Protein AF-0000000072490350 (afdb_homodimer)

Sequence (822 aa):
MKHILACVMASAMALNASAWDSSAMAVAAAGDSKVVVPDSTGFKFKDIKLVKTTPVRDQNQSGTCWCFSTNTFFEDEIMRKGGDELDLSEMYVVRMCYLDKARKYVRMDGKINFSQGGAAHDVPYVMARYGAMPEEAYPGLNYGEEKHAHAELSKVLQSYLDAVLSSGSKRLSTAWEKGFEAILDSYFGPLPETFEYKGKTYTPRSFAESLGIDTDDYIEVASFTHHPFYEPFALEVADNWLWGTMQNVPLDELQAIVDNAIEHGYPVAWGADVSEGGFKWRQGYAVIPVEKGAKDLSGTELSRWVQLSDKDRADERYNIKGPVEEITVTQEMRQEMFDRKETTDDHGMVIMGIAKDQEGNKYYKIQNSWDTNQLYDGFMYVSVPFFLAKTMDIMVHKDAVPANIASKFKNMKHILACVMASAMALNASAWDSSAMAVAAAGDSKVVVPDSTGFKFKDIKLVKTTPVRDQNQSGTCWCFSTNTFFEDEIMRKGGDELDLSEMYVVRMCYLDKARKYVRMDGKINFSQGGAAHDVPYVMARYGAMPEEAYPGLNYGEEKHAHAELSKVLQSYLDAVLSSGSKRLSTAWEKGFEAILDSYFGPLPETFEYKGKTYTPRSFAESLGIDTDDYIEVASFTHHPFYEPFALEVADNWLWGTMQNVPLDELQAIVDNAIEHGYPVAWGADVSEGGFKWRQGYAVIPVEKGAKDLSGTELSRWVQLSDKDRADERYNIKGPVEEITVTQEMRQEMFDRKETTDDHGMVIMGIAKDQEGNKYYKIQNSWDTNQLYDGFMYVSVPFFLAKTMDIMVHKDAVPANIASKFKN

Secondary structure (DSSP, 8-state):
------------------THHHHHHHHHTT-SS-----S-S----EEEEE---PPPPB--B-S-HHHHHHHHHHHHHHHHTT-----B-HHHHHHHHHHHHHHHHHHTTT-B--SS---TTHHHHHHHHT---BTTT-----SS-SS-B-HHHHHHHHHHHHHHHHS--SS--THHHHHHHHHHHHHH-PPPS-EEETTEEE-HHHHHHHTT--GGGEEEEE--TTS-TTS-EE---TT-TT--EEEE--HHHHHHHHHHHHHTT--EEEEE---STTEETTTTEE--BPP--GGG--HHHHHHHHHS-HHHHHHHHT---S---BPPP-HHHHHHHHHTTSS---EEEEEEEEEE-TT--EEEEEE-SB-S-STTTTEEEEEHHHHHHHEEEEEEEGGGS-HHHHTT---/------------------HHHHHHHHHHTT-SS-----S-S----EEEEE---PPPPB--B-S-HHHHHHHHHHHHHHHHTT-----B-HHHHHHHHHHHHHHHHHHTTT-B--SS---TTHHHHHHHHT---BTTT-----SS-SS-B-HHHHHHHHHHHHHHHHS--SS--THHHHHHHHHHHHHH-PPPS-EEETTEEE-HHHHHHHTT--GGGEEEEE--TTS-TTS-EE---TT-TT--EEEE--HHHHHHHHHHHHHTT--EEEEE---STTEETTTTEE--BPP--GGG--HHHHHHHHH--HHHHHHHHT---S---BPPP-HHHHHHHHHTTSS---EEEEEEEEEE-TT--EEEEEE-SB-S-STTTTEEEEEHHHHHHHEEEEEEEGGGS-HHHHTT---

Nearest PDB structures (foldseek):
  5wdl-assembly1_D  TM=9.458E-01  e=2.059E-47  Parabacteroides distasonis ATCC 8503
  5wdl-assembly1_C  TM=9.436E-01  e=5.903E-47  Parabacteroides distasonis ATCC 8503
  5wdl-assembly1_B  TM=9.385E-01  e=4.155E-47  Parabacteroides distasonis ATCC 8503
  6w4n-assembly1_F  TM=9.411E-01  e=1.124E-46  Parabacteroides distasonis
  6w4n-assembly1_E  TM=9.423E-01  e=3.621E-46  Parabacteroides distasonis

InterPro domains:
  IPR000169 Cysteine peptidase, cysteine active site [PS00139] (59-70)
  IPR000668 Peptidase C1A, papain C-terminal [PF00112] (52-147)
  IPR004134 Peptidase C1B, bleomycin hydrolase [PF03051] (333-410)
  IPR004134 Peptidase C1B, bleomycin hydrolase [PIRSF005700] (48-407)
  IPR004134 Peptidase C1B, bleomycin hydrolase [PTHR10363] (328-409)
  IPR038765 Papain-like cysteine peptidase superfamily [SSF54001] (49-405)

Organism: NCBI:txid1796646

Structure (mmCIF, N/CA/C/O backbone):
data_AF-0000000072490350-model_v1
#
loop_
_entity.id
_entity.type
_entity.pdbx_description
1 polymer Aminopeptidase
#
loop_
_atom_site.group_PDB
_atom_site.id
_atom_site.type_symbol
_atom_site.label_atom_id
_atom_site.label_alt_id
_atom_site.label_comp_id
_atom_site.label_asym_id
_atom_site.label_entity_id
_atom_site.label_seq_id
_atom_site.pdbx_PDB_ins_code
_atom_site.Cartn_x
_atom_site.Cartn_y
_atom_site.Cartn_z
_atom_site.occupancy
_atom_site.B_iso_or_equiv
_atom_site.auth_seq_id
_atom_site.auth_comp_id
_atom_site.auth_asym_id
_atom_site.auth_atom_id
_atom_site.pdbx_PDB_model_num
ATOM 1 N N . MET A 1 1 ? -16 26.328 -56.094 1 22.11 1 MET A N 1
ATOM 2 C CA . MET A 1 1 ? -15.039 26.469 -55 1 22.11 1 MET A CA 1
ATOM 3 C C . MET A 1 1 ? -15.203 25.359 -53.969 1 22.11 1 MET A C 1
ATOM 5 O O . MET A 1 1 ? -16.188 25.344 -53.25 1 22.11 1 MET A O 1
ATOM 9 N N . LYS A 1 2 ? -14.742 24.219 -54.375 1 24.77 2 LYS A N 1
ATOM 10 C CA . LYS A 1 2 ? -14.867 22.844 -53.906 1 24.77 2 LYS A CA 1
ATOM 11 C C . LYS A 1 2 ? -14.219 22.641 -52.562 1 24.77 2 LYS A C 1
ATOM 13 O O . LYS A 1 2 ? -13.047 22.969 -52.375 1 24.77 2 LYS A O 1
ATOM 18 N N . HIS A 1 3 ? -14.977 22.719 -51.406 1 23.59 3 HIS A N 1
ATOM 19 C CA . HIS A 1 3 ? -14.758 22.688 -49.969 1 23.59 3 HIS A CA 1
ATOM 20 C C . HIS A 1 3 ? -14.102 21.375 -49.531 1 23.59 3 HIS A C 1
ATOM 22 O O . HIS A 1 3 ? -14.703 20.297 -49.688 1 23.59 3 HIS A O 1
ATOM 28 N N . ILE A 1 4 ? -12.82 21.156 -49.812 1 23.95 4 ILE A N 1
ATOM 29 C CA . ILE A 1 4 ? -12.07 19.953 -49.469 1 23.95 4 ILE A CA 1
ATOM 30 C C . ILE A 1 4 ? -12.031 19.766 -47.969 1 23.95 4 ILE A C 1
ATOM 32 O O . ILE A 1 4 ? -11.516 20.625 -47.25 1 23.95 4 ILE A O 1
ATOM 36 N N . LEU A 1 5 ? -12.961 19.031 -47.375 1 22.66 5 LEU A N 1
ATOM 37 C CA . LEU A 1 5 ? -13.18 18.625 -45.969 1 22.66 5 LEU A CA 1
ATOM 38 C C . LEU A 1 5 ? -12.016 17.781 -45.469 1 22.66 5 LEU A C 1
ATOM 40 O O . LEU A 1 5 ? -11.75 16.703 -46 1 22.66 5 LEU A O 1
ATOM 44 N N . ALA A 1 6 ? -10.898 18.422 -45.062 1 22.64 6 ALA A N 1
ATOM 45 C CA . ALA A 1 6 ? -9.727 17.766 -44.5 1 22.64 6 ALA A CA 1
ATOM 46 C C . ALA A 1 6 ? -10.102 16.953 -43.25 1 22.64 6 ALA A C 1
ATOM 48 O O . ALA A 1 6 ? -10.578 17.5 -42.25 1 22.64 6 ALA A O 1
ATOM 49 N N . CYS A 1 7 ? -10.555 15.719 -43.375 1 21.45 7 CYS A N 1
ATOM 50 C CA . CYS A 1 7 ? -10.844 14.703 -42.375 1 21.45 7 CYS A CA 1
ATOM 51 C C . CYS A 1 7 ? -9.617 14.43 -41.531 1 21.45 7 CYS A C 1
ATOM 53 O O . CYS A 1 7 ? -8.602 13.938 -42.031 1 21.45 7 CYS A O 1
ATOM 55 N N . VAL A 1 8 ? -9.305 15.297 -40.531 1 23.33 8 VAL A N 1
ATOM 56 C CA . VAL A 1 8 ? -8.242 15.109 -39.531 1 23.33 8 VAL A CA 1
ATOM 57 C C . VAL A 1 8 ? -8.414 13.758 -38.844 1 23.33 8 VAL A C 1
ATOM 59 O O . VAL A 1 8 ? -9.453 13.5 -38.219 1 23.33 8 VAL A O 1
ATOM 62 N N . MET A 1 9 ? -7.859 12.688 -39.312 1 20.69 9 MET A N 1
ATOM 63 C CA . MET A 1 9 ? -7.773 11.367 -38.688 1 20.69 9 MET A CA 1
ATOM 64 C C . MET A 1 9 ? -7.133 11.461 -37.312 1 20.69 9 MET A C 1
ATOM 66 O O . MET A 1 9 ? -6.012 11.945 -37.156 1 20.69 9 MET A O 1
ATOM 70 N N . ALA A 1 10 ? -7.863 11.609 -36.188 1 23.42 10 ALA A N 1
ATOM 71 C CA . ALA A 1 10 ? -7.555 11.461 -34.781 1 23.42 10 ALA A CA 1
ATOM 72 C C . ALA A 1 10 ? -6.793 10.164 -34.5 1 23.42 10 ALA A C 1
ATOM 74 O O . ALA A 1 10 ? -7.32 9.07 -34.719 1 23.42 10 ALA A O 1
ATOM 75 N N . SER A 1 11 ? -5.488 10.109 -34.75 1 22.83 11 SER A N 1
ATOM 76 C CA . SER A 1 11 ? -4.691 8.977 -34.312 1 22.83 11 SER A CA 1
ATOM 77 C C . SER A 1 11 ? -4.902 8.688 -32.812 1 22.83 11 SER A C 1
ATOM 79 O O . SER A 1 11 ? -4.695 9.57 -31.969 1 22.83 11 SER A O 1
ATOM 81 N N . ALA A 1 12 ? -5.781 7.844 -32.375 1 24.77 12 ALA A N 1
ATOM 82 C CA . ALA A 1 12 ? -6.012 7.203 -31.078 1 24.77 12 ALA A CA 1
ATOM 83 C C . ALA A 1 12 ? -4.703 6.695 -30.484 1 24.77 12 ALA A C 1
ATOM 85 O O . ALA A 1 12 ? -4.031 5.844 -31.078 1 24.77 12 ALA A O 1
ATOM 86 N N . MET A 1 13 ? -3.965 7.621 -29.797 1 26.44 13 MET A N 1
ATOM 87 C CA . MET A 1 13 ? -2.857 7.16 -28.969 1 26.44 13 MET A CA 1
ATOM 88 C C . MET A 1 13 ? -3.277 5.973 -28.109 1 26.44 13 MET A C 1
ATOM 90 O O . MET A 1 13 ? -4.211 6.078 -27.312 1 26.44 13 MET A O 1
ATOM 94 N N . ALA A 1 14 ? -3.164 4.781 -28.562 1 26.42 14 ALA A N 1
ATOM 95 C CA . ALA A 1 14 ? -3.238 3.557 -27.766 1 26.42 14 ALA A CA 1
ATOM 96 C C . ALA A 1 14 ? -2.418 3.684 -26.484 1 26.42 14 ALA A C 1
ATOM 98 O O . ALA A 1 14 ? -1.193 3.809 -26.547 1 26.42 14 ALA A O 1
ATOM 99 N N . LEU A 1 15 ? -2.961 4.379 -25.516 1 28.12 15 LEU A N 1
ATOM 100 C CA . LEU A 1 15 ? -2.455 4.27 -24.156 1 28.12 15 LEU A CA 1
ATOM 101 C C . LEU A 1 15 ? -2.002 2.846 -23.859 1 28.12 15 LEU A C 1
ATOM 103 O O . LEU A 1 15 ? -2.701 1.885 -24.188 1 28.12 15 LEU A O 1
ATOM 107 N N . ASN A 1 16 ? -0.698 2.695 -23.719 1 27.89 16 ASN A N 1
ATOM 108 C CA . ASN A 1 16 ? 0.042 1.485 -23.375 1 27.89 16 ASN A CA 1
ATOM 109 C C . ASN A 1 16 ? -0.618 0.728 -22.219 1 27.89 16 ASN A C 1
ATOM 111 O O . ASN A 1 16 ? -0.635 1.206 -21.094 1 27.89 16 ASN A O 1
ATOM 115 N N . ALA A 1 17 ? -1.671 0.038 -22.453 1 29.81 17 ALA A N 1
ATOM 116 C CA . ALA A 1 17 ? -2.086 -1.053 -21.578 1 29.81 17 ALA A CA 1
ATOM 117 C C . ALA A 1 17 ? -0.875 -1.771 -20.984 1 29.81 17 ALA A C 1
ATOM 119 O O . ALA A 1 17 ? 0.112 -2.014 -21.672 1 29.81 17 ALA A O 1
ATOM 120 N N . SER A 1 18 ? -0.826 -1.785 -19.734 1 33.84 18 SER A N 1
ATOM 121 C CA . SER A 1 18 ? 0.27 -2.436 -19.031 1 33.84 18 SER A CA 1
ATOM 122 C C . SER A 1 18 ? 0.691 -3.727 -19.719 1 33.84 18 SER A C 1
ATOM 124 O O . SER A 1 18 ? -0.143 -4.59 -20 1 33.84 18 SER A O 1
ATOM 126 N N . ALA A 1 19 ? 1.772 -3.76 -20.391 1 34.69 19 ALA A N 1
ATOM 127 C CA . ALA A 1 19 ? 2.469 -4.809 -21.141 1 34.69 19 ALA A CA 1
ATOM 128 C C . ALA A 1 19 ? 2.395 -6.145 -20.406 1 34.69 19 ALA A C 1
ATOM 130 O O . ALA A 1 19 ? 2.426 -7.203 -21.031 1 34.69 19 ALA A O 1
ATOM 131 N N . TRP A 1 20 ? 2.252 -6.027 -19.078 1 36.31 20 TRP A N 1
ATOM 132 C CA . TRP A 1 20 ? 2.498 -7.211 -18.266 1 36.31 20 TRP A CA 1
ATOM 133 C C . TRP A 1 20 ? 1.321 -8.18 -18.328 1 36.31 20 TRP A C 1
ATOM 135 O O . TRP A 1 20 ? 1.511 -9.398 -18.344 1 36.31 20 TRP A O 1
ATOM 145 N N . ASP A 1 21 ? 0.13 -7.637 -18.344 1 41.19 21 ASP A N 1
ATOM 146 C CA . ASP A 1 21 ? -1.012 -8.531 -18.531 1 41.19 21 ASP A CA 1
ATOM 147 C C . ASP A 1 21 ? -0.949 -9.242 -19.875 1 41.19 21 ASP A C 1
ATOM 149 O O . ASP A 1 21 ? -1.504 -10.328 -20.031 1 41.19 21 ASP A O 1
ATOM 153 N N . SER A 1 22 ? -0.094 -8.742 -20.594 1 42 22 SER A N 1
ATOM 154 C CA . SER A 1 22 ? -0.072 -9.188 -21.984 1 42 22 SER A CA 1
ATOM 155 C C . SER A 1 22 ? 0.679 -10.508 -22.125 1 42 22 SER A C 1
ATOM 157 O O . SER A 1 22 ? 0.287 -11.375 -22.906 1 42 22 SER A O 1
ATOM 159 N N . SER A 1 23 ? 1.647 -10.594 -21.156 1 41.88 23 SER A N 1
ATOM 160 C CA . SER A 1 23 ? 2.475 -11.758 -21.453 1 41.88 23 SER A CA 1
ATOM 161 C C . SER A 1 23 ? 1.743 -13.055 -21.125 1 41.88 23 SER A C 1
ATOM 163 O O . SER A 1 23 ? 1.692 -13.977 -21.938 1 41.88 23 SER A O 1
ATOM 165 N N . ALA A 1 24 ? 1.247 -13.109 -19.859 1 41.84 24 ALA A N 1
ATOM 166 C CA . ALA A 1 24 ? 0.527 -14.328 -19.5 1 41.84 24 ALA A CA 1
ATOM 167 C C . ALA A 1 24 ? -0.715 -14.508 -20.375 1 41.84 24 ALA A C 1
ATOM 169 O O . ALA A 1 24 ? -1.03 -15.625 -20.797 1 41.84 24 ALA A O 1
ATOM 170 N N . MET A 1 25 ? -1.351 -13.367 -20.641 1 45.09 25 MET A N 1
ATOM 171 C CA . MET A 1 25 ? -2.537 -13.422 -21.5 1 45.09 25 MET A CA 1
ATOM 172 C C . MET A 1 25 ? -2.176 -13.852 -22.906 1 45.09 25 MET A C 1
ATOM 174 O O . MET A 1 25 ? -2.928 -14.586 -23.547 1 45.09 25 MET A O 1
ATOM 178 N N . ALA A 1 26 ? -1.046 -13.367 -23.219 1 43.56 26 ALA A N 1
ATOM 179 C CA . ALA A 1 26 ? -0.575 -13.742 -24.547 1 43.56 26 ALA A CA 1
ATOM 180 C C . ALA A 1 26 ? -0.25 -15.234 -24.609 1 43.56 26 ALA A C 1
ATOM 182 O O . ALA A 1 26 ? -0.571 -15.906 -25.594 1 43.56 26 ALA A O 1
ATOM 183 N N . VAL A 1 27 ? 0.234 -15.672 -23.516 1 43.59 27 VAL A N 1
ATOM 184 C CA . VAL A 1 27 ? 0.598 -17.094 -23.516 1 43.59 27 VAL A CA 1
ATOM 185 C C . VAL A 1 27 ? -0.665 -17.953 -23.469 1 43.59 27 VAL A C 1
ATOM 187 O O . VAL A 1 27 ? -0.768 -18.953 -24.172 1 43.59 27 VAL A O 1
ATOM 190 N N . ALA A 1 28 ? -1.712 -17.547 -22.719 1 46.09 28 ALA A N 1
ATOM 191 C CA . ALA A 1 28 ? -2.934 -18.328 -22.562 1 46.09 28 ALA A CA 1
ATOM 192 C C . ALA A 1 28 ? -3.746 -18.359 -23.844 1 46.09 28 ALA A C 1
ATOM 194 O O . ALA A 1 28 ? -4.359 -19.375 -24.188 1 46.09 28 ALA A O 1
ATOM 195 N N . ALA A 1 29 ? -3.893 -17.344 -24.562 1 43.72 29 ALA A N 1
ATOM 196 C CA . ALA A 1 29 ? -4.758 -17.234 -25.734 1 43.72 29 ALA A CA 1
ATOM 197 C C . ALA A 1 29 ? -4.305 -18.188 -26.844 1 43.72 29 ALA A C 1
ATOM 199 O O . ALA A 1 29 ? -5.062 -18.469 -27.766 1 43.72 29 ALA A O 1
ATOM 200 N N . ALA A 1 30 ? -3.225 -18.766 -26.719 1 40.22 30 ALA A N 1
ATOM 201 C CA . ALA A 1 30 ? -2.758 -19.641 -27.797 1 40.22 30 ALA A CA 1
ATOM 202 C C . ALA A 1 30 ? -3.361 -21.031 -27.672 1 40.22 30 ALA A C 1
ATOM 204 O O . ALA A 1 30 ? -3.047 -21.922 -28.469 1 40.22 30 ALA A O 1
ATOM 205 N N . GLY A 1 31 ? -4.312 -21.25 -26.875 1 39.66 31 GLY A N 1
ATOM 206 C CA . GLY A 1 31 ? -4.723 -22.594 -26.469 1 39.66 31 GLY A CA 1
ATOM 207 C C . GLY A 1 31 ? -5.711 -23.219 -27.438 1 39.66 31 GLY A C 1
ATOM 208 O O . GLY A 1 31 ? -6.336 -24.234 -27.125 1 39.66 31 GLY A O 1
ATOM 209 N N . ASP A 1 32 ? -6.078 -22.797 -28.438 1 40.09 32 ASP A N 1
ATOM 210 C CA . ASP A 1 32 ? -7.223 -23.484 -29.031 1 40.09 32 ASP A CA 1
ATOM 211 C C . ASP A 1 32 ? -6.855 -24.922 -29.422 1 40.09 32 ASP A C 1
ATOM 213 O O . ASP A 1 32 ? -7.68 -25.828 -29.312 1 40.09 32 ASP A O 1
ATOM 217 N N . SER A 1 33 ? -6.02 -25.344 -30.344 1 41.34 33 SER A N 1
ATOM 218 C CA . SER A 1 33 ? -5.926 -26.688 -30.906 1 41.34 33 SER A CA 1
ATOM 219 C C . SER A 1 33 ? -5.066 -27.578 -30.031 1 41.34 33 SER A C 1
ATOM 221 O O . SER A 1 33 ? -4.008 -27.172 -29.547 1 41.34 33 SER A O 1
ATOM 223 N N . LYS A 1 34 ? -5.641 -28.688 -29.609 1 48.75 34 LYS A N 1
ATOM 224 C CA . LYS A 1 34 ? -4.848 -29.719 -28.953 1 48.75 34 LYS A CA 1
ATOM 225 C C . LYS A 1 34 ? -3.516 -29.922 -29.656 1 48.75 34 LYS A C 1
ATOM 227 O O . LYS A 1 34 ? -3.465 -30.562 -30.719 1 48.75 34 LYS A O 1
ATOM 232 N N . VAL A 1 35 ? -2.65 -29.031 -29.625 1 46.12 35 VAL A N 1
ATOM 233 C CA . VAL A 1 35 ? -1.357 -29.406 -30.172 1 46.12 35 VAL A CA 1
ATOM 234 C C . VAL A 1 35 ? -0.776 -30.578 -29.391 1 46.12 35 VAL A C 1
ATOM 236 O O . VAL A 1 35 ? -0.469 -30.453 -28.203 1 46.12 35 VAL A O 1
ATOM 239 N N . VAL A 1 36 ? -1.135 -31.75 -29.609 1 47.72 36 VAL A N 1
ATOM 240 C CA . VAL A 1 36 ? -0.409 -32.906 -29.078 1 47.72 36 VAL A CA 1
ATOM 241 C C . VAL A 1 36 ? 1.092 -32.688 -29.266 1 47.72 36 VAL A C 1
ATOM 243 O O . VAL A 1 36 ? 1.592 -32.719 -30.391 1 47.72 36 VAL A O 1
ATOM 246 N N . VAL A 1 37 ? 1.652 -31.969 -28.406 1 53.53 37 VAL A N 1
ATOM 247 C CA . VAL A 1 37 ? 3.104 -31.844 -28.469 1 53.53 37 VAL A CA 1
ATOM 248 C C . VAL A 1 37 ? 3.754 -33.219 -28.297 1 53.53 37 VAL A C 1
ATOM 250 O O . VAL A 1 37 ? 3.449 -33.938 -27.328 1 53.53 37 VAL A O 1
ATOM 253 N N . PRO A 1 38 ? 4.137 -33.812 -29.312 1 48.97 38 PRO A N 1
ATOM 254 C CA . PRO A 1 38 ? 4.863 -35.062 -29.109 1 48.97 38 PRO A CA 1
ATOM 255 C C . PRO A 1 38 ? 5.785 -35.031 -27.891 1 48.97 38 PRO A C 1
ATOM 257 O O . PRO A 1 38 ? 6.324 -33.969 -27.562 1 48.97 38 PRO A O 1
ATOM 260 N N . ASP A 1 39 ? 5.625 -35.875 -26.906 1 54.91 39 ASP A N 1
ATOM 261 C CA . ASP A 1 39 ? 6.469 -36.125 -25.734 1 54.91 39 ASP A CA 1
ATOM 262 C C . ASP A 1 39 ? 7.949 -36.031 -26.109 1 54.91 39 ASP A C 1
ATOM 264 O O . ASP A 1 39 ? 8.609 -37.062 -26.25 1 54.91 39 ASP A O 1
ATOM 268 N N . SER A 1 40 ? 8.312 -35.188 -27.031 1 57.97 40 SER A N 1
ATOM 269 C CA . SER A 1 40 ? 9.688 -35.188 -27.516 1 57.97 40 SER A CA 1
ATOM 270 C C . SER A 1 40 ? 10.633 -34.594 -26.484 1 57.97 40 SER A C 1
ATOM 272 O O . SER A 1 40 ? 11.812 -34.375 -26.766 1 57.97 40 SER A O 1
ATOM 274 N N . THR A 1 41 ? 10.297 -34.312 -25.219 1 69.94 41 THR A N 1
ATOM 275 C CA . THR A 1 41 ? 11.188 -33.5 -24.391 1 69.94 41 THR A CA 1
ATOM 276 C C . THR A 1 41 ? 12.297 -34.344 -23.781 1 69.94 41 THR A C 1
ATOM 278 O O . THR A 1 41 ? 13.336 -33.844 -23.375 1 69.94 41 THR A O 1
ATOM 281 N N . GLY A 1 42 ? 12.203 -35.656 -23.812 1 86.69 42 GLY A N 1
ATOM 282 C CA . GLY A 1 42 ? 13.188 -36.562 -23.25 1 86.69 42 GLY A CA 1
ATOM 283 C C . GLY A 1 42 ? 13.117 -36.656 -21.734 1 86.69 42 GLY A C 1
ATOM 284 O O . GLY A 1 42 ? 13.852 -37.438 -21.125 1 86.69 42 GLY A O 1
ATOM 285 N N . PHE A 1 43 ? 12.25 -35.938 -21.062 1 93.44 43 PHE A N 1
ATOM 286 C CA . PHE A 1 43 ? 12.109 -36.031 -19.609 1 93.44 43 PHE A CA 1
ATOM 287 C C . PHE A 1 43 ? 11.258 -37.25 -19.219 1 93.44 43 PHE A C 1
ATOM 289 O O . PHE A 1 43 ? 10.289 -37.562 -19.906 1 93.44 43 PHE A O 1
ATOM 296 N N . LYS A 1 44 ? 11.648 -37.844 -18.188 1 94.5 44 LYS A N 1
ATOM 297 C CA . LYS A 1 44 ? 10.852 -38.875 -17.5 1 94.5 44 LYS A CA 1
ATOM 298 C C . LYS A 1 44 ? 10.672 -38.531 -16.016 1 94.5 44 LYS A C 1
ATOM 300 O O . LYS A 1 44 ? 11.633 -38.5 -15.258 1 94.5 44 LYS A O 1
ATOM 305 N N . PHE A 1 45 ? 9.414 -38.281 -15.695 1 96.69 45 PHE A N 1
ATOM 306 C CA . PHE A 1 45 ? 9.148 -37.875 -14.328 1 96.69 45 PHE A CA 1
ATOM 307 C C . PHE A 1 45 ? 8.477 -39 -13.539 1 96.69 45 PHE A C 1
ATOM 309 O O . PHE A 1 45 ? 7.656 -39.719 -14.086 1 96.69 45 PHE A O 1
ATOM 316 N N . LYS A 1 46 ? 8.859 -39.125 -12.328 1 97.62 46 LYS A N 1
ATOM 317 C CA . LYS A 1 46 ? 8.203 -40 -11.367 1 97.62 46 LYS A CA 1
ATOM 318 C C . LYS A 1 46 ? 7.688 -39.219 -10.164 1 97.62 46 LYS A C 1
ATOM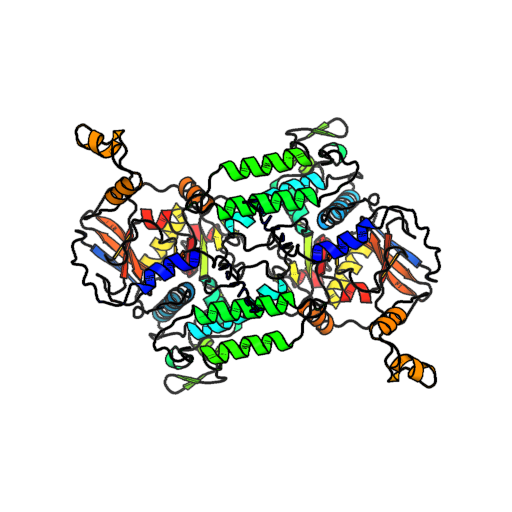 320 O O . LYS A 1 46 ? 8.469 -38.562 -9.461 1 97.62 46 LYS A O 1
ATOM 325 N N . ASP A 1 47 ? 6.406 -39.312 -9.93 1 98.25 47 ASP A N 1
ATOM 326 C CA . ASP A 1 47 ? 5.824 -38.656 -8.766 1 98.25 47 ASP A CA 1
ATOM 327 C C . ASP A 1 47 ? 6.242 -39.375 -7.473 1 98.25 47 ASP A C 1
ATOM 329 O O . ASP A 1 47 ? 6.145 -40.594 -7.367 1 98.25 47 ASP A O 1
ATOM 333 N N . ILE A 1 48 ? 6.715 -38.625 -6.52 1 98.56 48 ILE A N 1
ATOM 334 C CA . ILE A 1 48 ? 7.172 -39.156 -5.246 1 98.56 48 ILE A CA 1
ATOM 335 C C . ILE A 1 48 ? 6.109 -38.938 -4.176 1 98.56 48 ILE A C 1
ATOM 337 O O . ILE A 1 48 ? 5.824 -39.812 -3.367 1 98.56 48 ILE A O 1
ATOM 341 N N . LYS A 1 49 ? 5.566 -37.75 -4.043 1 98.5 49 LYS A N 1
ATOM 342 C CA . LYS A 1 49 ? 4.512 -37.312 -3.121 1 98.5 49 LYS A CA 1
ATOM 343 C C . LYS A 1 49 ? 3.49 -36.438 -3.82 1 98.5 49 LYS A C 1
ATOM 345 O O . LYS A 1 49 ? 3.859 -35.5 -4.559 1 98.5 49 LYS A O 1
ATOM 350 N N . LEU A 1 50 ? 2.227 -36.781 -3.6 1 98.44 50 LEU A N 1
ATOM 351 C CA . LEU A 1 50 ? 1.156 -36 -4.195 1 98.44 50 LEU A CA 1
ATOM 352 C C . LEU A 1 50 ? 0.135 -35.594 -3.141 1 98.44 50 LEU A C 1
ATOM 354 O O . LEU A 1 50 ? -0.177 -36.375 -2.234 1 98.44 50 LEU A O 1
ATOM 358 N N . VAL A 1 51 ? -0.323 -34.375 -3.254 1 98 51 VAL A N 1
ATOM 359 C CA . VAL A 1 51 ? -1.47 -33.875 -2.512 1 98 51 VAL A CA 1
ATOM 360 C C . VAL A 1 51 ? -2.707 -33.875 -3.404 1 98 51 VAL A C 1
ATOM 362 O O . VAL A 1 51 ? -2.627 -33.531 -4.59 1 98 51 VAL A O 1
ATOM 365 N N . LYS A 1 52 ? -3.814 -34.312 -2.834 1 96.38 52 LYS A N 1
ATOM 366 C CA . LYS A 1 52 ? -5.055 -34.344 -3.602 1 96.38 52 LYS A CA 1
ATOM 367 C C . LYS A 1 52 ? -5.41 -32.969 -4.117 1 96.38 52 LYS A C 1
ATOM 369 O O . LYS A 1 52 ? -5.262 -31.969 -3.4 1 96.38 52 LYS A O 1
ATOM 374 N N . THR A 1 53 ? -5.879 -32.875 -5.363 1 97.88 53 THR A N 1
ATOM 375 C CA . THR A 1 53 ? -6.238 -31.609 -5.965 1 97.88 53 THR A CA 1
ATOM 376 C C . THR A 1 53 ? -7.504 -31.75 -6.805 1 97.88 53 THR A C 1
ATOM 378 O O . THR A 1 53 ? -7.848 -32.844 -7.25 1 97.88 53 THR A O 1
ATOM 381 N N . THR A 1 54 ? -8.242 -30.703 -6.883 1 98 54 THR A N 1
ATOM 382 C CA . THR A 1 54 ? -9.445 -30.656 -7.715 1 98 54 THR A CA 1
ATOM 383 C C . THR A 1 54 ? -9.07 -30.578 -9.195 1 98 54 THR A C 1
ATOM 385 O O . THR A 1 54 ? -7.902 -30.375 -9.531 1 98 54 THR A O 1
ATOM 388 N N . PRO A 1 55 ? -10.016 -30.766 -10.117 1 97.56 55 PRO A N 1
ATOM 389 C CA . PRO A 1 55 ? -9.727 -30.766 -11.555 1 97.56 55 PRO A CA 1
ATOM 390 C C . PRO A 1 55 ? -9.109 -29.453 -12.031 1 97.56 55 PRO A C 1
ATOM 392 O O . PRO A 1 55 ? -9.414 -28.391 -11.484 1 97.56 55 PRO A O 1
ATOM 395 N N . VAL A 1 56 ? -8.297 -29.562 -13.047 1 97.75 56 VAL A N 1
ATOM 396 C CA . VAL A 1 56 ? -7.68 -28.406 -13.688 1 97.75 56 VAL A CA 1
ATOM 397 C C . VAL A 1 56 ? -8.766 -27.5 -14.281 1 97.75 56 VAL A C 1
ATOM 399 O O . VAL A 1 56 ? -9.703 -27.984 -14.922 1 97.75 56 VAL A O 1
ATOM 402 N N . ARG A 1 57 ? -8.625 -26.25 -13.969 1 96.62 57 ARG A N 1
ATOM 403 C CA . ARG A 1 57 ? -9.562 -25.25 -14.484 1 96.62 57 ARG A CA 1
ATOM 404 C C . ARG A 1 57 ? -8.977 -24.516 -15.688 1 96.62 57 ARG A C 1
ATOM 406 O O . ARG A 1 57 ? -7.832 -24.766 -16.062 1 96.62 57 ARG A O 1
ATOM 413 N N . ASP A 1 58 ? -9.805 -23.719 -16.297 1 95.38 58 ASP A N 1
ATOM 414 C CA . ASP A 1 58 ? -9.391 -22.906 -17.453 1 95.38 58 ASP A CA 1
ATOM 415 C C . ASP A 1 58 ? -9.773 -21.453 -17.25 1 95.38 58 ASP A C 1
ATOM 417 O O . ASP A 1 58 ? -10.938 -21.078 -17.422 1 95.38 58 ASP A O 1
ATOM 421 N N . GLN A 1 59 ? -8.789 -20.656 -17.016 1 94.5 59 GLN A N 1
ATOM 422 C CA . GLN A 1 59 ? -9.047 -19.234 -16.844 1 94.5 59 GLN A CA 1
ATOM 423 C C . GLN A 1 59 ? -9.297 -18.547 -18.188 1 94.5 59 GLN A C 1
ATOM 425 O O . GLN A 1 59 ? -9.797 -17.422 -18.234 1 94.5 59 GLN A O 1
ATOM 430 N N . ASN A 1 60 ? -8.883 -19.188 -19.172 1 94.44 60 ASN A N 1
ATOM 431 C CA . ASN A 1 60 ? -9.016 -18.672 -20.531 1 94.44 60 ASN A CA 1
ATOM 432 C C . ASN A 1 60 ? -8.43 -17.266 -20.656 1 94.44 60 ASN A C 1
ATOM 434 O O . ASN A 1 60 ? -7.332 -17.016 -20.156 1 94.44 60 ASN A O 1
ATOM 438 N N . GLN A 1 61 ? -9.086 -16.359 -21.391 1 92.31 61 GLN A N 1
ATOM 439 C CA . GLN A 1 61 ? -8.531 -15.039 -21.672 1 92.31 61 GLN A CA 1
ATOM 440 C C . GLN A 1 61 ? -8.906 -14.047 -20.578 1 92.31 61 GLN A C 1
ATOM 442 O O . GLN A 1 61 ? -9.477 -12.984 -20.859 1 92.31 61 GLN A O 1
ATOM 447 N N . SER A 1 62 ? -8.633 -14.406 -19.344 1 93.69 62 SER A N 1
ATOM 448 C CA . SER A 1 62 ? -8.836 -13.523 -18.203 1 93.69 62 SER A CA 1
ATOM 449 C C . SER A 1 62 ? -7.574 -13.414 -17.359 1 93.69 62 SER A C 1
ATOM 451 O O . SER A 1 62 ? -6.855 -14.398 -17.188 1 93.69 62 SER A O 1
ATOM 453 N N . GLY A 1 63 ? -7.176 -12.234 -16.969 1 95.38 63 GLY A N 1
ATOM 454 C CA . GLY A 1 63 ? -6.031 -12.016 -16.094 1 95.38 63 GLY A CA 1
ATOM 455 C C . GLY A 1 63 ? -6.312 -12.352 -14.641 1 95.38 63 GLY A C 1
ATOM 456 O O . GLY A 1 63 ? -5.961 -11.586 -13.734 1 95.38 63 GLY A O 1
ATOM 457 N N . THR A 1 64 ? -7.055 -13.438 -14.422 1 97.69 64 THR A N 1
ATOM 458 C CA . THR A 1 64 ? -7.531 -13.766 -13.086 1 97.69 64 THR A CA 1
ATOM 459 C C . THR A 1 64 ? -6.914 -15.07 -12.594 1 97.69 64 THR A C 1
ATOM 461 O O . THR A 1 64 ? -7.551 -15.828 -11.852 1 97.69 64 THR A O 1
ATOM 464 N N . CYS A 1 65 ? -5.691 -15.406 -13.039 1 97.38 65 CYS A N 1
ATOM 465 C CA . CYS A 1 65 ? -4.973 -16.609 -12.641 1 97.38 65 CYS A CA 1
ATOM 466 C C . CYS A 1 65 ? -4.82 -16.672 -11.125 1 97.38 65 CYS A C 1
ATOM 468 O O . CYS A 1 65 ? -4.824 -17.766 -10.547 1 97.38 65 CYS A O 1
ATOM 470 N N . TRP A 1 66 ? -4.68 -15.531 -10.477 1 98.44 66 TRP A N 1
ATOM 471 C CA . TRP A 1 66 ? -4.543 -15.445 -9.023 1 98.44 66 TRP A CA 1
ATOM 472 C C . TRP A 1 66 ? -5.754 -16.062 -8.328 1 98.44 66 TRP A C 1
ATOM 474 O O . TRP A 1 66 ? -5.617 -16.734 -7.301 1 98.44 66 TRP A O 1
ATOM 484 N N . CYS A 1 67 ? -6.863 -15.883 -8.883 1 98.75 67 CYS A N 1
ATOM 485 C CA . CYS A 1 67 ? -8.094 -16.391 -8.281 1 98.75 67 CYS A CA 1
ATOM 486 C C . CYS A 1 67 ? -8.266 -17.875 -8.578 1 98.75 67 CYS A C 1
ATOM 488 O O . CYS A 1 67 ? -8.617 -18.656 -7.688 1 98.75 67 CYS A O 1
ATOM 490 N N . PHE A 1 68 ? -8 -18.312 -9.812 1 98.69 68 PHE A N 1
ATOM 491 C CA . PHE A 1 68 ? -8.133 -19.719 -10.18 1 98.69 68 PHE A CA 1
ATOM 492 C C . PHE A 1 68 ? -7.191 -20.578 -9.352 1 98.69 68 PHE A C 1
ATOM 494 O O . PHE A 1 68 ? -7.598 -21.625 -8.828 1 98.69 68 PHE A O 1
ATOM 501 N N . SER A 1 69 ? -5.992 -20.141 -9.219 1 98.69 69 SER A N 1
ATOM 502 C CA . SER A 1 69 ? -5.016 -20.922 -8.461 1 98.69 69 SER A CA 1
ATOM 503 C C . SER A 1 69 ? -5.363 -20.938 -6.973 1 98.69 69 SER A C 1
ATOM 505 O O . SER A 1 69 ? -5.359 -22 -6.348 1 98.69 69 SER A O 1
ATOM 507 N N . THR A 1 70 ? -5.711 -19.797 -6.422 1 98.88 70 THR A N 1
ATOM 508 C CA . THR A 1 70 ? -5.926 -19.734 -4.984 1 98.88 70 THR A CA 1
ATOM 509 C C . THR A 1 70 ? -7.25 -20.406 -4.605 1 98.88 70 THR A C 1
ATOM 511 O O . THR A 1 70 ? -7.359 -21.016 -3.543 1 98.88 70 THR A O 1
ATOM 514 N N . ASN A 1 71 ? -8.266 -20.312 -5.473 1 98.81 71 ASN A N 1
ATOM 515 C CA . ASN A 1 71 ? -9.461 -21.125 -5.242 1 98.81 71 ASN A CA 1
ATOM 516 C C . ASN A 1 71 ? -9.117 -22.609 -5.203 1 98.81 71 ASN A C 1
ATOM 518 O O . ASN A 1 71 ? -9.57 -23.328 -4.312 1 98.81 71 ASN A O 1
ATOM 522 N N . THR A 1 72 ? -8.336 -23.031 -6.215 1 98.75 72 THR A N 1
ATOM 523 C CA . THR A 1 72 ? -7.898 -24.422 -6.219 1 98.75 72 THR A CA 1
ATOM 524 C C . THR A 1 72 ? -7.172 -24.766 -4.922 1 98.75 72 THR A C 1
ATOM 526 O O . THR A 1 72 ? -7.434 -25.812 -4.316 1 98.75 72 THR A O 1
ATOM 529 N N . PHE A 1 73 ? -6.316 -23.922 -4.484 1 98.88 73 PHE A N 1
ATOM 530 C CA . PHE A 1 73 ? -5.59 -24.094 -3.232 1 98.88 73 PHE A CA 1
ATOM 531 C C . PHE A 1 73 ? -6.551 -24.328 -2.072 1 98.88 73 PHE A C 1
ATOM 533 O O . PHE A 1 73 ? -6.383 -25.266 -1.294 1 98.88 73 PHE A O 1
ATOM 540 N N . PHE A 1 74 ? -7.574 -23.484 -1.949 1 98.88 74 PHE A N 1
ATOM 541 C CA . PHE A 1 74 ? -8.5 -23.594 -0.832 1 98.88 74 PHE A CA 1
ATOM 542 C C . PHE A 1 74 ? -9.398 -24.828 -0.999 1 98.88 74 PHE A C 1
ATOM 544 O O . PHE A 1 74 ? -9.781 -25.453 -0.015 1 98.88 74 PHE A O 1
ATOM 551 N N . GLU A 1 75 ? -9.781 -25.172 -2.238 1 98.81 75 GLU A N 1
ATOM 552 C CA . GLU A 1 75 ? -10.484 -26.422 -2.475 1 98.81 75 GLU A CA 1
ATOM 553 C C . GLU A 1 75 ? -9.68 -27.609 -1.98 1 98.81 75 GLU A C 1
ATOM 555 O O . GLU A 1 75 ? -10.211 -28.5 -1.314 1 98.81 75 GLU A O 1
ATOM 560 N N . ASP A 1 76 ? -8.422 -27.594 -2.309 1 98.75 76 ASP A N 1
ATOM 561 C CA . ASP A 1 76 ? -7.531 -28.672 -1.876 1 98.75 76 ASP A CA 1
ATOM 562 C C . ASP A 1 76 ? -7.406 -28.703 -0.355 1 98.75 76 ASP A C 1
ATOM 564 O O . ASP A 1 76 ? -7.387 -29.781 0.25 1 98.75 76 ASP A O 1
ATOM 568 N N . GLU A 1 77 ? -7.281 -27.5 0.288 1 98.69 77 GLU A N 1
ATOM 569 C CA . GLU A 1 77 ? -7.234 -27.406 1.744 1 98.69 77 GLU A CA 1
ATOM 570 C C . GLU A 1 77 ? -8.516 -27.953 2.373 1 98.69 77 GLU A C 1
ATOM 572 O O . GLU A 1 77 ? -8.461 -28.609 3.41 1 98.69 77 GLU A O 1
ATOM 577 N N . ILE A 1 78 ? -9.648 -27.656 1.791 1 98.31 78 ILE A N 1
ATOM 578 C CA . ILE A 1 78 ? -10.93 -28.141 2.285 1 98.31 78 ILE A CA 1
ATOM 579 C C . ILE A 1 78 ? -10.953 -29.672 2.219 1 98.31 78 ILE A C 1
ATOM 581 O O . ILE A 1 78 ? -11.352 -30.328 3.182 1 98.31 78 ILE A O 1
ATOM 585 N N . MET A 1 79 ? -10.477 -30.219 1.084 1 98.12 79 MET A N 1
ATOM 586 C CA . MET A 1 79 ? -10.398 -31.672 0.946 1 98.12 79 MET A CA 1
ATOM 587 C C . MET A 1 79 ? -9.43 -32.281 1.965 1 98.12 79 MET A C 1
ATOM 589 O O . MET A 1 79 ? -9.711 -33.312 2.562 1 98.12 79 MET A O 1
ATOM 593 N N . ARG A 1 80 ? -8.344 -31.609 2.15 1 97.94 80 ARG A N 1
ATOM 594 C CA . ARG A 1 80 ? -7.355 -32.062 3.119 1 97.94 80 ARG A CA 1
ATOM 595 C C . ARG A 1 80 ? -7.965 -32.156 4.516 1 97.94 80 ARG A C 1
ATOM 597 O O . ARG A 1 80 ? -7.641 -33.094 5.277 1 97.94 80 ARG A O 1
ATOM 604 N N . LYS A 1 81 ? -8.859 -31.281 4.797 1 97.19 81 LYS A N 1
ATOM 605 C CA . LYS A 1 81 ? -9.477 -31.219 6.113 1 97.19 81 LYS A CA 1
ATOM 606 C C . LYS A 1 81 ? -10.688 -32.156 6.195 1 97.19 81 LYS A C 1
ATOM 608 O O . LYS A 1 81 ? -11.43 -32.125 7.184 1 97.19 81 LYS A O 1
ATOM 613 N N . GLY A 1 82 ? -10.961 -32.875 5.164 1 96.44 82 GLY A N 1
ATOM 614 C CA . GLY A 1 82 ? -12.023 -33.875 5.176 1 96.44 82 GLY A CA 1
ATOM 615 C C . GLY A 1 82 ? -13.305 -33.375 4.539 1 96.44 82 GLY A C 1
ATOM 616 O O . GLY A 1 82 ? -14.336 -34.062 4.613 1 96.44 82 GLY A O 1
ATOM 617 N N . GLY A 1 83 ? -13.211 -32.188 3.934 1 96.25 83 GLY A N 1
ATOM 618 C CA . GLY A 1 83 ? -14.383 -31.656 3.25 1 96.25 83 GLY A CA 1
ATOM 619 C C . GLY A 1 83 ? -14.586 -32.25 1.87 1 96.25 83 GLY A C 1
ATOM 620 O O . GLY A 1 83 ? -13.781 -33.062 1.415 1 96.25 83 GLY A O 1
ATOM 621 N N . ASP A 1 84 ? -15.648 -31.844 1.214 1 94 84 ASP A N 1
ATOM 622 C CA . ASP A 1 84 ? -16.016 -32.344 -0.107 1 94 84 ASP A CA 1
ATOM 623 C C . ASP A 1 84 ? -15.18 -31.688 -1.199 1 94 84 ASP A C 1
ATOM 625 O O . ASP A 1 84 ? -14.625 -30.609 -0.993 1 94 84 ASP A O 1
ATOM 629 N N . GLU A 1 85 ? -15.062 -32.406 -2.273 1 96.69 85 GLU A N 1
ATOM 630 C CA . GLU A 1 85 ? -14.562 -31.766 -3.482 1 96.69 85 GLU A CA 1
ATOM 631 C C . GLU A 1 85 ? -15.516 -30.656 -3.953 1 96.69 85 GLU A C 1
ATOM 633 O O . GLU A 1 85 ? -16.719 -30.875 -4.055 1 96.69 85 GLU A O 1
ATOM 638 N N . LEU A 1 86 ? -15.016 -29.531 -4.102 1 96.56 86 LEU A N 1
ATOM 639 C CA . LEU A 1 86 ? -15.812 -28.359 -4.461 1 96.56 86 LEU A CA 1
ATOM 640 C C . LEU A 1 86 ? -15.266 -27.688 -5.723 1 96.56 86 LEU A C 1
ATOM 642 O O . LEU A 1 86 ? -14.133 -27.969 -6.133 1 96.56 86 LEU A O 1
ATOM 646 N N . ASP A 1 87 ? -16.094 -27.016 -6.352 1 98.38 87 ASP A N 1
ATOM 647 C CA . ASP A 1 87 ? -15.758 -26.047 -7.402 1 98.38 87 ASP A CA 1
ATOM 648 C C . ASP A 1 87 ? -16.219 -24.641 -7.031 1 98.38 87 ASP A C 1
ATOM 650 O O . ASP A 1 87 ? -17.359 -24.266 -7.289 1 98.38 87 ASP A O 1
ATOM 654 N N . LEU A 1 88 ? -15.289 -23.859 -6.48 1 98.69 88 LEU A N 1
ATOM 655 C CA . LEU A 1 88 ? -15.609 -22.516 -6.008 1 98.69 88 LEU A CA 1
ATOM 656 C C . LEU A 1 88 ? -15.664 -21.531 -7.172 1 98.69 88 LEU A C 1
ATOM 658 O O . LEU A 1 88 ? -14.922 -21.672 -8.148 1 98.69 88 LEU A O 1
ATOM 662 N N . SER A 1 89 ? -16.453 -20.531 -7.039 1 98.69 89 SER A N 1
ATOM 663 C CA . SER A 1 89 ? -16.625 -19.531 -8.086 1 98.69 89 SER A CA 1
ATOM 664 C C . SER A 1 89 ? -15.492 -18.516 -8.07 1 98.69 89 SER A C 1
ATOM 666 O O . SER A 1 89 ? -15.359 -17.719 -7.129 1 98.69 89 SER A O 1
ATOM 668 N N . GLU A 1 90 ? -14.719 -18.531 -9.133 1 98.56 9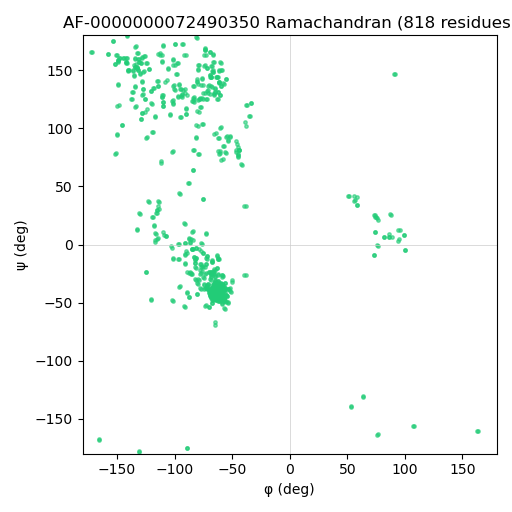0 GLU A N 1
ATOM 669 C CA . GLU A 1 90 ? -13.688 -17.5 -9.289 1 98.56 90 GLU A CA 1
ATOM 670 C C . GLU A 1 90 ? -14.312 -16.125 -9.516 1 98.56 90 GLU A C 1
ATOM 672 O O . GLU A 1 90 ? -13.844 -15.133 -8.969 1 98.56 90 GLU A O 1
ATOM 677 N N . MET A 1 91 ? -15.359 -16.078 -10.227 1 98.31 91 MET A N 1
ATOM 678 C CA . MET A 1 91 ? -15.914 -14.789 -10.648 1 98.31 91 MET A CA 1
ATOM 679 C C . MET A 1 91 ? -16.609 -14.086 -9.484 1 98.31 91 MET A C 1
ATOM 681 O O . MET A 1 91 ? -16.703 -12.859 -9.461 1 98.31 91 MET A O 1
ATOM 685 N N . TYR A 1 92 ? -17.156 -14.867 -8.516 1 98.56 92 TYR A N 1
ATOM 686 C CA . TYR A 1 92 ? -17.641 -14.211 -7.305 1 98.56 92 TYR A CA 1
ATOM 687 C C . TYR A 1 92 ? -16.531 -13.406 -6.637 1 98.56 92 TYR A C 1
ATOM 689 O O . TYR A 1 92 ? -16.719 -12.242 -6.289 1 98.56 92 TYR A O 1
ATOM 697 N N . VAL A 1 93 ? -15.344 -14.031 -6.477 1 98.81 93 VAL A N 1
ATOM 698 C CA . VAL A 1 93 ? -14.195 -13.391 -5.844 1 98.81 93 VAL A CA 1
ATOM 699 C C . VAL A 1 93 ? -13.734 -12.203 -6.684 1 98.81 93 VAL A C 1
ATOM 701 O O . VAL A 1 93 ? -13.539 -11.102 -6.16 1 98.81 93 VAL A O 1
ATOM 704 N N . VAL A 1 94 ? -13.609 -12.414 -7.973 1 98.69 94 VAL A N 1
ATOM 705 C CA . VAL A 1 94 ? -13.133 -11.391 -8.891 1 98.69 94 VAL A CA 1
ATOM 706 C C . VAL A 1 94 ? -14.07 -10.18 -8.852 1 98.69 94 VAL A C 1
ATOM 708 O O . VAL A 1 94 ? -13.609 -9.039 -8.766 1 98.69 94 VAL A O 1
ATOM 711 N N . ARG A 1 95 ? -15.344 -10.453 -8.875 1 98.38 95 ARG A N 1
ATOM 712 C CA . ARG A 1 95 ? -16.344 -9.391 -8.852 1 98.38 95 ARG A CA 1
ATOM 713 C C . ARG A 1 95 ? -16.203 -8.531 -7.594 1 98.38 95 ARG A C 1
ATOM 715 O O . ARG A 1 95 ? -16.219 -7.305 -7.668 1 98.38 95 ARG A O 1
ATOM 722 N N . MET A 1 96 ? -16.094 -9.18 -6.48 1 98.5 96 MET A N 1
ATOM 723 C CA . MET A 1 96 ? -15.961 -8.461 -5.215 1 98.5 96 MET A CA 1
ATOM 724 C C . MET A 1 96 ? -14.656 -7.676 -5.176 1 98.5 96 MET A C 1
ATOM 726 O O . MET A 1 96 ? -14.625 -6.543 -4.691 1 98.5 96 MET A O 1
ATOM 730 N N . CYS A 1 97 ? -13.602 -8.25 -5.68 1 98.5 97 CYS A N 1
ATOM 731 C CA . CYS A 1 97 ? -12.312 -7.562 -5.723 1 98.5 97 CYS A CA 1
ATOM 732 C C . CYS A 1 97 ? -12.367 -6.344 -6.637 1 98.5 97 CYS A C 1
ATOM 734 O O . CYS A 1 97 ? -11.82 -5.293 -6.309 1 98.5 97 CYS A O 1
ATOM 736 N N . TYR A 1 98 ? -12.992 -6.5 -7.816 1 98.44 98 TYR A N 1
ATOM 737 C CA . TYR A 1 98 ? -13.07 -5.383 -8.75 1 98.44 98 TYR A CA 1
ATOM 738 C C . TYR A 1 98 ? -13.719 -4.168 -8.094 1 98.44 98 TYR A C 1
ATOM 740 O O . TYR A 1 98 ? -13.258 -3.037 -8.281 1 98.44 98 TYR A O 1
ATOM 748 N N . LEU A 1 99 ? -14.75 -4.375 -7.324 1 98.12 99 LEU A N 1
ATOM 749 C CA . LEU A 1 99 ? -15.422 -3.266 -6.664 1 98.12 99 LEU A CA 1
ATOM 750 C C . LEU A 1 99 ? -14.523 -2.623 -5.617 1 98.12 99 LEU A C 1
ATOM 752 O O . LEU A 1 99 ? -14.406 -1.397 -5.555 1 98.12 99 LEU A O 1
ATOM 756 N N . ASP A 1 100 ? -13.914 -3.412 -4.801 1 98.12 100 ASP A N 1
ATOM 757 C CA . ASP A 1 100 ? -13.047 -2.875 -3.756 1 98.12 100 ASP A CA 1
ATOM 758 C C . ASP A 1 100 ? -11.82 -2.203 -4.359 1 98.12 100 ASP A C 1
ATOM 760 O O . ASP A 1 100 ? -11.32 -1.207 -3.824 1 98.12 100 ASP A O 1
ATOM 764 N N . LYS A 1 101 ? -11.289 -2.787 -5.445 1 98.38 101 LYS A N 1
ATOM 765 C CA . LYS A 1 101 ? -10.219 -2.129 -6.191 1 98.38 101 LYS A CA 1
ATOM 766 C C . LYS A 1 101 ? -10.656 -0.747 -6.672 1 98.38 101 LYS A C 1
ATOM 768 O O . LYS A 1 101 ? -9.875 0.209 -6.617 1 98.38 101 LYS A O 1
ATOM 773 N N . ALA A 1 102 ? -11.828 -0.689 -7.18 1 98 102 ALA A N 1
ATOM 774 C CA . ALA A 1 102 ? -12.359 0.574 -7.684 1 98 102 ALA A CA 1
ATOM 775 C C . ALA A 1 102 ? -12.43 1.621 -6.578 1 98 102 ALA A C 1
ATOM 777 O O . ALA A 1 102 ? -12.023 2.77 -6.773 1 98 102 ALA A O 1
ATOM 778 N N . ARG A 1 103 ? -12.977 1.212 -5.449 1 96.69 103 ARG A N 1
ATOM 779 C CA . ARG A 1 103 ? -13.062 2.115 -4.309 1 96.69 103 ARG A CA 1
ATOM 780 C C . ARG A 1 103 ? -11.688 2.639 -3.914 1 96.69 103 ARG A C 1
ATOM 782 O O . ARG A 1 103 ? -11.516 3.838 -3.686 1 96.69 103 ARG A O 1
ATOM 789 N N . LYS A 1 104 ? -10.734 1.742 -3.85 1 97.31 104 LYS A N 1
ATOM 790 C CA . LYS A 1 104 ? -9.383 2.135 -3.484 1 97.31 104 LYS A CA 1
ATOM 791 C C . LYS A 1 104 ? -8.75 3.014 -4.562 1 97.31 104 LYS A C 1
ATOM 793 O O . LYS A 1 104 ? -8.039 3.973 -4.254 1 97.31 104 LYS A O 1
ATOM 798 N N . TYR A 1 105 ? -8.969 2.672 -5.82 1 97.62 105 TYR A N 1
ATOM 799 C CA . TYR A 1 105 ? -8.477 3.463 -6.941 1 97.62 105 TYR A CA 1
ATOM 800 C C . TYR A 1 105 ? -8.961 4.906 -6.848 1 97.62 105 TYR A C 1
ATOM 802 O O . TYR A 1 105 ? -8.188 5.844 -7.047 1 97.62 105 TYR A O 1
ATOM 810 N N . VAL A 1 106 ? -10.203 5.074 -6.52 1 95.56 106 VAL A N 1
ATOM 811 C CA . VAL A 1 106 ? -10.789 6.406 -6.398 1 95.56 106 VAL A CA 1
ATOM 812 C C . VAL A 1 106 ? -10.195 7.129 -5.195 1 95.56 106 VAL A C 1
ATOM 814 O O . VAL A 1 106 ? -9.812 8.297 -5.293 1 95.56 106 VAL A O 1
ATOM 817 N N . ARG A 1 107 ? -10.062 6.441 -4.082 1 94.88 107 ARG A N 1
ATOM 818 C CA . ARG A 1 107 ? -9.484 7.043 -2.883 1 94.88 107 ARG A CA 1
ATOM 819 C C . ARG A 1 107 ? -8.039 7.473 -3.127 1 94.88 107 ARG A C 1
ATOM 821 O O . ARG A 1 107 ? -7.598 8.5 -2.611 1 94.88 107 ARG A O 1
ATOM 828 N N . MET A 1 108 ? -7.352 6.707 -3.957 1 96.12 108 MET A N 1
ATOM 829 C CA . MET A 1 108 ? -5.938 6.941 -4.23 1 96.12 108 MET A CA 1
ATOM 830 C C . MET A 1 108 ? -5.758 7.926 -5.379 1 96.12 108 MET A C 1
ATOM 832 O O . MET A 1 108 ? -4.648 8.109 -5.875 1 96.12 108 MET A O 1
ATOM 836 N N . ASP A 1 109 ? -6.809 8.477 -5.855 1 93.5 109 ASP A N 1
ATOM 837 C CA . ASP A 1 109 ? -6.789 9.438 -6.957 1 93.5 109 ASP A CA 1
ATOM 838 C C . ASP A 1 109 ? -6.152 8.828 -8.203 1 93.5 109 ASP A C 1
ATOM 840 O O . ASP A 1 109 ? -5.398 9.492 -8.914 1 93.5 109 ASP A O 1
ATOM 844 N N . GLY A 1 110 ? -6.352 7.566 -8.383 1 95.69 110 GLY A N 1
ATOM 845 C CA . GLY A 1 110 ? -5.867 6.867 -9.562 1 95.69 110 GLY A CA 1
ATOM 846 C C . GLY A 1 110 ? -4.41 6.461 -9.461 1 95.69 110 GLY A C 1
ATOM 847 O O . GLY A 1 110 ? -3.84 5.926 -10.414 1 95.69 110 GLY A O 1
ATOM 848 N N . LYS A 1 111 ? -3.777 6.656 -8.312 1 96.12 111 LYS A N 1
ATOM 849 C CA . LYS A 1 111 ? -2.355 6.371 -8.133 1 96.12 111 LYS A CA 1
ATOM 850 C C . LYS A 1 111 ? -2.145 4.984 -7.535 1 96.12 111 LYS A C 1
ATOM 852 O O . LYS A 1 111 ? -1.356 4.82 -6.598 1 96.12 111 LYS A O 1
ATOM 857 N N . ILE A 1 112 ? -2.836 4.035 -8 1 96.31 112 ILE A N 1
ATOM 858 C CA . ILE A 1 112 ? -2.729 2.613 -7.703 1 96.31 112 ILE A CA 1
ATOM 859 C C . ILE A 1 112 ? -3.17 1.794 -8.914 1 96.31 112 ILE A C 1
ATOM 861 O O . ILE A 1 112 ? -3.838 2.312 -9.812 1 96.31 112 ILE A O 1
ATOM 865 N N . ASN A 1 113 ? -2.793 0.542 -8.906 1 95.88 113 ASN A N 1
ATOM 866 C CA . ASN A 1 113 ? -3.119 -0.315 -10.039 1 95.88 113 ASN A CA 1
ATOM 867 C C . ASN A 1 113 ? -4.578 -0.763 -10.008 1 95.88 113 ASN A C 1
ATOM 869 O O . ASN A 1 113 ? -5.043 -1.293 -8.992 1 95.88 113 ASN A O 1
ATOM 873 N N . PHE A 1 114 ? -5.336 -0.406 -11 1 97.25 114 PHE A N 1
ATOM 874 C CA . PHE A 1 114 ? -6.586 -1.093 -11.289 1 97.25 114 PHE A CA 1
ATOM 875 C C . PHE A 1 114 ? -6.434 -2.02 -12.484 1 97.25 114 PHE A C 1
ATOM 877 O O . PHE A 1 114 ? -6.152 -1.565 -13.594 1 97.25 114 PHE A O 1
ATOM 884 N N . SER A 1 115 ? -6.5 -3.297 -12.258 1 95.56 115 SER A N 1
ATOM 885 C CA . SER A 1 115 ? -6.297 -4.301 -13.305 1 95.56 115 SER A CA 1
ATOM 886 C C . SER A 1 115 ? -7.027 -5.598 -12.969 1 95.56 115 SER A C 1
ATOM 888 O O . SER A 1 115 ? -7.637 -5.719 -11.906 1 95.56 115 SER A O 1
ATOM 890 N N . GLN A 1 116 ? -6.961 -6.496 -13.938 1 96.75 116 GLN A N 1
ATOM 891 C CA . GLN A 1 116 ? -7.527 -7.824 -13.727 1 96.75 116 GLN A CA 1
ATOM 892 C C . GLN A 1 116 ? -6.719 -8.617 -12.695 1 96.75 116 GLN A C 1
ATOM 894 O O . GLN A 1 116 ? -7.25 -9.516 -12.047 1 96.75 116 GLN A O 1
ATOM 899 N N . GLY A 1 117 ? -5.492 -8.289 -12.555 1 96.81 117 GLY A N 1
ATOM 900 C CA . GLY A 1 117 ? -4.566 -9.062 -11.734 1 96.81 117 GLY A CA 1
ATOM 901 C C . GLY A 1 117 ? -4.855 -8.961 -10.25 1 96.81 117 GLY A C 1
ATOM 902 O O . GLY A 1 117 ? -5.609 -8.078 -9.82 1 96.81 117 GLY A O 1
ATOM 903 N N . GLY A 1 118 ? -4.277 -9.82 -9.477 1 97.81 118 GLY A N 1
ATOM 904 C CA . GLY A 1 118 ? -4.406 -9.898 -8.031 1 97.81 118 GLY A CA 1
ATOM 905 C C . GLY A 1 118 ? -3.346 -10.773 -7.383 1 97.81 118 GLY A C 1
ATOM 906 O O . GLY A 1 118 ? -2.297 -11.023 -7.977 1 97.81 118 GLY A O 1
ATOM 907 N N . ALA A 1 119 ? -3.635 -11.023 -6.168 1 97.94 119 ALA A N 1
ATOM 908 C CA . ALA A 1 119 ? -2.719 -11.836 -5.375 1 97.94 119 ALA A CA 1
ATOM 909 C C . ALA A 1 119 ? -3.469 -12.93 -4.621 1 97.94 119 ALA A C 1
ATOM 911 O O . ALA A 1 119 ? -4.695 -12.883 -4.5 1 97.94 119 ALA A O 1
ATOM 912 N N . ALA A 1 120 ? -2.709 -13.852 -4.156 1 98.69 120 ALA A N 1
ATOM 913 C CA . ALA A 1 120 ? -3.318 -14.992 -3.471 1 98.69 120 ALA A CA 1
ATOM 914 C C . ALA A 1 120 ? -4.172 -14.523 -2.293 1 98.69 120 ALA A C 1
ATOM 916 O O . ALA A 1 120 ? -5.266 -15.055 -2.066 1 98.69 120 ALA A O 1
ATOM 917 N N . HIS A 1 121 ? -3.762 -13.523 -1.544 1 98.62 121 HIS A N 1
ATOM 918 C CA . HIS A 1 121 ? -4.457 -13.117 -0.327 1 98.62 121 HIS A CA 1
ATOM 919 C C . HIS A 1 121 ? -5.785 -12.438 -0.649 1 98.62 121 HIS A C 1
ATOM 921 O O . HIS A 1 121 ? -6.609 -12.227 0.241 1 98.62 121 HIS A O 1
ATOM 927 N N . ASP A 1 122 ? -6.031 -12.125 -1.93 1 98.69 122 ASP A N 1
ATOM 928 C CA . ASP A 1 122 ? -7.316 -11.539 -2.299 1 98.69 122 ASP A CA 1
ATOM 929 C C . ASP A 1 122 ? -8.461 -12.516 -2.033 1 98.69 122 ASP A C 1
ATOM 931 O O . ASP A 1 122 ? -9.57 -12.102 -1.688 1 98.69 122 ASP A O 1
ATOM 935 N N . VAL A 1 123 ? -8.164 -13.812 -2.197 1 98.88 123 VAL A N 1
ATOM 936 C CA . VAL A 1 123 ? -9.211 -14.82 -2.049 1 98.88 123 VAL A CA 1
ATOM 937 C C . VAL A 1 123 ? -9.617 -14.93 -0.582 1 98.88 123 VAL A C 1
ATOM 939 O O . VAL A 1 123 ? -10.797 -14.789 -0.248 1 98.88 123 VAL A O 1
ATOM 942 N N . PRO A 1 124 ? -8.719 -15.148 0.352 1 98.69 124 PRO A N 1
ATOM 943 C CA . PRO A 1 124 ? -9.172 -15.18 1.745 1 98.69 124 PRO A CA 1
ATOM 944 C C . PRO A 1 124 ? -9.711 -13.836 2.225 1 98.69 124 PRO A C 1
ATOM 946 O O . PRO A 1 124 ? -10.562 -13.789 3.115 1 98.69 124 PRO A O 1
ATOM 949 N N . TYR A 1 125 ? -9.258 -12.742 1.667 1 98.19 125 TYR A N 1
ATOM 950 C CA . TYR A 1 125 ? -9.836 -11.43 1.946 1 98.19 125 TYR A CA 1
ATOM 951 C C . TYR A 1 125 ? -11.32 -11.406 1.624 1 98.19 125 TYR A C 1
ATOM 953 O O . TYR A 1 125 ? -12.141 -10.984 2.449 1 98.19 125 TYR A O 1
ATOM 961 N N . VAL A 1 126 ? -11.664 -11.883 0.458 1 98.75 126 VAL A N 1
ATOM 962 C CA . VAL A 1 126 ? -13.055 -11.891 0.026 1 98.75 126 VAL A CA 1
ATOM 963 C C . VAL A 1 126 ? -13.852 -12.906 0.852 1 98.75 126 VAL A C 1
ATOM 965 O O . VAL A 1 126 ? -14.961 -12.617 1.292 1 98.75 126 VAL A O 1
ATOM 968 N N . MET A 1 127 ? -13.266 -14.055 1.053 1 98.62 127 MET A N 1
ATOM 969 C CA . MET A 1 127 ? -13.945 -15.086 1.828 1 98.62 127 MET A CA 1
ATOM 970 C C . MET A 1 127 ? -14.305 -14.578 3.221 1 98.62 127 MET A C 1
ATOM 972 O O . MET A 1 127 ? -15.422 -14.773 3.693 1 98.62 127 MET A O 1
ATOM 976 N N . ALA A 1 128 ? -13.367 -13.891 3.85 1 97.56 128 ALA A N 1
ATOM 977 C CA . ALA A 1 128 ? -13.555 -13.414 5.219 1 97.56 128 ALA A CA 1
ATOM 978 C C . ALA A 1 128 ? -14.562 -12.273 5.266 1 97.56 128 ALA A C 1
ATOM 980 O O . ALA A 1 128 ? -15.328 -12.148 6.227 1 97.56 128 ALA A O 1
ATOM 981 N N . ARG A 1 129 ? -14.602 -11.469 4.27 1 96.62 129 ARG A N 1
ATOM 982 C CA . ARG A 1 129 ? -15.367 -10.227 4.316 1 96.62 129 ARG A CA 1
ATOM 983 C C . ARG A 1 129 ? -16.75 -10.414 3.688 1 96.62 129 ARG A C 1
ATOM 985 O O . ARG A 1 129 ? -17.734 -9.836 4.152 1 96.62 129 ARG A O 1
ATOM 992 N N . TYR A 1 130 ? -16.766 -11.25 2.609 1 97.94 130 TYR A N 1
ATOM 993 C CA . TYR A 1 130 ? -18 -11.297 1.816 1 97.94 130 TYR A CA 1
ATOM 994 C C . TYR A 1 130 ? -18.516 -12.727 1.71 1 97.94 130 TYR A C 1
ATOM 996 O O . TYR A 1 130 ? -19.703 -12.938 1.43 1 97.94 130 TYR A O 1
ATOM 1004 N N . GLY A 1 131 ? -17.656 -13.703 1.862 1 98.5 131 GLY A N 1
ATOM 1005 C CA . GLY A 1 131 ? -18.047 -15.102 1.745 1 98.5 131 GLY A CA 1
ATOM 1006 C C . GLY A 1 131 ? -17.531 -15.758 0.476 1 98.5 131 GLY A C 1
ATOM 1007 O O . GLY A 1 131 ? -16.438 -15.438 0.003 1 98.5 131 GLY A O 1
ATOM 1008 N N . ALA A 1 132 ? -18.203 -16.812 0.056 1 98.75 132 ALA A N 1
ATOM 1009 C CA . ALA A 1 132 ? -17.859 -17.594 -1.125 1 98.75 132 ALA A CA 1
ATOM 1010 C C . ALA A 1 132 ? -19.109 -18.156 -1.795 1 98.75 132 ALA A C 1
ATOM 1012 O O . ALA A 1 132 ? -20.188 -18.172 -1.197 1 98.75 132 ALA A O 1
ATOM 1013 N N . MET A 1 133 ? -18.984 -18.516 -3.008 1 98.69 133 MET A N 1
ATOM 1014 C CA . MET A 1 133 ? -20.031 -19.203 -3.748 1 98.69 133 MET A CA 1
ATOM 1015 C C . MET A 1 133 ? -19.469 -20.359 -4.562 1 98.69 133 MET A C 1
ATOM 1017 O O . MET A 1 133 ? -18.297 -20.328 -4.957 1 98.69 133 MET A O 1
ATOM 1021 N N . PRO A 1 134 ? -20.297 -21.438 -4.773 1 98.5 134 PRO A N 1
ATOM 1022 C CA . PRO A 1 134 ? -19.891 -22.438 -5.754 1 98.5 134 PRO A CA 1
ATOM 1023 C C . PRO A 1 134 ? -20 -21.938 -7.195 1 98.5 134 PRO A C 1
ATOM 1025 O O . PRO A 1 134 ? -20.828 -21.062 -7.484 1 98.5 134 PRO A O 1
ATOM 1028 N N . GLU A 1 135 ? -19.172 -22.484 -8.031 1 97.94 135 GLU A N 1
ATOM 1029 C CA . GLU A 1 135 ? -19.141 -22.109 -9.445 1 97.94 135 GLU A CA 1
ATOM 1030 C C . GLU A 1 135 ? -20.531 -22.172 -10.062 1 97.94 135 GLU A C 1
ATOM 1032 O O . GLU A 1 135 ? -20.906 -21.297 -10.859 1 97.94 135 GLU A O 1
ATOM 1037 N N . GLU A 1 136 ? -21.328 -23.156 -9.766 1 96.56 136 GLU A N 1
ATOM 1038 C CA . GLU A 1 136 ? -22.641 -23.359 -10.383 1 96.56 136 GLU A CA 1
ATOM 1039 C C . GLU A 1 136 ? -23.594 -22.234 -10 1 96.56 136 GLU A C 1
ATOM 1041 O O . GLU A 1 136 ? -24.516 -21.906 -10.758 1 96.56 136 GLU A O 1
ATOM 1046 N N . ALA A 1 137 ? -23.359 -21.609 -8.883 1 97.44 137 ALA A N 1
ATOM 1047 C CA . ALA A 1 137 ? -24.234 -20.547 -8.414 1 97.44 137 ALA A CA 1
ATOM 1048 C C . ALA A 1 137 ? -23.859 -19.203 -9.039 1 97.44 137 ALA A C 1
ATOM 1050 O O . ALA A 1 137 ? -24.703 -18.312 -9.156 1 97.44 137 ALA A O 1
ATOM 1051 N N . TYR A 1 138 ? -22.594 -19.094 -9.43 1 97.81 138 TYR A N 1
ATOM 1052 C CA . TYR A 1 138 ? -22.125 -17.828 -9.992 1 97.81 138 TYR A CA 1
ATOM 1053 C C . TYR A 1 138 ? -20.984 -18.047 -10.977 1 97.81 138 TYR A C 1
ATOM 1055 O O . TYR A 1 138 ? -19.828 -17.719 -10.688 1 97.81 138 TYR A O 1
ATOM 1063 N N . PRO A 1 139 ? -21.297 -18.469 -12.156 1 96.12 139 PRO A N 1
ATOM 1064 C CA . PRO A 1 139 ? -20.266 -18.75 -13.164 1 96.12 139 PRO A CA 1
ATOM 1065 C C . PRO A 1 139 ? -19.625 -17.484 -13.727 1 96.12 139 PRO A C 1
ATOM 1067 O O . PRO A 1 139 ? -18.484 -17.516 -14.211 1 96.12 139 PRO A O 1
ATOM 1070 N N . GLY A 1 140 ? -20.375 -16.281 -13.68 1 95.25 140 GLY A N 1
ATOM 1071 C CA . GLY A 1 140 ? -19.844 -15.008 -14.117 1 95.25 140 GLY A CA 1
ATOM 1072 C C . GLY A 1 140 ? -19.75 -14.875 -15.625 1 95.25 140 GLY A C 1
ATOM 1073 O O . GLY A 1 140 ? -18.844 -14.227 -16.141 1 95.25 140 GLY A O 1
ATOM 1074 N N . LEU A 1 141 ? -20.5 -15.594 -16.328 1 91.94 141 LEU A N 1
ATOM 1075 C CA . LEU A 1 141 ? -20.516 -15.594 -17.781 1 91.94 141 LEU A CA 1
ATOM 1076 C C . LEU A 1 141 ? -21.828 -15.008 -18.312 1 91.94 141 LEU A C 1
ATOM 1078 O O . LEU A 1 141 ? -22.609 -15.711 -18.938 1 91.94 141 LEU A O 1
ATOM 1082 N N . ASN A 1 142 ? -22 -13.703 -18.141 1 86.19 142 ASN A N 1
ATOM 1083 C CA . ASN A 1 142 ? -23.25 -13.047 -18.516 1 86.19 142 ASN A CA 1
ATOM 1084 C C . ASN A 1 142 ? -23.031 -12.055 -19.656 1 86.19 142 ASN A C 1
ATOM 1086 O O . ASN A 1 142 ? -23.766 -11.062 -19.75 1 86.19 142 ASN A O 1
ATOM 1090 N N . TYR A 1 143 ? -22.047 -12.273 -20.484 1 83.62 143 TYR A N 1
ATOM 1091 C CA . TYR A 1 143 ? -21.781 -11.273 -21.516 1 83.62 143 TYR A CA 1
ATOM 1092 C C . TYR A 1 143 ? -21.641 -11.93 -22.875 1 83.62 143 TYR A C 1
ATOM 1094 O O . TYR A 1 143 ? -20.906 -11.445 -23.734 1 83.62 143 TYR A O 1
ATOM 1102 N N . GLY A 1 144 ? -22.312 -13.109 -23.047 1 87 144 GLY A N 1
ATOM 1103 C CA . GLY A 1 144 ? -22.469 -13.727 -24.359 1 87 144 GLY A CA 1
ATOM 1104 C C . GLY A 1 144 ? -21.312 -14.609 -24.766 1 87 144 GLY A C 1
ATOM 1105 O O . GLY A 1 144 ? -21.203 -15.023 -25.922 1 87 144 GLY A O 1
ATOM 1106 N N . GLU A 1 145 ? -20.359 -14.859 -23.906 1 87.25 145 GLU A N 1
ATOM 1107 C CA . GLU A 1 145 ? -19.219 -15.742 -24.141 1 87.25 145 GLU A CA 1
ATOM 1108 C C . GLU A 1 145 ? -19.375 -17.062 -23.391 1 87.25 145 GLU A C 1
ATOM 1110 O O . GLU A 1 145 ? -20 -17.094 -22.328 1 87.25 145 GLU A O 1
ATOM 1115 N N . GLU A 1 146 ? -18.797 -18.078 -23.922 1 89.81 146 GLU A N 1
ATOM 1116 C CA . GLU A 1 146 ? -18.844 -19.391 -23.281 1 89.81 146 GLU A CA 1
ATOM 1117 C C . GLU A 1 146 ? -17.688 -19.578 -22.312 1 89.81 146 GLU A C 1
ATOM 1119 O O . GLU A 1 146 ? -17.75 -20.438 -21.422 1 89.81 146 GLU A O 1
ATOM 1124 N N . LYS A 1 147 ? -16.656 -18.844 -22.531 1 93.12 147 LYS A N 1
ATOM 1125 C CA . LYS A 1 147 ? -15.469 -18.859 -21.688 1 93.12 147 LYS A CA 1
ATOM 1126 C C . LYS A 1 147 ? -15.07 -17.453 -21.25 1 93.12 147 LYS A C 1
ATOM 1128 O O . LYS A 1 147 ? -15.516 -16.469 -21.844 1 93.12 147 LYS A O 1
ATOM 1133 N N . HIS A 1 148 ? -14.336 -17.438 -20.266 1 94.25 148 HIS A N 1
ATOM 1134 C CA . HIS A 1 148 ? -13.969 -16.156 -19.703 1 94.25 148 HIS A CA 1
ATOM 1135 C C . HIS A 1 148 ? -13.109 -15.344 -20.672 1 94.25 148 HIS A C 1
ATOM 1137 O O . HIS A 1 148 ? -12.141 -15.875 -21.234 1 94.25 148 HIS A O 1
ATOM 1143 N N . ALA A 1 149 ? -13.438 -14.109 -20.969 1 92.94 149 ALA A N 1
ATOM 1144 C CA . ALA A 1 149 ? -12.742 -13.133 -21.797 1 92.94 149 ALA A CA 1
ATOM 1145 C C . ALA A 1 149 ? -12.922 -11.719 -21.25 1 92.94 149 ALA A C 1
ATOM 1147 O O . ALA A 1 149 ? -13.953 -11.086 -21.469 1 92.94 149 ALA A O 1
ATOM 1148 N N . HIS A 1 150 ? -11.883 -11.211 -20.594 1 93.94 150 HIS A N 1
ATOM 1149 C CA . HIS A 1 150 ? -12.109 -10.023 -19.781 1 93.94 150 HIS A CA 1
ATOM 1150 C C . HIS A 1 150 ? -11.492 -8.781 -20.422 1 93.94 150 HIS A C 1
ATOM 1152 O O . HIS A 1 150 ? -11.477 -7.711 -19.812 1 93.94 150 HIS A O 1
ATOM 1158 N N . ALA A 1 151 ? -10.969 -8.859 -21.656 1 91.5 151 ALA A N 1
ATOM 1159 C CA . ALA A 1 151 ? -10.312 -7.707 -22.266 1 91.5 151 ALA A CA 1
ATOM 1160 C C . ALA A 1 151 ? -11.258 -6.516 -22.359 1 91.5 151 ALA A C 1
ATOM 1162 O O . ALA A 1 151 ? -10.914 -5.406 -21.953 1 91.5 151 ALA A O 1
ATOM 1163 N N . GLU A 1 152 ? -12.453 -6.742 -22.891 1 92.44 152 GLU A N 1
ATOM 1164 C CA . GLU A 1 152 ? -13.43 -5.668 -23.016 1 92.44 152 GLU A CA 1
ATOM 1165 C C . GLU A 1 152 ? -13.828 -5.121 -21.656 1 92.44 152 GLU A C 1
ATOM 1167 O O . GLU A 1 152 ? -13.836 -3.908 -21.438 1 92.44 152 GLU A O 1
ATOM 1172 N N . LEU A 1 153 ? -14.148 -5.992 -20.75 1 94.69 153 LEU A N 1
ATOM 1173 C CA . LEU A 1 153 ? -14.586 -5.602 -19.422 1 94.69 153 LEU A CA 1
ATOM 1174 C C . LEU A 1 153 ? -13.516 -4.758 -18.719 1 94.69 153 LEU A C 1
ATOM 1176 O O . LEU A 1 153 ? -13.828 -3.719 -18.125 1 94.69 153 LEU A O 1
ATOM 1180 N N . SER A 1 154 ? -12.312 -5.234 -18.781 1 95.62 154 SER A N 1
ATOM 1181 C CA . SER A 1 154 ? -11.219 -4.531 -18.125 1 95.62 154 SER A CA 1
ATOM 1182 C C . SER A 1 154 ? -11.086 -3.104 -18.656 1 95.62 154 SER A C 1
ATOM 1184 O O . SER A 1 154 ? -10.93 -2.162 -17.875 1 95.62 154 SER A O 1
ATOM 1186 N N . LYS A 1 155 ? -11.18 -2.906 -19.906 1 95.25 155 LYS A N 1
ATOM 1187 C CA . LYS A 1 155 ? -11.062 -1.587 -20.516 1 95.25 155 LYS A CA 1
ATOM 1188 C C . LYS A 1 155 ? -12.234 -0.691 -20.141 1 95.25 155 LYS A C 1
ATOM 1190 O O . LYS A 1 155 ? -12.055 0.497 -19.859 1 95.25 155 LYS A O 1
ATOM 1195 N N . VAL A 1 156 ? -13.375 -1.261 -20.125 1 96.19 156 VAL A N 1
ATOM 1196 C CA . VAL A 1 156 ? -14.578 -0.518 -19.781 1 96.19 156 VAL A CA 1
ATOM 1197 C C . VAL A 1 156 ? -14.492 -0.035 -18.328 1 96.19 156 VAL A C 1
ATOM 1199 O O . VAL A 1 156 ? -14.766 1.133 -18.047 1 96.19 156 VAL A O 1
ATOM 1202 N N . LEU A 1 157 ? -14.141 -0.892 -17.438 1 97.81 157 LEU A N 1
ATOM 1203 C CA . LEU A 1 157 ? -14.062 -0.552 -16.016 1 97.81 157 LEU A CA 1
ATOM 1204 C C . LEU A 1 157 ? -13.016 0.532 -15.773 1 97.81 157 LEU A C 1
ATOM 1206 O O . LEU A 1 157 ? -13.266 1.493 -15.047 1 97.81 157 LEU A O 1
ATOM 1210 N N . GLN A 1 158 ? -11.859 0.37 -16.406 1 97.44 158 GLN A N 1
ATOM 1211 C CA . GLN A 1 158 ? -10.812 1.37 -16.266 1 97.44 158 GLN A CA 1
ATOM 1212 C C . GLN A 1 158 ? -11.273 2.734 -16.766 1 97.44 158 GLN A C 1
ATOM 1214 O O . GLN A 1 158 ? -11.078 3.748 -16.094 1 97.44 158 GLN A O 1
ATOM 1219 N N . SER A 1 159 ? -11.852 2.744 -17.953 1 96.69 159 SER A N 1
ATOM 1220 C CA . SER A 1 159 ? -12.32 3.994 -18.547 1 96.69 159 SER A CA 1
ATOM 1221 C C . SER A 1 159 ? -13.383 4.652 -17.672 1 96.69 159 SER A C 1
ATOM 1223 O O . SER A 1 159 ? -13.406 5.879 -17.531 1 96.69 159 SER A O 1
ATOM 1225 N N . TYR A 1 160 ? -14.258 3.877 -17.125 1 96.62 160 TYR A N 1
ATOM 1226 C CA . TYR A 1 160 ? -15.289 4.379 -16.219 1 96.62 160 TYR A CA 1
ATOM 1227 C C . TYR A 1 160 ? -14.664 5.078 -15.023 1 96.62 160 TYR A C 1
ATOM 1229 O O . TYR A 1 160 ? -15.055 6.199 -14.68 1 96.62 160 TYR A O 1
ATOM 1237 N N . LEU A 1 161 ? -13.703 4.477 -14.391 1 96.88 161 LEU A N 1
ATOM 1238 C CA . LEU A 1 161 ? -13.055 5.035 -13.211 1 96.88 161 LEU A CA 1
ATOM 1239 C C . LEU A 1 161 ? -12.281 6.301 -13.555 1 96.88 161 LEU A C 1
ATOM 1241 O O . LEU A 1 161 ? -12.289 7.266 -12.789 1 96.88 161 LEU A O 1
ATOM 1245 N N . ASP A 1 162 ? -11.633 6.25 -14.703 1 95.31 162 ASP A N 1
ATOM 1246 C CA . ASP A 1 162 ? -10.914 7.438 -15.148 1 95.31 162 ASP A CA 1
ATOM 1247 C C . ASP A 1 162 ? -11.859 8.617 -15.336 1 95.31 162 ASP A C 1
ATOM 1249 O O . ASP A 1 162 ? -11.531 9.75 -14.984 1 95.31 162 ASP A O 1
ATOM 1253 N N . ALA A 1 163 ? -13.008 8.336 -15.852 1 93.69 163 ALA A N 1
ATOM 1254 C CA . ALA A 1 163 ? -14.008 9.375 -16.047 1 93.69 163 ALA A CA 1
ATOM 1255 C C . ALA A 1 163 ? -14.508 9.922 -14.719 1 93.69 163 ALA A C 1
ATOM 1257 O O . ALA A 1 163 ? -14.711 11.125 -14.562 1 93.69 163 ALA A O 1
ATOM 1258 N N . VAL A 1 164 ? -14.734 9.008 -13.781 1 92.75 164 VAL A N 1
ATOM 1259 C CA . VAL A 1 164 ? -15.18 9.406 -12.453 1 92.75 164 VAL A CA 1
ATOM 1260 C C . VAL A 1 164 ? -14.18 10.375 -11.836 1 92.75 164 VAL A C 1
ATOM 1262 O O . VAL A 1 164 ? -14.562 11.391 -11.25 1 92.75 164 VAL A O 1
ATOM 1265 N N . LEU A 1 165 ? -12.883 10.109 -11.914 1 91.94 165 LEU A N 1
ATOM 1266 C CA . LEU A 1 165 ? -11.836 10.891 -11.281 1 91.94 165 LEU A CA 1
ATOM 1267 C C . LEU A 1 165 ? -11.562 12.172 -12.07 1 91.94 165 LEU A C 1
ATOM 1269 O O . LEU A 1 165 ? -11.031 13.141 -11.523 1 91.94 165 LEU A O 1
ATOM 1273 N N . SER A 1 166 ? -11.82 12.25 -13.359 1 87 166 SER A N 1
ATOM 1274 C CA . SER A 1 166 ? -11.516 13.414 -14.188 1 87 166 SER A CA 1
ATOM 1275 C C . SER A 1 166 ? -12.688 14.391 -14.227 1 87 166 SER A C 1
ATOM 1277 O O . SER A 1 166 ? -12.625 15.414 -14.914 1 87 166 SER A O 1
ATOM 1279 N N . SER A 1 167 ? -13.68 14.164 -13.602 1 73.5 167 SER A N 1
ATOM 1280 C CA . SER A 1 167 ? -14.898 14.961 -13.695 1 73.5 167 SER A CA 1
ATOM 1281 C C . SER A 1 167 ? -14.656 16.406 -13.25 1 73.5 167 SER A C 1
ATOM 1283 O O . SER A 1 167 ? -15.406 17.312 -13.625 1 73.5 167 SER A O 1
ATOM 1285 N N . GLY A 1 168 ? -13.555 16.656 -12.648 1 67.88 168 GLY A N 1
ATOM 1286 C CA . GLY A 1 168 ? -13.266 18.016 -12.227 1 67.88 168 GLY A CA 1
ATOM 1287 C C . GLY A 1 168 ? -14.094 18.453 -11.039 1 67.88 168 GLY A C 1
ATOM 1288 O O . GLY A 1 168 ? -13.906 19.562 -10.516 1 67.88 168 GLY A O 1
ATOM 1289 N N . SER A 1 169 ? -15.008 17.703 -10.68 1 67.94 169 SER A N 1
ATOM 1290 C CA . SER A 1 169 ? -15.852 18.078 -9.555 1 67.94 169 SER A CA 1
ATOM 1291 C C . SER A 1 169 ? -15.094 17.984 -8.234 1 67.94 169 SER A C 1
ATOM 1293 O O . SER A 1 169 ? -14.258 17.094 -8.055 1 67.94 169 SER A O 1
ATOM 1295 N N . LYS A 1 170 ? -15.336 18.984 -7.504 1 72.69 170 LYS A N 1
ATOM 1296 C CA . LYS A 1 170 ? -14.734 19.016 -6.176 1 72.69 170 LYS A CA 1
ATOM 1297 C C . LYS A 1 170 ? -15.297 17.906 -5.289 1 72.69 170 LYS A C 1
ATOM 1299 O O . LYS A 1 170 ? -14.625 17.453 -4.359 1 72.69 170 LYS A O 1
ATOM 1304 N N . ARG A 1 171 ? -16.5 17.453 -5.633 1 85.62 171 ARG A N 1
ATOM 1305 C CA . ARG A 1 171 ? -17.203 16.453 -4.824 1 85.62 171 ARG A CA 1
ATOM 1306 C C . ARG A 1 171 ? -17.641 15.273 -5.68 1 85.62 171 ARG A C 1
ATOM 1308 O O . ARG A 1 171 ? -18.297 15.453 -6.711 1 85.62 171 ARG A O 1
ATOM 1315 N N . LEU A 1 172 ? -17.312 14.07 -5.219 1 89.81 172 LEU A N 1
ATOM 1316 C CA . LEU A 1 172 ? -17.719 12.875 -5.941 1 89.81 172 LEU A CA 1
ATOM 1317 C C . LEU A 1 172 ? -19.141 12.477 -5.57 1 89.81 172 LEU A C 1
ATOM 1319 O O . LEU A 1 172 ? -19.531 12.547 -4.402 1 89.81 172 LEU A O 1
ATOM 1323 N N . SER A 1 173 ? -19.875 12.141 -6.582 1 86 173 SER A N 1
ATOM 1324 C CA . SER A 1 173 ? -21.219 11.633 -6.34 1 86 173 SER A CA 1
ATOM 1325 C C . SER A 1 173 ? -21.188 10.211 -5.797 1 86 173 SER A C 1
ATOM 1327 O O . SER A 1 173 ? -20.234 9.469 -6.039 1 86 173 SER A O 1
ATOM 1329 N N . THR A 1 174 ? -22.234 9.875 -5.086 1 84.19 174 THR A N 1
ATOM 1330 C CA . THR A 1 174 ? -22.359 8.5 -4.605 1 84.19 174 THR A CA 1
ATOM 1331 C C . THR A 1 174 ? -22.844 7.582 -5.723 1 84.19 174 THR A C 1
ATOM 1333 O O . THR A 1 174 ? -22.812 6.355 -5.582 1 84.19 174 THR A O 1
ATOM 1336 N N . ALA A 1 175 ? -23.125 8.141 -6.797 1 91.19 175 ALA A N 1
ATOM 1337 C CA . ALA A 1 175 ? -23.734 7.367 -7.875 1 91.19 175 ALA A CA 1
ATOM 1338 C C . ALA A 1 175 ? -22.688 6.52 -8.602 1 91.19 175 ALA A C 1
ATOM 1340 O O . ALA A 1 175 ? -23.031 5.504 -9.211 1 91.19 175 ALA A O 1
ATOM 1341 N N . TRP A 1 176 ? -21.469 6.941 -8.477 1 93.75 176 TRP A N 1
ATOM 1342 C CA . TRP A 1 176 ? -20.469 6.285 -9.305 1 93.75 176 TRP A CA 1
ATOM 1343 C C . TRP A 1 176 ? -20.312 4.816 -8.914 1 93.75 176 TRP A C 1
ATOM 1345 O O . TRP A 1 176 ? -20.125 3.959 -9.781 1 93.75 176 TRP A O 1
ATOM 1355 N N . GLU A 1 177 ? -20.469 4.5 -7.645 1 95.25 177 GLU A N 1
ATOM 1356 C CA . GLU A 1 177 ? -20.328 3.119 -7.195 1 95.25 177 GLU A CA 1
ATOM 1357 C C . GLU A 1 177 ? -21.438 2.234 -7.75 1 95.25 177 GLU A C 1
ATOM 1359 O O . GLU A 1 177 ? -21.188 1.104 -8.172 1 95.25 177 GLU A O 1
ATOM 1364 N N . LYS A 1 178 ? -22.625 2.797 -7.727 1 95.5 178 LYS A N 1
ATOM 1365 C CA . LYS A 1 178 ? -23.75 2.055 -8.266 1 95.5 178 LYS A CA 1
ATOM 1366 C C . LYS A 1 178 ? -23.594 1.807 -9.766 1 95.5 178 LYS A C 1
ATOM 1368 O O . LYS A 1 178 ? -23.938 0.736 -10.266 1 95.5 178 LYS A O 1
ATOM 1373 N N . GLY A 1 179 ? -23.172 2.854 -10.406 1 97 179 GLY A N 1
ATOM 1374 C CA . GLY A 1 179 ? -22.891 2.682 -11.828 1 97 179 GLY A CA 1
ATOM 1375 C C . GLY A 1 179 ? -21.844 1.613 -12.094 1 97 179 GLY A C 1
ATOM 1376 O O . GLY A 1 179 ? -22 0.802 -13.016 1 97 179 GLY A O 1
ATOM 1377 N N . PHE A 1 180 ? -20.781 1.592 -11.344 1 97.75 180 PHE A N 1
ATOM 1378 C CA . PHE A 1 180 ? -19.719 0.594 -11.469 1 97.75 180 PHE A CA 1
ATOM 1379 C C . PHE A 1 180 ? -20.266 -0.808 -11.242 1 97.75 180 PHE A C 1
ATOM 1381 O O . PHE A 1 180 ? -19.984 -1.725 -12.016 1 97.75 180 PHE A O 1
ATOM 1388 N N . GLU A 1 181 ? -21.078 -0.967 -10.234 1 97.25 181 GLU A N 1
ATOM 1389 C CA . GLU A 1 181 ? -21.688 -2.25 -9.914 1 97.25 181 GLU A CA 1
ATOM 1390 C C . GLU A 1 181 ? -22.594 -2.725 -11.047 1 97.25 181 GLU A C 1
ATOM 1392 O O . GLU A 1 181 ? -22.672 -3.922 -11.328 1 97.25 181 GLU A O 1
ATOM 1397 N N . ALA A 1 182 ? -23.266 -1.801 -11.641 1 97.31 182 ALA A N 1
ATOM 1398 C CA . ALA A 1 182 ? -24.156 -2.154 -12.742 1 97.31 182 ALA A CA 1
ATOM 1399 C C . ALA A 1 182 ? -23.375 -2.742 -13.914 1 97.31 182 ALA A C 1
ATOM 1401 O O . ALA A 1 182 ? -23.859 -3.645 -14.602 1 97.31 182 ALA A O 1
ATOM 1402 N N . ILE A 1 183 ? -22.219 -2.217 -14.164 1 97.62 183 ILE A N 1
ATOM 1403 C CA . ILE A 1 183 ? -21.375 -2.777 -15.203 1 97.62 183 ILE A CA 1
ATOM 1404 C C . ILE A 1 183 ? -20.984 -4.207 -14.836 1 97.62 183 ILE A C 1
ATOM 1406 O O . ILE A 1 183 ? -21.078 -5.117 -15.664 1 97.62 183 ILE A O 1
ATOM 1410 N N . LEU A 1 184 ? -20.578 -4.457 -13.586 1 98.19 184 LEU A N 1
ATOM 1411 C CA . LEU A 1 184 ? -20.203 -5.793 -13.133 1 98.19 184 LEU A CA 1
ATOM 1412 C C . LEU A 1 184 ? -21.391 -6.75 -13.242 1 98.19 184 LEU A C 1
ATOM 1414 O O . LEU A 1 184 ? -21.219 -7.895 -13.664 1 98.19 184 LEU A O 1
ATOM 1418 N N . ASP A 1 185 ? -22.562 -6.207 -12.906 1 97.31 185 ASP A N 1
ATOM 1419 C CA . ASP A 1 185 ? -23.766 -7.02 -13.016 1 97.31 185 ASP A CA 1
ATOM 1420 C C . ASP A 1 185 ? -24.016 -7.43 -14.461 1 97.31 185 ASP A C 1
ATOM 1422 O O . ASP A 1 185 ? -24.453 -8.555 -14.727 1 97.31 185 ASP A O 1
ATOM 1426 N N . SER A 1 186 ? -23.797 -6.594 -15.305 1 96.38 186 SER A N 1
ATOM 1427 C CA . SER A 1 186 ? -24.062 -6.848 -16.719 1 96.38 186 SER A CA 1
ATOM 1428 C C . SER A 1 186 ? -23.141 -7.918 -17.281 1 96.38 186 SER A C 1
ATOM 1430 O O . SER A 1 186 ? -23.547 -8.727 -18.109 1 96.38 186 SER A O 1
ATOM 1432 N N . TYR A 1 187 ? -21.906 -7.93 -16.859 1 96.5 187 TYR A N 1
ATOM 1433 C CA . TYR A 1 187 ? -20.922 -8.852 -17.422 1 96.5 187 TYR A CA 1
ATOM 1434 C C . TYR A 1 187 ? -20.922 -10.172 -16.656 1 96.5 187 TYR A C 1
ATOM 1436 O O . TYR A 1 187 ? -20.828 -11.242 -17.25 1 96.5 187 TYR A O 1
ATOM 1444 N N . PHE A 1 188 ? -21.016 -10.117 -15.312 1 97.44 188 PHE A N 1
ATOM 1445 C CA . PHE A 1 188 ? -20.844 -11.32 -14.508 1 97.44 188 PHE A CA 1
ATOM 1446 C C . PHE A 1 188 ? -22.203 -11.867 -14.055 1 97.44 188 PHE A C 1
ATOM 1448 O O . PHE A 1 188 ? -22.297 -13.016 -13.633 1 97.44 188 PHE A O 1
ATOM 1455 N N . GLY A 1 189 ? -23.25 -11.094 -14.219 1 96.69 189 GLY A N 1
ATOM 1456 C CA . GLY A 1 189 ? -24.531 -11.406 -13.625 1 96.69 189 GLY A CA 1
ATOM 1457 C C . GLY A 1 189 ? -24.719 -10.789 -12.25 1 96.69 189 GLY A C 1
ATOM 1458 O O . GLY A 1 189 ? -23.75 -10.586 -11.516 1 96.69 189 GLY A O 1
ATOM 1459 N N . PRO A 1 190 ? -25.984 -10.406 -11.891 1 96.5 190 PRO A N 1
ATOM 1460 C CA . PRO A 1 190 ? -26.234 -9.875 -10.547 1 96.5 190 PRO A CA 1
ATOM 1461 C C . PRO A 1 190 ? -25.906 -10.875 -9.445 1 96.5 190 PRO A C 1
ATOM 1463 O O . PRO A 1 190 ? -26.047 -12.086 -9.641 1 96.5 190 PRO A O 1
ATOM 1466 N N . LEU A 1 191 ? -25.5 -10.375 -8.297 1 96.62 191 LEU A N 1
ATOM 1467 C CA . LEU A 1 191 ? -25.203 -11.227 -7.152 1 96.62 191 LEU A CA 1
ATOM 1468 C C . LEU A 1 191 ? -26.5 -11.727 -6.508 1 96.62 191 LEU A C 1
ATOM 1470 O O . LEU A 1 191 ? -27.344 -10.938 -6.09 1 96.62 191 LEU A O 1
ATOM 1474 N N . PRO A 1 192 ? -26.609 -12.992 -6.375 1 96.5 192 PRO A N 1
ATOM 1475 C CA . PRO A 1 192 ? -27.781 -13.5 -5.66 1 96.5 192 PRO A CA 1
ATOM 1476 C C . PRO A 1 192 ? -27.672 -13.32 -4.148 1 96.5 192 PRO A C 1
ATOM 1478 O O . PRO A 1 192 ? -26.594 -13.461 -3.582 1 96.5 192 PRO A O 1
ATOM 1481 N N . GLU A 1 193 ? -28.781 -13.016 -3.574 1 96 193 GLU A N 1
ATOM 1482 C CA . GLU A 1 193 ? -28.812 -12.945 -2.115 1 96 193 GLU A CA 1
ATOM 1483 C C . GLU A 1 193 ? -28.641 -14.336 -1.495 1 96 193 GLU A C 1
ATOM 1485 O O . GLU A 1 193 ? -27.953 -14.484 -0.489 1 96 193 GLU A O 1
ATOM 1490 N N . THR A 1 194 ? -29.391 -15.227 -2.084 1 98.19 194 THR A N 1
ATOM 1491 C CA . THR A 1 194 ? -29.297 -16.625 -1.696 1 98.19 194 THR A CA 1
ATOM 1492 C C . THR A 1 194 ? -29.156 -17.516 -2.928 1 98.19 194 THR A C 1
ATOM 1494 O O . THR A 1 194 ? -29.391 -17.078 -4.051 1 98.19 194 THR A O 1
ATOM 1497 N N . PHE A 1 195 ? -28.641 -18.75 -2.705 1 98.25 195 PHE A N 1
ATOM 1498 C CA . PHE A 1 195 ? -28.531 -19.75 -3.76 1 98.25 195 PHE A CA 1
ATOM 1499 C C . PHE A 1 195 ? -28.672 -21.156 -3.189 1 98.25 195 PHE A C 1
ATOM 1501 O O . PHE A 1 195 ? -28.531 -21.359 -1.981 1 98.25 195 PHE A O 1
ATOM 1508 N N . GLU A 1 196 ? -29.016 -22.047 -4.105 1 97.75 196 GLU A N 1
ATOM 1509 C CA . GLU A 1 196 ? -29.109 -23.453 -3.732 1 97.75 196 GLU A CA 1
ATOM 1510 C C . GLU A 1 196 ? -27.828 -24.219 -4.07 1 97.75 196 GLU A C 1
ATOM 1512 O O . GLU A 1 196 ? -27.234 -23.984 -5.125 1 97.75 196 GLU A O 1
ATOM 1517 N N . TYR A 1 197 ? -27.406 -25.094 -3.143 1 97.19 197 TYR A N 1
ATOM 1518 C CA . TYR A 1 197 ? -26.25 -25.953 -3.363 1 97.19 197 TYR A CA 1
ATOM 1519 C C . TYR A 1 197 ? -26.406 -27.266 -2.605 1 97.19 197 TYR A C 1
ATOM 1521 O O . TYR A 1 197 ? -26.562 -27.281 -1.382 1 97.19 197 TYR A O 1
ATOM 1529 N N . LYS A 1 198 ? -26.422 -28.375 -3.396 1 95.94 198 LYS A N 1
ATOM 1530 C CA . LYS A 1 198 ? -26.562 -29.719 -2.848 1 95.94 198 LYS A CA 1
ATOM 1531 C C . LYS A 1 198 ? -27.75 -29.812 -1.897 1 95.94 198 LYS A C 1
ATOM 1533 O O . LYS A 1 198 ? -27.625 -30.312 -0.781 1 95.94 198 LYS A O 1
ATOM 1538 N N . GLY A 1 199 ? -28.828 -29.203 -2.258 1 96.44 199 GLY A N 1
ATOM 1539 C CA . GLY A 1 199 ? -30.109 -29.359 -1.59 1 96.44 199 GLY A CA 1
ATOM 1540 C C . GLY A 1 199 ? -30.297 -28.375 -0.438 1 96.44 199 GLY A C 1
ATOM 1541 O O . GLY A 1 199 ? -31.297 -28.438 0.271 1 96.44 199 GLY A O 1
ATOM 1542 N N . LYS A 1 200 ? -29.438 -27.453 -0.24 1 97.56 200 LYS A N 1
ATOM 1543 C CA . LYS A 1 200 ? -29.547 -26.484 0.843 1 97.56 200 LYS A CA 1
ATOM 1544 C C . LYS A 1 200 ? -29.453 -25.062 0.308 1 97.56 200 LYS A C 1
ATOM 1546 O O . LYS A 1 200 ? -28.812 -24.812 -0.711 1 97.56 200 LYS A O 1
ATOM 1551 N N . THR A 1 201 ? -30.125 -24.172 1.004 1 98.38 201 THR A N 1
ATOM 1552 C CA . THR A 1 201 ? -30.094 -22.75 0.67 1 98.38 201 THR A CA 1
ATOM 1553 C C . THR A 1 201 ? -29 -22.031 1.462 1 98.38 201 THR A C 1
ATOM 1555 O O . THR A 1 201 ? -28.891 -22.203 2.678 1 98.38 201 THR A O 1
ATOM 1558 N N . TYR A 1 202 ? -28.188 -21.188 0.722 1 98.62 202 TYR A N 1
ATOM 1559 C CA . TYR A 1 202 ? -27.078 -20.484 1.351 1 98.62 202 TYR A CA 1
ATOM 1560 C C . TYR A 1 202 ? -27.062 -19.016 0.965 1 98.62 202 TYR A C 1
ATOM 1562 O O . TYR A 1 202 ? -27.625 -18.625 -0.069 1 98.62 202 TYR A O 1
ATOM 1570 N N . THR A 1 203 ? -26.531 -18.188 1.852 1 98.62 203 THR A N 1
ATOM 1571 C CA . THR A 1 203 ? -25.891 -16.938 1.471 1 98.62 203 THR A CA 1
ATOM 1572 C C . THR A 1 203 ? -24.406 -17.141 1.216 1 98.62 203 THR A C 1
ATOM 1574 O O . THR A 1 203 ? -23.828 -18.156 1.61 1 98.62 203 THR A O 1
ATOM 1577 N N . PRO A 1 204 ? -23.75 -16.172 0.532 1 98.62 204 PRO A N 1
ATOM 1578 C CA . PRO A 1 204 ? -22.297 -16.297 0.394 1 98.62 204 PRO A CA 1
ATOM 1579 C C . PRO A 1 204 ? -21.578 -16.484 1.734 1 98.62 204 PRO A C 1
ATOM 1581 O O . PRO A 1 204 ? -20.672 -17.297 1.847 1 98.62 204 PRO A O 1
ATOM 1584 N N . ARG A 1 205 ? -22.031 -15.812 2.725 1 98.25 205 ARG A N 1
ATOM 1585 C CA . ARG A 1 205 ? -21.438 -15.883 4.055 1 98.25 205 ARG A CA 1
ATOM 1586 C C . ARG A 1 205 ? -21.641 -17.25 4.68 1 98.25 205 ARG A C 1
ATOM 1588 O O . ARG A 1 205 ? -20.703 -17.859 5.199 1 98.25 205 ARG A O 1
ATOM 1595 N N . SER A 1 206 ? -22.922 -17.703 4.656 1 98.44 206 SER A N 1
ATOM 1596 C CA . SER A 1 206 ? -23.203 -18.984 5.273 1 98.44 206 SER A CA 1
ATOM 1597 C C . SER A 1 206 ? -22.516 -20.125 4.527 1 98.44 206 SER A C 1
ATOM 1599 O O . SER A 1 206 ? -22.109 -21.125 5.133 1 98.44 206 SER A O 1
ATOM 1601 N N . PHE A 1 207 ? -22.375 -20.047 3.223 1 98.44 207 PHE A N 1
ATOM 1602 C CA . PHE A 1 207 ? -21.641 -21.047 2.445 1 98.44 207 PHE A CA 1
ATOM 1603 C C . PHE A 1 207 ? -20.172 -21.062 2.838 1 98.44 207 PHE A C 1
ATOM 1605 O O . PHE A 1 207 ? -19.609 -22.141 3.094 1 98.44 207 PHE A O 1
ATOM 1612 N N . ALA A 1 208 ? -19.562 -19.922 2.943 1 98.38 208 ALA A N 1
ATOM 1613 C CA . ALA A 1 208 ? -18.172 -19.844 3.361 1 98.38 208 ALA A CA 1
ATOM 1614 C C . ALA A 1 208 ? -17.969 -20.469 4.734 1 98.38 208 ALA A C 1
ATOM 1616 O O . ALA A 1 208 ? -16.984 -21.188 4.965 1 98.38 208 ALA A O 1
ATOM 1617 N N . GLU A 1 209 ? -18.859 -20.203 5.66 1 97.62 209 GLU A N 1
ATOM 1618 C CA . GLU A 1 209 ? -18.797 -20.766 7.004 1 97.62 209 GLU A CA 1
ATOM 1619 C C . GLU A 1 209 ? -18.875 -22.297 6.961 1 97.62 209 GLU A C 1
ATOM 1621 O O . GLU A 1 209 ? -18.234 -22.969 7.762 1 97.62 209 GLU A O 1
ATOM 1626 N N . SER A 1 210 ? -19.641 -22.766 6.039 1 97.62 210 SER A N 1
ATOM 1627 C CA . SER A 1 210 ? -19.844 -24.203 5.934 1 97.62 210 SER A CA 1
ATOM 1628 C C . SER A 1 210 ? -18.609 -24.906 5.418 1 97.62 210 SER A C 1
ATOM 1630 O O . SER A 1 210 ? -18.484 -26.141 5.52 1 97.62 210 SER A O 1
ATOM 1632 N N . LEU A 1 211 ? -17.609 -24.203 4.895 1 97.62 211 LEU A N 1
ATOM 1633 C CA . LEU A 1 211 ? -16.453 -24.797 4.246 1 97.62 211 LEU A CA 1
ATOM 1634 C C . LEU A 1 211 ? -15.422 -25.234 5.277 1 97.62 211 LEU A C 1
ATOM 1636 O O . LEU A 1 211 ? -14.508 -26 4.957 1 97.62 211 LEU A O 1
ATOM 1640 N N . GLY A 1 212 ? -15.539 -24.656 6.488 1 96.44 212 GLY A N 1
ATOM 1641 C CA . GLY A 1 212 ? -14.648 -25.062 7.566 1 96.44 212 GLY A CA 1
ATOM 1642 C C . GLY A 1 212 ? -13.25 -24.5 7.43 1 96.44 212 GLY A C 1
ATOM 1643 O O . GLY A 1 212 ? -12.273 -25.125 7.848 1 96.44 212 GLY A O 1
ATOM 1644 N N . ILE A 1 213 ? -13.133 -23.453 6.723 1 97.5 213 ILE A N 1
ATOM 1645 C CA . ILE A 1 213 ? -11.852 -22.781 6.535 1 97.5 213 ILE A CA 1
ATOM 1646 C C . ILE A 1 213 ? -11.781 -21.547 7.426 1 97.5 213 ILE A C 1
ATOM 1648 O O . ILE A 1 213 ? -12.711 -20.734 7.445 1 97.5 213 ILE A O 1
ATOM 1652 N N . ASP A 1 214 ? -10.797 -21.453 8.25 1 97.88 214 ASP A N 1
ATOM 1653 C CA . ASP A 1 214 ? -10.422 -20.203 8.898 1 97.88 214 ASP A CA 1
ATOM 1654 C C . ASP A 1 214 ? -9.312 -19.484 8.125 1 97.88 214 ASP A C 1
ATOM 1656 O O . ASP A 1 214 ? -8.164 -19.922 8.141 1 97.88 214 ASP A O 1
ATOM 1660 N N . THR A 1 215 ? -9.633 -18.391 7.504 1 97.81 215 THR A N 1
ATOM 1661 C CA . THR A 1 215 ? -8.703 -17.719 6.613 1 97.81 215 THR A CA 1
ATOM 1662 C C . THR A 1 215 ? -7.473 -17.234 7.379 1 97.81 215 THR A C 1
ATOM 1664 O O . THR A 1 215 ? -6.406 -17.047 6.793 1 97.81 215 THR A O 1
ATOM 1667 N N . ASP A 1 216 ? -7.555 -17.094 8.734 1 96.06 216 ASP A N 1
ATOM 1668 C CA . ASP A 1 216 ? -6.441 -16.625 9.547 1 96.06 216 ASP A CA 1
ATOM 1669 C C . ASP A 1 216 ? -5.387 -17.719 9.719 1 96.06 216 ASP A C 1
ATOM 1671 O O . ASP A 1 216 ? -4.277 -17.438 10.188 1 96.06 216 ASP A O 1
ATOM 1675 N N . ASP A 1 217 ? -5.691 -18.891 9.266 1 98.25 217 ASP A N 1
ATOM 1676 C CA . ASP A 1 217 ? -4.754 -20 9.391 1 98.25 217 ASP A CA 1
ATOM 1677 C C . ASP A 1 217 ? -3.75 -20 8.242 1 98.25 217 ASP A C 1
ATOM 1679 O O . ASP A 1 217 ? -2.832 -20.828 8.211 1 98.25 217 ASP A O 1
ATOM 1683 N N . TYR A 1 218 ? -3.904 -19.156 7.363 1 98.56 218 TYR A N 1
ATOM 1684 C CA . TYR A 1 218 ? -3.062 -19.156 6.172 1 98.56 218 TYR A CA 1
ATOM 1685 C C . TYR A 1 218 ? -2.191 -17.906 6.113 1 98.56 218 TYR A C 1
ATOM 1687 O O . TYR A 1 218 ? -2.639 -16.812 6.465 1 98.56 218 TYR A O 1
ATOM 1695 N N . ILE A 1 219 ? -0.97 -18.078 5.691 1 98.25 219 ILE A N 1
ATOM 1696 C CA . ILE A 1 219 ? -0.026 -16.969 5.609 1 98.25 219 ILE A CA 1
ATOM 1697 C C . ILE A 1 219 ? 0.676 -16.984 4.25 1 98.25 219 ILE A C 1
ATOM 1699 O O . ILE A 1 219 ? 0.769 -18.047 3.609 1 98.25 219 ILE A O 1
ATOM 1703 N N . GLU A 1 220 ? 1.08 -15.867 3.807 1 98.5 220 GLU A N 1
ATOM 1704 C CA . GLU A 1 220 ? 1.955 -15.758 2.645 1 98.5 220 GLU A CA 1
ATOM 1705 C C . GLU A 1 220 ? 3.41 -15.578 3.064 1 98.5 220 GLU A C 1
ATOM 1707 O O . GLU A 1 220 ? 3.693 -14.977 4.105 1 98.5 220 GLU A O 1
ATOM 1712 N N . VAL A 1 221 ? 4.297 -16.109 2.285 1 98.81 221 VAL A N 1
ATOM 1713 C CA . VAL A 1 221 ? 5.73 -16.078 2.557 1 98.81 221 VAL A CA 1
ATOM 1714 C C . VAL A 1 221 ? 6.488 -15.695 1.287 1 98.81 221 VAL A C 1
ATOM 1716 O O . VAL A 1 221 ? 6.141 -16.141 0.191 1 98.81 221 VAL A O 1
ATOM 1719 N N . ALA A 1 222 ? 7.414 -14.852 1.42 1 98.62 222 ALA A N 1
ATOM 1720 C CA . ALA A 1 222 ? 8.328 -14.461 0.352 1 98.62 222 ALA A CA 1
ATOM 1721 C C . ALA A 1 222 ? 9.781 -14.508 0.825 1 98.62 222 ALA A C 1
ATOM 1723 O O . ALA A 1 222 ? 10.062 -14.961 1.936 1 98.62 222 ALA A O 1
ATOM 1724 N N . SER A 1 223 ? 10.711 -14.117 -0.08 1 98.75 223 SER A N 1
ATOM 1725 C CA . SER A 1 223 ? 12.133 -14.125 0.239 1 98.75 223 SER A CA 1
ATOM 1726 C C . SER A 1 223 ? 12.883 -13.047 -0.536 1 98.75 223 SER A C 1
ATOM 1728 O O . SER A 1 223 ? 13.32 -13.281 -1.666 1 98.75 223 SER A O 1
ATOM 1730 N N . PHE A 1 224 ? 13.031 -11.945 0.111 1 98.31 224 PHE A N 1
ATOM 1731 C CA . PHE A 1 224 ? 13.719 -10.82 -0.5 1 98.31 224 PHE A CA 1
ATOM 1732 C C . PHE A 1 224 ? 14.609 -10.109 0.519 1 98.31 224 PHE A C 1
ATOM 1734 O O . PHE A 1 224 ? 14.258 -10.023 1.698 1 98.31 224 PHE A O 1
ATOM 1741 N N . THR A 1 225 ? 15.688 -9.531 0.061 1 97.88 225 THR A N 1
ATOM 1742 C CA . THR A 1 225 ? 16.656 -9 1.005 1 97.88 225 THR A CA 1
ATOM 1743 C C . THR A 1 225 ? 16.438 -7.504 1.232 1 97.88 225 THR A C 1
ATOM 1745 O O . THR A 1 225 ? 17 -6.922 2.16 1 97.88 225 THR A O 1
ATOM 1748 N N . HIS A 1 226 ? 15.641 -6.844 0.44 1 96.44 226 HIS A N 1
ATOM 1749 C CA . HIS A 1 226 ? 15.445 -5.41 0.619 1 96.44 226 HIS A CA 1
ATOM 1750 C C . HIS A 1 226 ? 14.508 -5.129 1.793 1 96.44 226 HIS A C 1
ATOM 1752 O O . HIS A 1 226 ? 14.242 -3.967 2.107 1 96.44 226 HIS A O 1
ATOM 1758 N N . HIS A 1 227 ? 14.023 -6.094 2.482 1 96.5 227 HIS A N 1
ATOM 1759 C CA . HIS A 1 227 ? 13.328 -6.055 3.768 1 96.5 227 HIS A CA 1
ATOM 1760 C C . HIS A 1 227 ? 13.938 -7.051 4.75 1 96.5 227 HIS A C 1
ATOM 1762 O O . HIS A 1 227 ? 14.484 -8.078 4.34 1 96.5 227 HIS A O 1
ATOM 1768 N N . PRO A 1 228 ? 13.758 -6.789 6.055 1 96.31 228 PRO A N 1
ATOM 1769 C CA . PRO A 1 228 ? 14.32 -7.723 7.027 1 96.31 228 PRO A CA 1
ATOM 1770 C C . PRO A 1 228 ? 13.625 -9.078 7.023 1 96.31 228 PRO A C 1
ATOM 1772 O O . PRO A 1 228 ? 12.406 -9.148 6.832 1 96.31 228 PRO A O 1
ATOM 1775 N N . PHE A 1 229 ? 14.438 -10.102 7.238 1 98.06 229 PHE A N 1
ATOM 1776 C CA . PHE A 1 229 ? 13.852 -11.43 7.387 1 98.06 229 PHE A CA 1
ATOM 1777 C C . PHE A 1 229 ? 13.07 -11.539 8.695 1 98.06 229 PHE A C 1
ATOM 1779 O O . PHE A 1 229 ? 13.391 -10.859 9.672 1 98.06 229 PHE A O 1
ATOM 1786 N N . TYR A 1 230 ? 12.008 -12.32 8.609 1 98.12 230 TYR A N 1
ATOM 1787 C CA . TYR A 1 230 ? 11.164 -12.719 9.734 1 98.12 230 TYR A CA 1
ATOM 1788 C C . TYR A 1 230 ? 10.281 -11.562 10.195 1 98.12 230 TYR A C 1
ATOM 1790 O O . TYR A 1 230 ? 9.703 -11.609 11.281 1 98.12 230 TYR A O 1
ATOM 1798 N N . GLU A 1 231 ? 10.234 -10.516 9.438 1 95.56 231 GLU A N 1
ATOM 1799 C CA . GLU A 1 231 ? 9.281 -9.422 9.609 1 95.56 231 GLU A CA 1
ATOM 1800 C C . GLU A 1 231 ? 8.32 -9.336 8.422 1 95.56 231 GLU A C 1
ATOM 1802 O O . GLU A 1 231 ? 8.742 -9.477 7.27 1 95.56 231 GLU A O 1
ATOM 1807 N N . PRO A 1 232 ? 7.074 -9.141 8.766 1 95.25 232 PRO A N 1
ATOM 1808 C CA . PRO A 1 232 ? 6.137 -9.016 7.645 1 95.25 232 PRO A CA 1
ATOM 1809 C C . PRO A 1 232 ? 6.367 -7.754 6.816 1 95.25 232 PRO A C 1
ATOM 1811 O O . PRO A 1 232 ? 6.785 -6.727 7.355 1 95.25 232 PRO A O 1
ATOM 1814 N N . PHE A 1 233 ? 6.094 -7.809 5.539 1 96.06 233 PHE A N 1
ATOM 1815 C CA . PHE A 1 233 ? 6.152 -6.656 4.648 1 96.06 233 PHE A CA 1
ATOM 1816 C C . PHE A 1 233 ? 5.176 -6.816 3.492 1 96.06 233 PHE A C 1
ATOM 1818 O O . PHE A 1 233 ? 4.742 -7.934 3.189 1 96.06 233 PHE A O 1
ATOM 1825 N N . ALA A 1 234 ? 4.746 -5.75 2.902 1 96.94 234 ALA A N 1
ATOM 1826 C CA . ALA A 1 234 ? 3.926 -5.781 1.696 1 96.94 234 ALA A CA 1
ATOM 1827 C C . ALA A 1 234 ? 4.793 -5.754 0.44 1 96.94 234 ALA A C 1
ATOM 1829 O O . ALA A 1 234 ? 5.484 -4.77 0.178 1 96.94 234 ALA A O 1
ATOM 1830 N N . LEU A 1 235 ? 4.773 -6.848 -0.278 1 97.44 235 LEU A N 1
ATOM 1831 C CA . LEU A 1 235 ? 5.594 -6.941 -1.48 1 97.44 235 LEU A CA 1
ATOM 1832 C C . LEU A 1 235 ? 5.203 -5.863 -2.488 1 97.44 235 LEU A C 1
ATOM 1834 O O . LEU A 1 235 ? 4.02 -5.676 -2.779 1 97.44 235 LEU A O 1
ATOM 1838 N N . GLU A 1 236 ? 6.164 -5.133 -2.949 1 97.44 236 GLU A N 1
ATOM 1839 C CA . GLU A 1 236 ? 5.934 -3.996 -3.834 1 97.44 236 GLU A CA 1
ATOM 1840 C C . GLU A 1 236 ? 5.793 -4.445 -5.285 1 97.44 236 GLU A C 1
ATOM 1842 O O . GLU A 1 236 ? 6.738 -4.336 -6.066 1 97.44 236 GLU A O 1
ATOM 1847 N N . VAL A 1 237 ? 4.641 -4.883 -5.609 1 96.75 237 VAL A N 1
ATOM 1848 C CA . VAL A 1 237 ? 4.25 -5.203 -6.98 1 96.75 237 VAL A CA 1
ATOM 1849 C C . VAL A 1 237 ? 2.869 -4.621 -7.273 1 96.75 237 VAL A C 1
ATOM 1851 O O . VAL A 1 237 ? 2.033 -4.504 -6.375 1 96.75 237 VAL A O 1
ATOM 1854 N N . ALA A 1 238 ? 2.602 -4.324 -8.508 1 95.69 238 ALA A N 1
ATOM 1855 C CA . ALA A 1 238 ? 1.417 -3.568 -8.898 1 95.69 238 ALA A CA 1
ATOM 1856 C C . ALA A 1 238 ? 0.139 -4.312 -8.531 1 95.69 238 ALA A C 1
ATOM 1858 O O . ALA A 1 238 ? -0.856 -3.697 -8.141 1 95.69 238 ALA A O 1
ATOM 1859 N N . ASP A 1 239 ? 0.174 -5.617 -8.547 1 96.81 239 ASP A N 1
ATOM 1860 C CA . ASP A 1 239 ? -1.042 -6.402 -8.359 1 96.81 239 ASP A CA 1
ATOM 1861 C C . ASP A 1 239 ? -1.341 -6.602 -6.875 1 96.81 239 ASP A C 1
ATOM 1863 O O . ASP A 1 239 ? -2.387 -7.148 -6.516 1 96.81 239 ASP A O 1
ATOM 1867 N N . ASN A 1 240 ? -0.458 -6.137 -5.98 1 97.69 240 ASN A N 1
ATOM 1868 C CA . ASN A 1 240 ? -0.75 -6.137 -4.551 1 97.69 240 ASN A CA 1
ATOM 1869 C C . ASN A 1 240 ? -1.564 -4.914 -4.145 1 97.69 240 ASN A C 1
ATOM 1871 O O . ASN A 1 240 ? -1.118 -4.109 -3.326 1 97.69 240 ASN A O 1
ATOM 1875 N N . TRP A 1 241 ? -2.752 -4.863 -4.684 1 97.44 241 TRP A N 1
ATOM 1876 C CA . TRP A 1 241 ? -3.611 -3.699 -4.48 1 97.44 241 TRP A CA 1
ATOM 1877 C C . TRP A 1 241 ? -4.113 -3.639 -3.041 1 97.44 241 TRP A C 1
ATOM 1879 O O . TRP A 1 241 ? -4.43 -2.561 -2.533 1 97.44 241 TRP A O 1
ATOM 1889 N N . LEU A 1 242 ? -4.141 -4.781 -2.354 1 97.19 242 LEU A N 1
ATOM 1890 C CA . LEU A 1 242 ? -4.586 -4.824 -0.966 1 97.19 242 LEU A CA 1
ATOM 1891 C C . LEU A 1 242 ? -3.469 -4.402 -0.02 1 97.19 242 LEU A C 1
ATOM 1893 O O . LEU A 1 242 ? -3.709 -4.16 1.165 1 97.19 242 LEU A O 1
ATOM 1897 N N . TRP A 1 243 ? -2.279 -4.32 -0.555 1 97.19 243 TRP A N 1
ATOM 1898 C CA . TRP A 1 243 ? -1.093 -4.117 0.271 1 97.19 243 TRP A CA 1
ATOM 1899 C C . TRP A 1 243 ? -0.973 -5.203 1.332 1 97.19 243 TRP A C 1
ATOM 1901 O O . TRP A 1 243 ? -0.657 -4.918 2.49 1 97.19 243 TRP A O 1
ATOM 1911 N N . GLY A 1 244 ? -1.335 -6.434 0.917 1 96.06 244 GLY A N 1
ATOM 1912 C CA . GLY A 1 244 ? -1.214 -7.57 1.817 1 96.06 244 GLY A CA 1
ATOM 1913 C C . GLY A 1 244 ? 0.221 -7.867 2.211 1 96.06 244 GLY A C 1
ATOM 1914 O O . GLY A 1 244 ? 1.134 -7.742 1.393 1 96.06 244 GLY A O 1
ATOM 1915 N N . THR A 1 245 ? 0.378 -8.289 3.445 1 95.69 245 THR A N 1
ATOM 1916 C CA . THR A 1 245 ? 1.729 -8.531 3.941 1 95.69 245 THR A CA 1
ATOM 1917 C C . THR A 1 245 ? 2.082 -10.016 3.844 1 95.69 245 THR A C 1
ATOM 1919 O O . THR A 1 245 ? 1.193 -10.867 3.779 1 95.69 245 THR A O 1
ATOM 1922 N N . MET A 1 246 ? 3.354 -10.266 3.791 1 97.25 246 MET A N 1
ATOM 1923 C CA . MET A 1 246 ? 3.912 -11.609 3.771 1 97.25 246 MET A CA 1
ATOM 1924 C C . MET A 1 246 ? 5.098 -11.727 4.727 1 97.25 246 MET A C 1
ATOM 1926 O O . MET A 1 246 ? 5.805 -10.742 4.961 1 97.25 246 MET A O 1
ATOM 1930 N N . GLN A 1 247 ? 5.195 -12.867 5.293 1 98.06 247 GLN A N 1
ATOM 1931 C CA . GLN A 1 247 ? 6.422 -13.141 6.035 1 98.06 247 GLN A CA 1
ATOM 1932 C C . GLN A 1 247 ? 7.617 -13.258 5.094 1 98.06 247 GLN A C 1
ATOM 1934 O O . GLN A 1 247 ? 7.473 -13.703 3.951 1 98.06 247 GLN A O 1
ATOM 1939 N N . ASN A 1 248 ? 8.727 -12.781 5.598 1 98.62 248 ASN A N 1
ATOM 1940 C CA . ASN A 1 248 ? 9.953 -12.805 4.809 1 98.62 248 ASN A CA 1
ATOM 1941 C C . ASN A 1 248 ? 10.969 -13.789 5.383 1 98.62 248 ASN A C 1
ATOM 1943 O O . ASN A 1 248 ? 11.25 -13.766 6.582 1 98.62 248 ASN A O 1
ATOM 1947 N N . VAL A 1 249 ? 11.469 -14.711 4.555 1 98.88 249 VAL A N 1
ATOM 1948 C CA . VAL A 1 249 ? 12.414 -15.703 5.066 1 98.88 249 VAL A CA 1
ATOM 1949 C C . VAL A 1 249 ? 13.594 -15.828 4.109 1 98.88 249 VAL A C 1
ATOM 1951 O O . VAL A 1 249 ? 13.5 -15.453 2.939 1 98.88 249 VAL A O 1
ATOM 1954 N N . PRO A 1 250 ? 14.695 -16.359 4.625 1 98.81 250 PRO A N 1
ATOM 1955 C CA . PRO A 1 250 ? 15.781 -16.734 3.713 1 98.81 250 PRO A CA 1
ATOM 1956 C C . PRO A 1 250 ? 15.359 -17.766 2.68 1 98.81 250 PRO A C 1
ATOM 1958 O O . PRO A 1 250 ? 14.438 -18.547 2.928 1 98.81 250 PRO A O 1
ATOM 1961 N N . LEU A 1 251 ? 16.078 -17.797 1.57 1 98.69 251 LEU A N 1
ATOM 1962 C CA . LEU A 1 251 ? 15.703 -18.594 0.41 1 98.69 251 LEU A CA 1
ATOM 1963 C C . LEU A 1 251 ? 15.648 -20.078 0.768 1 98.69 251 LEU A C 1
ATOM 1965 O O . LEU A 1 251 ? 14.734 -20.781 0.338 1 98.69 251 LEU A O 1
ATOM 1969 N N . ASP A 1 252 ? 16.625 -20.531 1.547 1 98.5 252 ASP A N 1
ATOM 1970 C CA . ASP A 1 252 ? 16.656 -21.938 1.928 1 98.5 252 ASP A CA 1
ATOM 1971 C C . ASP A 1 252 ? 15.453 -22.297 2.791 1 98.5 252 ASP A C 1
ATOM 1973 O O . ASP A 1 252 ? 14.922 -23.406 2.695 1 98.5 252 ASP A O 1
ATOM 1977 N N . GLU A 1 253 ? 14.992 -21.375 3.543 1 98.81 253 GLU A N 1
ATOM 1978 C CA . GLU A 1 253 ? 13.828 -21.625 4.395 1 98.81 253 GLU A CA 1
ATOM 1979 C C . GLU A 1 253 ? 12.531 -21.562 3.592 1 98.81 253 GLU A C 1
ATOM 1981 O O . GLU A 1 253 ? 11.57 -22.266 3.906 1 98.81 253 GLU A O 1
ATOM 1986 N N . LEU A 1 254 ? 12.5 -20.766 2.564 1 98.88 254 LEU A N 1
ATOM 1987 C CA . LEU A 1 254 ? 11.352 -20.781 1.658 1 98.88 254 LEU A CA 1
ATOM 1988 C C . LEU A 1 254 ? 11.156 -22.172 1.062 1 98.88 254 LEU A C 1
ATOM 1990 O O . LEU A 1 254 ? 10.039 -22.703 1.047 1 98.88 254 LEU A O 1
ATOM 1994 N N . GLN A 1 255 ? 12.266 -22.75 0.602 1 98.88 255 GLN A N 1
ATOM 1995 C CA . GLN A 1 255 ? 12.195 -24.094 0.039 1 98.88 255 GLN A CA 1
ATOM 1996 C C . GLN A 1 255 ? 11.781 -25.125 1.098 1 98.88 255 GLN A C 1
ATOM 1998 O O . GLN A 1 255 ? 10.984 -26.016 0.825 1 98.88 255 GLN A O 1
ATOM 2003 N N . ALA A 1 256 ? 12.344 -24.953 2.301 1 98.88 256 ALA A N 1
ATOM 2004 C CA . ALA A 1 256 ? 12.039 -25.875 3.385 1 98.88 256 ALA A CA 1
ATOM 2005 C C . ALA A 1 256 ? 10.547 -25.859 3.715 1 98.88 256 ALA A C 1
ATOM 2007 O O . ALA A 1 256 ? 9.961 -26.891 4.039 1 98.88 256 ALA A O 1
ATOM 2008 N N . ILE A 1 257 ? 9.945 -24.719 3.631 1 98.94 257 ILE A N 1
ATOM 2009 C CA . ILE A 1 257 ? 8.516 -24.594 3.92 1 98.94 257 ILE A CA 1
ATOM 2010 C C . ILE A 1 257 ? 7.703 -25.359 2.879 1 98.94 257 ILE A C 1
ATOM 2012 O O . ILE A 1 257 ? 6.797 -26.109 3.229 1 98.94 257 ILE A O 1
ATOM 2016 N N . VAL A 1 258 ? 8.055 -25.234 1.629 1 98.94 258 VAL A N 1
ATOM 2017 C CA . VAL A 1 258 ? 7.316 -25.891 0.556 1 98.94 258 VAL A CA 1
ATOM 2018 C C . VAL A 1 258 ? 7.504 -27.406 0.648 1 98.94 258 VAL A C 1
ATOM 2020 O O . VAL A 1 258 ? 6.539 -28.156 0.538 1 98.94 258 VAL A O 1
ATOM 2023 N N . ASP A 1 259 ? 8.766 -27.828 0.889 1 98.88 259 ASP A N 1
ATOM 2024 C CA . ASP A 1 259 ? 9.047 -29.25 1.041 1 98.88 259 ASP A CA 1
ATOM 2025 C C . ASP A 1 259 ? 8.242 -29.844 2.197 1 98.88 259 ASP A C 1
ATOM 2027 O O . ASP A 1 259 ? 7.617 -30.906 2.049 1 98.88 259 ASP A O 1
ATOM 2031 N N . ASN A 1 260 ? 8.242 -29.156 3.279 1 98.88 260 ASN A N 1
ATOM 2032 C CA . ASN A 1 260 ? 7.52 -29.625 4.453 1 98.88 260 ASN A CA 1
ATOM 2033 C C . ASN A 1 260 ? 6.016 -29.688 4.207 1 98.88 260 ASN A C 1
ATOM 2035 O O . ASN A 1 260 ? 5.344 -30.609 4.648 1 98.88 260 ASN A O 1
ATOM 2039 N N . ALA A 1 261 ? 5.504 -28.672 3.564 1 98.88 261 ALA A N 1
ATOM 2040 C CA . ALA A 1 261 ? 4.078 -28.641 3.256 1 98.88 261 ALA A CA 1
ATOM 2041 C C . ALA A 1 261 ? 3.662 -29.875 2.453 1 98.88 261 ALA A C 1
ATOM 2043 O O . ALA A 1 261 ? 2.816 -30.656 2.896 1 98.88 261 ALA A O 1
ATOM 2044 N N . ILE A 1 262 ? 4.312 -30.109 1.34 1 98.88 262 ILE A N 1
ATOM 2045 C CA . ILE A 1 262 ? 3.934 -31.203 0.448 1 98.88 262 ILE A CA 1
ATOM 2046 C C . ILE A 1 262 ? 4.152 -32.531 1.148 1 98.88 262 ILE A C 1
ATOM 2048 O O . ILE A 1 262 ? 3.303 -33.438 1.073 1 98.88 262 ILE A O 1
ATOM 2052 N N . GLU A 1 263 ? 5.227 -32.688 1.883 1 98.44 263 GLU A N 1
ATOM 2053 C CA . GLU A 1 263 ? 5.527 -33.938 2.586 1 98.44 263 GLU A CA 1
ATOM 2054 C C . GLU A 1 263 ? 4.453 -34.25 3.621 1 98.44 263 GLU A C 1
ATOM 2056 O O . GLU A 1 263 ? 4.203 -35.438 3.922 1 98.44 263 GLU A O 1
ATOM 2061 N N . HIS A 1 264 ? 3.795 -33.25 4.086 1 98.31 264 HIS A N 1
ATOM 2062 C CA . HIS A 1 264 ? 2.818 -33.438 5.148 1 98.31 264 HIS A CA 1
ATOM 2063 C C . HIS A 1 264 ? 1.396 -33.25 4.641 1 98.31 264 HIS A C 1
ATOM 2065 O O . HIS A 1 264 ? 0.471 -33.031 5.434 1 98.31 264 HIS A O 1
ATOM 2071 N N . GLY A 1 265 ? 1.224 -33.125 3.389 1 98.38 265 GLY A N 1
ATOM 2072 C CA . GLY A 1 265 ? -0.096 -33.219 2.785 1 98.38 265 GLY A CA 1
ATOM 2073 C C . GLY A 1 265 ? -0.747 -31.875 2.566 1 98.38 265 GLY A C 1
ATOM 2074 O O . GLY A 1 265 ? -1.952 -31.797 2.322 1 98.38 265 GLY A O 1
ATOM 2075 N N . TYR A 1 266 ? 0.031 -30.812 2.705 1 98.81 266 TYR A N 1
ATOM 2076 C CA . TYR A 1 266 ? -0.494 -29.484 2.465 1 98.81 266 TYR A CA 1
ATOM 2077 C C . TYR A 1 266 ? -0.199 -29.031 1.041 1 98.81 266 TYR A C 1
ATOM 2079 O O . TYR A 1 266 ? 0.921 -29.188 0.551 1 98.81 266 TYR A O 1
ATOM 2087 N N . PRO A 1 267 ? -1.232 -28.469 0.344 1 98.88 267 PRO A N 1
ATOM 2088 C CA . PRO A 1 267 ? -0.926 -27.781 -0.911 1 98.88 267 PRO A CA 1
ATOM 2089 C C . PRO A 1 267 ? -0.248 -26.422 -0.691 1 98.88 267 PRO A C 1
ATOM 2091 O O . PRO A 1 267 ? -0.184 -25.938 0.441 1 98.88 267 PRO A O 1
ATOM 2094 N N . VAL A 1 268 ? 0.295 -25.859 -1.765 1 98.94 268 VAL A N 1
ATOM 2095 C CA . VAL A 1 268 ? 0.939 -24.547 -1.706 1 98.94 268 VAL A CA 1
ATOM 2096 C C . VAL A 1 268 ? 0.463 -23.688 -2.873 1 98.94 268 VAL A C 1
ATOM 2098 O O . VAL A 1 268 ? 0.604 -24.078 -4.035 1 98.94 268 VAL A O 1
ATOM 2101 N N . ALA A 1 269 ? -0.202 -22.516 -2.562 1 98.94 269 ALA A N 1
ATOM 2102 C CA . ALA A 1 269 ? -0.42 -21.531 -3.621 1 98.94 269 ALA A CA 1
ATOM 2103 C C . ALA A 1 269 ? 0.885 -20.844 -4.008 1 98.94 269 ALA A C 1
ATOM 2105 O O . ALA A 1 269 ? 1.646 -20.406 -3.141 1 98.94 269 ALA A O 1
ATOM 2106 N N . TRP A 1 270 ? 1.124 -20.766 -5.305 1 98.88 270 TRP A N 1
ATOM 2107 C CA . TRP A 1 270 ? 2.438 -20.359 -5.789 1 98.88 270 TRP A CA 1
ATOM 2108 C C . TRP A 1 270 ? 2.312 -19.219 -6.801 1 98.88 270 TRP A C 1
ATOM 2110 O O . TRP A 1 270 ? 1.66 -19.375 -7.836 1 98.88 270 TRP A O 1
ATOM 2120 N N . GLY A 1 271 ? 2.809 -18 -6.441 1 98.5 271 GLY A N 1
ATOM 2121 C CA . GLY A 1 271 ? 2.994 -16.906 -7.383 1 98.5 271 GLY A CA 1
ATOM 2122 C C . GLY A 1 271 ? 4.395 -16.844 -7.965 1 98.5 271 GLY A C 1
ATOM 2123 O O . GLY A 1 271 ? 5.379 -16.812 -7.227 1 98.5 271 GLY A O 1
ATOM 2124 N N . ALA A 1 272 ? 4.457 -16.797 -9.383 1 97.94 272 ALA A N 1
ATOM 2125 C CA . ALA A 1 272 ? 5.781 -16.906 -9.992 1 97.94 272 ALA A CA 1
ATOM 2126 C C . ALA A 1 272 ? 5.844 -16.141 -11.305 1 97.94 272 ALA A C 1
ATOM 2128 O O . ALA A 1 272 ? 4.812 -15.828 -11.898 1 97.94 272 ALA A O 1
ATOM 2129 N N . ASP A 1 273 ? 7.094 -15.82 -11.641 1 97 273 ASP A N 1
ATOM 2130 C CA . ASP A 1 273 ? 7.387 -15.328 -12.984 1 97 273 ASP A CA 1
ATOM 2131 C C . ASP A 1 273 ? 7.473 -16.484 -13.984 1 97 273 ASP A C 1
ATOM 2133 O O . ASP A 1 273 ? 8.266 -17.406 -13.805 1 97 273 ASP A O 1
ATOM 2137 N N . VAL A 1 274 ? 6.691 -16.391 -15.008 1 94.88 274 VAL A N 1
ATOM 2138 C CA . VAL A 1 274 ? 6.68 -17.5 -15.961 1 94.88 274 VAL A CA 1
ATOM 2139 C C . VAL A 1 274 ? 7.156 -17.016 -17.328 1 94.88 274 VAL A C 1
ATOM 2141 O O . VAL A 1 274 ? 6.949 -17.688 -18.344 1 94.88 274 VAL A O 1
ATOM 2144 N N . SER A 1 275 ? 7.77 -15.883 -17.344 1 90.94 275 SER A N 1
ATOM 2145 C CA . SER A 1 275 ? 8.25 -15.32 -18.594 1 90.94 275 SER A CA 1
ATOM 2146 C C . SER A 1 275 ? 9.609 -15.906 -18.984 1 90.94 275 SER A C 1
ATOM 2148 O O . SER A 1 275 ? 10.062 -15.734 -20.109 1 90.94 275 SER A O 1
ATOM 2150 N N . GLU A 1 276 ? 10.227 -16.641 -18.062 1 88.44 276 GLU A N 1
ATOM 2151 C CA . GLU A 1 276 ? 11.516 -17.281 -18.328 1 88.44 276 GLU A CA 1
ATOM 2152 C C . GLU A 1 276 ? 11.414 -18.281 -19.469 1 88.44 276 GLU A C 1
ATOM 2154 O O . GLU A 1 276 ? 10.43 -19.016 -19.578 1 88.44 276 GLU A O 1
ATOM 2159 N N . GLY A 1 277 ? 12.461 -18.297 -20.328 1 88.94 277 GLY A N 1
ATOM 2160 C CA . GLY A 1 277 ? 12.469 -19.156 -21.5 1 88.94 277 GLY A CA 1
ATOM 2161 C C . GLY A 1 277 ? 12.32 -20.625 -21.156 1 88.94 277 GLY A C 1
ATOM 2162 O O . GLY A 1 277 ? 11.789 -21.406 -21.953 1 88.94 277 GLY A O 1
ATOM 2163 N N . GLY A 1 278 ? 12.727 -20.984 -20.031 1 92.38 278 GLY A N 1
ATOM 2164 C CA . GLY A 1 278 ? 12.688 -22.375 -19.625 1 92.38 278 GLY A CA 1
ATOM 2165 C C . GLY A 1 278 ? 11.32 -22.812 -19.125 1 92.38 278 GLY A C 1
ATOM 2166 O O . GLY A 1 278 ? 11.117 -24 -18.812 1 92.38 278 GLY A O 1
ATOM 2167 N N . PHE A 1 279 ? 10.383 -21.922 -19.062 1 94.06 279 PHE A N 1
ATOM 2168 C CA . PHE A 1 279 ? 9.008 -22.281 -18.75 1 94.06 279 PHE A CA 1
ATOM 2169 C C . PHE A 1 279 ? 8.289 -22.797 -20 1 94.06 279 PHE A C 1
ATOM 2171 O O . PHE A 1 279 ? 7.672 -22.016 -20.734 1 94.06 279 PHE A O 1
ATOM 2178 N N . LYS A 1 280 ? 8.328 -24.047 -20.188 1 92.5 280 LYS A N 1
ATOM 2179 C CA . LYS A 1 280 ? 7.742 -24.703 -21.344 1 92.5 280 LYS A CA 1
ATOM 2180 C C . LYS A 1 280 ? 6.406 -25.344 -21 1 92.5 280 LYS A C 1
ATOM 2182 O O . LYS A 1 280 ? 6.324 -26.562 -20.828 1 92.5 280 LYS A O 1
ATOM 2187 N N . TRP A 1 281 ? 5.418 -24.531 -20.969 1 90.25 281 TRP A N 1
ATOM 2188 C CA . TRP A 1 281 ? 4.145 -24.969 -20.391 1 90.25 281 TRP A CA 1
ATOM 2189 C C . TRP A 1 281 ? 3.486 -26.016 -21.281 1 90.25 281 TRP A C 1
ATOM 2191 O O . TRP A 1 281 ? 2.805 -26.922 -20.781 1 90.25 281 TRP A O 1
ATOM 2201 N N . ARG A 1 282 ? 3.656 -26.047 -22.562 1 89.12 282 ARG A N 1
ATOM 2202 C CA . ARG A 1 282 ? 3.078 -27.047 -23.453 1 89.12 282 ARG A CA 1
ATOM 2203 C C . ARG A 1 282 ? 3.738 -28.406 -23.234 1 89.12 282 ARG A C 1
ATOM 2205 O O . ARG A 1 282 ? 3.074 -29.453 -23.297 1 89.12 282 ARG A O 1
ATOM 2212 N N . GLN A 1 283 ? 5.062 -28.344 -23.016 1 90.81 283 GLN A N 1
ATOM 2213 C CA . GLN A 1 283 ? 5.832 -29.562 -22.797 1 90.81 283 GLN A CA 1
ATOM 2214 C C . GLN A 1 283 ? 5.738 -30.031 -21.344 1 90.81 283 GLN A C 1
ATOM 2216 O O . GLN A 1 283 ? 6.137 -31.141 -21 1 90.81 283 GLN A O 1
ATOM 2221 N N . GLY A 1 284 ? 5.281 -29.156 -20.453 1 93.69 284 GLY A N 1
ATOM 2222 C CA . GLY A 1 284 ? 4.934 -29.547 -19.094 1 93.69 284 GLY A CA 1
ATOM 2223 C C . GLY A 1 284 ? 6.113 -29.516 -18.141 1 93.69 284 GLY A C 1
ATOM 2224 O O . GLY A 1 284 ? 6.184 -30.312 -17.203 1 93.69 284 GLY A O 1
ATOM 2225 N N . TYR A 1 285 ? 7.145 -28.672 -18.438 1 95.75 285 TYR A N 1
ATOM 2226 C CA . TYR A 1 285 ? 8.25 -28.562 -17.5 1 95.75 285 TYR A CA 1
ATOM 2227 C C . TYR A 1 285 ? 8.789 -27.141 -17.453 1 95.75 285 TYR A C 1
ATOM 2229 O O . TYR A 1 285 ? 8.5 -26.328 -18.344 1 95.75 285 TYR A O 1
ATOM 2237 N N . ALA A 1 286 ? 9.508 -26.734 -16.422 1 96.75 286 ALA A N 1
ATOM 2238 C CA . ALA A 1 286 ? 10.211 -25.469 -16.281 1 96.75 286 ALA A CA 1
ATOM 2239 C C . ALA A 1 286 ? 11.594 -25.672 -15.672 1 96.75 286 ALA A C 1
ATOM 2241 O O . ALA A 1 286 ? 11.727 -26.312 -14.617 1 96.75 286 ALA A O 1
ATOM 2242 N N . VAL A 1 287 ? 12.633 -25.203 -16.328 1 96.81 287 VAL A N 1
ATOM 2243 C CA . VAL A 1 287 ? 14.023 -25.328 -15.891 1 96.81 287 VAL A CA 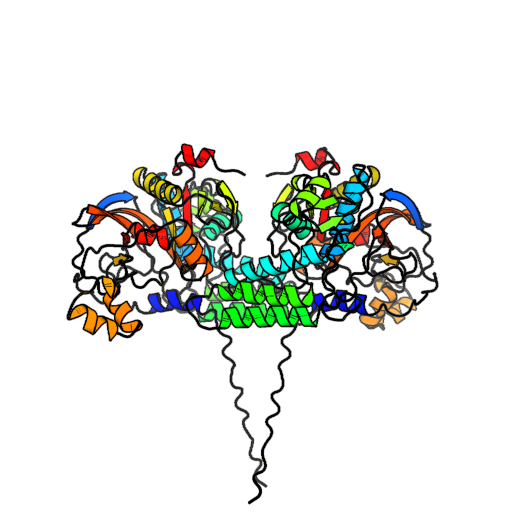1
ATOM 2244 C C . VAL A 1 287 ? 14.781 -24.047 -16.219 1 96.81 287 VAL A C 1
ATOM 2246 O O . VAL A 1 287 ? 14.312 -23.219 -17.016 1 96.81 287 VAL A O 1
ATOM 2249 N N . ILE A 1 288 ? 15.883 -23.812 -15.578 1 95.94 288 ILE A N 1
ATOM 2250 C CA . ILE A 1 288 ? 16.781 -22.719 -15.898 1 95.94 288 ILE A CA 1
ATOM 2251 C C . ILE A 1 288 ? 18.188 -23.266 -16.156 1 95.94 288 ILE A C 1
ATOM 2253 O O . ILE A 1 288 ? 19.016 -23.297 -15.258 1 95.94 288 ILE A O 1
ATOM 2257 N N . PRO A 1 289 ? 18.484 -23.562 -17.406 1 94.5 289 PRO A N 1
ATOM 2258 C CA . PRO A 1 289 ? 19.797 -24.125 -17.734 1 94.5 289 PRO A CA 1
ATOM 2259 C C . PRO A 1 289 ? 20.938 -23.156 -17.5 1 94.5 289 PRO A C 1
ATOM 2261 O O . PRO A 1 289 ? 20.75 -21.938 -17.625 1 94.5 289 PRO A O 1
ATOM 2264 N N . VAL A 1 290 ? 22.062 -23.688 -17.188 1 92.31 290 VAL A N 1
ATOM 2265 C CA . VAL A 1 290 ? 23.281 -22.875 -17.125 1 92.31 290 VAL A CA 1
ATOM 2266 C C . VAL A 1 290 ? 23.578 -22.281 -18.5 1 92.31 290 VAL A C 1
ATOM 2268 O O . VAL A 1 290 ? 23.281 -22.891 -19.516 1 92.31 290 VAL A O 1
ATOM 2271 N N . GLU A 1 291 ? 24 -20.984 -18.391 1 79.81 291 GLU A N 1
ATOM 2272 C CA . GLU A 1 291 ? 24.438 -20.391 -19.656 1 79.81 291 GLU A CA 1
ATOM 2273 C C . GLU A 1 291 ? 25.766 -20.969 -20.109 1 79.81 291 GLU A C 1
ATOM 2275 O O . GLU A 1 291 ? 26.719 -21.062 -19.312 1 79.81 291 GLU A O 1
ATOM 2280 N N . LYS A 1 292 ? 25.812 -21.484 -21.297 1 69.5 292 LYS A N 1
ATOM 2281 C CA . LYS A 1 292 ? 27.078 -21.938 -21.844 1 69.5 292 LYS A CA 1
ATOM 2282 C C . LYS A 1 292 ? 27.906 -20.781 -22.391 1 69.5 292 LYS A C 1
ATOM 2284 O O . LYS A 1 292 ? 27.359 -19.891 -23.047 1 69.5 292 LYS A O 1
ATOM 2289 N N . GLY A 1 293 ? 28.922 -20.312 -21.672 1 60.34 293 GLY A N 1
ATOM 2290 C CA . GLY A 1 293 ? 29.797 -19.266 -22.172 1 60.34 293 GLY A CA 1
ATOM 2291 C C . GLY A 1 293 ? 30.766 -19.75 -23.234 1 60.34 293 GLY A C 1
ATOM 2292 O O . GLY A 1 293 ? 30.859 -20.953 -23.484 1 60.34 293 GLY A O 1
ATOM 2293 N N . ALA A 1 294 ? 31.344 -18.688 -23.984 1 54.84 294 ALA A N 1
ATOM 2294 C CA . ALA A 1 294 ? 32.375 -18.969 -24.969 1 54.84 294 ALA A CA 1
ATOM 2295 C C . ALA A 1 294 ? 33.469 -19.844 -24.375 1 54.84 294 ALA A C 1
ATOM 2297 O O . ALA A 1 294 ? 34.031 -20.703 -25.062 1 54.84 294 ALA A O 1
ATOM 2298 N N . LYS A 1 295 ? 33.656 -19.672 -23.141 1 55.69 295 LYS A N 1
ATOM 2299 C CA . LYS A 1 295 ? 34.812 -20.328 -22.5 1 55.69 295 LYS A CA 1
ATOM 2300 C C . LYS A 1 295 ? 34.531 -21.812 -22.312 1 55.69 295 LYS A C 1
ATOM 2302 O O . LYS A 1 295 ? 35.469 -22.594 -22.078 1 55.69 295 LYS A O 1
ATOM 2307 N N . ASP A 1 296 ? 33.156 -22.109 -22.375 1 54.25 296 ASP A N 1
ATOM 2308 C CA . ASP A 1 296 ? 32.781 -23.484 -22.125 1 54.25 296 ASP A CA 1
ATOM 2309 C C . ASP A 1 296 ? 32.75 -24.297 -23.422 1 54.25 296 ASP A C 1
ATOM 2311 O O . ASP A 1 296 ? 32.469 -25.484 -23.406 1 54.25 296 ASP A O 1
ATOM 2315 N N . LEU A 1 297 ? 32.969 -23.391 -24.391 1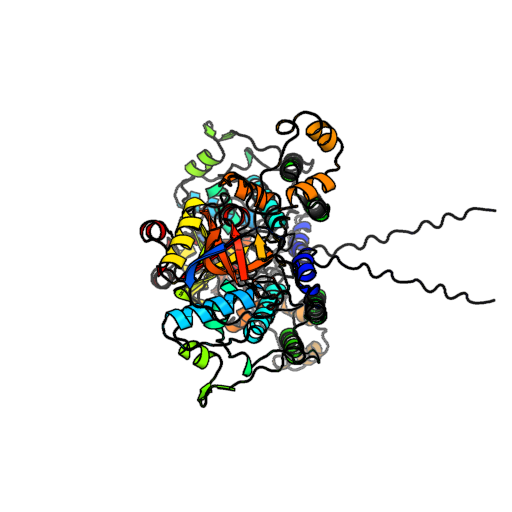 59.91 297 LEU A N 1
ATOM 2316 C CA . LEU A 1 297 ? 32.906 -24 -25.719 1 59.91 297 LEU A CA 1
ATOM 2317 C C . LEU A 1 297 ? 34.312 -24.031 -26.344 1 59.91 297 LEU A C 1
ATOM 2319 O O . LEU A 1 297 ? 35.188 -23.234 -25.984 1 59.91 297 LEU A O 1
ATOM 2323 N N . SER A 1 298 ? 34.75 -25.078 -26.797 1 58.59 298 SER A N 1
ATOM 2324 C CA . SER A 1 298 ? 36 -25.172 -27.531 1 58.59 298 SER A CA 1
ATOM 2325 C C . SER A 1 298 ? 35.75 -25.484 -29 1 58.59 298 SER A C 1
ATOM 2327 O O . SER A 1 298 ? 34.656 -25.906 -29.375 1 58.59 298 SER A O 1
ATOM 2329 N N . GLY A 1 299 ? 36.75 -25.109 -29.672 1 54.59 299 GLY A N 1
ATOM 2330 C CA . GLY A 1 299 ? 36.812 -25.484 -31.078 1 54.59 299 GLY A CA 1
ATOM 2331 C C . GLY A 1 299 ? 35.688 -24.891 -31.922 1 54.59 299 GLY A C 1
ATOM 2332 O O . GLY A 1 299 ? 35.438 -23.672 -31.859 1 54.59 299 GLY A O 1
ATOM 2333 N N . THR A 1 300 ? 35.062 -25.797 -32.688 1 54.56 300 THR A N 1
ATOM 2334 C CA . THR A 1 300 ? 34.031 -25.438 -33.656 1 54.56 300 THR A CA 1
ATOM 2335 C C . THR A 1 300 ? 32.812 -24.875 -32.969 1 54.56 300 THR A C 1
ATOM 2337 O O . THR A 1 300 ? 32.094 -24.031 -33.5 1 54.56 300 THR A O 1
ATOM 2340 N N . GLU A 1 301 ? 32.562 -25.312 -31.812 1 56.19 301 GLU A N 1
ATOM 2341 C CA . GLU A 1 301 ? 31.391 -24.875 -31.047 1 56.19 301 GLU A CA 1
ATOM 2342 C C . GLU A 1 301 ? 31.547 -23.422 -30.578 1 56.19 301 GLU A C 1
ATOM 2344 O O . GLU A 1 301 ? 30.578 -22.656 -30.578 1 56.19 301 GLU A O 1
ATOM 2349 N N . LEU A 1 302 ? 32.812 -23.188 -30.219 1 58.69 302 LEU A N 1
ATOM 2350 C CA . LEU A 1 302 ? 33.094 -21.812 -29.828 1 58.69 302 LEU A CA 1
ATOM 2351 C C . LEU A 1 302 ? 32.938 -20.875 -31.016 1 58.69 302 LEU A C 1
ATOM 2353 O O . LEU A 1 302 ? 32.406 -19.781 -30.875 1 58.69 302 LEU A O 1
ATOM 2357 N N . SER A 1 303 ? 33.5 -21.328 -32.094 1 57.62 303 SER A N 1
ATOM 2358 C CA . SER A 1 303 ? 33.438 -20.5 -33.312 1 57.62 303 SER A CA 1
ATOM 2359 C C . SER A 1 303 ? 31.984 -20.219 -33.688 1 57.62 303 SER A C 1
ATOM 2361 O O . SER A 1 303 ? 31.672 -19.109 -34.125 1 57.62 303 SER A O 1
ATOM 2363 N N . ARG A 1 304 ? 31.094 -21.125 -33.562 1 56.03 304 ARG A N 1
ATOM 2364 C CA . ARG A 1 304 ? 29.672 -20.969 -33.875 1 56.03 304 ARG A CA 1
ATOM 2365 C C . ARG A 1 304 ? 28.984 -20.078 -32.844 1 56.03 304 ARG A C 1
ATOM 2367 O O . ARG A 1 304 ? 28.172 -19.219 -33.188 1 56.03 304 ARG A O 1
ATOM 2374 N N . TRP A 1 305 ? 29.406 -20.281 -31.703 1 59.31 305 TRP A N 1
ATOM 2375 C CA . TRP A 1 305 ? 28.781 -19.562 -30.594 1 59.31 305 TRP A CA 1
ATOM 2376 C C . TRP A 1 305 ? 29.047 -18.062 -30.688 1 59.31 305 TRP A C 1
ATOM 2378 O O . TRP A 1 305 ? 28.156 -17.25 -30.453 1 59.31 305 TRP A O 1
ATOM 2388 N N . VAL A 1 306 ? 30.234 -17.797 -31.031 1 61.38 306 VAL A N 1
ATOM 2389 C CA . VAL A 1 306 ? 30.609 -16.391 -31.109 1 61.38 306 VAL A CA 1
ATOM 2390 C C . VAL A 1 306 ? 29.828 -15.703 -32.219 1 61.38 306 VAL A C 1
ATOM 2392 O O . VAL A 1 306 ? 29.609 -14.492 -32.188 1 61.38 306 VAL A O 1
ATOM 2395 N N . GLN A 1 307 ? 29.375 -16.578 -33.094 1 59.69 307 GLN A N 1
ATOM 2396 C CA . GLN A 1 307 ? 28.703 -15.984 -34.25 1 59.69 307 GLN A CA 1
ATOM 2397 C C . GLN A 1 307 ? 27.203 -15.844 -34 1 59.69 307 GLN A C 1
ATOM 2399 O O . GLN A 1 307 ? 26.5 -15.172 -34.75 1 59.69 307 GLN A O 1
ATOM 2404 N N . LEU A 1 308 ? 26.734 -16.422 -32.906 1 62.03 308 LEU A N 1
ATOM 2405 C CA . LEU A 1 308 ? 25.297 -16.406 -32.656 1 62.03 308 LEU A CA 1
ATOM 2406 C C . LEU A 1 308 ? 24.859 -15.062 -32.062 1 62.03 308 LEU A C 1
ATOM 2408 O O . LEU A 1 308 ? 25.594 -14.461 -31.266 1 62.03 308 LEU A O 1
ATOM 2412 N N . SER A 1 309 ? 23.719 -14.641 -32.562 1 66.38 309 SER A N 1
ATOM 2413 C CA . SER A 1 309 ? 23.078 -13.469 -31.953 1 66.38 309 SER A CA 1
ATOM 2414 C C . SER A 1 309 ? 22.609 -13.781 -30.531 1 66.38 309 SER A C 1
ATOM 2416 O O . SER A 1 309 ? 22.516 -14.945 -30.156 1 66.38 309 SER A O 1
ATOM 2418 N N . ASP A 1 310 ? 22.344 -12.844 -29.797 1 67.38 310 ASP A N 1
ATOM 2419 C CA . ASP A 1 310 ? 21.797 -13.016 -28.453 1 67.38 310 ASP A CA 1
ATOM 2420 C C . ASP A 1 310 ? 20.516 -13.836 -28.484 1 67.38 310 ASP A C 1
ATOM 2422 O O . ASP A 1 310 ? 20.297 -14.68 -27.625 1 67.38 310 ASP A O 1
ATOM 2426 N N . LYS A 1 311 ? 19.812 -13.625 -29.406 1 72.56 311 LYS A N 1
ATOM 2427 C CA . LYS A 1 311 ? 18.562 -14.375 -29.562 1 72.56 311 LYS A CA 1
ATOM 2428 C C . LYS A 1 311 ? 18.844 -15.844 -29.859 1 72.56 311 LYS A C 1
ATOM 2430 O O . LYS A 1 311 ? 18.188 -16.734 -29.297 1 72.56 311 LYS A O 1
ATOM 2435 N N . ASP A 1 312 ? 19.734 -16.062 -30.734 1 71 312 ASP A N 1
ATOM 2436 C CA . ASP A 1 312 ? 20.078 -17.438 -31.094 1 71 312 ASP A CA 1
ATOM 2437 C C . ASP A 1 312 ? 20.688 -18.188 -29.922 1 71 312 ASP A C 1
ATOM 2439 O O . ASP A 1 312 ? 20.406 -19.375 -29.719 1 71 312 ASP A O 1
ATOM 2443 N N . ARG A 1 313 ? 21.469 -17.5 -29.25 1 70.06 313 ARG A N 1
ATOM 2444 C CA . ARG A 1 313 ? 22.062 -18.094 -28.062 1 70.06 313 ARG A CA 1
ATOM 2445 C C . ARG A 1 313 ? 20.984 -18.469 -27.047 1 70.06 313 ARG A C 1
ATOM 2447 O O . ARG A 1 313 ? 21.047 -19.531 -26.422 1 70.06 313 ARG A O 1
ATOM 2454 N N . ALA A 1 314 ? 20.094 -17.594 -26.938 1 73.25 314 ALA A N 1
ATOM 2455 C CA . ALA A 1 314 ? 18.984 -17.859 -26.047 1 73.25 314 ALA A CA 1
ATOM 2456 C C . ALA A 1 314 ? 18.156 -19.047 -26.531 1 73.25 314 ALA A C 1
ATOM 2458 O O . ALA A 1 314 ? 17.734 -19.891 -25.734 1 73.25 314 ALA A O 1
ATOM 2459 N N . ASP A 1 315 ? 18.031 -19.156 -27.734 1 78.12 315 ASP A N 1
ATOM 2460 C CA . ASP A 1 315 ? 17.281 -20.266 -28.328 1 78.12 315 ASP A CA 1
ATOM 2461 C C . ASP A 1 315 ? 17.984 -21.594 -28.078 1 78.12 315 ASP A C 1
ATOM 2463 O O . ASP A 1 315 ? 17.328 -22.594 -27.781 1 78.12 315 ASP A O 1
ATOM 2467 N N . GLU A 1 316 ? 19.188 -21.531 -28.203 1 77.25 316 GLU A N 1
ATOM 2468 C CA . GLU A 1 316 ? 19.953 -22.75 -27.969 1 77.25 316 GLU A CA 1
ATOM 2469 C C . GLU A 1 316 ? 19.906 -23.156 -26.484 1 77.25 316 GLU A C 1
ATOM 2471 O O . GLU A 1 316 ? 19.797 -24.344 -26.172 1 77.25 316 GLU A O 1
ATOM 2476 N N . ARG A 1 317 ? 20.016 -22.172 -25.703 1 81.94 317 ARG A N 1
ATOM 2477 C CA . ARG A 1 317 ? 19.984 -22.406 -24.266 1 81.94 317 ARG A CA 1
ATOM 2478 C C . ARG A 1 317 ? 18.672 -23.078 -23.844 1 81.94 317 ARG A C 1
ATOM 2480 O O . ARG A 1 317 ? 18.672 -23.953 -22.969 1 81.94 317 ARG A O 1
ATOM 2487 N N . TYR A 1 318 ? 17.641 -22.875 -24.594 1 85.5 318 TYR A N 1
ATOM 2488 C CA . TYR A 1 318 ? 16.344 -23.359 -24.141 1 85.5 318 TYR A CA 1
ATOM 2489 C C . TYR A 1 318 ? 15.789 -24.406 -25.094 1 85.5 318 TYR A C 1
ATOM 2491 O O . TYR A 1 318 ? 14.602 -24.734 -25.031 1 85.5 318 TYR A O 1
ATOM 2499 N N . ASN A 1 319 ? 16.656 -24.797 -25.984 1 85.06 319 ASN A N 1
ATOM 2500 C CA . ASN A 1 319 ? 16.328 -26 -26.734 1 85.06 319 ASN A CA 1
ATO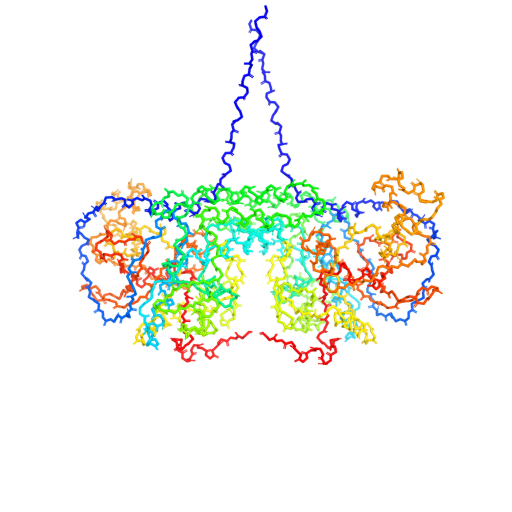M 2501 C C . ASN A 1 319 ? 16.609 -27.266 -25.938 1 85.06 319 ASN A C 1
ATOM 2503 O O . ASN A 1 319 ? 17.562 -27.984 -26.219 1 85.06 319 ASN A O 1
ATOM 2507 N N . ILE A 1 320 ? 15.766 -27.594 -25.047 1 86.5 320 ILE A N 1
ATOM 2508 C CA . ILE A 1 320 ? 15.969 -28.594 -24.016 1 86.5 320 ILE A CA 1
ATOM 2509 C C . ILE A 1 320 ? 15.344 -29.922 -24.453 1 86.5 320 ILE A C 1
ATOM 2511 O O . ILE A 1 320 ? 14.18 -29.969 -24.859 1 86.5 320 ILE A O 1
ATOM 2515 N N . LYS A 1 321 ? 16.125 -30.953 -24.391 1 83.56 321 LYS A N 1
ATOM 2516 C CA . LYS A 1 321 ? 15.68 -32.281 -24.844 1 83.56 321 LYS A CA 1
ATOM 2517 C C . LYS A 1 321 ? 15.617 -33.25 -23.688 1 83.56 321 LYS A C 1
ATOM 2519 O O . LYS A 1 321 ? 15.414 -34.469 -23.891 1 83.56 321 LYS A O 1
ATOM 2524 N N . GLY A 1 322 ? 15.844 -32.812 -22.531 1 90.06 322 GLY A N 1
ATOM 2525 C CA . GLY A 1 322 ? 15.859 -33.594 -21.312 1 90.06 322 GLY A CA 1
ATOM 2526 C C . GLY A 1 322 ? 16.547 -32.906 -20.141 1 90.06 322 GLY A C 1
ATOM 2527 O O . GLY A 1 322 ? 16.672 -31.672 -20.141 1 90.06 322 GLY A O 1
ATOM 2528 N N . PRO A 1 323 ? 16.922 -33.781 -19.188 1 93.81 323 PRO A N 1
ATOM 2529 C CA . PRO A 1 323 ? 17.578 -33.156 -18.031 1 93.81 323 PRO A CA 1
ATOM 2530 C C . PRO A 1 323 ? 18.828 -32.406 -18.422 1 93.81 323 PRO A C 1
ATOM 2532 O O . PRO A 1 323 ? 19.594 -32.844 -19.281 1 93.81 323 PRO A O 1
ATOM 2535 N N . VAL A 1 324 ? 18.984 -31.234 -17.875 1 92.31 324 VAL A N 1
ATOM 2536 C CA . VAL A 1 324 ? 20.125 -30.375 -18.156 1 92.31 324 VAL A CA 1
ATOM 2537 C C . VAL A 1 324 ? 20.703 -29.812 -16.859 1 92.31 324 VAL A C 1
ATOM 2539 O O . VAL A 1 324 ? 20.016 -29.781 -15.836 1 92.31 324 VAL A O 1
ATOM 2542 N N . GLU A 1 325 ? 22.031 -29.453 -16.938 1 93.69 325 GLU A N 1
ATOM 2543 C CA . GLU A 1 325 ? 22.594 -28.734 -15.797 1 93.69 325 GLU A CA 1
ATOM 2544 C C . GLU A 1 325 ? 21.953 -27.359 -15.633 1 93.69 325 GLU A C 1
ATOM 2546 O O . GLU A 1 325 ? 21.812 -26.609 -16.609 1 93.69 325 GLU A O 1
ATOM 2551 N N . GLU A 1 326 ? 21.531 -27.047 -14.445 1 96.44 326 GLU A N 1
ATOM 2552 C CA . GLU A 1 326 ? 20.844 -25.781 -14.18 1 96.44 326 GLU A CA 1
ATOM 2553 C C . GLU A 1 326 ? 21.688 -24.875 -13.281 1 96.44 326 GLU A C 1
ATOM 2555 O O . GLU A 1 326 ? 22.625 -25.344 -12.641 1 96.44 326 GLU A O 1
ATOM 2560 N N . ILE A 1 327 ? 21.312 -23.625 -13.25 1 95.75 327 ILE A N 1
ATOM 2561 C CA . ILE A 1 327 ? 22.031 -22.641 -12.445 1 95.75 327 ILE A CA 1
ATOM 2562 C C . ILE A 1 327 ? 21.828 -22.922 -10.961 1 95.75 327 ILE A C 1
ATOM 2564 O O . ILE A 1 327 ? 20.844 -23.562 -10.586 1 95.75 327 ILE A O 1
ATOM 2568 N N . THR A 1 328 ? 22.812 -22.484 -10.164 1 97.19 328 THR A N 1
ATOM 2569 C CA . THR A 1 328 ? 22.641 -22.438 -8.711 1 97.19 328 THR A CA 1
ATOM 2570 C C . THR A 1 328 ? 22.078 -21.078 -8.289 1 97.19 328 THR A C 1
ATOM 2572 O O . THR A 1 328 ? 22.734 -20.047 -8.477 1 97.19 328 THR A O 1
ATOM 2575 N N . VAL A 1 329 ? 20.953 -21.062 -7.746 1 98.12 329 VAL A N 1
ATOM 2576 C CA . VAL A 1 329 ? 20.281 -19.828 -7.398 1 98.12 329 VAL A CA 1
ATOM 2577 C C . VAL A 1 329 ? 20.672 -19.406 -5.984 1 98.12 329 VAL A C 1
ATOM 2579 O O . VAL A 1 329 ? 20.594 -20.203 -5.047 1 98.12 329 VAL A O 1
ATOM 2582 N N . THR A 1 330 ? 21.109 -18.125 -5.832 1 98.25 330 THR A N 1
ATOM 2583 C CA . THR A 1 330 ? 21.438 -17.578 -4.52 1 98.25 330 THR A CA 1
ATOM 2584 C C . THR A 1 330 ? 20.438 -16.516 -4.098 1 98.25 330 THR A C 1
ATOM 2586 O O . THR A 1 330 ? 19.656 -16.031 -4.922 1 98.25 330 THR A O 1
ATOM 2589 N N . GLN A 1 331 ? 20.5 -16.266 -2.795 1 98.31 331 GLN A N 1
ATOM 2590 C CA . GLN A 1 331 ? 19.656 -15.203 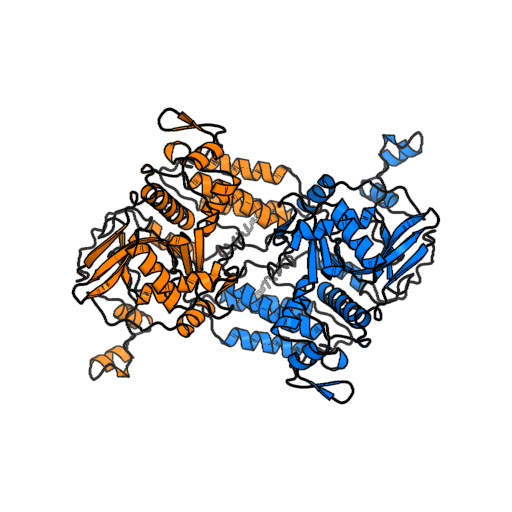-2.244 1 98.31 331 GLN A CA 1
ATOM 2591 C C . GLN A 1 331 ? 19.891 -13.883 -2.977 1 98.31 331 GLN A C 1
ATOM 2593 O O . GLN A 1 331 ? 18.938 -13.18 -3.314 1 98.31 331 GLN A O 1
ATOM 2598 N N . GLU A 1 332 ? 21.125 -13.562 -3.221 1 97.12 332 GLU A N 1
ATOM 2599 C CA . GLU A 1 332 ? 21.516 -12.32 -3.877 1 97.12 332 GLU A CA 1
ATOM 2600 C C . GLU A 1 332 ? 21.016 -12.281 -5.32 1 97.12 332 GLU A C 1
ATOM 2602 O O . GLU A 1 332 ? 20.547 -11.242 -5.793 1 97.12 332 GLU A O 1
ATOM 2607 N N . MET A 1 333 ? 21.141 -13.398 -5.977 1 96.25 333 MET A N 1
ATOM 2608 C CA . MET A 1 333 ? 20.688 -13.492 -7.359 1 96.25 333 MET A CA 1
ATOM 2609 C C . MET A 1 333 ? 19.203 -13.195 -7.465 1 96.25 333 MET A C 1
ATOM 2611 O O . MET A 1 333 ? 18.766 -12.477 -8.367 1 96.25 333 MET A O 1
ATOM 2615 N N . ARG A 1 334 ? 18.484 -13.758 -6.57 1 96.81 334 ARG A N 1
ATOM 2616 C CA . ARG A 1 334 ? 17.031 -13.57 -6.59 1 96.81 334 ARG A CA 1
ATOM 2617 C C . ARG A 1 334 ? 16.672 -12.102 -6.406 1 96.81 334 ARG A C 1
ATOM 2619 O O . ARG A 1 334 ? 15.789 -11.578 -7.102 1 96.81 334 ARG A O 1
ATOM 2626 N N . GLN A 1 335 ? 17.297 -11.453 -5.484 1 97.06 335 GLN A N 1
ATOM 2627 C CA . GLN A 1 335 ? 17.031 -10.031 -5.262 1 97.06 335 GLN A CA 1
ATOM 2628 C C . GLN A 1 335 ? 17.359 -9.211 -6.508 1 97.06 335 GLN A C 1
ATOM 2630 O O . GLN A 1 335 ? 16.609 -8.305 -6.875 1 97.06 335 GLN A O 1
ATOM 2635 N N . GLU A 1 336 ? 18.453 -9.531 -7.098 1 95.44 336 GLU A N 1
ATOM 2636 C CA . GLU A 1 336 ? 18.859 -8.82 -8.305 1 95.44 336 GLU A CA 1
ATOM 2637 C C . GLU A 1 336 ? 17.844 -9.016 -9.43 1 95.44 336 GLU A C 1
ATOM 2639 O O . GLU A 1 336 ? 17.516 -8.062 -10.141 1 95.44 336 GLU A O 1
ATOM 2644 N N . MET A 1 337 ? 17.406 -10.227 -9.586 1 95.19 337 MET A N 1
ATOM 2645 C CA . MET A 1 337 ? 16.422 -10.523 -10.625 1 95.19 337 MET A CA 1
ATOM 2646 C C . MET A 1 337 ? 15.133 -9.727 -10.391 1 95.19 337 MET A C 1
ATOM 2648 O O . MET A 1 337 ? 14.523 -9.242 -11.344 1 95.19 337 MET A O 1
ATOM 2652 N N . PHE A 1 338 ? 14.742 -9.578 -9.148 1 96.81 338 PHE A N 1
ATOM 2653 C CA . PHE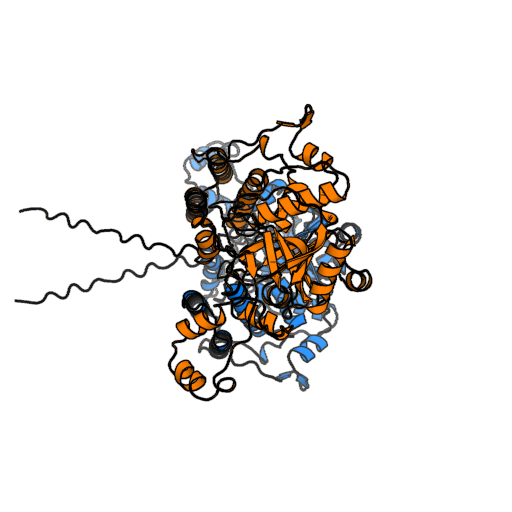 A 1 338 ? 13.562 -8.789 -8.812 1 96.81 338 PHE A CA 1
ATOM 2654 C C . PHE A 1 338 ? 13.781 -7.32 -9.141 1 96.81 338 PHE A C 1
ATOM 2656 O O . PHE A 1 338 ? 12.938 -6.688 -9.773 1 96.81 338 PHE A O 1
ATOM 2663 N N . ASP A 1 339 ? 14.93 -6.812 -8.742 1 94.25 339 ASP A N 1
ATOM 2664 C CA . ASP A 1 339 ? 15.219 -5.391 -8.891 1 94.25 339 ASP A CA 1
ATOM 2665 C C . ASP A 1 339 ? 15.375 -5.016 -10.359 1 94.25 339 ASP A C 1
ATOM 2667 O O . ASP A 1 339 ? 15.062 -3.893 -10.758 1 94.25 339 ASP A O 1
ATOM 2671 N N . ARG A 1 340 ? 15.781 -5.988 -11.109 1 92.75 340 ARG A N 1
ATOM 2672 C CA . ARG A 1 340 ? 16.031 -5.711 -12.516 1 92.75 340 ARG A CA 1
ATOM 2673 C C . ARG A 1 340 ? 14.828 -6.086 -13.375 1 92.75 340 ARG A C 1
ATOM 2675 O O . ARG A 1 340 ? 14.914 -6.094 -14.602 1 92.75 340 ARG A O 1
ATOM 2682 N N . LYS A 1 341 ? 13.781 -6.57 -12.797 1 92.5 341 LYS A N 1
ATOM 2683 C CA . LYS A 1 341 ? 12.516 -6.914 -13.445 1 92.5 341 LYS A CA 1
ATOM 2684 C C . LYS A 1 341 ? 12.648 -8.195 -14.273 1 92.5 341 LYS A C 1
ATOM 2686 O O . LYS A 1 341 ? 11.906 -8.391 -15.234 1 92.5 341 LYS A O 1
ATOM 2691 N N . GLU A 1 342 ? 13.586 -8.969 -13.867 1 92.56 342 GLU A N 1
ATOM 2692 C CA . GLU A 1 342 ? 13.727 -10.281 -14.5 1 92.56 342 GLU A CA 1
ATOM 2693 C C . GLU A 1 342 ? 12.828 -11.312 -13.836 1 92.56 342 GLU A C 1
ATOM 2695 O O . GLU A 1 342 ? 12.547 -12.367 -14.414 1 92.56 342 GLU A O 1
ATOM 2700 N N . THR A 1 343 ? 12.477 -11.109 -12.648 1 94.44 343 THR A N 1
ATOM 2701 C CA . THR A 1 343 ? 11.445 -11.844 -11.93 1 94.44 343 THR A CA 1
ATOM 2702 C C . THR A 1 343 ? 10.289 -10.922 -11.539 1 94.44 343 THR A C 1
ATOM 2704 O O . THR A 1 343 ? 10.461 -10.023 -10.719 1 94.44 343 THR A O 1
ATOM 2707 N N . THR A 1 344 ? 9.18 -11.125 -12.18 1 93.44 344 THR A N 1
ATOM 2708 C CA . THR A 1 344 ? 8.023 -10.258 -11.969 1 93.44 344 THR A CA 1
ATOM 2709 C C . THR A 1 344 ? 6.793 -11.07 -11.594 1 93.44 344 THR A C 1
ATOM 2711 O O . THR A 1 344 ? 6.805 -12.305 -11.68 1 93.44 344 THR A O 1
ATOM 2714 N N . ASP A 1 345 ? 5.844 -10.43 -11.055 1 93 345 ASP A N 1
ATOM 2715 C CA . ASP A 1 345 ? 4.578 -11.039 -10.672 1 93 345 ASP A CA 1
ATOM 2716 C C . ASP A 1 345 ? 3.693 -11.297 -11.891 1 93 345 ASP A C 1
ATOM 2718 O O . ASP A 1 345 ? 2.992 -10.391 -12.352 1 93 345 ASP A O 1
ATOM 2722 N N . ASP A 1 346 ? 3.664 -12.609 -12.273 1 92.25 346 ASP A N 1
ATOM 2723 C CA . ASP A 1 346 ? 3.064 -12.914 -13.57 1 92.25 346 ASP A CA 1
ATOM 2724 C C . ASP A 1 346 ? 1.873 -13.859 -13.422 1 92.25 346 ASP A C 1
ATOM 2726 O O . ASP A 1 346 ? 0.849 -13.68 -14.086 1 92.25 346 ASP A O 1
ATOM 2730 N N . HIS A 1 347 ? 2.105 -14.922 -12.617 1 96.62 347 HIS A N 1
ATOM 2731 C CA . HIS A 1 347 ? 1.149 -16.016 -12.727 1 96.62 347 HIS A CA 1
ATOM 2732 C C . HIS A 1 347 ? 1.006 -16.75 -11.398 1 96.62 347 HIS A C 1
ATOM 2734 O O . HIS A 1 347 ? 1.993 -16.969 -10.688 1 96.62 347 HIS A O 1
ATOM 2740 N N . GLY A 1 348 ? -0.307 -17.078 -11.086 1 98.19 348 GLY A N 1
ATOM 2741 C CA . GLY A 1 348 ? -0.604 -17.906 -9.922 1 98.19 348 GLY A CA 1
ATOM 2742 C C . GLY A 1 348 ? -0.877 -19.359 -10.273 1 98.19 348 GLY A C 1
ATOM 2743 O O . GLY A 1 348 ? -1.567 -19.641 -11.25 1 98.19 348 GLY A O 1
ATOM 2744 N N . MET A 1 349 ? -0.286 -20.297 -9.555 1 98.69 349 MET A N 1
ATOM 2745 C CA . MET A 1 349 ? -0.45 -21.75 -9.695 1 98.69 349 MET A CA 1
ATOM 2746 C C . MET A 1 349 ? -0.474 -22.438 -8.336 1 98.69 349 MET A C 1
ATOM 2748 O O . MET A 1 349 ? -0.443 -21.766 -7.301 1 98.69 349 MET A O 1
ATOM 2752 N N . VAL A 1 350 ? -0.625 -23.766 -8.328 1 98.94 350 VAL A N 1
ATOM 2753 C CA . VAL A 1 350 ? -0.659 -24.516 -7.082 1 98.94 350 VAL A CA 1
ATOM 2754 C C . VAL A 1 350 ? 0.386 -25.625 -7.121 1 98.94 350 VAL A C 1
ATOM 2756 O O . VAL A 1 350 ? 0.414 -26.438 -8.062 1 98.94 350 VAL A O 1
ATOM 2759 N N . ILE A 1 351 ? 1.264 -25.656 -6.129 1 98.94 351 ILE A N 1
ATOM 2760 C CA . ILE A 1 351 ? 2.166 -26.781 -5.949 1 98.94 351 ILE A CA 1
ATOM 2761 C C . ILE A 1 351 ? 1.454 -27.906 -5.184 1 98.94 351 ILE A C 1
ATOM 2763 O O . ILE A 1 351 ? 0.991 -27.688 -4.062 1 98.94 351 ILE A O 1
ATOM 2767 N N . MET A 1 352 ? 1.406 -29.078 -5.809 1 98.69 352 MET A N 1
ATOM 2768 C CA . MET A 1 352 ? 0.64 -30.156 -5.176 1 98.69 352 MET A CA 1
ATOM 2769 C C . MET A 1 352 ? 1.436 -31.453 -5.152 1 98.69 352 MET A C 1
ATOM 2771 O O . MET A 1 352 ? 0.879 -32.531 -4.895 1 98.69 352 MET A O 1
ATOM 2775 N N . GLY A 1 353 ? 2.791 -31.375 -5.434 1 98.88 353 GLY A N 1
ATOM 2776 C CA . GLY A 1 353 ? 3.555 -32.594 -5.359 1 98.88 353 GLY A CA 1
ATOM 2777 C C . GLY A 1 353 ? 5.047 -32.406 -5.508 1 98.88 353 GLY A C 1
ATOM 2778 O O . GLY A 1 353 ? 5.496 -31.297 -5.832 1 98.88 353 GLY A O 1
ATOM 2779 N N . ILE A 1 354 ? 5.738 -33.438 -5.16 1 98.88 354 ILE A N 1
ATOM 2780 C CA . ILE A 1 354 ? 7.172 -33.562 -5.379 1 98.88 354 ILE A CA 1
ATOM 2781 C C . ILE A 1 354 ? 7.445 -34.75 -6.301 1 98.88 354 ILE A C 1
ATOM 2783 O O . ILE A 1 354 ? 6.828 -35.812 -6.16 1 98.88 354 ILE A O 1
ATOM 2787 N N . ALA A 1 355 ? 8.312 -34.531 -7.273 1 98.69 355 ALA A N 1
ATOM 2788 C CA . ALA A 1 355 ? 8.688 -35.531 -8.242 1 98.69 355 ALA A CA 1
ATOM 2789 C C . ALA A 1 355 ? 10.195 -35.562 -8.453 1 98.69 355 ALA A C 1
ATOM 2791 O O . ALA A 1 355 ? 10.922 -34.75 -7.902 1 98.69 355 ALA A O 1
ATOM 2792 N N . LYS A 1 356 ? 10.609 -36.625 -9.188 1 98.38 356 LYS A N 1
ATOM 2793 C CA . LYS A 1 356 ? 11.992 -36.75 -9.648 1 98.38 356 LYS A CA 1
ATOM 2794 C C . LYS A 1 356 ? 12.047 -37.062 -11.141 1 98.38 356 LYS A C 1
ATOM 2796 O O . LYS A 1 356 ? 11.172 -37.75 -11.672 1 98.38 356 LYS A O 1
ATOM 2801 N N . ASP A 1 357 ? 13.07 -36.562 -11.789 1 97.06 357 ASP A N 1
ATOM 2802 C CA . ASP A 1 357 ? 13.305 -37 -13.172 1 97.06 357 ASP A CA 1
ATOM 2803 C C . ASP A 1 357 ? 14.195 -38.219 -13.227 1 97.06 357 ASP A C 1
ATOM 2805 O O . ASP A 1 357 ? 14.555 -38.781 -12.188 1 97.06 357 ASP A O 1
ATOM 2809 N N . GLN A 1 358 ? 14.594 -38.688 -14.422 1 96.06 358 GLN A N 1
ATOM 2810 C CA . GLN A 1 358 ? 15.312 -39.938 -14.641 1 96.06 358 GLN A CA 1
ATOM 2811 C C . GLN A 1 358 ? 16.719 -39.875 -14.062 1 96.06 358 GLN A C 1
ATOM 2813 O O . GLN A 1 358 ? 17.391 -40.906 -13.898 1 96.06 358 GLN A O 1
ATOM 2818 N N . GLU A 1 359 ? 17.141 -38.656 -13.758 1 96.88 359 GLU A N 1
ATOM 2819 C CA . GLU A 1 359 ? 18.484 -38.5 -13.18 1 96.88 359 GLU A CA 1
ATOM 2820 C C . GLU A 1 359 ? 18.406 -38.25 -11.68 1 96.88 359 GLU A C 1
ATOM 2822 O O . GLU A 1 359 ? 19.422 -38.062 -11.023 1 96.88 359 GLU A O 1
ATOM 2827 N N . GLY A 1 360 ? 17.266 -38.188 -11.156 1 97.25 360 GLY A N 1
ATOM 2828 C CA . GLY A 1 360 ? 17.078 -38.031 -9.727 1 97.25 360 GLY A CA 1
ATOM 2829 C C . GLY A 1 360 ? 16.906 -36.594 -9.281 1 97.25 360 GLY A C 1
ATOM 2830 O O . GLY A 1 360 ? 16.797 -36.312 -8.086 1 97.25 360 GLY A O 1
ATOM 2831 N N . ASN A 1 361 ? 16.875 -35.656 -10.219 1 97.69 361 ASN A N 1
ATOM 2832 C CA . ASN A 1 361 ? 16.656 -34.281 -9.867 1 97.69 361 ASN A CA 1
ATOM 2833 C C . ASN A 1 361 ? 15.242 -34.031 -9.336 1 97.69 361 ASN A C 1
ATOM 2835 O O . ASN A 1 361 ? 14.281 -34.594 -9.852 1 97.69 361 ASN A O 1
ATOM 2839 N N . LYS A 1 362 ? 15.148 -33.281 -8.266 1 98.5 362 LYS A N 1
ATOM 2840 C CA . LYS A 1 362 ? 13.867 -32.969 -7.637 1 98.5 362 LYS A CA 1
ATOM 2841 C C . LYS A 1 362 ? 13.094 -31.922 -8.438 1 98.5 362 LYS A C 1
ATOM 2843 O O . LYS A 1 362 ? 13.672 -30.938 -8.906 1 98.5 362 LYS A O 1
ATOM 2848 N N . TYR A 1 363 ? 11.82 -32.156 -8.57 1 98.75 363 TYR A N 1
ATOM 2849 C CA . TYR A 1 363 ? 10.867 -31.25 -9.195 1 98.75 363 TYR A CA 1
ATOM 2850 C C . TYR A 1 363 ? 9.633 -31.062 -8.328 1 98.75 363 TYR A C 1
ATOM 2852 O O . TYR A 1 363 ? 9.289 -31.938 -7.527 1 98.75 363 TYR A O 1
ATOM 2860 N N . TYR A 1 364 ? 9.023 -29.906 -8.414 1 98.94 364 TYR A N 1
ATOM 2861 C CA . TYR A 1 364 ? 7.676 -29.703 -7.895 1 98.94 364 TYR A CA 1
ATOM 2862 C C . TYR A 1 364 ? 6.629 -29.922 -8.977 1 98.94 364 TYR A C 1
ATOM 2864 O O . TYR A 1 364 ? 6.773 -29.422 -10.102 1 98.94 364 TYR A O 1
ATOM 2872 N N . LYS A 1 365 ? 5.66 -30.719 -8.711 1 98.81 365 LYS A N 1
ATOM 2873 C CA . LYS A 1 365 ? 4.512 -30.828 -9.602 1 98.81 365 LYS A CA 1
ATOM 2874 C C . LYS A 1 365 ? 3.488 -29.734 -9.328 1 98.81 365 LYS A C 1
ATOM 2876 O O . LYS A 1 365 ? 3.082 -29.531 -8.18 1 98.81 365 LYS A O 1
ATOM 2881 N N . ILE A 1 366 ? 3.115 -29 -10.375 1 98.75 366 ILE A N 1
ATOM 2882 C CA . ILE A 1 366 ? 2.217 -27.859 -10.188 1 98.75 366 ILE A CA 1
ATOM 2883 C C . ILE A 1 366 ? 0.97 -28.047 -11.047 1 98.75 366 ILE A C 1
ATOM 2885 O O . ILE A 1 366 ? 1.001 -28.75 -12.055 1 98.75 366 ILE A O 1
ATOM 2889 N N . GLN A 1 367 ? -0.121 -27.484 -10.586 1 98.56 367 GLN A N 1
ATOM 2890 C CA . GLN A 1 367 ? -1.354 -27.375 -11.359 1 98.56 367 GLN A CA 1
ATOM 2891 C C . GLN A 1 367 ? -1.536 -25.984 -11.93 1 98.56 367 GLN A C 1
ATOM 2893 O O . GLN A 1 367 ? -1.468 -24.984 -11.195 1 98.56 367 GLN A O 1
ATOM 2898 N N . ASN A 1 368 ? -1.642 -25.922 -13.188 1 96.44 368 ASN A N 1
ATOM 2899 C CA . ASN A 1 368 ? -1.921 -24.672 -13.914 1 96.44 368 ASN A CA 1
ATOM 2900 C C . ASN A 1 368 ? -3.416 -24.5 -14.156 1 96.44 368 ASN A C 1
ATOM 2902 O O . ASN A 1 368 ? -4.219 -25.359 -13.789 1 96.44 368 ASN A O 1
ATOM 2906 N N . SER A 1 369 ? -3.791 -23.328 -14.672 1 95.81 369 SER A N 1
ATOM 2907 C CA . SER A 1 369 ? -5.195 -23.047 -14.945 1 95.81 369 SER A CA 1
ATOM 2908 C C . SER A 1 369 ? -5.414 -22.703 -16.422 1 95.81 369 SER A C 1
ATOM 2910 O O . SER A 1 369 ? -6.219 -21.828 -16.734 1 95.81 369 SER A O 1
ATOM 2912 N N . TRP A 1 370 ? -4.699 -23.359 -17.266 1 93.25 370 TRP A N 1
ATOM 2913 C CA . TRP A 1 370 ? -4.789 -23.109 -18.703 1 93.25 370 TRP A CA 1
ATOM 2914 C C . TRP A 1 370 ? -5.363 -24.312 -19.422 1 93.25 370 TRP A C 1
ATOM 2916 O O . TRP A 1 370 ? -4.848 -24.719 -20.484 1 93.25 370 TRP A O 1
ATOM 2926 N N . ASP A 1 371 ? -6.27 -24.969 -18.828 1 93.38 371 ASP A N 1
ATOM 2927 C CA . ASP A 1 371 ? -6.973 -26.125 -19.359 1 93.38 371 ASP A CA 1
ATOM 2928 C C . ASP A 1 371 ? -6.098 -27.375 -19.297 1 93.38 371 ASP A C 1
ATOM 2930 O O . ASP A 1 371 ? -5.145 -27.438 -18.516 1 93.38 371 ASP A O 1
ATOM 2934 N N . THR A 1 372 ? -6.484 -28.5 -20.094 1 94.19 372 THR A N 1
ATOM 2935 C CA . THR A 1 372 ? -5.805 -29.781 -19.984 1 94.19 372 THR A CA 1
ATOM 2936 C C . THR A 1 372 ? -5.168 -30.172 -21.312 1 94.19 372 THR A C 1
ATOM 2938 O O . THR A 1 372 ? -4.898 -31.359 -21.547 1 94.19 372 THR A O 1
ATOM 2941 N N . ASN A 1 373 ? -4.883 -29.297 -22.141 1 88.81 373 ASN A N 1
ATOM 2942 C CA . ASN A 1 373 ? -4.445 -29.641 -23.484 1 88.81 373 ASN A CA 1
ATOM 2943 C C . ASN A 1 373 ? -2.928 -29.75 -23.578 1 88.81 373 ASN A C 1
ATOM 2945 O O . ASN A 1 373 ? -2.371 -29.859 -24.672 1 88.81 373 ASN A O 1
ATOM 2949 N N . GLN A 1 374 ? -2.213 -29.906 -22.547 1 89.12 374 GLN A N 1
ATOM 2950 C CA . GLN A 1 374 ? -0.758 -30.016 -22.516 1 89.12 374 GLN A CA 1
ATOM 2951 C C . GLN A 1 374 ? -0.326 -31.438 -22.156 1 89.12 374 GLN A C 1
ATOM 2953 O O . GLN A 1 374 ? -1.161 -32.281 -21.797 1 89.12 374 GLN A O 1
ATOM 2958 N N . LEU A 1 375 ? 0.908 -31.734 -22.266 1 91 375 LEU A N 1
ATOM 2959 C CA . LEU A 1 375 ? 1.478 -33.062 -22.172 1 91 375 LEU A CA 1
ATOM 2960 C C . LEU A 1 375 ? 1.028 -33.75 -20.891 1 91 375 LEU A C 1
ATOM 2962 O O . LEU A 1 375 ? 0.795 -34.969 -20.875 1 91 375 LEU A O 1
ATOM 2966 N N . TYR A 1 376 ? 0.922 -33.094 -19.859 1 94.12 376 TYR A N 1
ATOM 2967 C CA . TYR A 1 376 ? 0.552 -33.688 -18.578 1 94.12 376 TYR A CA 1
ATOM 2968 C C . TYR A 1 376 ? -0.808 -33.156 -18.109 1 94.12 376 TYR A C 1
ATOM 2970 O O . TYR A 1 376 ? -1.033 -33 -16.906 1 94.12 376 TYR A O 1
ATOM 2978 N N . ASP A 1 377 ? -1.683 -32.875 -19.031 1 94.12 377 ASP A N 1
ATOM 2979 C CA . ASP A 1 377 ? -3.1 -32.594 -18.812 1 94.12 377 ASP A CA 1
ATOM 2980 C C . ASP A 1 377 ? -3.293 -31.453 -17.828 1 94.12 377 ASP A C 1
ATOM 2982 O O . ASP A 1 377 ? -4.074 -31.562 -16.875 1 94.12 377 ASP A O 1
ATOM 2986 N N . GLY A 1 378 ? -2.492 -30.422 -17.953 1 96.12 378 GLY A N 1
ATOM 2987 C CA . GLY A 1 378 ? -2.668 -29.219 -17.156 1 96.12 378 GLY A CA 1
ATOM 2988 C C . GLY A 1 378 ? -1.72 -29.141 -15.969 1 96.12 378 GLY A C 1
ATOM 2989 O O . GLY A 1 378 ? -1.706 -28.141 -15.242 1 96.12 378 GLY A O 1
ATOM 2990 N N . PHE A 1 379 ? -0.977 -30.188 -15.797 1 97.56 379 PHE A N 1
ATOM 2991 C CA . PHE A 1 379 ? 0.06 -30.188 -14.766 1 97.56 379 PHE A CA 1
ATOM 2992 C C . PHE A 1 379 ? 1.433 -29.953 -15.391 1 97.56 379 PHE A C 1
ATOM 2994 O O . PHE A 1 379 ? 1.601 -30.078 -16.609 1 97.56 379 PHE A O 1
ATOM 3001 N N . MET A 1 380 ? 2.373 -29.516 -14.562 1 97.38 380 MET A N 1
ATOM 3002 C CA . MET A 1 380 ? 3.75 -29.266 -14.977 1 97.38 380 MET A CA 1
ATOM 3003 C C . MET A 1 380 ? 4.73 -29.688 -13.883 1 97.38 380 MET A C 1
ATOM 3005 O O . MET A 1 380 ? 4.352 -29.812 -12.719 1 97.38 380 MET A O 1
ATOM 3009 N N . TYR A 1 381 ? 5.926 -29.953 -14.32 1 98.19 381 TYR A N 1
ATOM 3010 C CA . TYR A 1 381 ? 7.031 -30.234 -13.406 1 98.19 381 TYR A CA 1
ATOM 3011 C C . TYR A 1 381 ? 8.039 -29.078 -13.414 1 98.19 381 TYR A C 1
ATOM 3013 O O . TYR A 1 381 ? 8.664 -28.812 -14.438 1 98.19 381 TYR A O 1
ATOM 3021 N N . VAL A 1 382 ? 8.227 -28.453 -12.258 1 98.56 382 VAL A N 1
ATOM 3022 C CA . VAL A 1 382 ? 9.086 -27.281 -12.109 1 98.56 382 VAL A CA 1
ATOM 3023 C C . VAL A 1 382 ? 10.328 -27.656 -11.305 1 98.56 382 VAL A C 1
ATOM 3025 O O . VAL A 1 382 ? 10.227 -28.125 -10.164 1 98.56 382 VAL A O 1
ATOM 3028 N N . SER A 1 383 ? 11.5 -27.438 -11.914 1 98.56 383 SER A N 1
ATOM 3029 C CA . SER A 1 383 ? 12.734 -27.766 -11.211 1 98.56 383 SER A CA 1
ATOM 3030 C C . SER A 1 383 ? 12.93 -26.875 -9.984 1 98.56 383 SER A C 1
ATOM 3032 O O . SER A 1 383 ? 12.391 -25.766 -9.93 1 98.56 383 SER A O 1
ATOM 3034 N N . VAL A 1 384 ? 13.703 -27.328 -9.031 1 98.62 384 VAL A N 1
ATOM 3035 C CA . VAL A 1 384 ? 13.977 -26.578 -7.816 1 98.62 384 VAL A CA 1
ATOM 3036 C C . VAL A 1 384 ? 14.672 -25.266 -8.172 1 98.62 384 VAL A C 1
ATOM 3038 O O . VAL A 1 384 ? 14.289 -24.203 -7.68 1 98.62 384 VAL A O 1
ATOM 3041 N N . PRO A 1 385 ? 15.664 -25.219 -9.094 1 98.38 385 PRO A N 1
ATOM 3042 C CA . PRO A 1 385 ? 16.281 -23.938 -9.445 1 98.38 385 PRO A CA 1
ATOM 3043 C C . PRO A 1 385 ? 15.273 -22.938 -10.023 1 98.38 385 PRO A C 1
ATOM 3045 O O . PRO A 1 385 ? 15.336 -21.75 -9.719 1 98.38 385 PRO A O 1
ATOM 3048 N N . PHE A 1 386 ? 14.383 -23.422 -10.875 1 98.44 386 PHE A N 1
ATOM 3049 C CA . PHE A 1 386 ? 13.359 -22.531 -11.422 1 98.44 386 PHE A CA 1
ATOM 3050 C C . PHE A 1 386 ? 12.484 -21.969 -10.312 1 98.44 386 PHE A C 1
ATOM 3052 O O . PHE A 1 386 ? 12.219 -20.766 -10.273 1 98.44 386 PHE A O 1
ATOM 3059 N N . PHE A 1 387 ? 12.039 -22.859 -9.43 1 98.75 387 PHE A N 1
ATOM 3060 C CA . PHE A 1 387 ? 11.227 -22.438 -8.297 1 98.75 387 PHE A CA 1
ATOM 3061 C C . PHE A 1 387 ? 11.945 -21.375 -7.484 1 98.75 387 PHE A C 1
ATOM 3063 O O . PHE A 1 387 ? 11.367 -20.328 -7.164 1 98.75 387 PHE A O 1
ATOM 3070 N N . LEU A 1 388 ? 13.156 -21.578 -7.152 1 98.75 388 LEU A N 1
ATOM 3071 C CA . LEU A 1 388 ? 13.914 -20.672 -6.297 1 98.75 388 LEU A CA 1
ATOM 3072 C C . LEU A 1 388 ? 14.133 -19.328 -6.984 1 98.75 388 LEU A C 1
ATOM 3074 O O . LEU A 1 388 ? 14.062 -18.281 -6.344 1 98.75 388 LEU A O 1
ATOM 3078 N N . ALA A 1 389 ? 14.328 -19.312 -8.25 1 98.25 389 ALA A N 1
ATOM 3079 C CA . ALA A 1 389 ? 14.672 -18.109 -8.992 1 98.25 389 ALA A CA 1
ATOM 3080 C C . ALA A 1 389 ? 13.43 -17.266 -9.273 1 98.25 389 ALA A C 1
ATOM 3082 O O . ALA A 1 389 ? 13.5 -16.031 -9.305 1 98.25 389 ALA A O 1
ATOM 3083 N N . LYS A 1 390 ? 12.297 -17.938 -9.469 1 98.38 390 LYS A N 1
ATOM 3084 C CA . LYS A 1 390 ? 11.211 -17.234 -10.133 1 98.38 390 LYS A CA 1
ATOM 3085 C C . LYS A 1 390 ? 10 -17.094 -9.219 1 98.38 390 LYS A C 1
ATOM 3087 O O . LYS A 1 390 ? 8.984 -16.5 -9.602 1 98.38 390 LYS A O 1
ATOM 3092 N N . THR A 1 391 ? 10.125 -17.578 -7.98 1 98.69 391 THR A N 1
ATOM 3093 C CA . THR A 1 391 ? 9.039 -17.438 -7.016 1 98.69 391 THR A CA 1
ATOM 3094 C C . THR A 1 391 ? 8.938 -15.992 -6.516 1 98.69 391 THR A C 1
ATOM 3096 O O . THR A 1 391 ? 9.945 -15.391 -6.145 1 98.69 391 THR A O 1
ATOM 3099 N N . MET A 1 392 ? 7.758 -15.508 -6.559 1 98.38 392 MET A N 1
ATOM 3100 C CA . MET A 1 392 ? 7.473 -14.227 -5.918 1 98.38 392 MET A CA 1
ATOM 3101 C C . MET A 1 392 ? 7.008 -14.43 -4.48 1 98.38 392 MET A C 1
ATOM 3103 O O . MET A 1 392 ? 7.543 -13.812 -3.559 1 98.38 392 MET A O 1
ATOM 3107 N N . ASP A 1 393 ? 6.02 -15.25 -4.355 1 98.62 393 ASP A N 1
ATOM 3108 C CA . ASP A 1 393 ? 5.5 -15.562 -3.029 1 98.62 393 ASP A CA 1
ATOM 3109 C C . ASP A 1 393 ? 4.746 -16.891 -3.035 1 98.62 393 ASP A C 1
ATOM 3111 O O . ASP A 1 393 ? 4.477 -17.453 -4.098 1 98.62 393 ASP A O 1
ATOM 3115 N N . ILE A 1 394 ? 4.539 -17.406 -1.794 1 98.94 394 ILE A N 1
ATOM 3116 C CA . ILE A 1 394 ? 3.703 -18.594 -1.616 1 98.94 394 ILE A CA 1
ATOM 3117 C C . ILE A 1 394 ? 2.68 -18.344 -0.511 1 98.94 394 ILE A C 1
ATOM 3119 O O . ILE A 1 394 ? 2.865 -17.453 0.325 1 98.94 394 ILE A O 1
ATOM 3123 N N . MET A 1 395 ? 1.615 -19.078 -0.559 1 98.94 395 MET A N 1
ATOM 3124 C CA . MET A 1 395 ? 0.655 -19.141 0.54 1 98.94 395 MET A CA 1
ATOM 3125 C C . MET A 1 395 ? 0.528 -20.578 1.061 1 98.94 395 MET A C 1
ATOM 3127 O O . MET A 1 395 ? 0.408 -21.516 0.277 1 98.94 395 MET A O 1
ATOM 3131 N N . VAL A 1 396 ? 0.592 -20.766 2.367 1 98.88 396 VAL A N 1
ATOM 3132 C CA . VAL A 1 396 ? 0.525 -22.078 3.004 1 98.88 396 VAL A CA 1
ATOM 3133 C C . VAL A 1 396 ? -0.277 -21.984 4.297 1 98.88 396 VAL A C 1
ATOM 3135 O O . VAL A 1 396 ? -0.471 -20.891 4.84 1 98.88 396 VAL A O 1
ATOM 3138 N N . HIS A 1 397 ? -0.796 -23.094 4.688 1 98.81 397 HIS A N 1
ATOM 3139 C CA . HIS A 1 397 ? -1.306 -23.188 6.051 1 98.81 397 HIS A CA 1
ATOM 3140 C C . HIS A 1 397 ? -0.19 -23 7.07 1 98.81 397 HIS A C 1
ATOM 3142 O O . HIS A 1 397 ? 0.918 -23.5 6.895 1 98.81 397 HIS A O 1
ATOM 3148 N N . LYS A 1 398 ? -0.474 -22.375 8.156 1 98.31 398 LYS A N 1
ATOM 3149 C CA . LYS A 1 398 ? 0.528 -22.078 9.18 1 98.31 398 LYS A CA 1
ATOM 3150 C C . LYS A 1 398 ? 1.16 -23.359 9.719 1 98.31 398 LYS A C 1
ATOM 3152 O O . LYS A 1 398 ? 2.35 -23.375 10.039 1 98.31 398 LYS A O 1
ATOM 3157 N N . ASP A 1 399 ? 0.412 -24.391 9.773 1 98.31 399 ASP A N 1
ATOM 3158 C CA . ASP A 1 399 ? 0.901 -25.656 10.32 1 98.31 399 ASP A CA 1
ATOM 3159 C C . ASP A 1 399 ? 1.882 -26.328 9.367 1 98.31 399 ASP A C 1
ATOM 3161 O O . ASP A 1 399 ? 2.59 -27.25 9.75 1 98.31 399 ASP A O 1
ATOM 3165 N N . ALA A 1 400 ? 1.883 -25.906 8.141 1 98.5 400 ALA A N 1
ATOM 3166 C CA . ALA A 1 400 ? 2.822 -26.453 7.168 1 98.5 400 ALA A CA 1
ATOM 3167 C C . ALA A 1 400 ? 4.215 -25.859 7.344 1 98.5 400 ALA A C 1
ATOM 3169 O O . ALA A 1 400 ? 5.195 -26.375 6.805 1 98.5 400 ALA A O 1
ATOM 3170 N N . VAL A 1 401 ? 4.336 -24.766 8.039 1 98.81 401 VAL A N 1
ATOM 3171 C CA . VAL A 1 401 ? 5.625 -24.141 8.297 1 98.81 401 VAL A CA 1
ATOM 3172 C C . VAL A 1 401 ? 6.355 -24.891 9.406 1 98.81 401 VAL A C 1
ATOM 3174 O O . VAL A 1 401 ? 5.812 -25.078 10.5 1 98.81 401 VAL A O 1
ATOM 3177 N N . PRO A 1 402 ? 7.574 -25.312 9.133 1 98.69 402 PRO A N 1
ATOM 3178 C CA . PRO A 1 402 ? 8.32 -25.969 10.211 1 98.69 402 PRO A CA 1
ATOM 3179 C C . PRO A 1 402 ? 8.414 -25.094 11.469 1 98.69 402 PRO A C 1
ATOM 3181 O O . PRO A 1 402 ? 8.617 -23.891 11.375 1 98.69 402 PRO A O 1
ATOM 3184 N N . ALA A 1 403 ? 8.336 -25.719 12.594 1 98 403 ALA A N 1
ATOM 3185 C CA . ALA A 1 403 ? 8.273 -25.016 13.883 1 98 403 ALA A CA 1
ATOM 3186 C C . ALA A 1 403 ? 9.492 -24.125 14.086 1 98 403 ALA A C 1
ATOM 3188 O O . ALA A 1 403 ? 9.383 -23.031 14.633 1 98 403 ALA A O 1
ATOM 3189 N N . ASN A 1 404 ? 10.633 -24.578 13.68 1 98.12 404 ASN A N 1
ATOM 3190 C CA . ASN A 1 404 ? 11.867 -23.828 13.875 1 98.12 404 ASN A CA 1
ATOM 3191 C C . ASN A 1 404 ? 11.898 -22.562 13.023 1 98.12 404 ASN A C 1
ATOM 3193 O O . ASN A 1 404 ? 12.633 -21.625 13.328 1 98.12 404 ASN A O 1
ATOM 3197 N N . ILE A 1 405 ? 11.141 -22.578 11.977 1 98.56 405 ILE A N 1
ATOM 3198 C CA . ILE A 1 405 ? 11.031 -21.375 11.148 1 98.56 405 ILE A CA 1
ATOM 3199 C C . ILE A 1 405 ? 9.922 -20.484 11.695 1 98.56 405 ILE A C 1
ATOM 3201 O O . ILE A 1 405 ? 10.109 -19.281 11.852 1 98.56 405 ILE A O 1
ATOM 3205 N N . ALA A 1 406 ? 8.805 -21.047 12.016 1 98.06 406 ALA A N 1
ATOM 3206 C CA . ALA A 1 406 ? 7.645 -20.297 12.508 1 98.06 406 ALA A CA 1
ATOM 3207 C C . ALA A 1 406 ? 7.988 -19.516 13.766 1 98.06 406 ALA A C 1
ATOM 3209 O O . ALA A 1 406 ? 7.477 -18.406 13.969 1 98.06 406 ALA A O 1
ATOM 3210 N N . SER A 1 407 ? 8.797 -20.016 14.586 1 97.75 407 SER A N 1
ATOM 3211 C CA . SER A 1 407 ? 9.156 -19.406 15.867 1 97.75 407 SER A CA 1
ATOM 3212 C C . SER A 1 407 ? 9.945 -18.109 15.656 1 97.75 407 SER A C 1
ATOM 3214 O O . SER A 1 407 ? 10.094 -17.312 16.578 1 97.75 407 SER A O 1
ATOM 3216 N N . LYS A 1 408 ? 10.438 -17.875 14.469 1 97.94 408 LYS A N 1
ATOM 3217 C CA . LYS A 1 408 ? 11.266 -16.719 14.18 1 97.94 408 LYS A CA 1
ATOM 3218 C C . LYS A 1 408 ? 10.414 -15.539 13.711 1 97.94 408 LYS A C 1
ATOM 3220 O O . LYS A 1 408 ? 10.891 -14.406 13.648 1 97.94 408 LYS A O 1
ATOM 3225 N N . PHE A 1 409 ? 9.203 -15.859 13.344 1 96.62 409 PHE A N 1
ATOM 3226 C CA . PHE A 1 409 ? 8.336 -14.828 12.789 1 96.62 409 PHE A CA 1
ATOM 3227 C C . PHE A 1 409 ? 8.016 -13.766 13.836 1 96.62 409 PHE A C 1
ATOM 3229 O O . PHE A 1 409 ? 7.688 -14.094 14.977 1 96.62 409 PHE A O 1
ATOM 3236 N N . LYS A 1 410 ? 8.133 -12.531 13.43 1 87.94 410 LYS A N 1
ATOM 3237 C CA . LYS A 1 410 ? 7.715 -11.398 14.258 1 87.94 410 LYS A CA 1
ATOM 3238 C C . LYS A 1 410 ? 6.344 -10.883 13.828 1 87.94 410 LYS A C 1
ATOM 3240 O O . LYS A 1 410 ? 5.898 -11.141 12.711 1 87.94 410 LYS A O 1
ATOM 3245 N N . ASN A 1 411 ? 5.609 -10.242 14.742 1 76 411 ASN A N 1
ATOM 3246 C CA . ASN A 1 411 ? 4.293 -9.688 14.445 1 76 411 ASN A CA 1
ATOM 3247 C C . ASN A 1 411 ? 4.383 -8.227 14 1 76 411 ASN A C 1
ATOM 3249 O O . ASN A 1 411 ? 5.297 -7.508 14.406 1 76 411 ASN A O 1
ATOM 3253 N N . MET B 1 1 ? 8.43 27.219 -56.906 1 22.09 1 MET B N 1
ATOM 3254 C CA . MET B 1 1 ? 7.496 26.312 -56.219 1 22.09 1 MET B CA 1
ATOM 3255 C C . MET B 1 1 ? 7.828 26.219 -54.719 1 22.09 1 MET B C 1
ATOM 3257 O O . MET B 1 1 ? 8.875 25.688 -54.344 1 22.09 1 MET B O 1
ATOM 3261 N N . LYS B 1 2 ? 7.395 27.25 -54.031 1 24.62 2 LYS B N 1
ATOM 3262 C CA . LYS B 1 2 ? 7.637 27.766 -52.688 1 24.62 2 LYS B CA 1
ATOM 3263 C C . LYS B 1 2 ? 7.145 26.781 -51.625 1 24.62 2 LYS B C 1
ATOM 3265 O O . LYS B 1 2 ? 5.984 26.359 -51.656 1 24.62 2 LYS B O 1
ATOM 3270 N N . HIS B 1 3 ? 8 25.906 -51.062 1 23.22 3 HIS B N 1
ATOM 3271 C CA . HIS B 1 3 ? 7.945 24.812 -50.094 1 23.22 3 HIS B CA 1
ATOM 3272 C C . HIS B 1 3 ? 7.391 25.281 -48.75 1 23.22 3 HIS B C 1
ATOM 3274 O O . HIS B 1 3 ? 8 26.109 -48.062 1 23.22 3 HIS B O 1
ATOM 3280 N N . ILE B 1 4 ? 6.098 25.531 -48.656 1 23.83 4 ILE B N 1
ATOM 3281 C CA . ILE B 1 4 ? 5.426 26 -47.469 1 23.83 4 ILE B CA 1
ATOM 3282 C C . ILE B 1 4 ? 5.566 24.953 -46.344 1 23.83 4 ILE B C 1
ATOM 3284 O O . ILE B 1 4 ? 5.109 23.828 -46.5 1 23.83 4 ILE B O 1
ATOM 3288 N N . LEU B 1 5 ? 6.582 25.031 -45.5 1 22.66 5 LEU B N 1
ATOM 3289 C CA . LEU B 1 5 ? 6.98 24.266 -44.344 1 22.66 5 LEU B CA 1
ATOM 3290 C C . LEU B 1 5 ? 5.91 24.328 -43.25 1 22.66 5 LEU B C 1
ATOM 3292 O O . LEU B 1 5 ? 5.625 25.406 -42.719 1 22.66 5 LEU B O 1
ATOM 3296 N N . ALA B 1 6 ? 4.816 23.562 -43.375 1 22.3 6 ALA B N 1
ATOM 3297 C CA . ALA B 1 6 ? 3.744 23.484 -42.406 1 22.3 6 ALA B CA 1
ATOM 3298 C C . ALA B 1 6 ? 4.289 23.062 -41.031 1 22.3 6 ALA B C 1
ATOM 3300 O O . ALA B 1 6 ? 4.844 21.969 -40.875 1 22.3 6 ALA B O 1
ATOM 3301 N N . CYS B 1 7 ? 4.781 23.969 -40.219 1 21.36 7 CYS B N 1
ATOM 3302 C CA . CYS B 1 7 ? 5.219 23.859 -38.844 1 21.36 7 CYS B CA 1
ATOM 3303 C C . CYS B 1 7 ? 4.105 23.297 -37.969 1 21.36 7 CYS B C 1
ATOM 3305 O O . CYS B 1 7 ? 3.057 23.938 -37.812 1 21.36 7 CYS B O 1
ATOM 3307 N N . VAL B 1 8 ? 3.877 21.969 -38 1 23.2 8 VAL B N 1
ATOM 3308 C CA . VAL B 1 8 ? 2.945 21.266 -37.125 1 23.2 8 VAL B CA 1
ATOM 3309 C C . VAL B 1 8 ? 3.252 21.594 -35.656 1 23.2 8 VAL B C 1
ATOM 3311 O O . VAL B 1 8 ? 4.363 21.359 -35.188 1 23.2 8 VAL B O 1
ATOM 3314 N N . MET B 1 9 ? 2.705 22.609 -35.062 1 20.58 9 MET B N 1
ATOM 3315 C CA . MET B 1 9 ? 2.746 22.953 -33.656 1 20.58 9 MET B CA 1
ATOM 3316 C C . MET B 1 9 ? 2.275 21.797 -32.781 1 20.58 9 MET B C 1
ATOM 3318 O O . MET B 1 9 ? 1.167 21.281 -32.969 1 20.58 9 MET B O 1
ATOM 3322 N N . ALA B 1 10 ? 3.123 20.906 -32.25 1 23.44 10 ALA B N 1
ATOM 3323 C CA . ALA B 1 10 ? 2.998 19.891 -31.219 1 23.44 10 ALA B CA 1
ATOM 3324 C C . ALA B 1 10 ? 2.299 20.453 -29.984 1 23.44 10 ALA B C 1
ATOM 3326 O O . ALA B 1 10 ? 2.812 21.375 -29.328 1 23.44 10 ALA B O 1
ATOM 3327 N N . SER B 1 11 ? 0.979 20.547 -29.953 1 23.22 11 SER B N 1
ATOM 3328 C CA . SER B 1 11 ? 0.27 20.875 -28.734 1 23.22 11 SER B CA 1
ATOM 3329 C C . SER B 1 11 ? 0.693 19.969 -27.578 1 23.22 11 SER B C 1
ATOM 3331 O O . SER B 1 11 ? 0.604 18.734 -27.688 1 23.22 11 SER B O 1
ATOM 3333 N N . ALA B 1 12 ? 1.642 20.281 -26.734 1 24.72 12 ALA B N 1
ATOM 3334 C CA . ALA B 1 12 ? 2.051 19.75 -25.438 1 24.72 12 ALA B CA 1
ATOM 3335 C C . ALA B 1 12 ? 0.84 19.5 -24.547 1 24.72 12 ALA B C 1
ATOM 3337 O O . ALA B 1 12 ? 0.103 20.422 -24.203 1 24.72 12 ALA B O 1
ATOM 3338 N N . MET B 1 13 ? 0.169 18.312 -24.781 1 26.61 13 MET B N 1
ATOM 3339 C CA . MET B 1 13 ? -0.795 17.875 -23.781 1 26.61 13 MET B CA 1
ATOM 3340 C C . MET B 1 13 ? -0.212 18.016 -22.375 1 26.61 13 MET B C 1
ATOM 3342 O O . MET B 1 13 ? 0.809 17.406 -22.062 1 26.61 13 MET B O 1
ATOM 3346 N N . ALA B 1 14 ? -0.307 19.141 -21.75 1 26.39 14 ALA B N 1
ATOM 3347 C CA . ALA B 1 14 ? -0.075 19.312 -20.328 1 26.39 14 ALA B CA 1
ATOM 3348 C C . ALA B 1 14 ? -0.746 18.219 -19.516 1 26.39 14 ALA B C 1
ATOM 3350 O O . ALA B 1 14 ? -1.974 18.109 -19.5 1 26.39 14 ALA B O 1
ATOM 3351 N N . LEU B 1 15 ? -0.129 17.031 -19.5 1 28.11 15 LEU B N 1
ATOM 3352 C CA . LEU B 1 15 ? -0.446 16.031 -18.484 1 28.11 15 LEU B CA 1
ATOM 3353 C C . LEU B 1 15 ? -0.771 16.703 -17.156 1 28.11 15 LEU B C 1
ATOM 3355 O O . LEU B 1 15 ? -0.056 17.594 -16.703 1 28.11 15 LEU B O 1
ATOM 3359 N N . ASN B 1 16 ? -2.033 16.625 -16.781 1 27.44 16 ASN B N 1
ATOM 3360 C CA . ASN B 1 16 ? -2.648 17.094 -15.539 1 27.44 16 ASN B CA 1
ATOM 3361 C C . ASN B 1 16 ? -1.811 16.719 -14.32 1 27.44 16 ASN B C 1
ATOM 3363 O O . ASN B 1 16 ? -1.691 15.531 -13.992 1 27.44 16 ASN B O 1
ATOM 3367 N N . ALA B 1 17 ? -0.738 17.375 -14.078 1 29.83 17 ALA B N 1
ATOM 3368 C CA . ALA B 1 17 ? -0.147 17.391 -12.742 1 29.83 17 ALA B CA 1
ATOM 3369 C C . ALA B 1 17 ? -1.225 17.328 -11.664 1 29.83 17 ALA B C 1
ATOM 3371 O O . ALA B 1 17 ? -2.27 17.969 -11.781 1 29.83 17 ALA B O 1
ATOM 3372 N N . SER B 1 18 ? -1.131 16.359 -10.867 1 33.59 18 SER B N 1
ATOM 3373 C CA . SER B 1 18 ? -2.09 16.156 -9.781 1 33.59 18 SER B CA 1
ATOM 3374 C C . SER B 1 18 ? -2.516 17.484 -9.164 1 33.59 18 SER B C 1
ATOM 3376 O O . SER B 1 18 ? -1.672 18.281 -8.758 1 33.59 18 SER B O 1
ATOM 3378 N N . ALA B 1 19 ? -3.652 17.984 -9.469 1 35.31 19 ALA B N 1
ATOM 3379 C CA . ALA B 1 19 ? -4.367 19.188 -9.039 1 35.31 19 ALA B CA 1
ATOM 3380 C C . ALA B 1 19 ? -4.145 19.453 -7.551 1 35.31 19 ALA B C 1
ATOM 3382 O O . ALA B 1 19 ? -4.16 20.609 -7.109 1 35.31 19 ALA B O 1
ATOM 3383 N N . TRP B 1 20 ? -3.855 18.344 -6.836 1 36.25 20 TRP B N 1
ATOM 3384 C CA . TRP B 1 20 ? -3.934 18.438 -5.383 1 36.25 20 TRP B CA 1
ATOM 3385 C C . TRP B 1 20 ? -2.711 19.141 -4.812 1 36.25 20 TRP B C 1
ATOM 3387 O O . TRP B 1 20 ? -2.818 19.891 -3.832 1 36.25 20 TRP B O 1
ATOM 3397 N N . ASP B 1 21 ? -1.564 18.875 -5.418 1 41.41 21 ASP B N 1
ATOM 3398 C CA . ASP B 1 21 ? -0.404 19.625 -4.953 1 41.41 21 ASP B CA 1
ATOM 3399 C C . ASP B 1 21 ? -0.589 21.125 -5.191 1 41.41 21 ASP B C 1
ATOM 3401 O O . ASP B 1 21 ? -0.022 21.953 -4.473 1 41.41 21 ASP B O 1
ATOM 3405 N N . SER B 1 22 ? -1.576 21.344 -5.949 1 42.38 22 SER B N 1
ATOM 3406 C CA . SER B 1 22 ? -1.729 22.719 -6.426 1 42.38 22 SER B CA 1
ATOM 3407 C C . SER B 1 22 ? -2.406 23.594 -5.375 1 42.38 22 SER B C 1
ATOM 3409 O O . SER B 1 22 ? -2.062 24.766 -5.223 1 42.38 22 SER B O 1
ATOM 3411 N N . SER B 1 23 ? -3.258 22.844 -4.637 1 40 23 SER B N 1
ATOM 3412 C CA . SER B 1 23 ? -4.047 23.734 -3.799 1 40 23 SER B CA 1
ATOM 3413 C C . SER B 1 23 ? -3.211 24.312 -2.654 1 40 23 SER B C 1
ATOM 3415 O O . SER B 1 23 ? -3.209 25.516 -2.418 1 40 23 SER B O 1
ATOM 3417 N N . ALA B 1 24 ? -2.539 23.422 -1.899 1 42.97 24 ALA B N 1
ATOM 3418 C CA . ALA B 1 24 ? -1.72 23.922 -0.8 1 42.97 24 ALA B CA 1
ATOM 3419 C C . ALA B 1 24 ? -0.581 24.797 -1.318 1 42.97 24 ALA B C 1
ATOM 3421 O O . ALA B 1 24 ? -0.263 25.828 -0.726 1 42.97 24 ALA B O 1
ATOM 3422 N N . MET B 1 25 ? -0.047 24.344 -2.445 1 45.19 25 MET B N 1
ATOM 3423 C CA . MET B 1 25 ? 1.025 25.141 -3.047 1 45.19 25 MET B CA 1
ATOM 3424 C C . MET B 1 25 ? 0.504 26.484 -3.529 1 45.19 25 MET B C 1
ATOM 3426 O O . MET B 1 25 ? 1.195 27.5 -3.418 1 45.19 25 MET B O 1
ATOM 3430 N N . ALA B 1 26 ? -0.683 26.359 -4.012 1 42.91 26 ALA B N 1
ATOM 3431 C CA . ALA B 1 26 ? -1.29 27.609 -4.48 1 42.91 26 ALA B CA 1
ATOM 3432 C C . ALA B 1 26 ? -1.536 28.562 -3.32 1 42.91 26 ALA B C 1
ATOM 3434 O O . ALA B 1 26 ? -1.298 29.766 -3.443 1 42.91 26 ALA B O 1
ATOM 3435 N N . VAL B 1 27 ? -1.845 27.969 -2.242 1 42.94 27 VAL B N 1
ATOM 3436 C CA . VAL B 1 27 ? -2.121 28.828 -1.093 1 42.94 27 VAL B CA 1
ATOM 3437 C C . VAL B 1 27 ? -0.815 29.391 -0.543 1 42.94 27 VAL B C 1
ATOM 3439 O O . VAL B 1 27 ? -0.738 30.578 -0.212 1 42.94 27 VAL B O 1
ATOM 3442 N N . ALA B 1 28 ? 0.291 28.625 -0.495 1 45.47 28 ALA B N 1
ATOM 3443 C CA . ALA B 1 28 ? 1.567 29.047 0.071 1 45.47 28 ALA B CA 1
ATOM 3444 C C . ALA B 1 28 ? 2.223 30.109 -0.802 1 45.47 28 ALA B C 1
ATOM 3446 O O . ALA B 1 28 ? 2.846 31.047 -0.291 1 45.47 28 ALA B O 1
ATOM 3447 N N . ALA B 1 29 ? 2.225 30.016 -2.068 1 43.16 29 ALA B N 1
ATOM 3448 C CA . ALA B 1 29 ? 2.947 30.906 -2.973 1 43.16 29 ALA B CA 1
ATOM 3449 C C . ALA B 1 29 ? 2.422 32.344 -2.867 1 43.16 29 ALA B C 1
ATOM 3451 O O . ALA B 1 29 ? 3.076 33.281 -3.318 1 43.16 29 ALA B O 1
ATOM 3452 N N . ALA B 1 30 ? 1.393 32.562 -2.199 1 39.72 30 ALA B N 1
ATOM 3453 C CA . ALA B 1 30 ? 0.853 33.938 -2.131 1 39.72 30 ALA B CA 1
ATOM 3454 C C . ALA B 1 30 ? 1.542 34.75 -1.037 1 39.72 30 ALA B C 1
ATOM 3456 O O . ALA B 1 30 ? 1.193 35.906 -0.802 1 39.72 30 ALA B O 1
ATOM 3457 N N . GLY B 1 31 ? 2.592 34.312 -0.459 1 39.22 31 GLY B N 1
ATOM 3458 C CA . GLY B 1 31 ? 3.131 34.844 0.771 1 39.22 31 GLY B CA 1
ATOM 3459 C C . GLY B 1 31 ? 4.02 36.062 0.539 1 39.22 31 GLY B C 1
ATOM 3460 O O . GLY B 1 31 ? 4.75 36.469 1.438 1 39.22 31 GLY B O 1
ATOM 3461 N N . ASP B 1 32 ? 4.223 36.594 -0.445 1 40.31 32 ASP B N 1
ATOM 3462 C CA . ASP B 1 32 ? 5.316 37.562 -0.403 1 40.31 32 ASP B CA 1
ATOM 3463 C C . ASP B 1 32 ? 4.984 38.719 0.526 1 40.31 32 ASP B C 1
ATOM 3465 O O . ASP B 1 32 ? 5.867 39.25 1.209 1 40.31 32 ASP B O 1
ATOM 3469 N N . SER B 1 33 ? 4.082 39.688 0.377 1 41.47 33 SER B N 1
ATOM 3470 C CA . SER B 1 33 ? 3.994 40.938 1.108 1 41.47 33 SER B CA 1
ATOM 3471 C C . SER B 1 33 ? 3.281 40.75 2.443 1 41.47 33 SER B C 1
ATOM 3473 O O . SER B 1 33 ? 2.268 40.062 2.523 1 41.47 33 SER B O 1
ATOM 3475 N N . LYS B 1 34 ? 3.965 41.156 3.504 1 48.69 34 LYS B N 1
ATOM 3476 C CA . LYS B 1 34 ? 3.301 41.219 4.801 1 48.69 34 LYS B CA 1
ATOM 3477 C C . LYS B 1 34 ? 1.901 41.812 4.676 1 48.69 34 LYS B C 1
ATOM 3479 O O . LYS B 1 34 ? 1.747 43 4.5 1 48.69 34 LYS B O 1
ATOM 3484 N N . VAL B 1 35 ? 1.008 41.156 4.098 1 46.19 35 VAL B N 1
ATOM 3485 C CA . VAL B 1 35 ? -0.33 41.719 4.191 1 46.19 35 VAL B CA 1
ATOM 3486 C C . VAL B 1 35 ? -0.757 41.812 5.656 1 46.19 35 VAL B C 1
ATOM 3488 O O . VAL B 1 35 ? -0.927 40.781 6.316 1 46.19 35 VAL B O 1
ATOM 3491 N N . VAL B 1 36 ? -0.346 42.719 6.383 1 47.53 36 VAL B N 1
ATOM 3492 C CA . VAL B 1 36 ? -0.947 42.969 7.691 1 47.53 36 VAL B CA 1
ATOM 3493 C C . VAL B 1 36 ? -2.469 42.906 7.578 1 47.53 36 VAL B C 1
ATOM 3495 O O . VAL B 1 36 ? -3.088 43.781 6.961 1 47.53 36 VAL B O 1
ATOM 3498 N N . VAL B 1 37 ? -2.969 41.75 7.586 1 53.34 37 VAL B N 1
ATOM 3499 C CA . VAL B 1 37 ? -4.422 41.625 7.602 1 53.34 37 VAL B CA 1
ATOM 3500 C C . VAL B 1 37 ? -4.984 42.312 8.852 1 53.34 37 VAL B C 1
ATOM 3502 O O . VAL B 1 37 ? -4.527 42.031 9.969 1 53.34 37 VAL B O 1
ATOM 3505 N N . PRO B 1 38 ? -5.48 43.438 8.727 1 48.72 38 PRO B N 1
ATOM 3506 C CA . PRO B 1 38 ? -6.109 44.031 9.914 1 48.72 38 PRO B CA 1
ATOM 3507 C C . PRO B 1 38 ? -6.863 43 10.758 1 48.72 38 PRO B C 1
ATOM 3509 O O . PRO B 1 38 ? -7.41 42.031 10.211 1 48.72 38 PRO B O 1
ATOM 3512 N N . ASP B 1 39 ? -6.516 42.781 12.016 1 54.31 39 ASP B N 1
ATOM 3513 C CA . ASP B 1 39 ? -7.172 41.969 13.047 1 54.31 39 ASP B CA 1
ATOM 3514 C C . ASP B 1 39 ? -8.688 42.125 12.969 1 54.31 39 ASP B C 1
ATOM 3516 O O . ASP B 1 39 ? -9.297 42.812 13.789 1 54.31 39 ASP B O 1
ATOM 3520 N N . SER B 1 40 ? -9.227 42.312 11.789 1 58.38 40 SER B N 1
ATOM 3521 C CA . SER B 1 40 ? -10.648 42.625 11.68 1 58.38 40 SER B CA 1
ATOM 3522 C C . SER B 1 40 ? -11.508 41.406 11.977 1 58.38 40 SER B C 1
ATOM 3524 O O . SER B 1 40 ? -12.727 41.438 11.805 1 58.38 40 SER B O 1
ATOM 3526 N N . THR B 1 41 ? -11.031 40.25 12.469 1 69.06 41 THR B N 1
ATOM 3527 C CA . THR B 1 41 ? -11.883 39.062 12.461 1 69.06 41 THR B CA 1
ATOM 3528 C C . THR B 1 41 ? -12.836 39.062 13.648 1 69.06 41 THR B C 1
ATOM 3530 O O . THR B 1 41 ? -13.844 38.344 13.648 1 69.06 41 THR B O 1
ATOM 3533 N N . GLY B 1 42 ? -12.641 39.906 14.625 1 86.75 42 GLY B N 1
ATOM 3534 C CA . GLY B 1 42 ? -13.469 40 15.812 1 86.75 42 GLY B CA 1
ATOM 3535 C C . GLY B 1 42 ? -13.195 38.875 16.797 1 86.75 42 GLY B C 1
ATOM 3536 O O . GLY B 1 42 ? -13.773 38.844 17.891 1 86.75 42 GLY B O 1
ATOM 3537 N N . PHE B 1 43 ? -12.305 37.938 16.547 1 93.5 43 PHE B N 1
ATOM 3538 C CA . PHE B 1 43 ? -11.984 36.875 17.484 1 93.5 43 PHE B CA 1
ATOM 3539 C C . PHE B 1 43 ? -11.023 37.344 18.547 1 93.5 43 PHE B C 1
ATOM 3541 O O . PHE B 1 43 ? -10.125 38.156 18.281 1 93.5 43 PHE B O 1
ATOM 3548 N N . LYS B 1 44 ? -11.25 36.906 19.719 1 94.5 44 LYS B N 1
ATOM 3549 C CA . LYS B 1 44 ? -10.32 37.062 20.828 1 94.5 44 LYS B CA 1
ATOM 3550 C C . LYS B 1 44 ? -9.977 35.688 21.438 1 94.5 44 LYS B C 1
ATOM 3552 O O . LYS B 1 44 ? -10.852 35.031 22 1 94.5 44 LYS B O 1
ATOM 3557 N N . PHE B 1 45 ? -8.703 35.375 21.312 1 96.69 45 PHE B N 1
ATOM 3558 C CA . PHE B 1 45 ? -8.297 34.031 21.797 1 96.69 45 PHE B CA 1
ATOM 3559 C C . PHE B 1 45 ? -7.477 34.156 23.062 1 96.69 45 PHE B C 1
ATOM 3561 O O . PHE B 1 45 ? -6.688 35.094 23.219 1 96.69 45 PHE B O 1
ATOM 3568 N N . LYS B 1 46 ? -7.707 33.281 23.969 1 97.69 46 LYS B N 1
ATOM 3569 C CA . LYS B 1 46 ? -6.891 33.125 25.172 1 97.69 46 LYS B CA 1
ATOM 3570 C C . LYS B 1 46 ? -6.281 31.719 25.234 1 97.69 46 LYS B C 1
ATOM 3572 O O . LYS B 1 46 ? -7.004 30.719 25.25 1 97.69 46 LYS B O 1
ATOM 3577 N N . ASP B 1 47 ? -4.984 31.656 25.281 1 98.25 47 ASP B N 1
ATOM 3578 C CA . ASP B 1 47 ? -4.305 30.375 25.422 1 98.25 47 ASP B CA 1
ATOM 3579 C C . ASP B 1 47 ? -4.527 29.781 26.812 1 98.25 47 ASP B C 1
ATOM 3581 O O . ASP B 1 47 ? -4.352 30.469 27.828 1 98.25 47 ASP B O 1
ATOM 3585 N N . ILE B 1 48 ? -4.926 28.562 26.859 1 98.56 48 ILE B N 1
ATOM 3586 C CA . ILE B 1 48 ? -5.195 27.875 28.125 1 98.56 48 ILE B CA 1
ATOM 3587 C C . ILE B 1 48 ? -4.027 26.953 28.469 1 98.56 48 ILE B C 1
ATOM 3589 O O . ILE B 1 48 ? -3.6 26.891 29.625 1 98.56 48 ILE B O 1
ATOM 3593 N N . LYS B 1 49 ? -3.541 26.141 27.562 1 98.5 49 LYS B N 1
ATOM 3594 C CA . LYS B 1 49 ? -2.41 25.219 27.672 1 98.5 49 LYS B CA 1
ATOM 3595 C C . LYS B 1 49 ? -1.532 25.266 26.422 1 98.5 49 LYS B C 1
ATOM 3597 O O . LYS B 1 49 ? -2.039 25.25 25.297 1 98.5 49 LYS B O 1
ATOM 3602 N N . LEU B 1 50 ? -0.232 25.391 26.703 1 98.44 50 LEU B N 1
ATOM 3603 C CA . LEU B 1 50 ? 0.711 25.422 25.578 1 98.44 50 LEU B CA 1
ATOM 3604 C C . LEU B 1 50 ? 1.826 24.406 25.781 1 98.44 50 LEU B C 1
ATOM 3606 O O . LEU B 1 50 ? 2.289 24.203 26.906 1 98.44 50 LEU B O 1
ATOM 3610 N N . VAL B 1 51 ? 2.191 23.781 24.719 1 98 51 VAL B N 1
ATOM 3611 C CA . VAL B 1 51 ? 3.387 22.953 24.641 1 98 51 VAL B CA 1
ATOM 3612 C C . VAL B 1 51 ? 4.508 23.719 23.938 1 98 51 VAL B C 1
ATOM 3614 O O . VAL B 1 51 ? 4.27 24.438 22.969 1 98 51 VAL B O 1
ATOM 3617 N N . LYS B 1 52 ? 5.711 23.609 24.516 1 96.44 52 LYS B N 1
ATOM 3618 C CA . LYS B 1 52 ? 6.852 24.297 23.922 1 96.44 52 LYS B CA 1
ATOM 3619 C C . LYS B 1 52 ? 7.062 23.859 22.469 1 96.44 52 LYS B C 1
ATOM 3621 O O . LYS B 1 52 ? 6.941 22.672 22.156 1 96.44 52 LYS B O 1
ATOM 3626 N N . THR B 1 53 ? 7.363 24.828 21.594 1 97.88 53 THR B N 1
ATOM 3627 C CA . THR B 1 53 ? 7.574 24.516 20.188 1 97.88 53 THR B CA 1
ATOM 3628 C C . THR B 1 53 ? 8.742 25.328 19.625 1 97.88 53 THR B C 1
ATOM 3630 O O . THR B 1 53 ? 9.094 26.375 20.172 1 97.88 53 THR B O 1
ATOM 3633 N N . THR B 1 54 ? 9.414 24.781 18.672 1 98 54 THR B N 1
ATOM 3634 C CA . THR B 1 54 ? 10.5 25.484 18 1 98 54 THR B CA 1
ATOM 3635 C C . THR B 1 54 ? 9.953 26.562 17.062 1 98 54 THR B C 1
ATOM 3637 O O . THR B 1 54 ? 8.742 26.625 16.828 1 98 54 THR B O 1
ATOM 3640 N N . PRO B 1 55 ? 10.789 27.453 16.531 1 97.56 55 PRO B N 1
ATOM 3641 C CA . PRO B 1 55 ? 10.328 28.562 15.695 1 97.56 55 PRO B CA 1
ATOM 3642 C C . PRO B 1 55 ? 9.586 28.078 14.445 1 97.56 55 PRO B C 1
ATOM 3644 O O . PRO B 1 55 ? 9.898 27.016 13.914 1 97.56 55 PRO B O 1
ATOM 3647 N N . VAL B 1 56 ? 8.664 28.891 13.992 1 97.75 56 VAL B N 1
ATOM 3648 C CA . VAL B 1 56 ? 7.91 28.641 12.773 1 97.75 56 VAL B CA 1
ATOM 3649 C C . VAL B 1 56 ? 8.867 28.609 11.578 1 97.75 56 VAL B C 1
ATOM 3651 O O . VAL B 1 56 ? 9.742 29.469 11.453 1 97.75 56 VAL B O 1
ATOM 3654 N N . ARG B 1 57 ? 8.688 27.578 10.805 1 96.62 57 ARG B N 1
ATOM 3655 C CA . ARG B 1 57 ? 9.5 27.406 9.602 1 96.62 57 ARG B CA 1
ATOM 3656 C C . ARG B 1 57 ? 8.734 27.859 8.367 1 96.62 57 ARG B C 1
ATOM 3658 O O . ARG B 1 57 ? 7.57 28.266 8.461 1 96.62 57 ARG B O 1
ATOM 3665 N N . ASP B 1 58 ? 9.43 27.891 7.262 1 95.38 58 ASP B N 1
ATOM 3666 C CA . ASP B 1 58 ? 8.836 28.25 5.98 1 95.38 58 ASP B CA 1
ATOM 3667 C C . ASP B 1 58 ? 9.164 27.219 4.91 1 95.38 58 ASP B C 1
ATOM 3669 O O . ASP B 1 58 ? 10.273 27.188 4.375 1 95.38 58 ASP B O 1
ATOM 3673 N N . GLN B 1 59 ? 8.172 26.469 4.547 1 94.44 59 GLN B N 1
ATOM 3674 C CA . GLN B 1 59 ? 8.367 25.469 3.51 1 94.44 59 GLN B CA 1
ATOM 3675 C C . GLN B 1 59 ? 8.414 26.109 2.125 1 94.44 59 GLN B C 1
ATOM 3677 O O . GLN B 1 59 ? 8.836 25.469 1.157 1 94.44 59 GLN B O 1
ATOM 3682 N N . ASN B 1 60 ? 7.934 27.25 2.066 1 94.44 60 ASN B N 1
ATOM 3683 C CA . ASN B 1 60 ? 7.875 28 0.814 1 94.44 60 ASN B CA 1
ATOM 3684 C C . ASN B 1 60 ? 7.203 27.188 -0.29 1 94.44 60 ASN B C 1
ATOM 3686 O O . ASN B 1 60 ? 6.156 26.578 -0.066 1 94.44 60 ASN B O 1
ATOM 3690 N N . GLN B 1 61 ? 7.703 27.25 -1.523 1 92.25 61 GLN B N 1
ATOM 3691 C CA . GLN B 1 61 ? 7.047 26.609 -2.658 1 92.25 61 GLN B CA 1
ATOM 3692 C C . GLN B 1 61 ? 7.492 25.156 -2.809 1 92.25 61 GLN B C 1
ATOM 3694 O O . GLN B 1 61 ? 7.98 24.75 -3.869 1 92.25 61 GLN B O 1
ATOM 3699 N N . SER B 1 62 ? 7.383 24.406 -1.736 1 93.69 62 SER B N 1
ATOM 3700 C CA . SER B 1 62 ? 7.672 22.969 -1.747 1 93.69 62 SER B CA 1
ATOM 3701 C C . SER B 1 62 ? 6.512 22.172 -1.165 1 93.69 62 SER B C 1
ATOM 3703 O O . SER B 1 62 ? 5.871 22.609 -0.205 1 93.69 62 SER B O 1
ATOM 3705 N N . GLY B 1 63 ? 6.086 21.109 -1.79 1 95.31 63 GLY B N 1
ATOM 3706 C CA . GLY B 1 63 ? 5.043 20.234 -1.295 1 95.31 63 GLY B CA 1
ATOM 3707 C C . GLY B 1 63 ? 5.512 19.328 -0.169 1 95.31 63 GLY B C 1
ATOM 3708 O O . GLY B 1 63 ? 5.219 18.125 -0.163 1 95.31 63 GLY B O 1
ATOM 3709 N N . THR B 1 64 ? 6.336 19.875 0.72 1 97.69 64 THR B N 1
ATOM 3710 C CA . THR B 1 64 ? 6.988 19.062 1.741 1 97.69 64 THR B CA 1
ATOM 3711 C C . THR B 1 64 ? 6.512 19.453 3.135 1 97.69 64 THR B C 1
ATOM 3713 O O . THR B 1 64 ? 7.27 19.375 4.102 1 97.69 64 THR B O 1
ATOM 3716 N N . CYS B 1 65 ? 5.266 19.938 3.271 1 97.31 65 CYS B N 1
ATOM 3717 C CA . CYS B 1 65 ? 4.676 20.328 4.547 1 97.31 65 CYS B CA 1
ATOM 3718 C C . CYS B 1 65 ? 4.703 19.172 5.539 1 97.31 65 CYS B C 1
ATOM 3720 O O . CYS B 1 65 ? 4.836 19.391 6.746 1 97.31 65 CYS B O 1
ATOM 3722 N N . TRP B 1 66 ? 4.578 17.953 5.055 1 98.44 66 TRP B N 1
ATOM 3723 C CA . TRP B 1 66 ? 4.609 16.75 5.895 1 98.44 66 TRP B CA 1
ATOM 3724 C C . TRP B 1 66 ? 5.93 16.656 6.652 1 98.44 66 TRP B C 1
ATOM 3726 O O . TRP B 1 66 ? 5.949 16.266 7.824 1 98.44 66 TRP B O 1
ATOM 3736 N N . CYS B 1 67 ? 6.953 17.047 6.047 1 98.75 67 CYS B N 1
ATOM 3737 C CA . CYS B 1 67 ? 8.273 16.969 6.664 1 98.75 67 CYS B CA 1
ATOM 3738 C C . CYS B 1 67 ? 8.492 18.141 7.625 1 98.75 67 CYS B C 1
ATOM 3740 O O . CYS B 1 67 ? 8.992 17.938 8.734 1 98.75 67 CYS B O 1
ATOM 3742 N N . PHE B 1 68 ? 8.102 19.344 7.238 1 98.69 68 PHE B N 1
ATOM 3743 C CA . PHE B 1 68 ? 8.266 20.516 8.094 1 98.69 68 PHE B CA 1
ATOM 3744 C C . PHE B 1 68 ? 7.484 20.344 9.391 1 98.69 68 PHE B C 1
ATOM 3746 O O . PHE B 1 68 ? 8.008 20.609 10.477 1 98.69 68 PHE B O 1
ATOM 3753 N N . SER B 1 69 ? 6.285 19.906 9.273 1 98.69 69 SER B N 1
ATOM 3754 C CA . SER B 1 69 ? 5.453 19.734 10.453 1 98.69 69 SER B CA 1
ATOM 3755 C C . SER B 1 69 ? 5.977 18.609 11.344 1 98.69 69 SER B C 1
ATOM 3757 O O . SER B 1 69 ? 6.109 18.781 12.555 1 98.69 69 SER B O 1
ATOM 3759 N N . THR B 1 70 ? 6.324 17.5 10.75 1 98.88 70 THR B N 1
ATOM 3760 C CA . THR B 1 70 ? 6.711 16.344 11.555 1 98.88 70 THR B CA 1
ATOM 3761 C C . THR B 1 70 ? 8.102 16.547 12.156 1 98.88 70 THR B C 1
ATOM 3763 O O . THR B 1 70 ? 8.375 16.094 13.266 1 98.88 70 THR B O 1
ATOM 3766 N N . ASN B 1 71 ? 9 17.219 11.43 1 98.81 71 ASN B N 1
ATOM 3767 C CA . ASN B 1 71 ? 10.25 17.609 12.062 1 98.81 71 ASN B CA 1
ATOM 3768 C C . ASN B 1 71 ? 10.008 18.5 13.289 1 98.81 71 ASN B C 1
ATOM 3770 O O . ASN B 1 71 ? 10.609 18.266 14.344 1 98.81 71 ASN B O 1
ATOM 3774 N N . THR B 1 72 ? 9.133 19.5 13.094 1 98.75 72 THR B N 1
ATOM 3775 C CA . THR B 1 72 ? 8.781 20.344 14.234 1 98.75 72 THR B CA 1
ATOM 3776 C C . THR B 1 72 ? 8.234 19.5 15.383 1 98.75 72 THR B C 1
ATOM 3778 O O . THR B 1 72 ? 8.625 19.703 16.531 1 98.75 72 THR B O 1
ATOM 3781 N N . PHE B 1 73 ? 7.395 18.594 15.094 1 98.88 73 PHE B N 1
ATOM 3782 C CA . PHE B 1 73 ? 6.832 17.672 16.078 1 98.88 73 PHE B CA 1
ATOM 3783 C C . PHE B 1 73 ? 7.938 16.969 16.859 1 98.88 73 PHE B C 1
ATOM 3785 O O . PHE B 1 73 ? 7.918 16.938 18.094 1 98.88 73 PHE B O 1
ATOM 3792 N N . PHE B 1 74 ? 8.914 16.406 16.141 1 98.88 74 PHE B N 1
ATOM 3793 C CA . PHE B 1 74 ? 9.977 15.664 16.812 1 98.88 74 PHE B CA 1
ATOM 3794 C C . PHE B 1 74 ? 10.914 16.609 17.562 1 98.88 74 PHE B C 1
ATOM 3796 O O . PHE B 1 74 ? 11.445 16.25 18.609 1 98.88 74 PHE B O 1
ATOM 3803 N N . GLU B 1 75 ? 11.156 17.812 17.031 1 98.81 75 GLU B N 1
ATOM 3804 C CA . GLU B 1 75 ? 11.906 18.812 17.781 1 98.81 75 GLU B CA 1
ATOM 3805 C C . GLU B 1 75 ? 11.227 19.125 19.109 1 98.81 75 GLU B C 1
ATOM 3807 O O . GLU B 1 75 ? 11.891 19.188 20.156 1 98.81 75 GLU B O 1
ATOM 3812 N N . ASP B 1 76 ? 9.938 19.297 19.047 1 98.75 76 ASP B N 1
ATOM 3813 C CA . ASP B 1 76 ? 9.164 19.578 20.25 1 98.75 76 ASP B CA 1
ATOM 3814 C C . ASP B 1 76 ? 9.227 18.391 21.219 1 98.75 76 ASP B C 1
ATOM 3816 O O . ASP B 1 76 ? 9.344 18.594 22.438 1 98.75 76 ASP B O 1
ATOM 3820 N N . GLU B 1 77 ? 9.117 17.141 20.703 1 98.69 77 GLU B N 1
ATOM 3821 C CA . GLU B 1 77 ? 9.242 15.938 21.516 1 98.69 77 GLU B CA 1
ATOM 3822 C C . GLU B 1 77 ? 10.617 15.867 22.188 1 98.69 77 GLU B C 1
ATOM 3824 O O . GLU B 1 77 ? 10.727 15.461 23.344 1 98.69 77 GLU B O 1
ATOM 3829 N N . ILE B 1 78 ? 11.656 16.203 21.453 1 98.31 78 ILE B N 1
ATOM 3830 C CA . ILE B 1 78 ? 13.008 16.188 21.984 1 98.31 78 ILE B CA 1
ATOM 3831 C C . ILE B 1 78 ? 13.125 17.188 23.141 1 98.31 78 ILE B C 1
ATOM 3833 O O . ILE B 1 78 ? 13.672 16.875 24.188 1 98.31 78 ILE B O 1
ATOM 3837 N N . MET B 1 79 ? 12.539 18.391 22.922 1 98.12 79 MET B N 1
ATOM 3838 C CA . MET B 1 79 ? 12.523 19.406 23.984 1 98.12 79 MET B CA 1
ATOM 3839 C C . MET B 1 79 ? 11.719 18.922 25.188 1 98.12 79 MET B C 1
ATOM 3841 O O . MET B 1 79 ? 12.125 19.125 26.328 1 98.12 79 MET B O 1
ATOM 3845 N N . ARG B 1 80 ? 10.633 18.297 24.922 1 97.94 80 ARG B N 1
ATOM 3846 C CA . ARG B 1 80 ? 9.797 17.766 26 1 97.94 80 ARG B CA 1
ATOM 3847 C C . ARG B 1 80 ? 10.57 16.781 26.859 1 97.94 80 ARG B C 1
ATOM 3849 O O . ARG B 1 80 ? 10.398 16.734 28.078 1 97.94 80 ARG B O 1
ATOM 3856 N N . LYS B 1 81 ? 11.445 16.062 26.234 1 97.19 81 LYS B N 1
ATOM 3857 C CA . LYS B 1 81 ? 12.211 15.023 26.906 1 97.19 81 LYS B CA 1
ATOM 3858 C C . LYS B 1 81 ? 13.477 15.602 27.547 1 97.19 81 LYS B C 1
ATOM 3860 O O . LYS B 1 81 ? 14.328 14.859 28.047 1 97.19 81 LYS B O 1
ATOM 3865 N N . GLY B 1 82 ? 13.672 16.875 27.438 1 96.44 82 GLY B N 1
ATOM 3866 C CA . GLY B 1 82 ? 14.781 17.547 28.094 1 96.44 82 GLY B CA 1
ATOM 3867 C C . GLY B 1 82 ? 15.953 17.812 27.172 1 96.44 82 GLY B C 1
ATOM 3868 O O . GLY B 1 82 ? 17.016 18.234 27.625 1 96.44 82 GLY B O 1
ATOM 3869 N N . GLY B 1 83 ? 15.695 17.547 25.875 1 96.25 83 GLY B N 1
ATOM 3870 C CA . GLY B 1 83 ? 16.75 17.812 24.906 1 96.25 83 GLY B CA 1
ATOM 3871 C C . GLY B 1 83 ? 16.828 19.281 24.5 1 96.25 83 GLY B C 1
ATOM 3872 O O . GLY B 1 83 ? 16.016 20.094 24.969 1 96.25 83 GLY B O 1
ATOM 3873 N N . ASP B 1 84 ? 17.781 19.594 23.656 1 94.06 84 ASP B N 1
ATOM 3874 C CA . ASP B 1 84 ? 18.016 20.969 23.203 1 94.06 84 ASP B CA 1
ATOM 3875 C C . ASP B 1 84 ? 17.016 21.359 22.109 1 94.06 84 ASP B C 1
ATOM 3877 O O . ASP B 1 84 ? 16.422 20.5 21.453 1 94.06 84 ASP B O 1
ATOM 3881 N N . GLU B 1 85 ? 16.812 22.641 22.031 1 96.75 85 GLU B N 1
ATOM 3882 C CA . GLU B 1 85 ? 16.141 23.156 20.844 1 96.75 85 GLU B CA 1
ATOM 3883 C C . GLU B 1 85 ? 16.953 22.891 19.578 1 96.75 85 GLU B C 1
ATOM 3885 O O . GLU B 1 85 ? 18.156 23.188 19.531 1 96.75 85 GLU B O 1
ATOM 3890 N N . LEU B 1 86 ? 16.375 22.281 18.656 1 96.62 86 LEU B N 1
ATOM 3891 C CA . LEU B 1 86 ? 17.047 21.875 17.422 1 96.62 86 LEU B CA 1
ATOM 3892 C C . LEU B 1 86 ? 16.328 22.422 16.203 1 96.62 86 LEU B C 1
ATOM 3894 O O . LEU B 1 86 ? 15.172 22.859 16.297 1 96.62 86 LEU B O 1
ATOM 3898 N N . ASP B 1 87 ? 17.031 22.531 15.188 1 98.38 87 ASP B N 1
ATOM 3899 C CA . ASP B 1 87 ? 16.516 22.734 13.836 1 98.38 87 ASP B CA 1
ATOM 3900 C C . ASP B 1 87 ? 16.938 21.594 12.914 1 98.38 87 ASP B C 1
ATOM 3902 O O . ASP B 1 87 ? 18.016 21.625 12.32 1 98.38 87 ASP B O 1
ATOM 3906 N N . LEU B 1 88 ? 16.031 20.625 12.742 1 98.69 88 LEU B N 1
ATOM 3907 C CA . LEU B 1 88 ? 16.328 19.438 11.945 1 98.69 88 LEU B CA 1
ATOM 3908 C C . LEU B 1 88 ? 16.188 19.734 10.453 1 98.69 88 LEU B C 1
ATOM 3910 O O . LEU B 1 88 ? 15.352 20.547 10.055 1 98.69 88 LEU B O 1
ATOM 3914 N N . SER B 1 89 ? 16.938 19.062 9.664 1 98.75 89 SER B N 1
ATOM 3915 C CA . SER B 1 89 ? 16.922 19.25 8.219 1 98.75 89 SER B CA 1
ATOM 3916 C C . SER B 1 89 ? 15.742 18.547 7.57 1 98.75 89 SER B C 1
ATOM 3918 O O . SER B 1 89 ? 15.68 17.312 7.551 1 98.75 89 SER B O 1
ATOM 3920 N N . GLU B 1 90 ? 14.852 19.344 7.023 1 98.56 90 GLU B N 1
ATOM 3921 C CA . GLU B 1 90 ? 13.758 18.766 6.25 1 98.56 90 GLU B CA 1
ATOM 3922 C C . GLU B 1 90 ? 14.266 18.125 4.961 1 98.56 90 GLU B C 1
ATOM 3924 O O . GLU B 1 90 ? 13.812 17.047 4.578 1 98.56 90 GLU B O 1
ATOM 3929 N N . MET B 1 91 ? 15.227 18.703 4.359 1 98.31 91 MET B N 1
ATOM 3930 C CA . MET B 1 91 ? 15.648 18.266 3.035 1 98.31 91 MET B CA 1
ATOM 3931 C C . MET B 1 91 ? 16.438 16.969 3.119 1 98.31 91 MET B C 1
ATOM 3933 O O . MET B 1 91 ? 16.469 16.188 2.166 1 98.31 91 MET B O 1
ATOM 3937 N N . TYR B 1 92 ? 17.125 16.719 4.262 1 98.56 92 TYR B N 1
ATOM 3938 C CA . TYR B 1 92 ? 17.719 15.398 4.43 1 98.56 92 TYR B CA 1
ATOM 3939 C C . TYR B 1 92 ? 16.656 14.312 4.352 1 98.56 92 TYR B C 1
ATOM 3941 O O . TYR B 1 92 ? 16.812 13.328 3.629 1 98.56 92 TYR B O 1
ATOM 3949 N N . VAL B 1 93 ? 15.531 14.508 5.07 1 98.81 93 VAL B N 1
ATOM 3950 C CA . VAL B 1 93 ? 14.43 13.555 5.094 1 98.81 93 VAL B CA 1
ATOM 3951 C C . VAL B 1 93 ? 13.812 13.438 3.705 1 98.81 93 VAL B C 1
ATOM 3953 O O . VAL B 1 93 ? 13.609 12.336 3.191 1 98.81 93 VAL B O 1
ATOM 3956 N N . VAL B 1 94 ? 13.539 14.57 3.102 1 98.69 94 VAL B N 1
ATOM 3957 C CA . VAL B 1 94 ? 12.898 14.625 1.793 1 98.69 94 VAL B CA 1
ATOM 3958 C C . VAL B 1 94 ? 13.758 13.891 0.766 1 98.69 94 VAL B C 1
ATOM 3960 O O . VAL B 1 94 ? 13.25 13.086 -0.018 1 98.69 94 VAL B O 1
ATOM 3963 N N . ARG B 1 95 ? 15.047 14.156 0.814 1 98.31 95 ARG B N 1
ATOM 3964 C CA . ARG B 1 95 ? 15.977 13.539 -0.123 1 98.31 95 ARG B CA 1
ATOM 3965 C C . ARG B 1 95 ? 15.938 12.016 -0.005 1 98.31 95 ARG B C 1
ATOM 3967 O O . ARG B 1 95 ? 15.883 11.312 -1.014 1 98.31 95 ARG B O 1
ATOM 3974 N N . MET B 1 96 ? 16 11.539 1.192 1 98.5 96 MET B N 1
ATOM 3975 C CA . MET B 1 96 ? 15.977 10.102 1.419 1 98.5 96 MET B CA 1
ATOM 3976 C C . MET B 1 96 ? 14.641 9.5 0.984 1 98.5 96 MET B C 1
ATOM 3978 O O . MET B 1 96 ? 14.602 8.414 0.4 1 98.5 96 MET B O 1
ATOM 3982 N N . CYS B 1 97 ? 13.57 10.18 1.249 1 98.56 97 CYS B N 1
ATOM 3983 C CA . CYS B 1 97 ? 12.25 9.719 0.84 1 98.56 97 CYS B CA 1
ATOM 3984 C C . CYS B 1 97 ? 12.125 9.68 -0.678 1 98.56 97 CYS B C 1
ATOM 3986 O O . CYS B 1 97 ? 11.562 8.734 -1.236 1 98.56 97 CYS B O 1
ATOM 3988 N N . TYR B 1 98 ? 12.617 10.742 -1.354 1 98.44 98 TYR B N 1
ATOM 3989 C CA . TYR B 1 98 ? 12.508 10.781 -2.807 1 98.44 98 TYR B CA 1
ATOM 3990 C C . TYR B 1 98 ? 13.164 9.555 -3.436 1 98.44 98 TYR B C 1
ATOM 3992 O O . TYR B 1 98 ? 12.625 8.969 -4.375 1 98.44 98 TYR B O 1
ATOM 4000 N N . LEU B 1 99 ? 14.289 9.133 -2.918 1 98.06 99 LEU B N 1
ATOM 4001 C CA . LEU B 1 99 ? 14.977 7.969 -3.461 1 98.06 99 LEU B CA 1
ATOM 4002 C C . LEU B 1 99 ? 14.164 6.699 -3.213 1 98.06 99 LEU B C 1
ATOM 4004 O O . LEU B 1 99 ? 13.992 5.883 -4.121 1 98.06 99 LEU B O 1
ATOM 4008 N N . ASP B 1 100 ? 13.711 6.516 -2.031 1 98.12 100 ASP B N 1
ATOM 4009 C CA . ASP B 1 100 ? 12.938 5.316 -1.709 1 98.12 100 ASP B CA 1
ATOM 4010 C C . ASP B 1 100 ? 11.609 5.297 -2.459 1 98.12 100 ASP B C 1
ATOM 4012 O O . ASP B 1 100 ? 11.133 4.234 -2.854 1 98.12 100 ASP B O 1
ATOM 4016 N N . LYS B 1 101 ? 10.992 6.48 -2.598 1 98.38 101 LYS B N 1
ATOM 4017 C CA . LYS B 1 101 ? 9.805 6.59 -3.443 1 98.38 101 LYS B CA 1
ATOM 4018 C C . LYS B 1 101 ? 10.102 6.129 -4.867 1 98.38 101 LYS B C 1
ATOM 4020 O O . LYS B 1 101 ? 9.289 5.441 -5.484 1 98.38 101 LYS B O 1
ATOM 4025 N N . ALA B 1 102 ? 11.203 6.562 -5.363 1 98 102 ALA B N 1
ATOM 4026 C CA . ALA B 1 102 ? 11.594 6.207 -6.727 1 98 102 ALA B CA 1
ATOM 4027 C C . ALA B 1 102 ? 11.742 4.695 -6.875 1 98 102 ALA B C 1
ATOM 4029 O O . ALA B 1 102 ? 11.25 4.109 -7.84 1 98 102 ALA B O 1
ATOM 4030 N N . ARG B 1 103 ? 12.438 4.102 -5.93 1 96.69 103 ARG B N 1
ATOM 4031 C CA . ARG B 1 103 ? 12.617 2.65 -5.949 1 96.69 103 ARG B CA 1
ATOM 4032 C C . ARG B 1 103 ? 11.266 1.938 -5.949 1 96.69 103 ARG B C 1
ATOM 4034 O O . ARG B 1 103 ? 11.055 1.005 -6.727 1 96.69 103 ARG B O 1
ATOM 4041 N N . LYS B 1 104 ? 10.383 2.377 -5.102 1 97.25 104 LYS B N 1
ATOM 4042 C CA . LYS B 1 104 ? 9.055 1.768 -5.023 1 97.25 104 LYS B CA 1
ATOM 4043 C C . LYS B 1 104 ? 8.258 2.027 -6.297 1 97.25 104 LYS B C 1
ATOM 4045 O O . LYS B 1 104 ? 7.531 1.149 -6.77 1 97.25 104 LYS B O 1
ATOM 4050 N N . TYR B 1 105 ? 8.344 3.236 -6.816 1 97.62 105 TYR B N 1
ATOM 4051 C CA . TYR B 1 105 ? 7.676 3.592 -8.062 1 97.62 105 TYR B CA 1
ATOM 4052 C C . TYR B 1 105 ? 8.086 2.65 -9.188 1 97.62 105 TYR B C 1
ATOM 4054 O O . TYR B 1 105 ? 7.242 2.176 -9.953 1 97.62 105 TYR B O 1
ATOM 4062 N N . VAL B 1 106 ? 9.344 2.363 -9.273 1 95.5 106 VAL B N 1
ATOM 4063 C CA . VAL B 1 106 ? 9.867 1.476 -10.305 1 95.5 106 VAL B CA 1
ATOM 4064 C C . VAL B 1 106 ? 9.375 0.051 -10.062 1 95.5 106 VAL B C 1
ATOM 4066 O O . VAL B 1 106 ? 8.906 -0.62 -10.984 1 95.5 106 VAL B O 1
ATOM 4069 N N . ARG B 1 107 ? 9.414 -0.402 -8.836 1 94.94 107 ARG B N 1
ATOM 4070 C CA . ARG B 1 107 ? 8.953 -1.744 -8.5 1 94.94 107 ARG B CA 1
ATOM 4071 C C . ARG B 1 107 ? 7.465 -1.904 -8.812 1 94.94 107 ARG B C 1
ATOM 4073 O O . ARG B 1 107 ? 7.027 -2.971 -9.25 1 94.94 107 ARG B O 1
ATOM 4080 N N . MET B 1 108 ? 6.727 -0.823 -8.633 1 96.12 108 MET B N 1
ATOM 4081 C CA . MET B 1 108 ? 5.277 -0.836 -8.812 1 96.12 108 MET B CA 1
ATOM 4082 C C . MET B 1 108 ? 4.91 -0.561 -10.266 1 96.12 108 MET B C 1
ATOM 4084 O O . MET B 1 108 ? 3.734 -0.358 -10.586 1 96.12 108 MET B O 1
ATOM 4088 N N . ASP B 1 109 ? 5.859 -0.463 -11.109 1 93.5 109 ASP B N 1
ATOM 4089 C CA . ASP B 1 109 ? 5.652 -0.2 -12.531 1 93.5 109 ASP B CA 1
ATOM 4090 C C . ASP B 1 109 ? 4.906 1.116 -12.742 1 93.5 109 ASP B C 1
ATOM 4092 O O . ASP B 1 109 ? 4.039 1.211 -13.617 1 93.5 109 ASP B O 1
ATOM 4096 N N . GLY B 1 110 ? 5.16 2.047 -11.898 1 95.62 110 GLY B N 1
ATOM 4097 C CA . GLY B 1 110 ? 4.582 3.375 -12.016 1 95.62 110 GLY B CA 1
ATOM 4098 C C . GLY B 1 110 ? 3.174 3.465 -11.461 1 95.62 110 GLY B C 1
ATOM 4099 O O . GLY B 1 110 ? 2.529 4.512 -11.555 1 95.62 110 GLY B O 1
ATOM 4100 N N . LYS B 1 111 ? 2.676 2.412 -10.836 1 96.12 111 LYS B N 1
ATOM 4101 C CA . LYS B 1 111 ? 1.305 2.369 -10.336 1 96.12 111 LYS B CA 1
ATOM 4102 C C . LYS B 1 111 ? 1.245 2.748 -8.859 1 96.12 111 LYS B C 1
ATOM 4104 O O . LYS B 1 111 ? 0.588 2.07 -8.062 1 96.12 111 LYS B O 1
ATOM 4109 N N . ILE B 1 112 ? 1.922 3.75 -8.484 1 96.25 112 ILE B N 1
ATOM 4110 C CA . ILE B 1 112 ? 1.934 4.391 -7.176 1 96.25 112 ILE B CA 1
ATOM 4111 C C . ILE B 1 112 ? 2.273 5.871 -7.328 1 96.25 112 ILE B C 1
ATOM 4113 O O . ILE B 1 112 ? 2.799 6.289 -8.359 1 96.25 112 ILE B O 1
ATOM 4117 N N . ASN B 1 113 ? 1.989 6.625 -6.309 1 95.88 113 ASN B N 1
ATOM 4118 C CA . ASN B 1 113 ? 2.225 8.062 -6.371 1 95.88 113 ASN B CA 1
ATOM 4119 C C . ASN B 1 113 ? 3.701 8.398 -6.176 1 95.88 113 ASN B C 1
ATOM 4121 O O . ASN B 1 113 ? 4.316 7.969 -5.199 1 95.88 113 ASN B O 1
ATOM 4125 N N . PHE B 1 114 ? 4.297 8.992 -7.16 1 97.25 114 PHE B N 1
ATOM 4126 C CA . PHE B 1 114 ? 5.547 9.711 -6.949 1 97.25 114 PHE B CA 1
ATOM 4127 C C . PHE B 1 114 ? 5.309 11.219 -6.941 1 97.25 114 PHE B C 1
ATOM 4129 O O . PHE B 1 114 ? 4.879 11.789 -7.945 1 97.25 114 PHE B O 1
ATOM 4136 N N . SER B 1 115 ? 5.469 11.836 -5.809 1 95.56 115 SER B N 1
ATOM 4137 C CA . SER B 1 115 ? 5.207 13.258 -5.637 1 95.56 115 SER B CA 1
ATOM 4138 C C . SER B 1 115 ? 6.043 13.852 -4.508 1 95.56 115 SER B C 1
ATOM 4140 O O . SER B 1 115 ? 6.77 13.125 -3.824 1 95.56 115 SER B O 1
ATOM 4142 N N . GLN B 1 116 ? 5.91 15.164 -4.387 1 96.75 116 GLN B N 1
ATOM 4143 C CA . GLN B 1 116 ? 6.57 15.859 -3.289 1 96.75 116 GLN B CA 1
ATOM 4144 C C . GLN B 1 116 ? 5.941 15.492 -1.947 1 96.75 116 GLN B C 1
ATOM 4146 O O . GLN B 1 116 ? 6.598 15.57 -0.907 1 96.75 116 GLN B O 1
ATOM 4151 N N . GLY B 1 117 ? 4.723 15.109 -1.962 1 96.75 117 GLY B N 1
ATOM 4152 C CA . GLY B 1 117 ? 3.947 14.898 -0.751 1 96.75 117 GLY B CA 1
ATOM 4153 C C . GLY B 1 117 ? 4.402 13.695 0.047 1 96.75 117 GLY B C 1
ATOM 4154 O O . GLY B 1 117 ? 5.156 12.852 -0.458 1 96.75 117 GLY B O 1
ATOM 4155 N N . GLY B 1 118 ? 3.973 13.586 1.248 1 97.81 118 GLY B N 1
ATOM 4156 C CA . GLY B 1 118 ? 4.277 12.516 2.184 1 97.81 118 GLY B CA 1
ATOM 4157 C C . GLY B 1 118 ? 3.35 12.492 3.385 1 97.81 118 GLY B C 1
ATOM 4158 O O . GLY B 1 118 ? 2.254 13.055 3.342 1 97.81 118 GLY B O 1
ATOM 4159 N N . ALA B 1 119 ? 3.793 11.711 4.293 1 98 119 ALA B N 1
ATOM 4160 C CA . ALA B 1 119 ? 3.027 11.547 5.523 1 98 119 ALA B CA 1
ATOM 4161 C C . ALA B 1 119 ? 3.924 11.68 6.75 1 98 119 ALA B C 1
ATOM 4163 O O . ALA B 1 119 ? 5.152 11.625 6.641 1 98 119 ALA B O 1
ATOM 4164 N N . ALA B 1 120 ? 3.281 11.852 7.848 1 98.69 120 ALA B N 1
ATOM 4165 C CA . ALA B 1 120 ? 4.031 12.062 9.086 1 98.69 120 ALA B CA 1
ATOM 4166 C C . ALA B 1 120 ? 4.992 10.906 9.344 1 98.69 120 ALA B C 1
ATOM 4168 O O . ALA B 1 120 ? 6.133 11.117 9.758 1 98.69 120 ALA B O 1
ATOM 4169 N N . HIS B 1 121 ? 4.617 9.672 9.07 1 98.62 121 HIS B N 1
ATOM 4170 C CA . HIS B 1 121 ? 5.426 8.508 9.422 1 98.62 121 HIS B CA 1
ATOM 4171 C C . HIS B 1 121 ? 6.664 8.414 8.531 1 98.62 121 HIS B C 1
ATOM 4173 O O . HIS B 1 121 ? 7.578 7.633 8.82 1 98.62 121 HIS B O 1
ATOM 4179 N N . ASP B 1 122 ? 6.73 9.234 7.473 1 98.69 122 ASP B N 1
ATOM 4180 C CA . ASP B 1 122 ? 7.93 9.234 6.637 1 98.69 122 ASP B CA 1
ATOM 4181 C C . ASP B 1 122 ? 9.148 9.695 7.426 1 98.69 122 ASP B C 1
ATOM 4183 O O . ASP B 1 122 ? 10.266 9.242 7.18 1 98.69 122 ASP B O 1
ATOM 4187 N N . VAL B 1 123 ? 8.914 10.609 8.375 1 98.88 123 VAL B N 1
ATOM 4188 C CA . VAL B 1 123 ? 10.023 11.188 9.125 1 98.88 123 VAL B CA 1
ATOM 4189 C C . VAL B 1 123 ? 10.617 10.133 10.062 1 98.88 123 VAL B C 1
ATOM 4191 O O . VAL B 1 123 ? 11.812 9.852 10.016 1 98.88 123 VAL B O 1
ATOM 4194 N N . PRO B 1 124 ? 9.852 9.484 10.914 1 98.69 124 PRO B N 1
ATOM 4195 C CA . PRO B 1 124 ? 10.461 8.445 11.734 1 98.69 124 PRO B CA 1
ATOM 4196 C C . PRO B 1 124 ? 10.977 7.266 10.914 1 98.69 124 PRO B C 1
ATOM 4198 O O . PRO B 1 124 ? 11.922 6.59 11.32 1 98.69 124 PRO B O 1
ATOM 4201 N N . TYR B 1 125 ? 10.398 6.988 9.773 1 98.12 125 TYR B N 1
ATOM 4202 C CA . TYR B 1 125 ? 10.93 5.988 8.852 1 98.12 125 TYR B CA 1
ATOM 4203 C C . TYR B 1 125 ? 12.367 6.312 8.461 1 98.12 125 TYR B C 1
ATOM 4205 O O . TYR B 1 125 ? 13.242 5.453 8.539 1 98.12 125 TYR B O 1
ATOM 4213 N N . VAL B 1 126 ? 12.594 7.547 8.07 1 98.75 126 VAL B N 1
ATOM 4214 C CA . VAL B 1 126 ? 13.922 7.973 7.648 1 98.75 126 VAL B CA 1
ATOM 4215 C C . VAL B 1 126 ? 14.859 8 8.852 1 98.75 126 VAL B C 1
ATOM 4217 O O . VAL B 1 126 ? 16 7.547 8.766 1 98.75 126 VAL B O 1
ATOM 4220 N N . MET B 1 127 ? 14.375 8.523 9.953 1 98.62 127 MET B N 1
ATOM 4221 C CA . MET B 1 127 ? 15.195 8.602 11.148 1 98.62 127 MET B CA 1
ATOM 4222 C C . MET B 1 127 ? 15.688 7.215 11.562 1 98.62 127 MET B C 1
ATOM 4224 O O . MET B 1 127 ? 16.859 7.035 11.875 1 98.62 127 MET B O 1
ATOM 4228 N N . ALA B 1 128 ? 14.805 6.25 11.523 1 97.56 128 ALA B N 1
ATOM 4229 C CA . ALA B 1 128 ? 15.117 4.895 11.969 1 97.56 128 ALA B CA 1
ATOM 4230 C C . ALA B 1 128 ? 16.062 4.203 10.984 1 97.56 128 ALA B C 1
ATOM 4232 O O . ALA B 1 128 ? 16.922 3.424 11.383 1 97.56 128 ALA B O 1
ATOM 4233 N N . ARG B 1 129 ? 15.93 4.48 9.742 1 96.62 129 ARG B N 1
ATOM 4234 C CA . ARG B 1 129 ? 16.625 3.717 8.711 1 96.62 129 ARG B CA 1
ATOM 4235 C C . ARG B 1 129 ? 17.922 4.406 8.312 1 96.62 129 ARG B C 1
ATOM 4237 O O . ARG B 1 129 ? 18.922 3.74 8.023 1 96.62 129 ARG B O 1
ATOM 4244 N N . TYR B 1 130 ? 17.875 5.777 8.305 1 98 130 TYR B N 1
ATOM 4245 C CA . TYR B 1 130 ? 18.984 6.5 7.711 1 98 130 TYR B CA 1
ATOM 4246 C C . TYR B 1 130 ? 19.578 7.504 8.695 1 98 130 TYR B C 1
ATOM 4248 O O . TYR B 1 130 ? 20.719 7.934 8.539 1 98 130 TYR B O 1
ATOM 4256 N N . GLY B 1 131 ? 18.797 7.93 9.664 1 98.56 131 GLY B N 1
ATOM 4257 C CA . GLY B 1 131 ? 19.25 8.914 10.633 1 98.56 131 GLY B CA 1
ATOM 4258 C C . GLY B 1 131 ? 18.625 10.281 10.43 1 98.56 131 GLY B C 1
ATOM 4259 O O . GLY B 1 131 ? 17.469 10.391 10.016 1 98.56 131 GLY B O 1
ATOM 4260 N N . ALA B 1 132 ? 19.297 11.297 10.906 1 98.75 132 ALA B N 1
ATOM 4261 C CA . ALA B 1 132 ? 18.859 12.688 10.836 1 98.75 132 ALA B CA 1
ATOM 4262 C C . ALA B 1 132 ? 20.047 13.633 10.719 1 98.75 132 ALA B C 1
ATOM 4264 O O . ALA B 1 132 ? 21.188 13.242 10.969 1 98.75 132 ALA B O 1
ATOM 4265 N N . MET B 1 133 ? 19.797 14.805 10.266 1 98.69 133 MET B N 1
ATOM 4266 C CA . MET B 1 133 ? 20.797 15.867 10.219 1 98.69 133 MET B CA 1
ATOM 4267 C C . MET B 1 133 ? 20.203 17.188 10.695 1 98.69 133 MET B C 1
ATOM 4269 O O . MET B 1 133 ? 19 17.422 10.57 1 98.69 133 MET B O 1
ATOM 4273 N N . PRO B 1 134 ? 21.078 18.062 11.305 1 98.5 134 PRO B N 1
ATOM 4274 C CA . PRO B 1 134 ? 20.609 19.438 11.539 1 98.5 134 PRO B CA 1
ATOM 4275 C C . PRO B 1 134 ? 20.516 20.25 10.25 1 98.5 134 PRO B C 1
ATOM 4277 O O . PRO B 1 134 ? 21.25 19.984 9.297 1 98.5 134 PRO B O 1
ATOM 4280 N N . GLU B 1 135 ? 19.625 21.203 10.266 1 97.94 135 GLU B N 1
ATOM 4281 C CA . GLU B 1 135 ? 19.406 22.062 9.109 1 97.94 135 GLU B CA 1
ATOM 4282 C C . GLU B 1 135 ? 20.719 22.672 8.609 1 97.94 135 GLU B C 1
ATOM 4284 O O . GLU B 1 135 ? 20.938 22.766 7.402 1 97.94 135 GLU B O 1
ATOM 4289 N N . GLU B 1 136 ? 21.609 23.094 9.469 1 96.62 136 GLU B N 1
ATOM 4290 C CA . GLU B 1 136 ? 22.844 23.766 9.094 1 96.62 136 GLU B CA 1
ATOM 4291 C C . GLU B 1 136 ? 23.781 22.828 8.336 1 96.62 136 GLU B C 1
ATOM 4293 O O . GLU B 1 136 ? 24.578 23.281 7.512 1 96.62 136 GLU B O 1
ATOM 4298 N N . ALA B 1 137 ? 23.625 21.562 8.555 1 97.44 137 ALA B N 1
ATOM 4299 C CA . ALA B 1 137 ? 24.484 20.578 7.914 1 97.44 137 ALA B CA 1
ATOM 4300 C C . ALA B 1 137 ? 23.969 20.203 6.531 1 97.44 137 ALA B C 1
ATOM 4302 O O . ALA B 1 137 ? 24.734 19.797 5.66 1 97.44 137 ALA B O 1
ATOM 4303 N N . TYR B 1 138 ? 22.656 20.375 6.355 1 97.81 138 TYR B N 1
ATOM 4304 C CA . TYR B 1 138 ? 22.047 20 5.078 1 97.81 138 TYR B CA 1
ATOM 4305 C C . TYR B 1 138 ? 20.812 20.859 4.785 1 97.81 138 TYR B C 1
ATOM 4307 O O . TYR B 1 138 ? 19.688 20.359 4.832 1 97.81 138 TYR B O 1
ATOM 4315 N N . PRO B 1 139 ? 21 22.047 4.336 1 96.19 139 PRO B N 1
ATOM 4316 C CA . PRO B 1 139 ? 19.891 22.953 4.066 1 96.19 139 PRO B CA 1
ATOM 4317 C C . PRO B 1 139 ? 19.109 22.562 2.809 1 96.19 139 PRO B C 1
ATOM 4319 O O . PRO B 1 139 ? 17.922 22.906 2.682 1 96.19 139 PRO B O 1
ATOM 4322 N N . GLY B 1 140 ? 19.797 21.828 1.818 1 95.31 140 GLY B N 1
ATOM 4323 C CA . GLY B 1 140 ? 19.141 21.328 0.615 1 95.31 140 GLY B CA 1
ATOM 4324 C C . GLY B 1 140 ? 18.859 22.422 -0.402 1 95.31 140 GLY B C 1
ATOM 4325 O O . GLY B 1 140 ? 17.859 22.375 -1.123 1 95.31 140 GLY B O 1
ATOM 4326 N N . LEU B 1 141 ? 19.578 23.453 -0.353 1 92.12 141 LEU B N 1
ATOM 4327 C CA . LEU B 1 141 ? 19.438 24.594 -1.257 1 92.12 141 LEU B CA 1
ATOM 4328 C C . LEU B 1 141 ? 20.641 24.719 -2.182 1 92.12 141 LEU B C 1
ATOM 4330 O O . LEU B 1 141 ? 21.406 25.672 -2.078 1 92.12 141 LEU B O 1
ATOM 4334 N N . ASN B 1 142 ? 20.734 23.797 -3.135 1 86.25 142 ASN B N 1
ATOM 4335 C CA . ASN B 1 142 ? 21.891 23.75 -4.023 1 86.25 142 ASN B CA 1
ATOM 4336 C C . ASN B 1 142 ? 21.484 24.016 -5.473 1 86.25 142 ASN B C 1
ATOM 4338 O O . ASN B 1 142 ? 22.141 23.531 -6.402 1 86.25 142 ASN B O 1
ATOM 4342 N N . TYR B 1 143 ? 20.422 24.734 -5.676 1 84.25 143 TYR B N 1
ATOM 4343 C CA . TYR B 1 143 ? 19.969 24.906 -7.051 1 84.25 143 TYR B CA 1
ATOM 4344 C C . TYR B 1 143 ? 19.719 26.375 -7.355 1 84.25 143 TYR B C 1
ATOM 4346 O O . TYR B 1 143 ? 18.844 26.703 -8.172 1 84.25 143 TYR B O 1
ATOM 4354 N N . GLY B 1 144 ? 20.422 27.281 -6.629 1 87.31 144 GLY B N 1
ATOM 4355 C CA . GLY B 1 144 ? 20.469 28.703 -6.965 1 87.31 144 GLY B CA 1
ATOM 4356 C C . GLY B 1 144 ? 19.312 29.484 -6.375 1 87.31 144 GLY B C 1
ATOM 4357 O O . GLY B 1 144 ? 19.109 30.656 -6.734 1 87.31 144 GLY B O 1
ATOM 4358 N N . GLU B 1 145 ? 18.484 28.922 -5.551 1 87.44 145 GLU B N 1
ATOM 4359 C CA . GLU B 1 145 ? 17.391 29.594 -4.871 1 87.44 145 GLU B CA 1
ATOM 4360 C C . GLU B 1 145 ? 17.703 29.828 -3.398 1 87.44 145 GLU B C 1
ATOM 4362 O O . GLU B 1 145 ? 18.453 29.062 -2.791 1 87.44 145 GLU B O 1
ATOM 4367 N N . GLU B 1 146 ? 17.125 30.859 -2.871 1 89.81 146 GLU B N 1
ATOM 4368 C CA . GLU B 1 146 ? 17.312 31.172 -1.461 1 89.81 146 GLU B CA 1
ATOM 4369 C C . GLU B 1 146 ? 16.297 30.453 -0.583 1 89.81 146 GLU B C 1
ATOM 4371 O O . GLU B 1 146 ? 16.5 30.297 0.623 1 89.81 146 GLU B O 1
ATOM 4376 N N . LYS B 1 147 ? 15.203 30.125 -1.173 1 93.12 147 LYS B N 1
ATOM 4377 C CA . LYS B 1 147 ? 14.125 29.406 -0.491 1 93.12 147 LYS B CA 1
ATOM 4378 C C . LYS B 1 147 ? 13.703 28.172 -1.281 1 93.12 147 LYS B C 1
ATOM 4380 O O . LYS B 1 147 ? 14.023 28.047 -2.465 1 93.12 147 LYS B O 1
ATOM 4385 N N . HIS B 1 148 ? 13.086 27.344 -0.606 1 94.25 148 HIS B N 1
ATOM 4386 C CA . HIS B 1 148 ? 12.719 26.078 -1.228 1 94.25 148 HIS B CA 1
ATOM 4387 C C . HIS B 1 148 ? 11.703 26.281 -2.348 1 94.25 148 HIS B C 1
ATOM 4389 O O . HIS B 1 148 ? 10.711 27 -2.168 1 94.25 148 HIS B O 1
ATOM 4395 N N . ALA B 1 149 ? 11.93 25.75 -3.527 1 93 149 ALA B N 1
ATOM 4396 C CA . ALA B 1 149 ? 11.086 25.75 -4.719 1 93 149 ALA B CA 1
ATOM 4397 C C . ALA B 1 149 ? 11.25 24.453 -5.504 1 93 149 ALA B C 1
ATOM 4399 O O . ALA B 1 149 ? 12.203 24.297 -6.266 1 93 149 ALA B O 1
ATOM 4400 N N . HIS B 1 150 ? 10.266 23.578 -5.371 1 93.94 150 HIS B N 1
ATOM 4401 C CA . HIS B 1 150 ? 10.516 22.219 -5.82 1 93.94 150 HIS B CA 1
ATOM 4402 C C . HIS B 1 150 ? 9.758 21.906 -7.109 1 93.94 150 HIS B C 1
ATOM 4404 O O . HIS B 1 150 ? 9.742 20.766 -7.57 1 93.94 150 HIS B O 1
ATOM 4410 N N . ALA B 1 151 ? 9.109 22.891 -7.746 1 91.44 151 ALA B N 1
ATOM 4411 C CA . ALA B 1 151 ? 8.312 22.625 -8.945 1 91.44 151 ALA B CA 1
ATOM 4412 C C . ALA B 1 151 ? 9.172 22 -10.039 1 91.44 151 ALA B C 1
ATOM 4414 O O . ALA B 1 151 ? 8.805 20.969 -10.609 1 91.44 151 ALA B O 1
ATOM 4415 N N . GLU B 1 152 ? 10.297 22.625 -10.344 1 92.69 152 GLU B N 1
ATOM 4416 C CA . GLU B 1 152 ? 11.188 22.109 -11.375 1 92.69 152 GLU B CA 1
ATOM 4417 C C . GLU B 1 152 ? 11.711 20.719 -11.008 1 92.69 152 GLU B C 1
ATOM 4419 O O . GLU B 1 152 ? 11.68 19.812 -11.828 1 92.69 152 GLU B O 1
ATOM 4424 N N . LEU B 1 153 ? 12.188 20.594 -9.812 1 94.81 153 LEU B N 1
ATOM 4425 C CA . LEU B 1 153 ? 12.75 19.328 -9.344 1 94.81 153 LEU B CA 1
ATOM 4426 C C . LEU B 1 153 ? 11.734 18.203 -9.453 1 94.81 153 LEU B C 1
ATOM 4428 O O . LEU B 1 153 ? 12.047 17.109 -9.945 1 94.81 153 LEU B O 1
ATOM 4432 N N . SER B 1 154 ? 10.562 18.469 -8.977 1 95.69 154 SER B N 1
ATOM 4433 C CA . SER B 1 154 ? 9.508 17.453 -9 1 95.69 154 SER B CA 1
ATOM 4434 C C . SER B 1 154 ? 9.234 16.969 -10.422 1 95.69 154 SER B C 1
ATOM 4436 O O . SER B 1 154 ? 9.117 15.773 -10.664 1 95.69 154 SER B O 1
ATOM 4438 N N . LYS B 1 155 ? 9.164 17.844 -11.352 1 95.38 155 LYS B N 1
ATOM 4439 C CA . LYS B 1 155 ? 8.898 17.5 -12.75 1 95.38 155 LYS B CA 1
ATOM 4440 C C . LYS B 1 155 ? 10.055 16.703 -13.352 1 95.38 155 LYS B C 1
ATOM 4442 O O . LYS B 1 155 ? 9.836 15.75 -14.094 1 95.38 155 LYS B O 1
ATOM 4447 N N . VAL B 1 156 ? 11.219 17.125 -13.039 1 96.25 156 VAL B N 1
ATOM 4448 C CA . VAL B 1 156 ? 12.414 16.453 -13.555 1 96.25 156 VAL B CA 1
ATOM 4449 C C . VAL B 1 156 ? 12.477 15.023 -13.039 1 96.25 156 VAL B C 1
ATOM 4451 O O . VAL B 1 156 ? 12.711 14.094 -13.805 1 96.25 156 VAL B O 1
ATOM 4454 N N . LEU B 1 157 ? 12.273 14.828 -11.766 1 97.88 157 LEU B N 1
ATOM 4455 C CA . LEU B 1 157 ? 12.352 13.508 -11.156 1 97.88 157 LEU B CA 1
ATOM 4456 C C . LEU B 1 157 ? 11.281 12.586 -11.734 1 97.88 157 LEU B C 1
ATOM 4458 O O . LEU B 1 157 ? 11.562 11.43 -12.07 1 97.88 157 LEU B O 1
ATOM 4462 N N . GLN B 1 158 ? 10.07 13.109 -11.859 1 97.44 158 GLN B N 1
ATOM 4463 C CA . GLN B 1 158 ? 8.992 12.312 -12.43 1 97.44 158 GLN B CA 1
ATOM 4464 C C . GLN B 1 158 ? 9.312 11.891 -13.859 1 97.44 158 GLN B C 1
ATOM 4466 O O . GLN B 1 158 ? 9.148 10.727 -14.219 1 97.44 158 GLN B O 1
ATOM 4471 N N . SER B 1 159 ? 9.742 12.852 -14.648 1 96.69 159 SER B N 1
ATOM 4472 C CA . SER B 1 159 ? 10.07 12.562 -16.047 1 96.69 159 SER B CA 1
ATOM 4473 C C . SER B 1 159 ? 11.188 11.531 -16.141 1 96.69 159 SER B C 1
ATOM 4475 O O . SER B 1 159 ? 11.156 10.664 -17.016 1 96.69 159 SER B O 1
ATOM 4477 N N . TYR B 1 160 ? 12.164 11.641 -15.312 1 96.62 160 TYR B N 1
ATOM 4478 C CA . TYR B 1 160 ? 13.266 10.68 -15.273 1 96.62 160 TYR B CA 1
ATOM 4479 C C . TYR B 1 160 ? 12.75 9.273 -15.016 1 96.62 160 TYR B C 1
ATOM 4481 O O . TYR B 1 160 ? 13.109 8.336 -15.727 1 96.62 160 TYR B O 1
ATOM 4489 N N . LEU B 1 161 ? 11.898 9.094 -14.055 1 96.88 161 LEU B N 1
ATOM 4490 C CA . LEU B 1 161 ? 11.367 7.781 -13.688 1 96.88 161 LEU B CA 1
ATOM 4491 C C . LEU B 1 161 ? 10.492 7.223 -14.805 1 96.88 161 LEU B C 1
ATOM 4493 O O . LEU B 1 161 ? 10.531 6.023 -15.086 1 96.88 161 LEU B O 1
ATOM 4497 N N . ASP B 1 162 ? 9.719 8.117 -15.383 1 95.25 162 ASP B N 1
ATOM 4498 C CA . ASP B 1 162 ? 8.883 7.684 -16.5 1 95.25 162 ASP B CA 1
ATOM 4499 C C . ASP B 1 162 ? 9.734 7.152 -17.656 1 95.25 162 ASP B C 1
ATOM 4501 O O . ASP B 1 162 ? 9.391 6.156 -18.281 1 95.25 162 ASP B O 1
ATOM 4505 N N . ALA B 1 163 ? 10.828 7.805 -17.891 1 93.69 163 ALA B N 1
ATOM 4506 C CA . ALA B 1 163 ? 11.742 7.371 -18.938 1 93.69 163 ALA B CA 1
ATOM 4507 C C . ALA B 1 163 ? 12.367 6.02 -18.609 1 93.69 163 ALA B C 1
ATOM 4509 O O . ALA B 1 163 ? 12.516 5.164 -19.484 1 93.69 163 ALA B O 1
ATOM 4510 N N . VAL B 1 164 ? 12.742 5.875 -17.344 1 92.69 164 VAL B N 1
ATOM 4511 C CA . VAL B 1 164 ? 13.328 4.613 -16.891 1 92.69 164 VAL B CA 1
ATOM 4512 C C . VAL B 1 164 ? 12.352 3.471 -17.156 1 92.69 164 VAL B C 1
ATOM 4514 O O . VAL B 1 164 ? 12.742 2.406 -17.641 1 92.69 164 VAL B O 1
ATOM 4517 N N . LEU B 1 165 ? 11.07 3.613 -16.828 1 91.88 165 LEU B N 1
ATOM 4518 C CA . LEU B 1 165 ? 10.062 2.562 -16.938 1 91.88 165 LEU B CA 1
ATOM 4519 C C . LEU B 1 165 ? 9.617 2.371 -18.375 1 91.88 165 LEU B C 1
ATOM 4521 O O . LEU B 1 165 ? 9.102 1.311 -18.734 1 91.88 165 LEU B O 1
ATOM 4525 N N . SER B 1 166 ? 9.719 3.35 -19.266 1 86.94 166 SER B N 1
ATOM 4526 C CA . SER B 1 166 ? 9.25 3.252 -20.641 1 86.94 166 SER B CA 1
ATOM 4527 C C . SER B 1 166 ? 10.344 2.734 -21.578 1 86.94 166 SER B C 1
ATOM 4529 O O . SER B 1 166 ? 10.141 2.619 -22.781 1 86.94 166 SER B O 1
ATOM 4531 N N . SER B 1 167 ? 11.422 2.451 -21.125 1 73.5 167 SER B N 1
ATOM 4532 C CA . SER B 1 167 ? 12.57 2.09 -21.953 1 73.5 167 SER B CA 1
ATOM 4533 C C . SER B 1 167 ? 12.297 0.827 -22.766 1 73.5 167 SER B C 1
ATOM 4535 O O . SER B 1 167 ? 12.938 0.586 -23.797 1 73.5 167 SER B O 1
ATOM 4537 N N . GLY B 1 168 ? 11.258 0.135 -22.453 1 67.75 168 GLY B N 1
ATOM 4538 C CA . GLY B 1 168 ? 10.938 -1.061 -23.219 1 67.75 168 GLY B CA 1
ATOM 4539 C C . GLY B 1 168 ? 11.875 -2.219 -22.938 1 67.75 168 GLY B C 1
ATOM 4540 O O . GLY B 1 168 ? 11.688 -3.322 -23.453 1 67.75 168 GLY B O 1
ATOM 4541 N N . SER B 1 169 ? 12.883 -1.962 -22.25 1 67.31 169 SER B N 1
ATOM 4542 C CA . SER B 1 169 ? 13.836 -3.027 -21.953 1 67.31 169 SER B CA 1
ATOM 4543 C C . SER B 1 169 ? 13.242 -4.051 -20.984 1 67.31 169 SER B C 1
ATOM 4545 O O . SER B 1 169 ? 12.484 -3.689 -20.078 1 67.31 169 SER B O 1
ATOM 4547 N N . LYS B 1 170 ? 13.516 -5.227 -21.344 1 72.5 170 LYS B N 1
ATOM 4548 C CA . LYS B 1 170 ? 13.078 -6.324 -20.484 1 72.5 170 LYS B CA 1
ATOM 4549 C C . LYS B 1 170 ? 13.805 -6.305 -19.141 1 72.5 170 LYS B C 1
ATOM 4551 O O . LYS B 1 170 ? 13.289 -6.797 -18.141 1 72.5 170 LYS B O 1
ATOM 4556 N N . ARG B 1 171 ? 14.984 -5.66 -19.141 1 85.62 171 ARG B N 1
ATOM 4557 C CA . ARG B 1 171 ? 15.828 -5.629 -17.953 1 85.62 171 ARG B CA 1
ATOM 4558 C C . ARG B 1 171 ? 16.234 -4.199 -17.609 1 85.62 171 ARG B C 1
ATOM 4560 O O . ARG B 1 171 ? 16.734 -3.469 -18.453 1 85.62 171 ARG B O 1
ATOM 4567 N N . LEU B 1 172 ? 16.016 -3.836 -16.344 1 89.62 172 LEU B N 1
ATOM 4568 C CA . LEU B 1 172 ? 16.406 -2.502 -15.906 1 89.62 172 LEU B CA 1
ATOM 4569 C C . LEU B 1 172 ? 17.891 -2.463 -15.531 1 89.62 172 LEU B C 1
ATOM 4571 O O . LEU B 1 172 ? 18.391 -3.391 -14.906 1 89.62 172 LEU B O 1
ATOM 4575 N N . SER B 1 173 ? 18.516 -1.415 -15.977 1 85.62 173 SER B N 1
ATOM 4576 C CA . SER B 1 173 ? 19.906 -1.211 -15.586 1 85.62 173 SER B CA 1
ATOM 4577 C C . SER B 1 173 ? 20.016 -0.746 -14.141 1 85.62 173 SER B C 1
ATOM 4579 O O . SER B 1 173 ? 19.078 -0.144 -13.602 1 85.62 173 SER B O 1
ATOM 4581 N N . THR B 1 174 ? 21.141 -1.041 -13.562 1 83.69 174 THR B N 1
ATOM 4582 C CA . THR B 1 174 ? 21.406 -0.55 -12.211 1 83.69 174 THR B CA 1
ATOM 4583 C C . THR B 1 174 ? 21.797 0.923 -12.242 1 83.69 174 THR B C 1
ATOM 4585 O O . THR B 1 174 ? 21.859 1.577 -11.195 1 83.69 174 THR B O 1
ATOM 4588 N N . ALA B 1 175 ? 21.938 1.427 -13.367 1 91 175 ALA B N 1
ATOM 4589 C CA . ALA B 1 175 ? 22.453 2.785 -13.508 1 91 175 ALA B CA 1
ATOM 4590 C C . ALA B 1 175 ? 21.391 3.818 -13.164 1 91 175 ALA B C 1
ATOM 4592 O O . ALA B 1 175 ? 21.703 4.949 -12.789 1 91 175 ALA B O 1
ATOM 4593 N N . TRP B 1 176 ? 20.156 3.383 -13.266 1 93.62 176 TRP B N 1
ATOM 4594 C CA . TRP B 1 176 ? 19.109 4.383 -13.141 1 93.62 176 TRP B CA 1
ATOM 4595 C C . TRP B 1 176 ? 19.094 4.988 -11.742 1 93.62 176 TRP B C 1
ATOM 4597 O O . TRP B 1 176 ? 18.844 6.184 -11.578 1 93.62 176 TRP B O 1
ATOM 4607 N N . GLU B 1 177 ? 19.422 4.195 -10.742 1 95.19 177 GLU B N 1
ATOM 4608 C CA . GLU B 1 177 ? 19.406 4.691 -9.367 1 95.19 177 GLU B CA 1
ATOM 4609 C C . GLU B 1 177 ? 20.5 5.738 -9.148 1 95.19 177 GLU B C 1
ATOM 4611 O O . GLU B 1 177 ? 20.266 6.754 -8.492 1 95.19 177 GLU B O 1
ATOM 4616 N N . LYS B 1 178 ? 21.625 5.449 -9.719 1 95.44 178 LYS B N 1
ATOM 4617 C CA . LYS B 1 178 ? 22.734 6.398 -9.602 1 95.44 178 LYS B CA 1
ATOM 4618 C C . LYS B 1 178 ? 22.406 7.715 -10.305 1 95.44 178 LYS B C 1
ATOM 4620 O O . LYS B 1 178 ? 22.75 8.789 -9.812 1 95.44 178 LYS B O 1
ATOM 4625 N N . GLY B 1 179 ? 21.844 7.547 -11.469 1 96.94 179 GLY B N 1
ATOM 4626 C CA . GLY B 1 179 ? 21.406 8.75 -12.164 1 96.94 179 GLY B CA 1
ATOM 4627 C C . GLY B 1 179 ? 20.406 9.562 -11.367 1 96.94 179 GLY B C 1
ATOM 4628 O O . GLY B 1 179 ? 20.5 10.789 -11.312 1 96.94 179 GLY B O 1
ATOM 4629 N N . PHE B 1 180 ? 19.438 8.914 -10.766 1 97.69 180 PHE B N 1
ATOM 4630 C CA . PHE B 1 180 ? 18.438 9.57 -9.938 1 97.69 180 PHE B CA 1
ATOM 4631 C C . PHE B 1 180 ? 19.094 10.289 -8.766 1 97.69 180 PHE B C 1
ATOM 4633 O O . PHE B 1 180 ? 18.766 11.453 -8.484 1 97.69 180 PHE B O 1
ATOM 4640 N N . GLU B 1 181 ? 20.016 9.656 -8.117 1 97.25 181 GLU B N 1
ATOM 4641 C CA . GLU B 1 181 ? 20.75 10.234 -6.996 1 97.25 181 GLU B CA 1
ATOM 4642 C C . GLU B 1 181 ? 21.531 11.469 -7.43 1 97.25 181 GLU B C 1
ATOM 4644 O O . GLU B 1 181 ? 21.641 12.438 -6.672 1 97.25 181 GLU B O 1
ATOM 4649 N N . ALA B 1 182 ? 22.078 11.398 -8.594 1 97.31 182 ALA B N 1
ATOM 4650 C CA . ALA B 1 182 ? 22.844 12.531 -9.094 1 97.31 182 ALA B CA 1
ATOM 4651 C C . ALA B 1 182 ? 21.969 13.766 -9.266 1 97.31 182 ALA B C 1
ATOM 4653 O O . ALA B 1 182 ? 22.406 14.891 -9.031 1 97.31 182 ALA B O 1
ATOM 4654 N N . ILE B 1 183 ? 20.766 13.562 -9.68 1 97.62 183 ILE B N 1
ATOM 4655 C CA . ILE B 1 183 ? 19.828 14.68 -9.781 1 97.62 183 ILE B CA 1
ATOM 4656 C C . ILE B 1 183 ? 19.562 15.258 -8.391 1 97.62 183 ILE B C 1
ATOM 4658 O O . ILE B 1 183 ? 19.609 16.469 -8.195 1 97.62 183 ILE B O 1
ATOM 4662 N N . LEU B 1 184 ? 19.328 14.406 -7.383 1 98.19 184 LEU B N 1
ATOM 4663 C CA . LEU B 1 184 ? 19.094 14.859 -6.016 1 98.19 184 LEU B CA 1
ATOM 4664 C C . LEU B 1 184 ? 20.297 15.609 -5.477 1 98.19 184 LEU B C 1
ATOM 4666 O O . LEU B 1 184 ? 20.156 16.641 -4.82 1 98.19 184 LEU B O 1
ATOM 4670 N N . ASP B 1 185 ? 21.469 15.086 -5.832 1 97.38 185 ASP B N 1
ATOM 4671 C CA . ASP B 1 185 ? 22.703 15.75 -5.41 1 97.38 185 ASP B CA 1
ATOM 4672 C C . ASP B 1 185 ? 22.812 17.156 -6.004 1 97.38 185 ASP B C 1
ATOM 4674 O O . ASP B 1 185 ? 23.266 18.078 -5.34 1 97.38 185 ASP B O 1
ATOM 4678 N N . SER B 1 186 ? 22.438 17.281 -7.145 1 96.44 186 SER B N 1
ATOM 4679 C CA . SER B 1 186 ? 22.547 18.547 -7.844 1 96.44 186 SER B CA 1
ATOM 4680 C C . SER B 1 186 ? 21.625 19.594 -7.242 1 96.44 186 SER B C 1
ATOM 4682 O O . SER B 1 186 ? 21.969 20.781 -7.176 1 96.44 186 SER B O 1
ATOM 4684 N N . TYR B 1 187 ? 20.453 19.203 -6.832 1 96.5 187 TYR B N 1
ATOM 4685 C CA . TYR B 1 187 ? 19.469 20.156 -6.336 1 96.5 187 TYR B CA 1
ATOM 4686 C C . TYR B 1 187 ? 19.625 20.375 -4.84 1 96.5 187 TYR B C 1
ATOM 4688 O O . TYR B 1 187 ? 19.531 21.516 -4.359 1 96.5 187 TYR B O 1
ATOM 4696 N N . PHE B 1 188 ? 19.875 19.297 -4.07 1 97.44 188 PHE B N 1
ATOM 4697 C CA . PHE B 1 188 ? 19.875 19.406 -2.615 1 97.44 188 PHE B CA 1
ATOM 4698 C C . PHE B 1 188 ? 21.297 19.469 -2.074 1 97.44 188 PHE B C 1
ATOM 4700 O O . PHE B 1 188 ? 21.516 19.859 -0.925 1 97.44 188 PHE B O 1
ATOM 4707 N N . GLY B 1 189 ? 22.281 19.188 -2.906 1 96.69 189 GLY B N 1
ATOM 4708 C CA . GLY B 1 189 ? 23.641 18.984 -2.447 1 96.69 189 GLY B CA 1
ATOM 4709 C C . GLY B 1 189 ? 23.953 17.547 -2.115 1 96.69 189 GLY B C 1
ATOM 4710 O O . GLY B 1 189 ? 23.078 16.781 -1.706 1 96.69 189 GLY B O 1
ATOM 4711 N N . PRO B 1 190 ? 25.234 17.094 -2.34 1 96.56 190 PRO B N 1
ATOM 4712 C CA . PRO B 1 190 ? 25.609 15.734 -1.965 1 96.56 190 PRO B CA 1
ATOM 4713 C C . PRO B 1 190 ? 25.469 15.477 -0.466 1 96.56 190 PRO B C 1
ATOM 4715 O O . PRO B 1 190 ? 25.656 16.391 0.34 1 96.56 190 PRO B O 1
ATOM 4718 N N . LEU B 1 191 ? 25.188 14.242 -0.107 1 96.69 191 LEU B N 1
ATOM 4719 C CA . LEU B 1 191 ? 25.062 13.867 1.298 1 96.69 191 LEU B CA 1
ATOM 4720 C C . LEU B 1 191 ? 26.453 13.75 1.938 1 96.69 191 LEU B C 1
ATOM 4722 O O . LEU B 1 191 ? 27.297 12.977 1.471 1 96.69 191 LEU B O 1
ATOM 4726 N N . PRO B 1 192 ? 26.641 14.445 2.998 1 96.56 192 PRO B N 1
ATOM 4727 C CA . PRO B 1 192 ? 27.922 14.266 3.689 1 96.56 192 PRO B CA 1
ATOM 4728 C C . PRO B 1 192 ? 27.984 12.969 4.488 1 96.56 192 PRO B C 1
ATOM 4730 O O . PRO B 1 192 ? 26.984 12.547 5.074 1 96.56 192 PRO B O 1
ATOM 4733 N N . GLU B 1 193 ? 29.141 12.391 4.477 1 96.06 193 GLU B N 1
ATOM 4734 C CA . GLU B 1 193 ? 29.328 11.211 5.312 1 96.06 193 GLU B CA 1
ATOM 4735 C C . GLU B 1 193 ? 29.312 11.57 6.793 1 96.06 193 GLU B C 1
ATOM 4737 O O . GLU B 1 193 ? 28.75 10.844 7.613 1 96.06 193 GLU B O 1
ATOM 4742 N N . THR B 1 194 ? 30.031 12.641 7.043 1 98.19 194 THR B N 1
ATOM 4743 C CA . THR B 1 194 ? 30.062 13.203 8.391 1 98.19 194 THR B CA 1
ATOM 4744 C C . THR B 1 194 ? 29.828 14.711 8.344 1 98.19 194 THR B C 1
ATOM 4746 O O . THR B 1 194 ? 29.906 15.328 7.281 1 98.19 194 THR B O 1
ATOM 4749 N N . PHE B 1 195 ? 29.422 15.266 9.5 1 98.25 195 PHE B N 1
ATOM 4750 C CA . PHE B 1 195 ? 29.25 16.703 9.648 1 98.25 195 PHE B CA 1
ATOM 4751 C C . PHE B 1 195 ? 29.531 17.141 11.078 1 98.25 195 PHE B C 1
ATOM 4753 O O . PHE B 1 195 ? 29.547 16.312 11.992 1 98.25 195 PHE B O 1
ATOM 4760 N N . GLU B 1 196 ? 29.828 18.438 11.172 1 97.69 196 GLU B N 1
ATOM 4761 C CA . GLU B 1 196 ? 30.062 19.031 12.492 1 97.69 196 GLU B CA 1
ATOM 4762 C C . GLU B 1 196 ? 28.797 19.688 13.023 1 97.69 196 GLU B C 1
ATOM 4764 O O . GLU B 1 196 ? 28.062 20.344 12.273 1 97.69 196 GLU B O 1
ATOM 4769 N N . TYR B 1 197 ? 28.516 19.469 14.32 1 97.19 197 TYR B N 1
ATOM 4770 C CA . TYR B 1 197 ? 27.391 20.125 15 1 97.19 197 TYR B CA 1
ATOM 4771 C C . TYR B 1 197 ? 27.719 20.359 16.469 1 97.19 197 TYR B C 1
ATOM 4773 O O . TYR B 1 197 ? 28.016 19.406 17.203 1 97.19 197 TYR B O 1
ATOM 4781 N N . LYS B 1 198 ? 27.703 21.656 16.844 1 95.94 198 LYS B N 1
ATOM 4782 C CA . LYS B 1 198 ? 27.969 22.078 18.219 1 95.94 198 LYS B CA 1
ATOM 4783 C C . LYS B 1 198 ? 29.281 21.453 18.734 1 95.94 198 LYS B C 1
ATOM 4785 O O . LYS B 1 198 ? 29.312 20.891 19.828 1 95.94 198 LYS B O 1
ATOM 4790 N N . GLY B 1 199 ? 30.266 21.438 17.906 1 96.38 199 GLY B N 1
ATOM 4791 C CA . GLY B 1 199 ? 31.625 21.078 18.281 1 96.38 199 GLY B CA 1
ATOM 4792 C C . GLY B 1 199 ? 31.891 19.594 18.219 1 96.38 199 GLY B C 1
ATOM 4793 O O . GLY B 1 199 ? 32.969 19.141 18.578 1 96.38 199 GLY B O 1
ATOM 4794 N N . LYS B 1 200 ? 31.016 18.797 17.703 1 97.56 200 LYS B N 1
ATOM 4795 C CA . LYS B 1 200 ? 31.188 17.359 17.594 1 97.56 200 LYS B CA 1
ATOM 4796 C C . LYS B 1 200 ? 30.953 16.875 16.156 1 97.56 200 LYS B C 1
ATOM 4798 O O . LYS B 1 200 ? 30.188 17.484 15.422 1 97.56 200 LYS B O 1
ATOM 4803 N N . THR B 1 201 ? 31.672 15.836 15.812 1 98.38 201 THR B N 1
ATOM 4804 C CA . THR B 1 201 ? 31.5 15.211 14.508 1 98.38 201 THR B CA 1
ATOM 4805 C C . THR B 1 201 ? 30.469 14.086 14.57 1 98.38 201 THR B C 1
ATOM 4807 O O . THR B 1 201 ? 30.531 13.234 15.453 1 98.38 201 THR B O 1
ATOM 4810 N N . TYR B 1 202 ? 29.531 14.086 13.555 1 98.62 202 TYR B N 1
ATOM 4811 C CA . TYR B 1 202 ? 28.453 13.094 13.523 1 98.62 202 TYR B CA 1
ATOM 4812 C C . TYR B 1 202 ? 28.328 12.477 12.133 1 98.62 202 TYR B C 1
ATOM 4814 O O . TYR B 1 202 ? 28.734 13.078 11.141 1 98.62 202 TYR B O 1
ATOM 4822 N N . THR B 1 203 ? 27.844 11.258 12.109 1 98.62 203 THR B N 1
ATOM 4823 C CA . THR B 1 203 ? 27.094 10.734 10.969 1 98.62 203 THR B CA 1
ATOM 4824 C C . THR B 1 203 ? 25.594 10.961 11.141 1 98.62 203 THR B C 1
ATOM 4826 O O . THR B 1 203 ? 25.141 11.258 12.242 1 98.62 203 THR B O 1
ATOM 4829 N N . PRO B 1 204 ? 24.812 10.859 10.055 1 98.62 204 PRO B N 1
ATOM 4830 C CA . PRO B 1 204 ? 23.359 10.969 10.242 1 98.62 204 PRO B CA 1
ATOM 4831 C C . PRO B 1 204 ? 22.828 9.992 11.289 1 98.62 204 PRO B C 1
ATOM 4833 O O . PRO B 1 204 ? 21.984 10.359 12.109 1 98.62 204 PRO B O 1
ATOM 4836 N N . ARG B 1 205 ? 23.359 8.828 11.312 1 98.25 205 ARG B N 1
ATOM 4837 C CA . ARG B 1 205 ? 22.922 7.793 12.25 1 98.25 205 ARG B CA 1
ATOM 4838 C C . ARG B 1 205 ? 23.281 8.172 13.68 1 98.25 205 ARG B C 1
ATOM 4840 O O . ARG B 1 205 ? 22.453 8.078 14.586 1 98.25 205 ARG B O 1
ATOM 4847 N N . SER B 1 206 ? 24.578 8.539 13.867 1 98.44 206 SER B N 1
ATOM 4848 C CA . SER B 1 206 ? 25 8.875 15.227 1 98.44 206 SER B CA 1
ATOM 4849 C C . SER B 1 206 ? 24.297 10.125 15.734 1 98.44 206 SER B C 1
ATOM 4851 O O . SER B 1 206 ? 24.031 10.25 16.922 1 98.44 206 SER B O 1
ATOM 4853 N N . PHE B 1 207 ? 23.984 11.086 14.875 1 98.44 207 PHE B N 1
ATOM 4854 C CA . PHE B 1 207 ? 23.234 12.273 15.266 1 98.44 207 PHE B CA 1
ATOM 4855 C C . PHE B 1 207 ? 21.828 11.898 15.703 1 98.44 207 PHE B C 1
ATOM 4857 O O . PHE B 1 207 ? 21.359 12.328 16.766 1 98.44 207 PHE B O 1
ATOM 4864 N N . ALA B 1 208 ? 21.172 11.062 14.938 1 98.38 208 ALA B N 1
ATOM 4865 C CA . ALA B 1 208 ? 19.844 10.609 15.297 1 98.38 208 ALA B CA 1
ATOM 4866 C C . ALA B 1 208 ? 19.844 9.922 16.656 1 98.38 208 ALA B C 1
ATOM 4868 O O . ALA B 1 208 ? 18.938 10.125 17.469 1 98.38 208 ALA B O 1
ATOM 4869 N N . GLU B 1 209 ? 20.828 9.086 16.906 1 97.62 209 GLU B N 1
ATOM 4870 C CA . GLU B 1 209 ? 20.953 8.391 18.188 1 97.62 209 GLU B CA 1
ATOM 4871 C C . GLU B 1 209 ? 21.109 9.375 19.344 1 97.62 209 GLU B C 1
ATOM 4873 O O . GLU B 1 209 ? 20.609 9.141 20.438 1 97.62 209 GLU B O 1
ATOM 4878 N N . SER B 1 210 ? 21.781 10.43 19.047 1 97.69 210 SER B N 1
ATOM 4879 C CA . SER B 1 210 ? 22.062 11.414 20.094 1 97.69 210 SER B CA 1
ATOM 4880 C C . SER B 1 210 ? 20.797 12.188 20.469 1 97.69 210 SER B C 1
ATOM 4882 O O . SER B 1 210 ? 20.766 12.859 21.5 1 97.69 210 SER B O 1
ATOM 4884 N N . LEU B 1 211 ? 19.703 12.094 19.703 1 97.62 211 LEU B N 1
ATOM 4885 C CA . LEU B 1 211 ? 18.516 12.898 19.906 1 97.62 211 LEU B CA 1
ATOM 4886 C C . LEU B 1 211 ? 17.641 12.312 21.016 1 97.62 211 LEU B C 1
ATOM 4888 O O . LEU B 1 211 ? 16.734 12.984 21.516 1 97.62 211 LEU B O 1
ATOM 4892 N N . GLY B 1 212 ? 17.875 11.008 21.281 1 96.5 212 GLY B N 1
ATOM 4893 C CA . GLY B 1 212 ? 17.141 10.375 22.375 1 96.5 212 GLY B CA 1
ATOM 4894 C C . GLY B 1 212 ? 15.703 10.039 22.016 1 96.5 212 GLY B C 1
ATOM 4895 O O . GLY B 1 212 ? 14.828 10.055 22.875 1 96.5 212 GLY B O 1
ATOM 4896 N N . ILE B 1 213 ? 15.438 9.938 20.766 1 97.5 213 ILE B N 1
ATOM 4897 C CA . ILE B 1 213 ? 14.109 9.586 20.281 1 97.5 213 ILE B CA 1
ATOM 4898 C C . ILE B 1 213 ? 14.078 8.117 19.875 1 97.5 213 ILE B C 1
ATOM 4900 O O . ILE B 1 213 ? 14.953 7.66 19.141 1 97.5 213 ILE B O 1
ATOM 4904 N N . ASP B 1 214 ? 13.195 7.363 20.422 1 97.94 214 ASP B N 1
ATOM 4905 C CA . ASP B 1 214 ? 12.836 6.055 19.891 1 97.94 214 ASP B CA 1
ATOM 4906 C C . ASP B 1 214 ? 11.602 6.152 18.984 1 97.94 214 ASP B C 1
ATOM 4908 O O . ASP B 1 214 ? 10.484 6.352 19.484 1 97.94 214 ASP B O 1
ATOM 4912 N N . THR B 1 215 ? 11.789 5.977 17.734 1 97.81 215 THR B N 1
ATOM 4913 C CA . THR B 1 215 ? 10.719 6.199 16.766 1 97.81 215 THR B CA 1
ATOM 4914 C C . THR B 1 215 ? 9.562 5.234 17 1 97.81 215 THR B C 1
ATOM 4916 O O . THR B 1 215 ? 8.422 5.512 16.625 1 97.81 215 THR B O 1
ATOM 4919 N N . ASP B 1 216 ? 9.789 4.098 17.703 1 96.06 216 ASP B N 1
ATOM 4920 C CA . ASP B 1 216 ? 8.758 3.102 17.969 1 96.06 216 ASP B CA 1
ATOM 4921 C C . ASP B 1 216 ? 7.797 3.59 19.062 1 96.06 216 ASP B C 1
ATOM 4923 O O . ASP B 1 216 ? 6.734 2.998 19.266 1 96.06 216 ASP B O 1
ATOM 4927 N N . ASP B 1 217 ? 8.117 4.688 19.672 1 98.25 217 ASP B N 1
ATOM 4928 C CA . ASP B 1 217 ? 7.27 5.23 20.719 1 98.25 217 ASP B CA 1
ATOM 4929 C C . ASP B 1 217 ? 6.137 6.074 20.141 1 98.25 217 ASP B C 1
ATOM 4931 O O . ASP B 1 217 ? 5.273 6.559 20.859 1 98.25 217 ASP B O 1
ATOM 4935 N N . TYR B 1 218 ? 6.133 6.234 18.906 1 98.62 218 TYR B N 1
ATOM 4936 C CA . TYR B 1 218 ? 5.16 7.121 18.281 1 98.62 218 TYR B CA 1
ATOM 4937 C C . TYR B 1 218 ? 4.219 6.336 17.375 1 98.62 218 TYR B C 1
ATOM 4939 O O . TYR B 1 218 ? 4.641 5.406 16.688 1 98.62 218 TYR B O 1
ATOM 4947 N N . ILE B 1 219 ? 2.969 6.699 17.391 1 98.25 219 ILE B N 1
ATOM 4948 C CA . ILE B 1 219 ? 1.958 6.016 16.594 1 98.25 219 ILE B CA 1
ATOM 4949 C C . ILE B 1 219 ? 1.101 7.047 15.859 1 98.25 219 ILE B C 1
ATOM 4951 O O . ILE B 1 219 ? 0.991 8.195 16.297 1 98.25 219 ILE B O 1
ATOM 4955 N N . GLU B 1 220 ? 0.585 6.672 14.758 1 98.5 220 GLU B N 1
ATOM 4956 C CA . GLU B 1 220 ? -0.427 7.457 14.062 1 98.5 220 GLU B CA 1
ATOM 4957 C C . GLU B 1 220 ? -1.831 6.938 14.352 1 98.5 220 GLU B C 1
ATOM 4959 O O . GLU B 1 220 ? -2.021 5.734 14.562 1 98.5 220 GLU B O 1
ATOM 4964 N N . VAL B 1 221 ? -2.771 7.828 14.398 1 98.81 221 VAL B N 1
ATOM 4965 C CA . VAL B 1 221 ? -4.164 7.508 14.711 1 98.81 221 VAL B CA 1
ATOM 4966 C C . VAL B 1 221 ? -5.086 8.219 13.719 1 98.81 221 VAL B C 1
ATOM 4968 O O . VAL B 1 221 ? -4.848 9.375 13.352 1 98.81 221 VAL B O 1
ATOM 4971 N N . ALA B 1 222 ? -6.035 7.535 13.258 1 98.62 222 ALA B N 1
ATOM 4972 C CA . ALA B 1 222 ? -7.09 8.07 12.406 1 98.62 222 ALA B CA 1
ATOM 4973 C C . ALA B 1 222 ? -8.469 7.652 12.906 1 98.62 222 ALA B C 1
ATOM 4975 O O . ALA B 1 222 ? -8.586 7.047 13.977 1 98.62 222 ALA B O 1
ATOM 4976 N N . SER B 1 223 ? -9.523 8.062 12.164 1 98.75 223 SER B N 1
ATOM 4977 C CA . SER B 1 223 ? -10.898 7.742 12.531 1 98.75 223 SER B CA 1
ATOM 4978 C C . SER B 1 223 ? -11.789 7.629 11.305 1 98.75 223 SER B C 1
ATOM 4980 O O . SER B 1 223 ? -12.344 8.633 10.844 1 98.75 223 SER B O 1
ATOM 4982 N N . PHE B 1 224 ? -11.93 6.426 10.852 1 98.38 224 PHE B N 1
ATOM 4983 C CA . PHE B 1 224 ? -12.75 6.16 9.68 1 98.38 224 PHE B CA 1
ATOM 4984 C C . PHE B 1 224 ? -13.547 4.875 9.859 1 98.38 224 PHE B C 1
ATOM 4986 O O . PHE B 1 224 ? -13.07 3.924 10.484 1 98.38 224 PHE B O 1
ATOM 4993 N N . THR B 1 225 ? -14.695 4.801 9.242 1 97.94 225 THR B N 1
ATOM 4994 C CA . THR B 1 225 ? -15.586 3.678 9.523 1 97.94 225 THR B CA 1
ATOM 4995 C C . THR B 1 225 ? -15.422 2.584 8.469 1 97.94 225 THR B C 1
ATOM 4997 O O . THR B 1 225 ? -15.906 1.465 8.648 1 97.94 225 THR B O 1
ATOM 5000 N N . HIS B 1 226 ? -14.766 2.84 7.375 1 96.44 226 HIS B N 1
ATOM 5001 C CA . HIS B 1 226 ? -14.625 1.82 6.34 1 96.44 226 HIS B CA 1
ATOM 5002 C C . HIS B 1 226 ? -13.578 0.781 6.73 1 96.44 226 HIS B C 1
ATOM 5004 O O . HIS B 1 226 ? -13.328 -0.17 5.984 1 96.44 226 HIS B O 1
ATOM 5010 N N . HIS B 1 227 ? -12.953 0.872 7.848 1 96.56 227 HIS B N 1
ATOM 5011 C CA . HIS B 1 227 ? -12.117 -0.115 8.523 1 96.56 227 HIS B CA 1
ATOM 5012 C C . HIS B 1 227 ? -12.547 -0.297 9.977 1 96.56 227 HIS B C 1
ATOM 5014 O O . HIS B 1 227 ? -13.078 0.631 10.594 1 96.56 227 HIS B O 1
ATOM 5020 N N . PRO B 1 228 ? -12.227 -1.46 10.555 1 96.38 228 PRO B N 1
ATOM 5021 C CA . PRO B 1 228 ? -12.625 -1.675 11.945 1 96.38 228 PRO B CA 1
ATOM 5022 C C . PRO B 1 228 ? -11.859 -0.786 12.922 1 96.38 228 PRO B C 1
ATOM 5024 O O . PRO B 1 228 ? -10.664 -0.527 12.719 1 96.38 228 PRO B O 1
ATOM 5027 N N . PHE B 1 229 ? -12.578 -0.366 13.945 1 98.12 229 PHE B N 1
ATOM 5028 C CA . PHE B 1 229 ? -11.906 0.378 15.008 1 98.12 229 PHE B CA 1
ATOM 5029 C C . PHE B 1 229 ? -10.969 -0.529 15.797 1 98.12 229 PHE B C 1
ATOM 5031 O O . PHE B 1 229 ? -11.211 -1.735 15.898 1 98.12 229 PHE B O 1
ATOM 5038 N N . TYR B 1 230 ? -9.883 0.08 16.234 1 98.06 230 TYR B N 1
ATOM 5039 C CA . TYR B 1 230 ? -8.891 -0.495 17.141 1 98.06 230 TYR B CA 1
ATOM 5040 C C . TYR B 1 230 ? -8.031 -1.522 16.406 1 98.06 230 TYR B C 1
ATOM 5042 O O . TYR B 1 230 ? -7.312 -2.301 17.047 1 98.06 230 TYR B O 1
ATOM 5050 N N . GLU B 1 231 ? -8.133 -1.59 15.125 1 95.56 231 GLU B N 1
ATOM 5051 C CA . GLU B 1 231 ? -7.23 -2.348 14.258 1 95.56 231 GLU B CA 1
ATOM 5052 C C . GLU B 1 231 ? -6.43 -1.422 13.352 1 95.56 231 GLU B C 1
ATOM 5054 O O . GLU B 1 231 ? -6.969 -0.456 12.805 1 95.56 231 GLU B O 1
ATOM 5059 N N . PRO B 1 232 ? -5.16 -1.736 13.266 1 95.25 232 PRO B N 1
ATOM 5060 C CA . PRO B 1 232 ? -4.375 -0.884 12.367 1 95.25 232 PRO B CA 1
ATOM 5061 C C . PRO B 1 232 ? -4.773 -1.036 10.906 1 95.25 232 PRO B C 1
ATOM 5063 O O . PRO B 1 232 ? -5.191 -2.117 10.484 1 95.25 232 PRO B O 1
ATOM 5066 N N . PHE B 1 233 ? -4.648 0.012 10.141 1 96.12 233 PHE B N 1
ATOM 5067 C CA . PHE B 1 233 ? -4.879 -0.013 8.703 1 96.12 233 PHE B CA 1
ATOM 5068 C C . PHE B 1 233 ? -4.039 1.046 8 1 96.12 233 PHE B C 1
ATOM 5070 O O . PHE B 1 233 ? -3.576 1.998 8.633 1 96.12 233 PHE B O 1
ATOM 5077 N N . ALA B 1 234 ? -3.746 0.863 6.746 1 96.94 234 ALA B N 1
ATOM 5078 C CA . ALA B 1 234 ? -3.07 1.869 5.93 1 96.94 234 ALA B CA 1
ATOM 5079 C C . ALA B 1 234 ? -4.078 2.785 5.242 1 96.94 234 ALA B C 1
ATOM 5081 O O . ALA B 1 234 ? -4.855 2.338 4.398 1 96.94 234 ALA B O 1
ATOM 5082 N N . LEU B 1 235 ? -4.074 4.023 5.66 1 97.38 235 LEU B N 1
ATOM 5083 C CA . LEU B 1 235 ? -5.023 4.973 5.094 1 97.38 235 LEU B CA 1
ATOM 5084 C C . LEU B 1 235 ? -4.824 5.113 3.588 1 97.38 235 LEU B C 1
ATOM 5086 O O . LEU B 1 235 ? -3.695 5.289 3.121 1 97.38 235 LEU B O 1
ATOM 5090 N N . GLU B 1 236 ? -5.875 4.973 2.844 1 97.44 236 GLU B N 1
ATOM 5091 C CA . GLU B 1 236 ? -5.82 4.973 1.385 1 97.44 236 GLU B CA 1
ATOM 5092 C C . GLU B 1 236 ? -5.828 6.395 0.83 1 97.44 236 GLU B C 1
ATOM 5094 O O . GLU B 1 236 ? -6.871 6.887 0.391 1 97.44 236 GLU B O 1
ATOM 5099 N N . VAL B 1 237 ? -4.703 6.988 0.833 1 96.75 237 VAL B N 1
ATOM 5100 C CA . VAL B 1 237 ? -4.461 8.281 0.198 1 96.75 237 VAL B CA 1
ATOM 5101 C C . VAL B 1 237 ? -3.164 8.227 -0.604 1 96.75 237 VAL B C 1
ATOM 5103 O O . VAL B 1 237 ? -2.234 7.5 -0.245 1 96.75 237 VAL B O 1
ATOM 5106 N N . ALA B 1 238 ? -3.059 9.023 -1.625 1 95.69 238 ALA B N 1
ATOM 5107 C CA . ALA B 1 238 ? -1.976 8.93 -2.602 1 95.69 238 ALA B CA 1
ATOM 5108 C C . ALA B 1 238 ? -0.622 9.18 -1.942 1 95.69 238 ALA B C 1
ATOM 5110 O O . ALA B 1 238 ? 0.376 8.547 -2.305 1 95.69 238 ALA B O 1
ATOM 5111 N N . ASP B 1 239 ? -0.578 10 -0.924 1 96.81 239 ASP B N 1
ATOM 5112 C CA . ASP B 1 239 ? 0.694 10.406 -0.338 1 96.81 239 ASP B CA 1
ATOM 5113 C C . ASP B 1 239 ? 1.177 9.391 0.692 1 96.81 239 ASP B C 1
ATOM 5115 O O . ASP B 1 239 ? 2.287 9.508 1.215 1 96.81 239 ASP B O 1
ATOM 5119 N N . ASN B 1 240 ? 0.375 8.344 0.98 1 97.69 240 ASN B N 1
ATOM 5120 C CA . ASN B 1 240 ? 0.833 7.246 1.82 1 97.69 240 ASN B CA 1
ATOM 5121 C C . ASN B 1 240 ? 1.62 6.215 1.015 1 97.69 240 ASN B C 1
ATOM 5123 O O . ASN B 1 240 ? 1.231 5.047 0.943 1 97.69 240 ASN B O 1
ATOM 5127 N N . TRP B 1 241 ? 2.738 6.68 0.503 1 97.44 241 TRP B N 1
ATOM 5128 C CA . TRP B 1 241 ? 3.547 5.848 -0.384 1 97.44 241 TRP B CA 1
ATOM 5129 C C . TRP B 1 241 ? 4.211 4.715 0.388 1 97.44 241 TRP B C 1
ATOM 5131 O O . TRP B 1 241 ? 4.527 3.668 -0.183 1 97.44 241 TRP B O 1
ATOM 5141 N N . LEU B 1 242 ? 4.387 4.887 1.706 1 97.19 242 LEU B N 1
ATOM 5142 C CA . LEU B 1 242 ? 5 3.857 2.537 1 97.19 242 LEU B CA 1
ATOM 5143 C C . LEU B 1 242 ? 3.977 2.793 2.922 1 97.19 242 LEU B C 1
ATOM 5145 O O . LEU B 1 242 ? 4.344 1.73 3.432 1 97.19 242 LEU B O 1
ATOM 5149 N N . TRP B 1 243 ? 2.73 3.084 2.666 1 97.12 243 TRP B N 1
ATOM 5150 C CA . TRP B 1 243 ? 1.64 2.244 3.148 1 97.12 243 TRP B CA 1
ATOM 5151 C C . TRP B 1 243 ? 1.706 2.084 4.664 1 97.12 243 TRP B C 1
ATOM 5153 O O . TRP B 1 243 ? 1.51 0.984 5.188 1 97.12 243 TRP B O 1
ATOM 5163 N N . GLY B 1 244 ? 2.094 3.189 5.328 1 96 244 GLY B N 1
ATOM 5164 C CA . GLY B 1 244 ? 2.146 3.184 6.781 1 96 244 GLY B CA 1
ATOM 5165 C C . GLY B 1 244 ? 0.79 2.979 7.426 1 96 244 GLY B C 1
ATOM 5166 O O . GLY B 1 244 ? -0.22 3.486 6.938 1 96 244 GLY B O 1
ATOM 5167 N N . THR B 1 245 ? 0.801 2.27 8.523 1 95.69 245 THR B N 1
ATOM 5168 C CA . THR B 1 245 ? -0.463 1.954 9.18 1 95.69 245 THR B CA 1
ATOM 5169 C C . THR B 1 245 ? -0.739 2.934 10.32 1 95.69 245 THR B C 1
ATOM 5171 O O . THR B 1 245 ? 0.183 3.57 10.836 1 95.69 245 THR B O 1
ATOM 5174 N N . MET B 1 246 ? -1.989 3.055 10.633 1 97.25 246 MET B N 1
ATOM 5175 C CA . MET B 1 246 ? -2.465 3.879 11.742 1 97.25 246 MET B CA 1
ATOM 5176 C C . MET B 1 246 ? -3.52 3.139 12.562 1 97.25 246 MET B C 1
ATOM 5178 O O . MET B 1 246 ? -4.246 2.297 12.023 1 97.25 246 MET B O 1
ATOM 5182 N N . GLN B 1 247 ? -3.48 3.414 13.812 1 98.06 247 GLN B N 1
ATOM 5183 C CA . GLN B 1 247 ? -4.594 2.939 14.625 1 98.06 247 GLN B CA 1
ATOM 5184 C C . GLN B 1 247 ? -5.883 3.674 14.281 1 98.06 247 GLN B C 1
ATOM 5186 O O . GLN B 1 247 ? -5.855 4.848 13.906 1 98.06 247 GLN B O 1
ATOM 5191 N N . ASN B 1 248 ? -6.957 2.906 14.352 1 98.62 248 ASN B N 1
ATOM 5192 C CA . ASN B 1 248 ? -8.266 3.469 14.039 1 98.62 248 ASN B CA 1
ATOM 5193 C C . ASN B 1 248 ? -9.148 3.57 15.281 1 98.62 248 ASN B C 1
ATOM 5195 O O . ASN B 1 248 ? -9.289 2.602 16.031 1 98.62 248 ASN B O 1
ATOM 5199 N N . VAL B 1 249 ? -9.688 4.766 15.555 1 98.88 249 VAL B N 1
ATOM 5200 C CA . VAL B 1 249 ? -10.508 4.926 16.75 1 98.88 249 VAL B CA 1
ATOM 5201 C C . VAL B 1 249 ? -11.781 5.691 16.406 1 98.88 249 VAL B C 1
ATOM 5203 O O . VAL B 1 249 ? -11.844 6.379 15.383 1 98.88 249 VAL B O 1
ATOM 5206 N N . PRO B 1 250 ? -12.781 5.555 17.266 1 98.81 250 PRO B N 1
ATOM 5207 C CA . PRO B 1 250 ? -13.945 6.434 17.109 1 98.81 250 PRO B CA 1
ATOM 5208 C C . PRO B 1 250 ? -13.586 7.914 17.25 1 98.81 250 PRO B C 1
ATOM 5210 O O . PRO B 1 250 ? -12.602 8.258 17.891 1 98.81 250 PRO B O 1
ATOM 5213 N N . LEU B 1 251 ? -14.438 8.75 16.672 1 98.69 251 LEU B N 1
ATOM 5214 C CA . LEU B 1 251 ? -14.156 10.172 16.531 1 98.69 251 LEU B CA 1
ATOM 5215 C C . LEU B 1 251 ? -13.977 10.82 17.906 1 98.69 251 LEU B C 1
ATOM 5217 O O . LEU B 1 251 ? -13.078 11.648 18.094 1 98.69 251 LEU B O 1
ATOM 5221 N N . ASP B 1 252 ? -14.82 10.43 18.859 1 98.5 252 ASP B N 1
ATOM 5222 C CA . ASP B 1 252 ? -14.727 11.008 20.203 1 98.5 252 ASP B CA 1
ATOM 5223 C C . ASP B 1 252 ? -13.406 10.625 20.859 1 98.5 252 ASP B C 1
ATOM 5225 O O . ASP B 1 252 ? -12.828 11.422 21.609 1 98.5 252 ASP B O 1
ATOM 5229 N N . GLU B 1 253 ? -12.914 9.492 20.547 1 98.81 253 GLU B N 1
ATOM 5230 C CA . GLU B 1 253 ? -11.648 9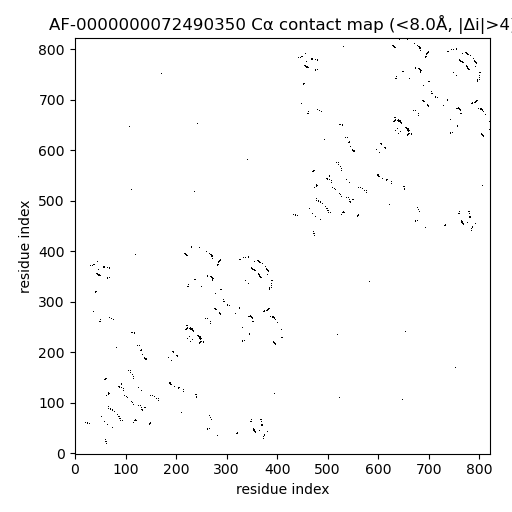.047 21.141 1 98.81 253 GLU B CA 1
ATOM 5231 C C . GLU B 1 253 ? -10.461 9.703 20.438 1 98.81 253 GLU B C 1
ATOM 5233 O O . GLU B 1 253 ? -9.43 9.953 21.062 1 98.81 253 GLU B O 1
ATOM 5238 N N . LEU B 1 254 ? -10.602 10.016 19.172 1 98.88 254 LEU B N 1
ATOM 5239 C CA . LEU B 1 254 ? -9.57 10.797 18.5 1 98.88 254 LEU B CA 1
ATOM 5240 C C . LEU B 1 254 ? -9.367 12.141 19.203 1 98.88 254 LEU B C 1
ATOM 5242 O O . LEU B 1 254 ? -8.234 12.547 19.453 1 98.88 254 LEU B O 1
ATOM 5246 N N . GLN B 1 255 ? -10.484 12.805 19.5 1 98.88 255 GLN B N 1
ATOM 5247 C CA . GLN B 1 255 ? -10.406 14.086 20.203 1 98.88 255 GLN B CA 1
ATOM 5248 C C . GLN B 1 255 ? -9.812 13.914 21.594 1 98.88 255 GLN B C 1
ATOM 5250 O O . GLN B 1 255 ? -9 14.734 22.031 1 98.88 255 GLN B O 1
ATOM 5255 N N . ALA B 1 256 ? -10.227 12.836 22.266 1 98.88 256 ALA B N 1
ATOM 5256 C CA . ALA B 1 256 ? -9.742 12.586 23.609 1 98.88 256 ALA B CA 1
ATOM 5257 C C . ALA B 1 256 ? -8.227 12.398 23.625 1 98.88 256 ALA B C 1
ATOM 5259 O O . ALA B 1 256 ? -7.551 12.828 24.562 1 98.88 256 ALA B O 1
ATOM 5260 N N . ILE B 1 257 ? -7.707 11.797 22.609 1 98.94 257 ILE B N 1
ATOM 5261 C CA . ILE B 1 257 ? -6.27 11.57 22.516 1 98.94 257 ILE B CA 1
ATOM 5262 C C . ILE B 1 257 ? -5.547 12.906 22.375 1 98.94 257 ILE B C 1
ATOM 5264 O O . ILE B 1 257 ? -4.559 13.156 23.078 1 98.94 257 ILE B O 1
ATOM 5268 N N . VAL B 1 258 ? -6.059 13.789 21.547 1 98.94 258 VAL B N 1
ATOM 5269 C CA . VAL B 1 258 ? -5.418 15.078 21.328 1 98.94 258 VAL B CA 1
ATOM 5270 C C . VAL B 1 258 ? -5.504 15.93 22.594 1 98.94 258 VAL B C 1
ATOM 5272 O O . VAL B 1 258 ? -4.52 16.547 23 1 98.94 258 VAL B O 1
ATOM 5275 N N . ASP B 1 259 ? -6.691 15.938 23.234 1 98.88 259 ASP B N 1
ATOM 5276 C CA . ASP B 1 259 ? -6.871 16.688 24.469 1 98.88 259 ASP B CA 1
ATOM 5277 C C . ASP B 1 259 ? -5.902 16.203 25.547 1 98.88 259 ASP B C 1
ATOM 5279 O O . ASP B 1 259 ? -5.242 17 26.203 1 98.88 259 ASP B O 1
ATOM 5283 N N . ASN B 1 260 ? -5.812 14.922 25.656 1 98.88 260 ASN B N 1
ATOM 5284 C CA . ASN B 1 260 ? -4.934 14.344 26.672 1 98.88 260 ASN B CA 1
ATOM 5285 C C . ASN B 1 260 ? -3.467 14.656 26.391 1 98.88 260 ASN B C 1
ATOM 5287 O O . ASN B 1 260 ? -2.693 14.922 27.297 1 98.88 260 ASN B O 1
ATOM 5291 N N . ALA B 1 261 ? -3.098 14.57 25.141 1 98.88 261 ALA B N 1
ATOM 5292 C CA . ALA B 1 261 ? -1.723 14.875 24.75 1 98.88 261 ALA B CA 1
ATOM 5293 C C . ALA B 1 261 ? -1.337 16.281 25.172 1 98.88 261 ALA B C 1
ATOM 5295 O O . ALA B 1 261 ? -0.398 16.484 25.953 1 98.88 261 ALA B O 1
ATOM 5296 N N . ILE B 1 262 ? -2.104 17.266 24.766 1 98.88 262 ILE B N 1
ATOM 5297 C CA . ILE B 1 262 ? -1.774 18.656 25.016 1 98.88 262 ILE B CA 1
ATOM 5298 C C . ILE B 1 262 ? -1.828 18.938 26.516 1 98.88 262 ILE B C 1
ATOM 5300 O O . ILE B 1 262 ? -0.946 19.594 27.062 1 98.88 262 ILE B O 1
ATOM 5304 N N . GLU B 1 263 ? -2.793 18.391 27.219 1 98.38 263 GLU B N 1
ATOM 5305 C CA . GLU B 1 263 ? -2.936 18.594 28.656 1 98.38 263 GLU B CA 1
ATOM 5306 C C . GLU B 1 263 ? -1.729 18.047 29.406 1 98.38 263 GLU B C 1
ATOM 5308 O O . GLU B 1 263 ? -1.38 18.562 30.469 1 98.38 263 GLU B O 1
ATOM 5313 N N . HIS B 1 264 ? -1.074 17.094 28.828 1 98.31 264 HIS B N 1
ATOM 5314 C CA . HIS B 1 264 ? 0.033 16.453 29.516 1 98.31 264 HIS B CA 1
ATOM 5315 C C . HIS B 1 264 ? 1.37 16.797 28.875 1 98.31 264 HIS B C 1
ATOM 5317 O O . HIS B 1 264 ? 2.369 16.109 29.094 1 98.31 264 HIS B O 1
ATOM 5323 N N . GLY B 1 265 ? 1.374 17.734 28 1 98.38 265 GLY B N 1
ATOM 5324 C CA . GLY B 1 265 ? 2.613 18.344 27.547 1 98.38 265 GLY B CA 1
ATOM 5325 C C . GLY B 1 265 ? 3.154 17.703 26.281 1 98.38 265 GLY B C 1
ATOM 5326 O O . GLY B 1 265 ? 4.312 17.922 25.922 1 98.38 265 GLY B O 1
ATOM 5327 N N . TYR B 1 266 ? 2.344 16.891 25.641 1 98.81 266 TYR B N 1
ATOM 5328 C CA . TYR B 1 266 ? 2.76 16.281 24.375 1 98.81 266 TYR B CA 1
ATOM 5329 C C . TYR B 1 266 ? 2.273 17.094 23.188 1 98.81 266 TYR B C 1
ATOM 5331 O O . TYR B 1 266 ? 1.114 17.516 23.141 1 98.81 266 TYR B O 1
ATOM 5339 N N . PRO B 1 267 ? 3.189 17.344 22.203 1 98.88 267 PRO B N 1
ATOM 5340 C CA . PRO B 1 267 ? 2.697 17.875 20.922 1 98.88 267 PRO B CA 1
ATOM 5341 C C . PRO B 1 267 ? 1.973 16.828 20.094 1 98.88 267 PRO B C 1
ATOM 5343 O O . PRO B 1 267 ? 2.014 15.641 20.422 1 98.88 267 PRO B O 1
ATOM 5346 N N . VAL B 1 268 ? 1.27 17.281 19.047 1 98.94 268 VAL B N 1
ATOM 5347 C CA . VAL B 1 268 ? 0.563 16.375 18.141 1 98.94 268 VAL B CA 1
ATOM 5348 C C . VAL B 1 268 ? 0.846 16.781 16.703 1 98.94 268 VAL B C 1
ATOM 5350 O O . VAL B 1 268 ? 0.587 17.922 16.297 1 98.94 268 VAL B O 1
ATOM 5353 N N . ALA B 1 269 ? 1.485 15.859 15.898 1 98.94 269 ALA B N 1
ATOM 5354 C CA . ALA B 1 269 ? 1.518 16.094 14.453 1 98.94 269 ALA B CA 1
ATOM 5355 C C . ALA B 1 269 ? 0.138 15.883 13.836 1 98.94 269 ALA B C 1
ATOM 5357 O O . ALA B 1 269 ? -0.54 14.898 14.125 1 98.94 269 ALA B O 1
ATOM 5358 N N . TRP B 1 270 ? -0.26 16.828 13.008 1 98.88 270 TRP B N 1
ATOM 5359 C CA . TRP B 1 270 ? -1.643 16.875 12.547 1 98.88 270 TRP B CA 1
ATOM 5360 C C . TRP B 1 270 ? -1.705 16.969 11.023 1 98.88 270 TRP B C 1
ATOM 5362 O O . TRP B 1 270 ? -1.173 17.922 10.43 1 98.88 270 TRP B O 1
ATOM 5372 N N . GLY B 1 271 ? -2.229 15.898 10.352 1 98.5 271 GLY B N 1
ATOM 5373 C CA . GLY B 1 271 ? -2.588 15.938 8.938 1 98.5 271 GLY B CA 1
ATOM 5374 C C . GLY B 1 271 ? -4.047 16.281 8.703 1 98.5 271 GLY B C 1
ATOM 5375 O O . GLY B 1 271 ? -4.938 15.625 9.25 1 98.5 271 GLY B O 1
ATOM 5376 N N . ALA B 1 272 ? -4.281 17.359 7.812 1 97.94 272 ALA B N 1
ATOM 5377 C CA . ALA B 1 272 ? -5.66 17.828 7.684 1 97.94 272 ALA B CA 1
ATOM 5378 C C . ALA B 1 272 ? -5.922 18.375 6.285 1 97.94 272 ALA B C 1
ATOM 5380 O O . ALA B 1 272 ? -4.984 18.703 5.551 1 97.94 272 ALA B O 1
ATOM 5381 N N . ASP B 1 273 ? -7.219 18.359 5.961 1 97.06 273 ASP B N 1
ATOM 5382 C CA . ASP B 1 273 ? -7.695 19.094 4.793 1 97.06 273 ASP B CA 1
ATOM 5383 C C . ASP B 1 273 ? -7.836 20.578 5.094 1 97.06 273 ASP B C 1
ATOM 5385 O O . ASP B 1 273 ? -8.539 20.969 6.023 1 97.06 273 ASP B O 1
ATOM 5389 N N . VAL B 1 274 ? -7.191 21.375 4.301 1 94.94 274 VAL B N 1
ATOM 5390 C CA . VAL B 1 274 ? -7.23 22.797 4.586 1 94.94 274 VAL B CA 1
ATOM 5391 C C . VAL B 1 274 ? -7.895 23.547 3.426 1 94.94 274 VAL B C 1
ATOM 5393 O O . VAL B 1 274 ? -7.773 24.766 3.309 1 94.94 274 VAL B O 1
ATOM 5396 N N . SER B 1 275 ? -8.578 22.812 2.604 1 91.06 275 SER B N 1
ATOM 5397 C CA . SER B 1 275 ? -9.234 23.406 1.451 1 91.06 275 SER B CA 1
ATOM 5398 C C . SER B 1 275 ? -10.594 24 1.837 1 91.06 275 SER B C 1
ATOM 5400 O O . SER B 1 275 ? -11.195 24.75 1.063 1 91.06 275 SER B O 1
ATOM 5402 N N . GLU B 1 276 ? -11.047 23.703 3.053 1 88.44 276 GLU B N 1
ATOM 5403 C CA . GLU B 1 276 ? -12.312 24.234 3.551 1 88.44 276 GLU B CA 1
ATOM 5404 C C . GLU B 1 276 ? -12.297 25.75 3.615 1 88.44 276 GLU B C 1
ATOM 5406 O O . GLU B 1 276 ? -11.289 26.359 4.004 1 88.44 276 GLU B O 1
ATOM 5411 N N . GLY B 1 277 ? -13.445 26.359 3.234 1 88.88 277 GLY B N 1
ATOM 5412 C CA . GLY B 1 277 ? -13.539 27.812 3.184 1 88.88 277 GLY B CA 1
ATOM 5413 C C . GLY B 1 277 ? -13.266 28.469 4.52 1 88.88 277 GLY B C 1
ATOM 5414 O O . GLY B 1 277 ? -12.781 29.609 4.57 1 88.88 277 GLY B O 1
ATOM 5415 N N . GLY B 1 278 ? -13.508 27.781 5.535 1 92.31 278 GLY B N 1
ATOM 5416 C CA . GLY B 1 278 ? -13.336 28.344 6.867 1 92.31 278 GLY B CA 1
ATOM 5417 C C . GLY B 1 278 ? -11.898 28.312 7.352 1 92.31 278 GLY B C 1
ATOM 5418 O O . GLY B 1 278 ? -11.594 28.812 8.438 1 92.31 278 GLY B O 1
ATOM 5419 N N . PHE B 1 279 ? -11.023 27.75 6.57 1 94.06 279 PHE B N 1
ATOM 5420 C CA . PHE B 1 279 ? -9.602 27.812 6.883 1 94.06 279 PHE B CA 1
ATOM 5421 C C . PHE B 1 279 ? -9.008 29.141 6.438 1 94.06 279 PHE B C 1
ATOM 5423 O O . PHE B 1 279 ? -8.523 29.266 5.309 1 94.06 279 PHE B O 1
ATOM 5430 N N . LYS B 1 280 ? -8.992 30.062 7.309 1 92.5 280 LYS B N 1
ATOM 5431 C CA . LYS B 1 280 ? -8.516 31.422 7.039 1 92.5 280 LYS B CA 1
ATOM 5432 C C . LYS B 1 280 ? -7.109 31.625 7.602 1 92.5 280 LYS B C 1
ATOM 5434 O O . LYS B 1 280 ? -6.941 32.25 8.648 1 92.5 280 LYS B O 1
ATOM 5439 N N . TRP B 1 281 ? -6.172 31.141 6.863 1 90.31 281 TRP B N 1
ATOM 5440 C CA . TRP B 1 281 ? -4.816 31.047 7.398 1 90.31 281 TRP B CA 1
ATOM 5441 C C . TRP B 1 281 ? -4.207 32.438 7.602 1 90.31 281 TRP B C 1
ATOM 5443 O O . TRP B 1 281 ? -3.424 32.625 8.531 1 90.31 281 TRP B O 1
ATOM 5453 N N . ARG B 1 282 ? -4.527 33.438 6.848 1 89.31 282 ARG B N 1
ATOM 5454 C CA . ARG B 1 282 ? -3.998 34.781 7.031 1 89.31 282 ARG B CA 1
ATOM 5455 C C . ARG B 1 282 ? -4.547 35.438 8.305 1 89.31 282 ARG B C 1
ATOM 5457 O O . ARG B 1 282 ? -3.84 36.156 8.992 1 89.31 282 ARG B O 1
ATOM 5464 N N . GLN B 1 283 ? -5.844 35.156 8.555 1 90.88 283 GLN B N 1
ATOM 5465 C CA . GLN B 1 283 ? -6.508 35.688 9.734 1 90.88 283 GLN B CA 1
ATOM 5466 C C . GLN B 1 283 ? -6.219 34.844 10.969 1 90.88 283 GLN B C 1
ATOM 5468 O O . GLN B 1 283 ? -6.508 35.25 12.094 1 90.88 283 GLN B O 1
ATOM 5473 N N . GLY B 1 284 ? -5.711 33.625 10.781 1 93.81 284 GLY B N 1
ATOM 5474 C CA . GLY B 1 284 ? -5.184 32.844 11.867 1 93.81 284 GLY B CA 1
ATOM 5475 C C . GLY B 1 284 ? -6.246 32 12.57 1 93.81 284 GLY B C 1
ATOM 5476 O O . GLY B 1 284 ? -6.16 31.766 13.781 1 93.81 284 GLY B O 1
ATOM 5477 N N . TYR B 1 285 ? -7.348 31.656 11.852 1 95.75 285 TYR B N 1
ATOM 5478 C CA . TYR B 1 285 ? -8.344 30.797 12.469 1 95.75 285 TYR B CA 1
ATOM 5479 C C . TYR B 1 285 ? -8.945 29.844 11.445 1 95.75 285 TYR B C 1
ATOM 5481 O O . TYR B 1 285 ? -8.82 30.047 10.242 1 95.75 285 TYR B O 1
ATOM 5489 N N . ALA B 1 286 ? -9.555 28.75 11.859 1 96.75 286 ALA B N 1
ATOM 5490 C CA . ALA B 1 286 ? -10.312 27.812 11.031 1 96.75 286 ALA B CA 1
ATOM 5491 C C . ALA B 1 286 ? -11.594 27.375 11.734 1 96.75 286 ALA B C 1
ATOM 5493 O O . ALA B 1 286 ? -11.562 26.938 12.891 1 96.75 286 ALA B O 1
ATOM 5494 N N . VAL B 1 287 ? -12.734 27.547 11.094 1 96.81 287 VAL B N 1
ATOM 5495 C CA . VAL B 1 287 ? -14.047 27.188 11.617 1 96.81 287 VAL B CA 1
ATOM 5496 C C . VAL B 1 287 ? -14.914 26.609 10.508 1 96.81 287 VAL B C 1
ATOM 5498 O O . VAL B 1 287 ? -14.594 26.734 9.328 1 96.81 287 VAL B O 1
ATOM 5501 N N . ILE B 1 288 ? -15.945 25.891 10.859 1 95.94 288 ILE B N 1
ATOM 5502 C CA . ILE B 1 288 ? -16.938 25.406 9.906 1 95.94 288 ILE B CA 1
ATOM 5503 C C . ILE B 1 288 ? -18.328 25.875 10.336 1 95.94 288 ILE B C 1
ATOM 5505 O O . ILE B 1 288 ? -19.047 25.141 11.008 1 95.94 288 ILE B O 1
ATOM 5509 N N . PRO B 1 289 ? -18.75 27 9.836 1 94.44 289 PRO B N 1
ATOM 5510 C CA . PRO B 1 289 ? -20.047 27.547 10.227 1 94.44 289 PRO B CA 1
ATOM 5511 C C . PRO B 1 289 ? -21.219 26.688 9.734 1 94.44 289 PRO B C 1
ATOM 5513 O O . PRO B 1 289 ? -21.109 26.047 8.688 1 94.44 289 PRO B O 1
ATOM 5516 N N . VAL B 1 290 ? -22.266 26.703 10.5 1 92.06 290 VAL B N 1
ATOM 5517 C CA . VAL B 1 290 ? -23.5 26.078 10.039 1 92.06 290 VAL B CA 1
ATOM 5518 C C . VAL B 1 290 ? -24 26.766 8.766 1 92.06 290 VAL B C 1
ATOM 5520 O O . VAL B 1 290 ? -23.781 27.969 8.586 1 92.06 290 VAL B O 1
ATOM 5523 N N . GLU B 1 291 ? -24.484 25.859 7.875 1 79.69 291 GLU B N 1
ATOM 5524 C CA . GLU B 1 291 ? -25.094 26.453 6.691 1 79.69 291 GLU B CA 1
ATOM 5525 C C . GLU B 1 291 ? -26.438 27.078 7.023 1 79.69 291 GLU B C 1
ATOM 5527 O O . GLU B 1 291 ? -27.281 26.469 7.688 1 79.69 291 GLU B O 1
ATOM 5532 N N . LYS B 1 292 ? -26.594 28.328 6.695 1 69.06 292 LYS B N 1
ATOM 5533 C CA . LYS B 1 292 ? -27.891 28.953 6.879 1 69.06 292 LYS B CA 1
ATOM 5534 C C . LYS B 1 292 ? -28.828 28.609 5.727 1 69.06 292 LYS B C 1
ATOM 5536 O O . LYS B 1 292 ? -28.422 28.625 4.562 1 69.06 292 LYS B O 1
ATOM 5541 N N . GLY B 1 293 ? -29.781 27.688 5.922 1 60.16 293 GLY B N 1
ATOM 5542 C CA . GLY B 1 293 ? -30.781 27.391 4.902 1 60.16 293 GLY B CA 1
ATOM 5543 C C . GLY B 1 293 ? -31.812 28.469 4.738 1 60.16 293 GLY B C 1
ATOM 5544 O O . GLY B 1 293 ? -31.875 29.406 5.539 1 60.16 293 GLY B O 1
ATOM 5545 N N . ALA B 1 294 ? -32.531 28.359 3.533 1 54.53 294 ALA B N 1
ATOM 5546 C CA . ALA B 1 294 ? -33.656 29.25 3.273 1 54.53 294 ALA B CA 1
ATOM 5547 C C . ALA B 1 294 ? -34.625 29.281 4.453 1 54.53 294 ALA B C 1
ATOM 5549 O O . ALA B 1 294 ? -35.219 30.328 4.762 1 54.53 294 ALA B O 1
ATOM 5550 N N . LYS B 1 295 ? -34.688 28.203 5.07 1 55.56 295 LYS B N 1
ATOM 5551 C CA . LYS B 1 295 ? -35.719 28.047 6.113 1 55.56 295 LYS B CA 1
ATOM 5552 C C . LYS B 1 295 ? -35.344 28.844 7.359 1 55.56 295 LYS B C 1
ATOM 5554 O O . LYS B 1 295 ? -36.188 29.094 8.219 1 55.56 295 LYS B O 1
ATOM 5559 N N . ASP B 1 296 ? -33.969 29.141 7.379 1 54.12 296 ASP B N 1
ATOM 5560 C CA . ASP B 1 296 ? -33.469 29.828 8.57 1 54.12 296 ASP B CA 1
ATOM 5561 C C . ASP B 1 296 ? -33.562 31.344 8.406 1 54.12 296 ASP B C 1
ATOM 5563 O O . ASP B 1 296 ? -33.188 32.094 9.305 1 54.12 296 ASP B O 1
ATOM 5567 N N . LEU B 1 297 ? -33.938 31.5 7.121 1 59.81 297 LEU B N 1
ATOM 5568 C CA . LEU B 1 297 ? -34 32.938 6.781 1 59.81 297 LEU B CA 1
ATOM 5569 C C . LEU B 1 297 ? -35.438 33.344 6.578 1 59.81 297 LEU B C 1
ATOM 5571 O O . LEU B 1 297 ? -36.312 32.531 6.297 1 59.81 297 LEU B O 1
ATOM 5575 N N . SER B 1 298 ? -35.875 34.344 7.199 1 58.53 298 SER B N 1
ATOM 5576 C CA . SER B 1 298 ? -37.219 34.875 6.969 1 58.53 298 SER B CA 1
ATOM 5577 C C . SER B 1 298 ? -37.125 36.25 6.277 1 58.53 298 SER B C 1
ATOM 5579 O O . SER B 1 298 ? -36.062 36.875 6.246 1 58.53 298 SER B O 1
ATOM 5581 N N . GLY B 1 299 ? -38.188 36.5 5.68 1 54.38 299 GLY B N 1
ATOM 5582 C CA . GLY B 1 299 ? -38.406 37.812 5.109 1 54.38 299 GLY B CA 1
ATOM 5583 C C . GLY B 1 299 ? -37.438 38.156 4.004 1 54.38 299 GLY B C 1
ATOM 5584 O O . GLY B 1 299 ? -37.25 37.375 3.07 1 54.38 299 GLY B O 1
ATOM 5585 N N . THR B 1 300 ? -36.875 39.375 4.16 1 54.25 300 THR B N 1
ATOM 5586 C CA . THR B 1 300 ? -35.969 39.969 3.166 1 54.25 300 THR B CA 1
ATOM 5587 C C . THR B 1 300 ? -34.719 39.125 3.023 1 54.25 300 THR B C 1
ATOM 5589 O O . THR B 1 300 ? -34.125 39.094 1.945 1 54.25 300 THR B O 1
ATOM 5592 N N . GLU B 1 301 ? -34.312 38.531 4.031 1 55.94 301 GLU B N 1
ATOM 5593 C CA . GLU B 1 301 ? -33.062 37.719 4.012 1 55.94 301 GLU B CA 1
ATOM 5594 C C . GLU B 1 301 ? -33.25 36.438 3.188 1 55.94 301 GLU B C 1
ATOM 5596 O O . GLU B 1 301 ? -32.344 36.031 2.471 1 55.94 301 GLU B O 1
ATOM 5601 N N . LEU B 1 302 ? -34.469 35.938 3.361 1 58.31 302 LEU B N 1
ATOM 5602 C CA . LEU B 1 302 ? -34.781 34.781 2.559 1 58.31 302 LEU B CA 1
ATOM 5603 C C . LEU B 1 302 ? -34.844 35.125 1.074 1 58.31 302 LEU B C 1
ATOM 5605 O O . LEU B 1 302 ? -34.344 34.375 0.239 1 58.31 302 LEU B O 1
ATOM 5609 N N . SER B 1 303 ? -35.5 36.219 0.836 1 57.53 303 SER B N 1
ATOM 5610 C CA . SER B 1 303 ? -35.625 36.656 -0.553 1 57.53 303 SER B CA 1
ATOM 5611 C C . SER B 1 303 ? -34.25 36.875 -1.188 1 57.53 303 SER B C 1
ATOM 5613 O O . SER B 1 303 ? -34.031 36.531 -2.354 1 57.53 303 SER B O 1
ATOM 5615 N N . ARG B 1 304 ? -33.281 37.375 -0.501 1 55.88 304 ARG B N 1
ATOM 5616 C CA . ARG B 1 304 ? -31.922 37.594 -0.988 1 55.88 304 ARG B CA 1
ATOM 5617 C C . ARG B 1 304 ? -31.172 36.281 -1.131 1 55.88 304 ARG B C 1
ATOM 5619 O O . ARG B 1 304 ? -30.438 36.094 -2.111 1 55.88 304 ARG B O 1
ATOM 5626 N N . TRP B 1 305 ? -31.453 35.5 -0.224 1 59.22 305 TRP B N 1
ATOM 5627 C CA . TRP B 1 305 ? -30.734 34.219 -0.18 1 59.22 305 TRP B CA 1
ATOM 5628 C C . TRP B 1 305 ? -31.094 33.344 -1.379 1 59.22 305 TRP B C 1
ATOM 5630 O O . TRP B 1 305 ? -30.219 32.719 -1.969 1 59.22 305 TRP B O 1
ATOM 5640 N N . VAL B 1 306 ? -32.312 33.375 -1.648 1 61.12 306 VAL B N 1
ATOM 5641 C CA . VAL B 1 306 ? -32.781 32.531 -2.752 1 61.12 306 VAL B CA 1
ATOM 5642 C C . VAL B 1 306 ? -32.156 33.031 -4.062 1 61.12 306 VAL B C 1
ATOM 5644 O O . VAL B 1 306 ? -32.031 32.25 -5.012 1 61.12 306 VAL B O 1
ATOM 5647 N N . GLN B 1 307 ? -31.781 34.281 -3.971 1 59.16 307 GLN B N 1
ATOM 5648 C CA . GLN B 1 307 ? -31.281 34.844 -5.215 1 59.16 307 GLN B CA 1
ATOM 5649 C C . GLN B 1 307 ? -29.766 34.656 -5.344 1 59.16 307 GLN B C 1
ATOM 5651 O O . GLN B 1 307 ? -29.203 34.844 -6.418 1 59.16 307 GLN B O 1
ATOM 5656 N N . LEU B 1 308 ? -29.141 34.188 -4.285 1 62 308 LEU B N 1
ATOM 5657 C CA . LEU B 1 308 ? -27.688 34.062 -4.305 1 62 308 LEU B CA 1
ATOM 5658 C C . LEU B 1 308 ? -27.25 32.812 -5.047 1 62 308 LEU B C 1
ATOM 5660 O O . LEU B 1 308 ? -27.906 31.781 -4.949 1 62 308 LEU B O 1
ATOM 5664 N N . SER B 1 309 ? -26.203 33.031 -5.824 1 66.31 309 SER B N 1
ATOM 5665 C CA . SER B 1 309 ? -25.562 31.859 -6.434 1 66.31 309 SER B CA 1
ATOM 5666 C C . SER B 1 309 ? -24.906 30.984 -5.383 1 66.31 309 SER B C 1
ATOM 5668 O O . SER B 1 309 ? -24.703 31.391 -4.242 1 66.31 309 SER B O 1
ATOM 5670 N N . ASP B 1 310 ? -24.609 29.844 -5.703 1 67.25 310 ASP B N 1
ATOM 5671 C CA . ASP B 1 310 ? -23.906 28.922 -4.809 1 67.25 310 ASP B CA 1
ATOM 5672 C C . ASP B 1 310 ? -22.578 29.531 -4.332 1 67.25 310 ASP B C 1
ATOM 5674 O O . ASP B 1 310 ? -22.219 29.391 -3.164 1 67.25 310 ASP B O 1
ATOM 5678 N N . LYS B 1 311 ? -22.031 30.156 -5.168 1 72.62 311 LYS B N 1
ATOM 5679 C CA . LYS B 1 311 ? -20.766 30.812 -4.828 1 72.62 311 LYS B CA 1
ATOM 5680 C C . LYS B 1 311 ? -20.984 31.938 -3.822 1 72.62 311 LYS B C 1
ATOM 5682 O O . LYS B 1 311 ? -20.234 32.062 -2.859 1 72.62 311 LYS B O 1
ATOM 5687 N N . ASP B 1 312 ? -21.984 32.719 -4.059 1 71.38 312 ASP B N 1
ATOM 5688 C CA . ASP B 1 312 ? -22.281 33.812 -3.174 1 71.38 312 ASP B CA 1
ATOM 5689 C C . ASP B 1 312 ? -22.703 33.344 -1.79 1 71.38 312 ASP B C 1
ATOM 5691 O O . ASP B 1 312 ? -22.344 33.938 -0.776 1 71.38 312 ASP B O 1
ATOM 5695 N N . ARG B 1 313 ? -23.453 32.344 -1.824 1 69.81 313 ARG B N 1
ATOM 5696 C CA . ARG B 1 313 ? -23.859 31.734 -0.558 1 69.81 313 ARG B CA 1
ATOM 5697 C C . ARG B 1 313 ? -22.641 31.234 0.228 1 69.81 313 ARG B C 1
ATOM 5699 O O . ARG B 1 313 ? -22.578 31.406 1.445 1 69.81 313 ARG B O 1
ATOM 5706 N N . ALA B 1 314 ? -21.812 30.656 -0.498 1 73 314 ALA B N 1
ATOM 5707 C CA . ALA B 1 314 ? -20.578 30.188 0.137 1 73 314 ALA B CA 1
ATOM 5708 C C . ALA B 1 314 ? -19.75 31.359 0.669 1 73 314 ALA B C 1
ATOM 5710 O O . ALA B 1 314 ? -19.203 31.297 1.769 1 73 314 ALA B O 1
ATOM 5711 N N . ASP B 1 315 ? -19.766 32.375 0.003 1 77.94 315 ASP B N 1
ATOM 5712 C CA . ASP B 1 315 ? -19.031 33.562 0.422 1 77.94 315 ASP B CA 1
ATOM 5713 C C . ASP B 1 315 ? -19.625 34.156 1.699 1 77.94 315 ASP B C 1
ATOM 5715 O O . ASP B 1 315 ? -18.891 34.594 2.588 1 77.94 315 ASP B O 1
ATOM 5719 N N . GLU B 1 316 ? -20.844 34.125 1.714 1 76.94 316 GLU B N 1
ATOM 5720 C CA . GLU B 1 316 ? -21.5 34.656 2.902 1 76.94 316 GLU B CA 1
ATOM 5721 C C . GLU B 1 316 ? -21.266 33.781 4.113 1 76.94 316 GLU B C 1
ATOM 5723 O O . GLU B 1 316 ? -21.062 34.281 5.227 1 76.94 316 GLU B O 1
ATOM 5728 N N . ARG B 1 317 ? -21.328 32.562 3.842 1 81.62 317 ARG B N 1
ATOM 5729 C CA . ARG B 1 317 ? -21.109 31.578 4.906 1 81.62 317 ARG B CA 1
ATOM 5730 C C . ARG B 1 317 ? -19.734 31.75 5.535 1 81.62 317 ARG B C 1
ATOM 5732 O O . ARG B 1 317 ? -19.578 31.594 6.75 1 81.62 317 ARG B O 1
ATOM 5739 N N . TYR B 1 318 ? -18.812 32.25 4.801 1 85.25 318 TYR B N 1
ATOM 5740 C CA . TYR B 1 318 ? -17.438 32.281 5.305 1 85.25 318 TYR B CA 1
ATOM 5741 C C . TYR B 1 318 ? -16.938 33.719 5.488 1 85.25 318 TYR B C 1
ATOM 5743 O O . TYR B 1 318 ? -15.742 33.938 5.648 1 85.25 318 TYR B O 1
ATOM 5751 N N . ASN B 1 319 ? -17.875 34.594 5.34 1 85.06 319 ASN B N 1
ATOM 5752 C CA . ASN B 1 319 ? -17.578 35.938 5.773 1 85.06 319 ASN B CA 1
ATOM 5753 C C . ASN B 1 319 ? -17.703 36.094 7.289 1 85.06 319 ASN B C 1
ATOM 5755 O O . ASN B 1 319 ? -18.641 36.719 7.785 1 85.06 319 ASN B O 1
ATOM 5759 N N . ILE B 1 320 ? -16.75 35.656 7.984 1 86.38 320 ILE B N 1
ATOM 5760 C CA . ILE B 1 320 ? -16.766 35.469 9.43 1 86.38 320 ILE B CA 1
ATOM 5761 C C . ILE B 1 320 ? -16.141 36.656 10.125 1 86.38 320 ILE B C 1
ATOM 5763 O O . ILE B 1 320 ? -15.023 37.062 9.781 1 86.38 320 ILE B O 1
ATOM 5767 N N . LYS B 1 321 ? -16.844 37.219 11.062 1 83.56 321 LYS B N 1
ATOM 5768 C CA . LYS B 1 321 ? -16.391 38.406 11.758 1 83.56 321 LYS B CA 1
ATOM 5769 C C . LYS B 1 321 ? -16.125 38.125 13.234 1 83.56 321 LYS B C 1
ATOM 5771 O O . LYS B 1 321 ? -15.875 39.031 14.023 1 83.56 321 LYS B O 1
ATOM 5776 N N . GLY B 1 322 ? -16.219 36.906 13.625 1 90.06 322 GLY B N 1
ATOM 5777 C CA . GLY B 1 322 ? -16.047 36.469 14.992 1 90.06 322 GLY B CA 1
ATOM 5778 C C . GLY B 1 322 ? -16.625 35.062 15.242 1 90.06 322 GLY B C 1
ATOM 5779 O O . GLY B 1 322 ? -16.812 34.312 14.297 1 90.06 322 GLY B O 1
ATOM 5780 N N . PRO B 1 323 ? -16.844 34.844 16.547 1 93.75 323 PRO B N 1
ATOM 5781 C CA . PRO B 1 323 ? -17.391 33.531 16.844 1 93.75 323 PRO B CA 1
ATOM 5782 C C . PRO B 1 323 ? -18.734 33.281 16.156 1 93.75 323 PRO B C 1
ATOM 5784 O O . PRO B 1 323 ? -19.562 34.156 16.078 1 93.75 323 PRO B O 1
ATOM 5787 N N . VAL B 1 324 ? -18.891 32.125 15.617 1 92.19 324 VAL B N 1
ATOM 5788 C CA . VAL B 1 324 ? -20.094 31.734 14.891 1 92.19 324 VAL B CA 1
ATOM 5789 C C . VAL B 1 324 ? -20.531 30.328 15.32 1 92.19 324 VAL B C 1
ATOM 5791 O O . VAL B 1 324 ? -19.734 29.562 15.844 1 92.19 324 VAL B O 1
ATOM 5794 N N . GLU B 1 325 ? -21.875 30.094 15.156 1 93.62 325 GLU B N 1
ATOM 5795 C CA . GLU B 1 325 ? -22.344 28.734 15.352 1 93.62 325 GLU B CA 1
ATOM 5796 C C . GLU B 1 325 ? -21.766 27.797 14.305 1 93.62 325 GLU B C 1
ATOM 5798 O O . GLU B 1 325 ? -21.766 28.094 13.109 1 93.62 325 GLU B O 1
ATOM 5803 N N . GLU B 1 326 ? -21.234 26.688 14.742 1 96.38 326 GLU B N 1
ATOM 5804 C CA . GLU B 1 326 ? -20.594 25.734 13.836 1 96.38 326 GLU B CA 1
ATOM 5805 C C . GLU B 1 326 ? -21.359 24.422 13.781 1 96.38 326 GLU B C 1
ATOM 5807 O O . GLU B 1 326 ? -22.188 24.141 14.648 1 96.38 326 GLU B O 1
ATOM 5812 N N . ILE B 1 327 ? -21.062 23.625 12.766 1 95.75 327 ILE B N 1
ATOM 5813 C CA . ILE B 1 327 ? -21.734 22.344 12.578 1 95.75 327 ILE B CA 1
ATOM 5814 C C . ILE B 1 327 ? -21.344 21.391 13.688 1 95.75 327 ILE B C 1
ATOM 5816 O O . ILE B 1 327 ? -20.281 21.547 14.305 1 95.75 327 ILE B O 1
ATOM 5820 N N . THR B 1 328 ? -22.25 20.438 13.961 1 97.19 328 THR B N 1
ATOM 5821 C CA . THR B 1 328 ? -21.906 19.281 14.789 1 97.19 328 THR B CA 1
ATOM 5822 C C . THR B 1 328 ? -21.375 18.141 13.922 1 97.19 328 THR B C 1
ATOM 5824 O O . THR B 1 328 ? -22.094 17.609 13.07 1 97.19 328 THR B O 1
ATOM 5827 N N . VAL B 1 329 ? -20.188 17.766 14.117 1 98.12 329 VAL B N 1
ATOM 5828 C CA . VAL B 1 329 ? -19.562 16.766 13.273 1 98.12 329 VAL B CA 1
ATOM 5829 C C . VAL B 1 329 ? -19.797 15.375 13.859 1 98.12 329 VAL B C 1
ATOM 5831 O O . VAL B 1 329 ? -19.562 15.141 15.047 1 98.12 329 VAL B O 1
ATOM 5834 N N . THR B 1 330 ? -20.266 14.438 13.008 1 98.25 330 THR B N 1
ATOM 5835 C CA . THR B 1 330 ? -20.484 13.055 13.43 1 98.25 330 THR B CA 1
ATOM 5836 C C . THR B 1 330 ? -19.5 12.125 12.734 1 98.25 330 THR B C 1
ATOM 5838 O O . THR B 1 330 ? -18.844 12.516 11.766 1 98.25 330 THR B O 1
ATOM 5841 N N . GLN B 1 331 ? -19.422 10.938 13.336 1 98.31 331 GLN B N 1
ATOM 5842 C CA . GLN B 1 331 ? -18.594 9.898 12.742 1 98.31 331 GLN B CA 1
ATOM 5843 C C . GLN B 1 331 ? -18.984 9.641 11.289 1 98.31 331 GLN B C 1
ATOM 5845 O O . GLN B 1 331 ? -18.109 9.516 10.422 1 98.31 331 GLN B O 1
ATOM 5850 N N . GLU B 1 332 ? -20.25 9.562 11.039 1 97.12 332 GLU B N 1
ATOM 5851 C CA . GLU B 1 332 ? -20.766 9.281 9.711 1 97.12 332 GLU B CA 1
ATOM 5852 C C . GLU B 1 332 ? -20.453 10.406 8.734 1 97.12 332 GLU B C 1
ATOM 5854 O O . GLU B 1 332 ? -20.109 10.164 7.582 1 97.12 332 GLU B O 1
ATOM 5859 N N . MET B 1 333 ? -20.609 11.609 9.219 1 96.25 333 MET B N 1
ATOM 5860 C CA . MET B 1 333 ? -20.312 12.781 8.391 1 96.25 333 MET B CA 1
ATOM 5861 C C . MET B 1 333 ? -18.859 12.758 7.914 1 96.25 333 MET B C 1
ATOM 5863 O O . MET B 1 333 ? -18.578 13.047 6.75 1 96.25 333 MET B O 1
ATOM 5867 N N . ARG B 1 334 ? -18 12.453 8.812 1 96.75 334 ARG B N 1
ATOM 5868 C CA . ARG B 1 334 ? -16.578 12.43 8.477 1 96.75 334 ARG B CA 1
ATOM 5869 C C . ARG B 1 334 ? -16.297 11.391 7.395 1 96.75 334 ARG B C 1
ATOM 5871 O O . ARG B 1 334 ? -15.539 11.664 6.457 1 96.75 334 ARG B O 1
ATOM 5878 N N . GLN B 1 335 ? -16.844 10.234 7.535 1 97.06 335 GLN B N 1
ATOM 5879 C CA . GLN B 1 335 ? -16.641 9.188 6.531 1 97.06 335 GLN B CA 1
ATOM 5880 C C . GLN B 1 335 ? -17.156 9.633 5.168 1 97.06 335 GLN B C 1
ATOM 5882 O O . GLN B 1 335 ? -16.516 9.398 4.145 1 97.06 335 GLN B O 1
ATOM 5887 N N . GLU B 1 336 ? -18.281 10.227 5.184 1 95.5 336 GLU B N 1
ATOM 5888 C CA . GLU B 1 336 ? -18.875 10.711 3.941 1 95.5 336 GLU B CA 1
ATOM 5889 C C . GLU B 1 336 ? -18 11.766 3.279 1 95.5 336 GLU B C 1
ATOM 5891 O O . GLU B 1 336 ? -17.812 11.75 2.061 1 95.5 336 GLU B O 1
ATOM 5896 N N . MET B 1 337 ? -17.516 12.672 4.09 1 95.25 337 MET B N 1
ATOM 5897 C CA . MET B 1 337 ? -16.641 13.727 3.562 1 95.25 337 MET B CA 1
ATOM 5898 C C . MET B 1 337 ? -15.391 13.125 2.932 1 95.25 337 MET B C 1
ATOM 5900 O O . MET B 1 337 ? -14.922 13.609 1.899 1 95.25 337 MET B O 1
ATOM 5904 N N . PHE B 1 338 ? -14.859 12.086 3.529 1 96.81 338 PHE B N 1
ATOM 5905 C CA . PHE B 1 338 ? -13.695 11.406 2.982 1 96.81 338 PHE B CA 1
ATOM 5906 C C . PHE B 1 338 ? -14.039 10.734 1.658 1 96.81 338 PHE B C 1
ATOM 5908 O O . PHE B 1 338 ? -13.305 10.883 0.675 1 96.81 338 PHE B O 1
ATOM 5915 N N . ASP B 1 339 ? -15.148 10.039 1.634 1 94.38 339 ASP B N 1
ATOM 5916 C CA . ASP B 1 339 ? -15.539 9.258 0.465 1 94.38 339 ASP B CA 1
ATOM 5917 C C . ASP B 1 339 ? -15.891 10.164 -0.71 1 94.38 339 ASP B C 1
ATOM 5919 O O . ASP B 1 339 ? -15.695 9.789 -1.869 1 94.38 339 ASP B O 1
ATOM 5923 N N . ARG B 1 340 ? -16.328 11.32 -0.355 1 92.88 340 ARG B N 1
ATOM 5924 C CA . ARG B 1 340 ? -16.766 12.227 -1.407 1 92.88 340 ARG B CA 1
ATOM 5925 C C . ARG B 1 340 ? -15.656 13.203 -1.779 1 92.88 340 ARG B C 1
ATOM 5927 O O . ARG B 1 340 ? -15.891 14.164 -2.518 1 92.88 340 ARG B O 1
ATOM 5934 N N . LYS B 1 341 ? -14.516 13.125 -1.179 1 92.62 341 LYS B N 1
ATOM 5935 C CA . LYS B 1 341 ? -13.32 13.922 -1.461 1 92.62 341 LYS B CA 1
ATOM 5936 C C . LYS B 1 341 ? -13.477 15.352 -0.952 1 92.62 341 LYS B C 1
ATOM 5938 O O . LYS B 1 341 ? -12.852 16.266 -1.475 1 92.62 341 LYS B O 1
ATOM 5943 N N . GLU B 1 342 ? -14.32 15.461 0.025 1 92.62 342 GLU B N 1
ATOM 5944 C CA . GLU B 1 342 ? -14.461 16.766 0.678 1 92.62 342 GLU B CA 1
ATOM 5945 C C . GLU B 1 342 ? -13.43 16.938 1.789 1 92.62 342 GLU B C 1
ATOM 5947 O O . GLU B 1 342 ? -13.156 18.047 2.221 1 92.62 342 GLU B O 1
ATOM 5952 N N . THR B 1 343 ? -12.953 15.898 2.311 1 94.44 343 THR B N 1
ATOM 5953 C CA . THR B 1 343 ? -11.805 15.852 3.203 1 94.44 343 THR B CA 1
ATOM 5954 C C . THR B 1 343 ? -10.672 15.039 2.578 1 94.44 343 THR B C 1
ATOM 5956 O O . THR B 1 343 ? -10.797 13.828 2.395 1 94.44 343 THR B O 1
ATOM 5959 N N . THR B 1 344 ? -9.625 15.734 2.217 1 93.5 344 THR B N 1
ATOM 5960 C CA . THR B 1 344 ? -8.508 15.094 1.527 1 93.5 344 THR B CA 1
ATOM 5961 C C . THR B 1 344 ? -7.195 15.375 2.254 1 93.5 344 THR B C 1
ATOM 5963 O O . THR B 1 344 ? -7.141 16.219 3.15 1 93.5 344 THR B O 1
ATOM 5966 N N . ASP B 1 345 ? -6.234 14.609 1.967 1 93.06 345 ASP B N 1
ATOM 5967 C CA . ASP B 1 345 ? -4.898 14.758 2.531 1 93.06 345 ASP B CA 1
ATOM 5968 C C . ASP B 1 345 ? -4.152 15.922 1.873 1 93.06 345 ASP B C 1
ATOM 5970 O O . ASP B 1 345 ? -3.578 15.766 0.794 1 93.06 345 ASP B O 1
ATOM 5974 N N . ASP B 1 346 ? -4.086 17.047 2.67 1 92.19 346 ASP B N 1
ATOM 5975 C CA . ASP B 1 346 ? -3.629 18.281 2.041 1 92.19 346 ASP B CA 1
ATOM 5976 C C . ASP B 1 346 ? -2.373 18.812 2.729 1 92.19 346 ASP B C 1
ATOM 5978 O O . ASP B 1 346 ? -1.442 19.266 2.062 1 92.19 346 ASP B O 1
ATOM 5982 N N . HIS B 1 347 ? -2.443 18.844 4.074 1 96.56 347 HIS B N 1
ATOM 5983 C CA . HIS B 1 347 ? -1.449 19.672 4.754 1 96.56 347 HIS B CA 1
ATOM 5984 C C . HIS B 1 347 ? -1.104 19.094 6.125 1 96.56 347 HIS B C 1
ATOM 5986 O O . HIS B 1 347 ? -1.983 18.609 6.84 1 96.56 347 HIS B O 1
ATOM 5992 N N . GLY B 1 348 ? 0.258 19.125 6.41 1 98.19 348 GLY B N 1
ATOM 5993 C CA . GLY B 1 348 ? 0.74 18.75 7.727 1 98.19 348 GLY B CA 1
ATOM 5994 C C . GLY B 1 348 ? 1.053 19.938 8.617 1 98.19 348 GLY B C 1
ATOM 5995 O O . GLY B 1 348 ? 1.639 20.922 8.156 1 98.19 348 GLY B O 1
ATOM 5996 N N . MET B 1 349 ? 0.604 19.938 9.867 1 98.69 349 MET B N 1
ATOM 5997 C CA . MET B 1 349 ? 0.831 20.953 10.883 1 98.69 349 MET B CA 1
ATOM 5998 C C . MET B 1 349 ? 1.053 20.328 12.258 1 98.69 349 MET B C 1
ATOM 6000 O O . MET B 1 349 ? 1.106 19.094 12.375 1 98.69 349 MET B O 1
ATOM 6004 N N . VAL B 1 350 ? 1.274 21.156 13.281 1 98.94 350 VAL B N 1
ATOM 6005 C CA . VAL B 1 350 ? 1.499 20.656 14.633 1 98.94 350 VAL B CA 1
ATOM 6006 C C . VAL B 1 350 ? 0.521 21.312 15.594 1 98.94 350 VAL B C 1
ATOM 6008 O O . VAL B 1 350 ? 0.424 22.547 15.648 1 98.94 350 VAL B O 1
ATOM 6011 N N . ILE B 1 351 ? -0.22 20.5 16.328 1 98.94 351 ILE B N 1
ATOM 6012 C CA . ILE B 1 351 ? -1.028 21.016 17.438 1 98.94 351 ILE B CA 1
ATOM 6013 C C . ILE B 1 351 ? -0.167 21.141 18.688 1 98.94 351 ILE B C 1
ATOM 6015 O O . ILE B 1 351 ? 0.416 20.172 19.156 1 98.94 351 ILE B O 1
ATOM 6019 N N . MET B 1 352 ? -0.137 22.375 19.219 1 98.69 352 MET B N 1
ATOM 6020 C CA . MET B 1 352 ? 0.761 22.594 20.344 1 98.69 352 MET B CA 1
ATOM 6021 C C . MET B 1 352 ? 0.049 23.328 21.484 1 98.69 352 MET B C 1
ATOM 6023 O O . MET B 1 352 ? 0.692 23.812 22.406 1 98.69 352 MET B O 1
ATOM 6027 N N . GLY B 1 353 ? -1.329 23.422 21.406 1 98.81 353 GLY B N 1
ATOM 6028 C CA . GLY B 1 353 ? -2.004 24.094 22.5 1 98.81 353 GLY B CA 1
ATOM 6029 C C . GLY B 1 353 ? -3.516 23.984 22.422 1 98.81 353 GLY B C 1
ATOM 6030 O O . GLY B 1 353 ? -4.062 23.531 21.422 1 98.81 353 GLY B O 1
ATOM 6031 N N . ILE B 1 354 ? -4.098 24.328 23.547 1 98.88 354 ILE B N 1
ATOM 6032 C CA . ILE B 1 354 ? -5.539 24.5 23.672 1 98.88 354 ILE B CA 1
ATOM 6033 C C . ILE B 1 354 ? -5.852 25.938 24.078 1 98.88 354 ILE B C 1
ATOM 6035 O O . ILE B 1 354 ? -5.16 26.531 24.906 1 98.88 354 ILE B O 1
ATOM 6039 N N . ALA B 1 355 ? -6.832 26.5 23.391 1 98.69 355 ALA B N 1
ATOM 6040 C CA . ALA B 1 355 ? -7.258 27.875 23.641 1 98.69 355 ALA B CA 1
ATOM 6041 C C . ALA B 1 355 ? -8.781 27.969 23.719 1 98.69 355 ALA B C 1
ATOM 6043 O O . ALA B 1 355 ? -9.484 26.984 23.484 1 98.69 355 ALA B O 1
ATOM 6044 N N . LYS B 1 356 ? -9.227 29.172 24.141 1 98.38 356 LYS B N 1
ATOM 6045 C CA . LYS B 1 356 ? -10.641 29.531 24.109 1 98.38 356 LYS B CA 1
ATOM 6046 C C . LYS B 1 356 ? -10.859 30.891 23.453 1 98.38 356 LYS B C 1
ATOM 6048 O O . LYS B 1 356 ? -10.016 31.781 23.547 1 98.38 356 LYS B O 1
ATOM 6053 N N . ASP B 1 357 ? -11.984 31.031 22.781 1 97.06 357 ASP B N 1
ATOM 6054 C CA . ASP B 1 357 ? -12.352 32.344 22.297 1 97.06 357 ASP B CA 1
ATOM 6055 C C . ASP B 1 357 ? -13.18 33.125 23.328 1 97.06 357 ASP B C 1
ATOM 6057 O O . ASP B 1 357 ? -13.367 32.625 24.453 1 97.06 357 ASP B O 1
ATOM 6061 N N . GLN B 1 358 ? -13.688 34.312 23.016 1 96.06 358 GLN B N 1
ATOM 6062 C CA . GLN B 1 358 ? -14.359 35.219 23.938 1 96.06 358 GLN B CA 1
ATOM 6063 C C . GLN B 1 358 ? -15.688 34.656 24.406 1 96.06 358 GLN B C 1
ATOM 6065 O O . GLN B 1 358 ? -16.266 35.125 25.391 1 96.06 358 GLN B O 1
ATOM 6070 N N . GLU B 1 359 ? -16.141 33.625 23.688 1 96.81 359 GLU B N 1
ATOM 6071 C CA . GLU B 1 359 ? -17.406 33 24.078 1 96.81 359 GLU B CA 1
ATOM 6072 C C . GLU B 1 359 ? -17.156 31.688 24.812 1 96.81 359 GLU B C 1
ATOM 6074 O O . GLU B 1 359 ? -18.109 31 25.203 1 96.81 359 GLU B O 1
ATOM 6079 N N . GLY B 1 360 ? -15.969 31.297 24.938 1 97.25 360 GLY B N 1
ATOM 6080 C CA . GLY B 1 360 ? -15.617 30.109 25.688 1 97.25 360 GLY B CA 1
ATOM 6081 C C . GLY B 1 360 ? -15.484 28.875 24.812 1 97.25 360 GLY B C 1
ATOM 6082 O O . GLY B 1 360 ? -15.242 27.766 25.312 1 97.25 360 GLY B O 1
ATOM 6083 N N . ASN B 1 361 ? -15.602 29.016 23.5 1 97.75 361 ASN B N 1
ATOM 6084 C CA . ASN B 1 361 ? -15.43 27.891 22.609 1 97.75 361 ASN B CA 1
ATOM 6085 C C . ASN B 1 361 ? -13.977 27.406 22.578 1 97.75 361 ASN B C 1
ATOM 6087 O O . ASN B 1 361 ? -13.047 28.219 22.578 1 97.75 361 ASN B O 1
ATOM 6091 N N . LYS B 1 362 ? -13.805 26.109 22.625 1 98.5 362 LYS B N 1
ATOM 6092 C CA . LYS B 1 362 ? -12.477 25.5 22.625 1 98.5 362 LYS B CA 1
ATOM 6093 C C . LYS B 1 362 ? -11.867 25.516 21.219 1 98.5 362 LYS B C 1
ATOM 6095 O O . LYS B 1 362 ? -12.555 25.234 20.234 1 98.5 362 LYS B O 1
ATOM 6100 N N . TYR B 1 363 ? -10.602 25.844 21.188 1 98.81 363 TYR B N 1
ATOM 6101 C CA . TYR B 1 363 ? -9.789 25.828 19.969 1 98.81 363 TYR B CA 1
ATOM 6102 C C . TYR B 1 363 ? -8.469 25.094 20.219 1 98.81 363 TYR B C 1
ATOM 6104 O O . TYR B 1 363 ? -7.984 25.047 21.344 1 98.81 363 TYR B O 1
ATOM 6112 N N . TYR B 1 364 ? -7.941 24.484 19.172 1 98.94 364 TYR B N 1
ATOM 6113 C CA . TYR B 1 364 ? -6.559 24.031 19.172 1 98.94 364 TYR B CA 1
ATOM 6114 C C . TYR B 1 364 ? -5.637 25.078 18.562 1 98.94 364 TYR B C 1
ATOM 6116 O O . TYR B 1 364 ? -5.945 25.625 17.5 1 98.94 364 TYR B O 1
ATOM 6124 N N . LYS B 1 365 ? -4.598 25.406 19.234 1 98.81 365 LYS B N 1
ATOM 6125 C CA . LYS B 1 365 ? -3.557 26.25 18.641 1 98.81 365 LYS B CA 1
ATOM 6126 C C . LYS B 1 365 ? -2.574 25.406 17.828 1 98.81 365 LYS B C 1
ATOM 6128 O O . LYS B 1 365 ? -2.051 24.406 18.312 1 98.81 365 LYS B O 1
ATOM 6133 N N . ILE B 1 366 ? -2.373 25.781 16.562 1 98.75 366 ILE B N 1
ATOM 6134 C CA . ILE B 1 366 ? -1.524 24.984 15.688 1 98.75 366 ILE B CA 1
ATOM 6135 C C . ILE B 1 366 ? -0.382 25.844 15.148 1 98.75 366 ILE B C 1
ATOM 6137 O O . ILE B 1 366 ? -0.492 27.078 15.094 1 98.75 366 ILE B O 1
ATOM 6141 N N . GLN B 1 367 ? 0.733 25.203 14.859 1 98.5 367 GLN B N 1
ATOM 6142 C CA . GLN B 1 367 ? 1.857 25.812 14.164 1 98.5 367 GLN B CA 1
ATOM 6143 C C . GLN B 1 367 ? 1.89 25.406 12.695 1 98.5 367 GLN B C 1
ATOM 6145 O O . GLN B 1 367 ? 1.851 24.203 12.383 1 98.5 367 GLN B O 1
ATOM 6150 N N . ASN B 1 368 ? 1.834 26.344 11.859 1 96.31 368 ASN B N 1
ATOM 6151 C CA . ASN B 1 368 ? 1.952 26.156 10.422 1 96.31 368 ASN B CA 1
ATOM 6152 C C . ASN B 1 368 ? 3.395 26.328 9.953 1 96.31 368 ASN B C 1
ATOM 6154 O O . ASN B 1 368 ? 4.281 26.625 10.75 1 96.31 368 ASN B O 1
ATOM 6158 N N . SER B 1 369 ? 3.637 26.031 8.68 1 95.69 369 SER B N 1
ATOM 6159 C CA . SER B 1 369 ? 4.98 26.156 8.133 1 95.69 369 SER B CA 1
ATOM 6160 C C . SER B 1 369 ? 5.004 27.094 6.934 1 95.69 369 SER B C 1
ATOM 6162 O O . SER B 1 369 ? 5.703 26.844 5.949 1 95.69 369 SER B O 1
ATOM 6164 N N . TRP B 1 370 ? 4.238 28.125 7 1 93.25 370 TRP B N 1
ATOM 6165 C CA . TRP B 1 370 ? 4.145 29.094 5.914 1 93.25 370 TRP B CA 1
ATOM 6166 C C . TRP B 1 370 ? 4.691 30.438 6.344 1 93.25 370 TRP B C 1
ATOM 6168 O O . TRP B 1 370 ? 4.078 31.484 6.086 1 93.25 370 TRP B O 1
ATOM 6178 N N . ASP B 1 371 ? 5.711 30.422 7.105 1 93.38 371 ASP B N 1
ATOM 6179 C CA . ASP B 1 371 ? 6.41 31.609 7.602 1 93.38 371 ASP B CA 1
ATOM 6180 C C . ASP B 1 371 ? 5.617 32.281 8.719 1 93.38 371 ASP B C 1
ATOM 6182 O O . ASP B 1 371 ? 4.773 31.656 9.359 1 93.38 371 ASP B O 1
ATOM 6186 N N . THR B 1 372 ? 5.969 33.625 9.062 1 94.19 372 THR B N 1
ATOM 6187 C CA . THR B 1 372 ? 5.383 34.281 10.219 1 94.19 372 THR B CA 1
ATOM 6188 C C . THR B 1 372 ? 4.617 35.531 9.797 1 94.19 372 THR B C 1
ATOM 6190 O O . THR B 1 372 ? 4.395 36.438 10.602 1 94.19 372 THR B O 1
ATOM 6193 N N . ASN B 1 373 ? 4.176 35.656 8.633 1 88.88 373 ASN B N 1
ATOM 6194 C CA . ASN B 1 373 ? 3.605 36.875 8.125 1 88.88 373 ASN B CA 1
ATOM 6195 C C . ASN B 1 373 ? 2.094 36.938 8.336 1 88.88 373 ASN B C 1
ATOM 6197 O O . ASN B 1 373 ? 1.418 37.812 7.801 1 88.88 373 ASN B O 1
ATOM 6201 N N . GLN B 1 374 ? 1.51 36.188 9.172 1 89.19 374 GLN B N 1
ATOM 6202 C CA . GLN B 1 374 ? 0.077 36.156 9.453 1 89.19 374 GLN B CA 1
ATOM 6203 C C . GLN B 1 374 ? -0.227 36.719 10.836 1 89.19 374 GLN B C 1
ATOM 6205 O O . GLN B 1 374 ? 0.689 37.031 11.602 1 89.19 374 GLN B O 1
ATOM 6210 N N . LEU B 1 375 ? -1.455 36.906 11.141 1 90.94 375 LEU B N 1
ATOM 6211 C CA . LEU B 1 375 ? -1.932 37.625 12.32 1 90.94 375 LEU B CA 1
ATOM 6212 C C . LEU B 1 375 ? -1.291 37.094 13.586 1 90.94 375 LEU B C 1
ATOM 6214 O O . LEU B 1 375 ? -0.995 37.844 14.516 1 90.94 375 LEU B O 1
ATOM 6218 N N . TYR B 1 376 ? -1.099 35.875 13.672 1 94.12 376 TYR B N 1
ATOM 6219 C CA . TYR B 1 376 ? -0.545 35.25 14.883 1 94.12 376 TYR B CA 1
ATOM 6220 C C . TYR B 1 376 ? 0.83 34.656 14.609 1 94.12 376 TYR B C 1
ATOM 6222 O O . TYR B 1 376 ? 1.189 33.625 15.18 1 94.12 376 TYR B O 1
ATOM 6230 N N . ASP B 1 377 ? 1.567 35.219 13.719 1 94.12 377 ASP B N 1
ATOM 6231 C CA . ASP B 1 377 ? 2.982 34.969 13.477 1 94.12 377 ASP B CA 1
ATOM 6232 C C . ASP B 1 377 ? 3.229 33.5 13.156 1 94.12 377 ASP B C 1
ATOM 6234 O O . ASP B 1 377 ? 4.121 32.875 13.742 1 94.12 377 ASP B O 1
ATOM 6238 N N . GLY B 1 378 ? 2.363 32.906 12.367 1 96.12 378 GLY B N 1
ATOM 6239 C CA . GLY B 1 378 ? 2.57 31.547 11.898 1 96.12 378 GLY B CA 1
ATOM 6240 C C . GLY B 1 378 ? 1.764 30.516 12.68 1 96.12 378 GLY B C 1
ATOM 6241 O O . GLY B 1 378 ? 1.782 29.328 12.352 1 96.12 378 GLY B O 1
ATOM 6242 N N . PHE B 1 379 ? 1.105 31 13.695 1 97.62 379 PHE B N 1
ATOM 6243 C CA . PHE B 1 379 ? 0.199 30.141 14.445 1 97.62 379 PHE B CA 1
ATOM 6244 C C . PHE B 1 379 ? -1.249 30.391 14.039 1 97.62 379 PHE B C 1
ATOM 6246 O O . PHE B 1 379 ? -1.553 31.406 13.414 1 97.62 379 PHE B O 1
ATOM 6253 N N . MET B 1 380 ? -2.102 29.422 14.305 1 97.44 380 MET B N 1
ATOM 6254 C CA . MET B 1 380 ? -3.531 29.516 14.023 1 97.44 380 MET B CA 1
ATOM 6255 C C . MET B 1 380 ? -4.348 28.859 15.141 1 97.44 380 MET B C 1
ATOM 6257 O O . MET B 1 380 ? -3.822 28.047 15.906 1 97.44 380 MET B O 1
ATOM 6261 N N . TYR B 1 381 ? -5.57 29.297 15.234 1 98.19 381 TYR B N 1
ATOM 6262 C CA . TYR B 1 381 ? -6.539 28.688 16.141 1 98.19 381 TYR B CA 1
ATOM 6263 C C . TYR B 1 381 ? -7.605 27.938 15.367 1 98.19 381 TYR B C 1
ATOM 6265 O O . TYR B 1 381 ? -8.375 28.531 14.602 1 98.19 381 TYR B O 1
ATOM 6273 N N . VAL B 1 382 ? -7.691 26.625 15.602 1 98.62 382 VAL B N 1
ATOM 6274 C CA . VAL B 1 382 ? -8.586 25.734 14.883 1 98.62 382 VAL B CA 1
ATOM 6275 C C . VAL B 1 382 ? -9.711 25.266 15.812 1 98.62 382 VAL B C 1
ATOM 6277 O O . VAL B 1 382 ? -9.445 24.656 16.859 1 98.62 382 VAL B O 1
ATOM 6280 N N . SER B 1 383 ? -10.945 25.531 15.398 1 98.56 383 SER B N 1
ATOM 6281 C CA . SER B 1 383 ? -12.07 25.125 16.234 1 98.56 383 SER B CA 1
ATOM 6282 C C . SER B 1 383 ? -12.164 23.594 16.312 1 98.56 383 SER B C 1
ATOM 6284 O O . SER B 1 383 ? -11.688 22.891 15.422 1 98.56 383 SER B O 1
ATOM 6286 N N . VAL B 1 384 ? -12.797 23.094 17.344 1 98.62 384 VAL B N 1
ATOM 6287 C CA . VAL B 1 384 ? -12.969 21.656 17.531 1 98.62 384 VAL B CA 1
ATOM 6288 C C . VAL B 1 384 ? -13.781 21.078 16.375 1 98.62 384 VAL B C 1
ATOM 6290 O O . VAL B 1 384 ? -13.398 20.047 15.805 1 98.62 384 VAL B O 1
ATOM 6293 N N . PRO B 1 385 ? -14.875 21.719 15.891 1 98.38 385 PRO B N 1
ATOM 6294 C CA . PRO B 1 385 ? -15.594 21.156 14.742 1 98.38 385 PRO B CA 1
ATOM 6295 C C . PRO B 1 385 ? -14.727 21.047 13.492 1 98.38 385 PRO B C 1
ATOM 6297 O O . PRO B 1 385 ? -14.812 20.062 12.75 1 98.38 385 PRO B O 1
ATOM 6300 N N . PHE B 1 386 ? -13.914 22.062 13.234 1 98.44 386 PHE B N 1
ATOM 6301 C CA . PHE B 1 386 ? -13.023 22 12.086 1 98.44 386 PHE B CA 1
ATOM 6302 C C . PHE B 1 386 ? -12.055 20.828 12.219 1 98.44 386 PHE B C 1
ATOM 6304 O O . PHE B 1 386 ? -11.859 20.062 11.273 1 98.44 386 PHE B O 1
ATOM 6311 N N . PHE B 1 387 ? -11.461 20.719 13.414 1 98.75 387 PHE B N 1
ATOM 6312 C CA . PHE B 1 387 ? -10.547 19.625 13.688 1 98.75 387 PHE B CA 1
ATOM 6313 C C . PHE B 1 387 ? -11.227 18.281 13.43 1 98.75 387 PHE B C 1
ATOM 6315 O O . PHE B 1 387 ? -10.672 17.422 12.75 1 98.75 387 PHE B O 1
ATOM 6322 N N . LEU B 1 388 ? -12.359 18.078 13.945 1 98.75 388 LEU B N 1
ATOM 6323 C CA . LEU B 1 388 ? -13.062 16.812 13.852 1 98.75 388 LEU B CA 1
ATOM 6324 C C . LEU B 1 388 ? -13.445 16.5 12.414 1 98.75 388 LEU B C 1
ATOM 6326 O O . LEU B 1 388 ? -13.359 15.344 11.977 1 98.75 388 LEU B O 1
ATOM 6330 N N . ALA B 1 389 ? -13.789 17.453 11.648 1 98.25 389 ALA B N 1
ATOM 6331 C CA . ALA B 1 389 ? -14.289 17.266 10.289 1 98.25 389 ALA B CA 1
ATOM 6332 C C . ALA B 1 389 ? -13.141 17.031 9.312 1 98.25 389 ALA B C 1
ATOM 6334 O O . ALA B 1 389 ? -13.289 16.281 8.344 1 98.25 389 ALA B O 1
ATOM 6335 N N . LYS B 1 390 ? -12 17.672 9.578 1 98.38 390 LYS B N 1
ATOM 6336 C CA . LYS B 1 390 ? -11.047 17.812 8.484 1 98.38 390 LYS B CA 1
ATOM 6337 C C . LYS B 1 390 ? -9.742 17.094 8.797 1 98.38 390 LYS B C 1
ATOM 6339 O O . LYS B 1 390 ? -8.82 17.078 7.98 1 98.38 390 LYS B O 1
ATOM 6344 N N . THR B 1 391 ? -9.688 16.406 9.945 1 98.69 391 THR B N 1
ATOM 6345 C CA . THR B 1 391 ? -8.5 15.641 10.297 1 98.69 391 THR B CA 1
ATOM 6346 C C . THR B 1 391 ? -8.43 14.359 9.469 1 98.69 391 THR B C 1
ATOM 6348 O O . THR B 1 391 ? -9.422 13.633 9.352 1 98.69 391 THR B O 1
ATOM 6351 N N . MET B 1 392 ? -7.301 14.156 8.914 1 98.38 392 MET B N 1
ATOM 6352 C CA . MET B 1 392 ? -7.012 12.875 8.273 1 98.38 392 MET B CA 1
ATOM 6353 C C . MET B 1 392 ? -6.367 11.906 9.266 1 98.38 392 MET B C 1
ATOM 6355 O O . MET B 1 392 ? -6.82 10.773 9.414 1 98.38 392 MET B O 1
ATOM 6359 N N . ASP B 1 393 ? -5.324 12.375 9.867 1 98.62 393 ASP B N 1
ATOM 6360 C CA . ASP B 1 393 ? -4.633 11.562 10.859 1 98.62 393 ASP B CA 1
ATOM 6361 C C . ASP B 1 393 ? -3.812 12.438 11.805 1 98.62 393 ASP B C 1
ATOM 6363 O O . ASP B 1 393 ? -3.641 13.633 11.562 1 98.62 393 ASP B O 1
ATOM 6367 N N . ILE B 1 394 ? -3.426 11.805 12.945 1 98.94 394 ILE B N 1
ATOM 6368 C CA . ILE B 1 394 ? -2.508 12.453 13.875 1 98.94 394 ILE B CA 1
ATOM 6369 C C . ILE B 1 394 ? -1.376 11.492 14.234 1 98.94 394 ILE B C 1
ATOM 6371 O O . ILE B 1 394 ? -1.511 10.273 14.078 1 98.94 394 ILE B O 1
ATOM 6375 N N . MET B 1 395 ? -0.285 12.047 14.656 1 98.94 395 MET B N 1
ATOM 6376 C CA . MET B 1 395 ? 0.801 11.289 15.266 1 98.94 395 MET B CA 1
ATOM 6377 C C . MET B 1 395 ? 1.069 11.773 16.688 1 98.94 395 MET B C 1
ATOM 6379 O O . MET B 1 395 ? 1.146 12.977 16.938 1 98.94 395 MET B O 1
ATOM 6383 N N . VAL B 1 396 ? 1.179 10.867 17.641 1 98.88 396 VAL B N 1
ATOM 6384 C CA . VAL B 1 396 ? 1.395 11.195 19.047 1 98.88 396 VAL B CA 1
ATOM 6385 C C . VAL B 1 396 ? 2.34 10.172 19.672 1 98.88 396 VAL B C 1
ATOM 6387 O O . VAL B 1 396 ? 2.537 9.078 19.125 1 98.88 396 VAL B O 1
ATOM 6390 N N . HIS B 1 397 ? 2.961 10.594 20.719 1 98.81 397 HIS B N 1
ATOM 6391 C CA . HIS B 1 397 ? 3.635 9.617 21.578 1 98.81 397 HIS B CA 1
ATOM 6392 C C . HIS B 1 397 ? 2.639 8.633 22.172 1 98.81 397 HIS B C 1
ATOM 6394 O O . HIS B 1 397 ? 1.548 9.023 22.594 1 98.81 397 HIS B O 1
ATOM 6400 N N . LYS B 1 398 ? 3.018 7.418 22.328 1 98.31 398 LYS B N 1
ATOM 6401 C CA . LYS B 1 398 ? 2.127 6.379 22.828 1 98.31 398 LYS B CA 1
ATOM 6402 C C . LYS B 1 398 ? 1.637 6.715 24.234 1 98.31 398 LYS B C 1
ATOM 6404 O O . LYS B 1 398 ? 0.497 6.406 24.594 1 98.31 398 LYS B O 1
ATOM 6409 N N . ASP B 1 399 ? 2.445 7.352 25 1 98.31 399 ASP B N 1
ATOM 6410 C CA . ASP B 1 399 ? 2.098 7.68 26.375 1 98.31 399 ASP B CA 1
ATOM 6411 C C . ASP B 1 399 ? 1.051 8.789 26.422 1 98.31 399 ASP B C 1
ATOM 6413 O O . ASP B 1 399 ? 0.446 9.023 27.469 1 98.31 399 ASP B O 1
ATOM 6417 N N . ALA B 1 400 ? 0.875 9.492 25.359 1 98.5 400 ALA B N 1
ATOM 6418 C CA . ALA B 1 400 ? -0.141 10.539 25.297 1 98.5 400 ALA B CA 1
ATOM 6419 C C . ALA B 1 400 ? -1.532 9.945 25.109 1 98.5 400 ALA B C 1
ATOM 6421 O O . ALA B 1 400 ? -2.539 10.633 25.297 1 98.5 400 ALA B O 1
ATOM 6422 N N . VAL B 1 401 ? -1.63 8.719 24.703 1 98.81 401 VAL B N 1
ATOM 6423 C CA . VAL B 1 401 ? -2.912 8.039 24.516 1 98.81 401 VAL B CA 1
ATOM 6424 C C . VAL B 1 401 ? -3.461 7.602 25.875 1 98.81 401 VAL B C 1
ATOM 6426 O O . VAL B 1 401 ? -2.783 6.895 26.625 1 98.81 401 VAL B O 1
ATOM 6429 N N . PRO B 1 402 ? -4.68 8.008 26.172 1 98.69 402 PRO B N 1
ATOM 6430 C CA . PRO B 1 402 ? -5.254 7.527 27.438 1 98.69 402 PRO B CA 1
ATOM 6431 C C . PRO B 1 402 ? -5.246 6.004 27.531 1 98.69 402 PRO B C 1
ATOM 6433 O O . PRO B 1 402 ? -5.523 5.309 26.562 1 98.69 402 PRO B O 1
ATOM 6436 N N . ALA B 1 403 ? -4.996 5.508 28.703 1 98 403 ALA B N 1
ATOM 6437 C CA . ALA B 1 403 ? -4.816 4.074 28.938 1 98 403 ALA B CA 1
ATOM 6438 C C . ALA B 1 403 ? -6.055 3.289 28.516 1 98 403 ALA B C 1
ATOM 6440 O O . ALA B 1 403 ? -5.941 2.184 27.984 1 98 403 ALA B O 1
ATOM 6441 N N . ASN B 1 404 ? -7.207 3.826 28.75 1 98.12 404 ASN B N 1
ATOM 6442 C CA . ASN B 1 404 ? -8.453 3.137 28.438 1 98.12 404 ASN B CA 1
ATOM 6443 C C . ASN B 1 404 ? -8.648 3.01 26.922 1 98.12 404 ASN B C 1
ATOM 6445 O O . ASN B 1 404 ? -9.406 2.148 26.469 1 98.12 404 ASN B O 1
ATOM 6449 N N . ILE B 1 405 ? -8.023 3.875 26.203 1 98.56 405 ILE B N 1
ATOM 6450 C CA . ILE B 1 405 ? -8.078 3.785 24.75 1 98.56 405 ILE B CA 1
ATOM 6451 C C . ILE B 1 405 ? -6.969 2.867 24.25 1 98.56 405 ILE B C 1
ATOM 6453 O O . ILE B 1 405 ? -7.207 1.979 23.422 1 98.56 405 ILE B O 1
ATOM 6457 N N . ALA B 1 406 ? -5.793 3.023 24.75 1 98 406 ALA B N 1
ATOM 6458 C CA . ALA B 1 406 ? -4.629 2.248 24.344 1 98 406 ALA B CA 1
ATOM 6459 C C . ALA B 1 406 ? -4.863 0.753 24.531 1 98 406 ALA B C 1
ATOM 6461 O O . ALA B 1 406 ? -4.395 -0.065 23.734 1 98 406 ALA B O 1
ATOM 6462 N N . SER B 1 407 ? -5.543 0.383 25.531 1 97.75 407 SER B N 1
ATOM 6463 C CA . SER B 1 407 ? -5.777 -1.016 25.875 1 97.75 407 SER B CA 1
ATOM 6464 C C . SER B 1 407 ? -6.66 -1.7 24.844 1 97.75 407 SER B C 1
ATOM 6466 O O . SER B 1 407 ? -6.738 -2.93 24.797 1 97.75 407 SER B O 1
ATOM 6468 N N . LYS B 1 408 ? -7.301 -0.94 23.984 1 97.94 408 LYS B N 1
ATOM 6469 C CA . LYS B 1 408 ? -8.219 -1.491 22.984 1 97.94 408 LYS B CA 1
ATOM 6470 C C . LYS B 1 408 ? -7.496 -1.804 21.688 1 97.94 408 LYS B C 1
ATOM 6472 O O . LYS B 1 408 ? -8.039 -2.488 20.812 1 97.94 408 LYS B O 1
ATOM 6477 N N . PHE B 1 409 ? -6.332 -1.247 21.562 1 96.69 409 PHE B N 1
ATOM 6478 C CA . PHE B 1 409 ? -5.602 -1.403 20.312 1 96.69 409 PHE B CA 1
ATOM 6479 C C . PHE B 1 409 ? -5.219 -2.861 20.094 1 96.69 409 PHE B C 1
ATOM 6481 O O . PHE B 1 409 ? -4.738 -3.531 21 1 96.69 409 PHE B O 1
ATOM 6488 N N . LYS B 1 410 ? -5.441 -3.324 18.891 1 87.88 410 LYS B N 1
ATOM 6489 C CA . LYS B 1 410 ? -5 -4.648 18.469 1 87.88 410 LYS B CA 1
ATOM 6490 C C . LYS B 1 410 ? -3.723 -4.562 17.625 1 87.88 410 LYS B C 1
ATOM 6492 O O . LYS B 1 410 ? -3.398 -3.502 17.094 1 87.88 410 LYS B O 1
ATOM 6497 N N . ASN B 1 411 ? -2.92 -5.633 17.609 1 75.88 411 ASN B N 1
ATOM 6498 C CA . ASN B 1 411 ? -1.683 -5.676 16.828 1 75.88 411 ASN B CA 1
ATOM 6499 C C . ASN B 1 411 ? -1.909 -6.258 15.445 1 75.88 411 ASN B C 1
ATOM 6501 O O . ASN B 1 411 ? -2.803 -7.086 15.25 1 75.88 411 ASN B O 1
#

pLDDT: mean 87.95, std 19.76, range [20.58, 98.94]

Radius of gyration: 29.95 Å; Cα contacts (8 Å, |Δi|>4): 1520; chains: 2; bounding box: 75×84×86 Å

Foldseek 3Di:
DDPPPPPPPPPPPPPPDPCQLCPVLVVLQVPDDLPPPPLQQQWDKDFDFFFDWAAFAAQHNFQQQLLSALQRQLQSVLVVVVHDRAAWASLVLQLVVLLVLLVLCVVVLNPADRFRFAHSLSVLVCCVPFATDGCVFWVQAQAPDPHDHCPVVRVVLVVLSVCQSPVPDPDGDPCSSVVSSVSSCNRRNDDDQWDDDPHDIDGRNRNSVVSPDDSVQKFKEFEADVDDAQEWAQDPARNHSVSDIHHYHHLVLQVVLCVLQRVVNRKKKFWWDQPQLQNDVQSFEGAAADQCDLVNDDDPRSVVVVVDDPVRSSVVRNPRSYDHHHDDDHSVLLNVCVVVVVAHGRRIWMFGGWMAIPVGFIWTKIAGNSAQSGPRGRIHTYGPRRRSNITGMMMTGNVSRDPVSSVSHDD/DDPPPPPPPPPPPPPPDPCQLCPLLVVLQVPDDLPVPPLQQQWDKDFDFFFDWAAFAAQHNFQQQLLSALQRQLQSVLVVVVHDRAAWASLVLQLVVLLVLLVLCVVVLNPADRFRFAHSLSRLVCCVPFATDGCVFWVQAQAPDPHDHCPVVGVVLVVLSVCQSPVPDPDGDPCSSVVSNVSSCNRRNDDDQWDDDPHDIDGRNRNSVVSVDDSVQKFKEFEADVDDALEWAQDDARNHSVSDIHHYHHLVLQVVLCVLQRVVNRKKKFWWDQVDLQNDVQSFEGAAADQCDLVNDDDPRSVVVVVDDPVRSSVVRNPRRYDHHGDDDHSVLLNVCVVVVVAHGRRIWMFGGWMAIPVGFIWTKIAGNSAQSGPRGRIHTYGPRRRSNITGMMMTGNVSRDPVSSVSHDD

Solvent-accessible surface area (backbone atoms only — not comparable to full-atom values): 44668 Å² total; per-residue (Å²): 137,84,80,78,77,79,77,78,78,78,78,76,75,75,72,79,65,68,66,66,65,42,51,59,44,55,59,46,64,67,60,78,70,73,55,76,58,70,87,66,42,63,68,46,76,44,82,76,42,75,32,78,69,67,81,65,41,62,44,53,46,35,58,44,39,23,42,55,18,35,47,47,35,50,36,23,50,26,36,66,73,70,43,66,89,62,56,65,20,49,40,54,48,50,53,54,46,52,53,54,43,47,54,50,27,59,52,19,71,60,32,36,51,80,69,66,53,52,39,58,67,54,51,48,49,36,38,74,74,61,18,40,50,45,25,91,75,35,68,36,62,42,65,90,46,96,60,54,65,38,65,66,55,52,51,52,53,50,52,51,52,52,50,67,72,62,63,73,59,72,58,55,69,79,57,58,60,56,54,52,48,49,54,49,25,52,38,36,40,72,82,68,74,58,46,73,57,97,90,39,80,31,34,36,48,58,43,33,62,71,53,73,68,61,63,84,47,48,46,36,39,31,59,54,76,94,48,63,67,30,33,63,43,52,66,69,40,40,43,43,69,81,58,56,61,25,38,21,36,56,57,70,54,52,52,51,30,53,54,43,13,40,77,69,53,36,53,30,26,34,32,24,33,65,81,50,78,33,48,35,67,56,76,19,37,27,45,45,57,49,81,81,49,67,86,75,32,59,70,71,56,24,59,51,51,71,68,44,50,72,67,52,48,51,49,57,62,51,63,61,54,39,90,70,68,53,48,86,73,46,68,68,55,36,40,49,31,43,74,21,49,70,31,47,92,63,42,32,23,23,39,33,25,37,26,27,38,84,84,63,51,59,24,36,30,31,42,41,44,73,29,53,59,29,70,53,51,20,31,32,37,33,25,54,48,32,50,67,49,22,52,58,36,36,34,36,49,57,85,33,40,52,66,83,58,55,72,57,55,50,132,138,84,79,78,76,78,77,78,78,80,78,76,76,75,73,79,64,69,65,67,64,42,51,56,44,54,60,44,63,68,61,75,68,72,55,78,58,72,87,66,42,63,70,46,78,44,82,74,44,75,33,78,68,67,81,65,41,61,44,52,46,34,59,44,39,23,42,54,17,34,48,48,36,50,35,24,50,27,36,67,74,70,42,66,90,62,57,65,20,49,40,54,49,50,52,54,46,52,52,54,43,48,54,49,26,59,51,19,72,60,33,37,50,79,68,66,52,51,39,59,66,52,52,48,51,36,39,74,75,62,18,39,52,45,25,90,74,36,68,38,62,44,68,90,47,95,60,54,65,38,65,65,56,53,52,51,53,51,52,51,52,52,51,65,73,63,63,74,60,73,56,55,69,79,58,56,60,55,54,54,49,50,53,48,27,52,39,37,40,74,81,67,74,59,46,75,58,97,90,39,80,32,33,35,48,57,44,33,62,69,55,73,69,62,63,83,47,48,46,37,40,31,60,54,75,93,49,62,68,28,34,63,43,52,66,70,40,42,43,42,70,80,57,56,61,24,39,20,36,56,58,70,54,51,52,49,30,52,53,45,12,39,76,69,53,36,55,30,27,34,32,24,33,63,82,50,79,33,48,35,67,57,75,20,36,27,44,45,57,48,80,82,49,67,86,74,32,62,69,71,55,23,60,50,52,73,68,44,50,72,64,52,49,50,47,57,63,52,63,62,55,40,90,68,67,54,48,84,72,46,68,66,55,36,39,49,30,41,76,21,48,69,30,45,91,63,43,34,23,23,39,33,24,38,27,27,38,83,84,62,51,58,24,36,31,30,42,41,44,73,29,54,60,31,68,53,52,22,30,33,38,32,25,54,49,33,49,66,48,24,51,58,35,35,36,35,48,56,84,34,39,50,65,83,58,55,72,56,54,52,134